Protein AF-0000000069179392 (afdb_homodimer)

Foldseek 3Di:
DALLVQLVLLVVLLVCLCPPLVDDPVNLVVQQCVVPPPCSPPSSVDGSVRSNVSSVVSSVVVVVVCVVPDPQDPVNVVCPPPLNPPCPVFKDKDKDFAAAADFDPLNVLCVVVVHDQWFKAFPDKDWDDDDPPDHIFMWTWIDGPSSRFTAIDTPVLLVLLQVLLCQQCVLFQQADADDDDPDDDDDPVVVVLNRLRSRVNLSVQSLDQFNVRDVSNVCSGHPRDPVVNVVSSVVSVPRHHDDAPRHHYYNVRMFMFIGHVVLVVVLVVVLVVLVVCLVVLVVQLVVLVVVLVVLVVVLVVLVVVLVVLVVVLVVLVVVVVVDLPPRDLVSNVVSVLVSVLSVVVSVLSVLLSVLSCSLGNSVSVSVSSSSVSLSVSSVVLVVLVVVLVVLVVVLVVVLVVCLVPPDLVPQQDDPPDDSVVQNVDSSSVSSRHPVVSVVVSVRSSRVSSRSSVNSSSNVSSVVVVVVVCNVVSVVVSVVSVVVSVVVSVVSVVVSVVVVVQVVCVVVVRNRPDDPVCCVRRVCSVPPPSPPD/DALLVQLVLLVVLLVCLCPPLVDDPVVLVVQQCVVPPPCSPPSSVDGSVRSNVSSVVSSVVVVVVCVVPDPQDPVNVVCPPDQNPPCPVFKDKDKDFAAAADFDPLNVLCVVVVHDQWFKAFPDKDWDDDDPVDHIFMWTWIDGPSSRFTAIDTPVLLVLLQVLLCQQCVLFQQADADDDDPDDDDDPVVVVLNRLRSRVNLSVQSLDQFNVRDVSNVCSGHPRDPVVNVVSSVVSVPRHHDDAPRHHYYNVRMFMFIGHVVLVVVLVVVLVVLVVCLVVLVVQLVVLVVVLVVLVVVLVVLVVVLVVLVVVLVVLVVVVVVDVPPRDLVSNVVSVLSSVLSVVVSVLSVLLSVLSCSLGNSVSVSVSSSSVSLSVSSVVLVVLVVVLVVLVVVLVVVLVVCLVPPDLVPQQDDPPDDSVVQNVDSSSVSSRHPVVSVVVSVRSSRVSSRSSVNSVSNVSSVVVVVVVCNVVSVVVSVVSVVVSVVVSVVSVVVSVVVVVQVVCVVVVRNRPDDPVSCVRRVCSVPPPSVVD

Structure (mmCIF, N/CA/C/O backbone):
data_AF-0000000069179392-model_v1
#
loop_
_entity.id
_entity.type
_entity.pdbx_description
1 polymer 'Chromosome undetermined scaffold_110, whole genome shotgun sequence'
#
loop_
_atom_site.group_PDB
_atom_site.id
_atom_site.type_symbol
_atom_site.label_atom_id
_atom_site.label_alt_id
_atom_site.label_comp_id
_atom_site.label_asym_id
_atom_site.label_entity_id
_atom_site.label_seq_id
_atom_site.pdbx_PDB_ins_code
_atom_site.Cartn_x
_atom_site.Cartn_y
_atom_site.Cartn_z
_atom_site.occupancy
_atom_site.B_iso_or_equiv
_atom_site.auth_seq_id
_atom_site.auth_comp_id
_atom_site.auth_asym_id
_atom_site.auth_atom_id
_atom_site.pdbx_PDB_model_num
ATOM 1 N N . MET A 1 1 ? -7.715 28.734 30.625 1 37.66 1 MET A N 1
ATOM 2 C CA . MET A 1 1 ? -7.039 29.547 29.625 1 37.66 1 MET A CA 1
ATOM 3 C C . MET A 1 1 ? -6.043 28.719 28.828 1 37.66 1 MET A C 1
ATOM 5 O O . MET A 1 1 ? -5.383 27.828 29.375 1 37.66 1 MET A O 1
ATOM 9 N N . SER A 1 2 ? -6.121 28.75 27.688 1 47.91 2 SER A N 1
ATOM 10 C CA . SER A 1 2 ? -5.258 27.922 26.844 1 47.91 2 SER A CA 1
ATOM 11 C C . SER A 1 2 ? -3.787 28.125 27.219 1 47.91 2 SER A C 1
ATOM 13 O O . SER A 1 2 ? -3.385 29.203 27.641 1 47.91 2 SER A O 1
ATOM 15 N N . LEU A 1 3 ? -3.129 27.078 27.469 1 50.47 3 LEU A N 1
ATOM 16 C CA . LEU A 1 3 ? -1.715 27.062 27.828 1 50.47 3 LEU A CA 1
ATOM 17 C C . LEU A 1 3 ? -0.937 28.062 26.984 1 50.47 3 LEU A C 1
ATOM 19 O O . LEU A 1 3 ? -0.06 28.766 27.484 1 50.47 3 LEU A O 1
ATOM 23 N N . THR A 1 4 ? -1.513 28.172 25.797 1 55.69 4 THR A N 1
ATOM 24 C CA . THR A 1 4 ? -0.818 29.078 24.891 1 55.69 4 THR A CA 1
ATOM 25 C C . THR A 1 4 ? -1.061 30.531 25.281 1 55.69 4 THR A C 1
ATOM 27 O O . THR A 1 4 ? -0.134 31.344 25.266 1 55.69 4 THR A O 1
ATOM 30 N N . PHE A 1 5 ? -2.328 30.672 25.672 1 56.56 5 PHE A N 1
ATOM 31 C CA . PHE A 1 5 ? -2.637 32.062 26.016 1 56.56 5 PHE A CA 1
ATOM 32 C C . PHE A 1 5 ? -1.935 32.438 27.312 1 56.56 5 PHE A C 1
ATOM 34 O O . PHE A 1 5 ? -1.391 33.562 27.406 1 56.56 5 PHE A O 1
ATOM 41 N N . GLU A 1 6 ? -1.965 31.5 28.172 1 65.06 6 GLU A N 1
ATOM 42 C CA . GLU A 1 6 ? -1.301 31.797 29.438 1 65.06 6 GLU A CA 1
ATOM 43 C C . GLU A 1 6 ? 0.198 32 29.234 1 65.06 6 GLU A C 1
ATOM 45 O O . GLU A 1 6 ? 0.795 32.875 29.875 1 65.06 6 GLU A O 1
ATOM 50 N N . ARG A 1 7 ? 0.691 31.234 28.359 1 67.06 7 ARG A N 1
ATOM 51 C CA . ARG A 1 7 ? 2.109 31.375 28.047 1 67.06 7 ARG A CA 1
ATOM 52 C C . ARG A 1 7 ? 2.402 32.75 27.438 1 67.06 7 ARG A C 1
ATOM 54 O O . ARG A 1 7 ? 3.371 33.406 27.812 1 67.06 7 ARG A O 1
ATOM 61 N N . LEU A 1 8 ? 1.517 33.094 26.594 1 64.19 8 LEU A N 1
ATOM 62 C CA . LEU A 1 8 ? 1.685 34.375 25.938 1 64.19 8 LEU A CA 1
ATOM 63 C C . LEU A 1 8 ? 1.595 35.531 26.953 1 64.19 8 LEU A C 1
ATOM 65 O O . LEU A 1 8 ? 2.346 36.5 26.875 1 64.19 8 LEU A O 1
ATOM 69 N N . LYS A 1 9 ? 0.677 35.312 27.891 1 71.44 9 LYS A N 1
ATOM 70 C CA . LYS A 1 9 ? 0.527 36.312 28.922 1 71.44 9 LYS A CA 1
ATOM 71 C C . LYS A 1 9 ? 1.794 36.438 29.766 1 71.44 9 LYS A C 1
ATOM 73 O O . LYS A 1 9 ? 2.217 37.531 30.125 1 71.44 9 LYS A O 1
ATOM 78 N N . LYS A 1 10 ? 2.316 35.281 30.047 1 74.19 10 LYS A N 1
ATOM 79 C CA . LYS A 1 10 ? 3.527 35.25 30.875 1 74.19 10 LYS A CA 1
ATOM 80 C C . LYS A 1 10 ? 4.711 35.844 30.109 1 74.19 10 LYS A C 1
ATOM 82 O O . LYS A 1 10 ? 5.488 36.625 30.672 1 74.19 10 LYS A O 1
ATOM 87 N N . GLN A 1 11 ? 4.797 35.531 28.859 1 70.62 11 GLN A N 1
ATOM 88 C CA . GLN A 1 11 ? 5.855 36.094 28.031 1 70.62 11 GLN A CA 1
ATOM 89 C C . GLN A 1 11 ? 5.719 37.594 27.891 1 70.62 11 GLN A C 1
ATOM 91 O O . GLN A 1 11 ? 6.719 38.312 27.922 1 70.62 11 GLN A O 1
ATOM 96 N N . ASP A 1 12 ? 4.473 37.906 27.75 1 71.31 12 ASP A N 1
ATOM 97 C CA . ASP A 1 12 ? 4.191 39.312 27.656 1 71.31 12 ASP A CA 1
ATOM 98 C C . ASP A 1 12 ? 4.625 40.062 28.922 1 71.31 12 ASP A C 1
ATOM 100 O O . ASP A 1 12 ? 5.16 41.156 28.844 1 71.31 12 ASP A O 1
ATOM 104 N N . LEU A 1 13 ? 4.352 39.469 30 1 77.12 13 LEU A N 1
ATOM 105 C CA . LEU A 1 13 ? 4.727 40.031 31.297 1 77.12 13 LEU A CA 1
ATOM 106 C C . LEU A 1 13 ? 6.238 40.25 31.375 1 77.12 13 LEU A C 1
ATOM 108 O O . LEU A 1 13 ? 6.703 41.312 31.781 1 77.12 13 LEU A O 1
ATOM 112 N N . LEU A 1 14 ? 6.98 39.281 30.984 1 77.19 14 LEU A N 1
ATOM 113 C CA . LEU A 1 14 ? 8.438 39.344 31.062 1 77.19 14 LEU A CA 1
ATOM 114 C C . LEU A 1 14 ? 9 40.344 30.078 1 77.19 14 LEU A C 1
ATOM 116 O O . LEU A 1 14 ? 9.914 41.094 30.406 1 77.19 14 LEU A O 1
ATOM 120 N N . SER A 1 15 ? 8.445 40.406 28.891 1 73.56 15 SER A N 1
ATOM 121 C CA . SER A 1 15 ? 8.883 41.375 27.875 1 73.56 15 SER A CA 1
ATOM 122 C C . SER A 1 15 ? 8.594 42.812 28.312 1 73.56 15 SER A C 1
ATOM 124 O O . SER A 1 15 ? 9.414 43.688 28.094 1 73.56 15 SER A O 1
ATOM 126 N N . ALA A 1 16 ? 7.43 42.906 28.859 1 75.31 16 ALA A N 1
ATOM 127 C CA . ALA A 1 16 ? 7.055 44.25 29.328 1 75.31 16 ALA A CA 1
ATOM 128 C C . ALA A 1 16 ? 8.016 44.75 30.406 1 75.31 16 ALA A C 1
ATOM 130 O O . ALA A 1 16 ? 8.359 45.938 30.453 1 75.31 16 ALA A O 1
ATOM 131 N N . ALA A 1 17 ? 8.477 43.812 31.25 1 76.38 17 ALA A N 1
ATOM 132 C CA . ALA A 1 17 ? 9.406 44.156 32.312 1 76.38 17 ALA A CA 1
ATOM 133 C C . ALA A 1 17 ? 10.727 44.688 31.766 1 76.38 17 ALA A C 1
ATOM 135 O O . ALA A 1 17 ? 11.297 45.656 32.281 1 76.38 17 ALA A O 1
ATOM 136 N N . VAL A 1 18 ? 11.133 44.125 30.703 1 73.12 18 VAL A N 1
ATOM 137 C CA . VAL A 1 18 ? 12.43 44.469 30.125 1 73.12 18 VAL A CA 1
ATOM 138 C C . VAL A 1 18 ? 12.281 45.719 29.25 1 73.12 18 VAL A C 1
ATOM 140 O O . VAL A 1 18 ? 13.078 46.656 29.359 1 73.12 18 VAL A O 1
ATOM 143 N N . LEU A 1 19 ? 11.219 45.75 28.484 1 70.75 19 LEU A N 1
ATOM 144 C CA . LEU A 1 19 ? 11.109 46.781 27.453 1 70.75 19 LEU A CA 1
ATOM 145 C C . LEU A 1 19 ? 10.57 48.062 28.031 1 70.75 19 LEU A C 1
ATOM 147 O O . LEU A 1 19 ? 10.992 49.156 27.625 1 70.75 19 LEU A O 1
ATOM 151 N N . TYR A 1 20 ? 9.68 47.906 28.922 1 72 20 TYR A N 1
ATOM 152 C CA . TYR A 1 20 ? 8.977 49.094 29.344 1 72 20 TYR A CA 1
ATOM 153 C C . TYR A 1 20 ? 9.414 49.531 30.75 1 72 20 TYR A C 1
ATOM 155 O O . TYR A 1 20 ? 9.523 50.719 31.031 1 72 20 TYR A O 1
ATOM 163 N N . GLU A 1 21 ? 9.703 48.531 31.562 1 73.38 21 GLU A N 1
ATOM 164 C CA . GLU A 1 21 ? 10.156 48.875 32.906 1 73.38 21 GLU A CA 1
ATOM 165 C C . GLU A 1 21 ? 11.68 48.969 32.969 1 73.38 21 GLU A C 1
ATOM 167 O O . GLU A 1 21 ? 12.234 49.344 34 1 73.38 21 GLU A O 1
ATOM 172 N N . LYS A 1 22 ? 12.336 48.625 31.812 1 75.38 22 LYS A N 1
ATOM 173 C CA . LYS A 1 22 ? 13.773 48.75 31.609 1 75.38 22 LYS A CA 1
ATOM 174 C C . LYS A 1 22 ? 14.555 47.969 32.656 1 75.38 22 LYS A C 1
ATOM 176 O O . LYS A 1 22 ? 15.531 48.469 33.219 1 75.38 22 LYS A O 1
ATOM 181 N N . ILE A 1 23 ? 14.047 46.875 33.062 1 79.69 23 ILE A N 1
ATOM 182 C CA . ILE A 1 23 ? 14.797 45.938 33.906 1 79.69 23 ILE A CA 1
ATOM 183 C C . ILE A 1 23 ? 15.812 45.188 33.062 1 79.69 23 ILE A C 1
ATOM 185 O O . ILE A 1 23 ? 15.445 44.562 32.062 1 79.69 23 ILE A O 1
ATOM 189 N N . PRO A 1 24 ? 17.094 45.375 33.406 1 79 24 PRO A N 1
ATOM 190 C CA . PRO A 1 24 ? 18.078 44.625 32.625 1 79 24 PRO A CA 1
ATOM 191 C C . PRO A 1 24 ? 17.797 43.125 32.594 1 79 24 PRO A C 1
ATOM 193 O O . PRO A 1 24 ? 17.484 42.531 33.625 1 79 24 PRO A O 1
ATOM 196 N N . LYS A 1 25 ? 17.906 42.562 31.547 1 81.19 25 LYS A N 1
ATOM 197 C CA . LYS A 1 25 ? 17.609 41.156 31.312 1 81.19 25 LYS A CA 1
ATOM 198 C C . LYS A 1 25 ? 18.406 40.281 32.281 1 81.19 25 LYS A C 1
ATOM 200 O O . LYS A 1 25 ? 17.859 39.312 32.812 1 81.19 25 LYS A O 1
ATOM 205 N N . GLU A 1 26 ? 19.625 40.625 32.406 1 79.5 26 GLU A N 1
ATOM 206 C CA . GLU A 1 26 ? 20.5 39.844 33.25 1 79.5 26 GLU A CA 1
ATOM 207 C C . GLU A 1 26 ? 20 39.812 34.688 1 79.5 26 GLU A C 1
ATOM 209 O O . GLU A 1 26 ? 20.031 38.781 35.375 1 79.5 26 GLU A O 1
ATOM 214 N N . GLU A 1 27 ? 19.453 40.875 35.062 1 84.44 27 GLU A N 1
ATOM 215 C CA . GLU A 1 27 ? 18.938 41 36.406 1 84.44 27 GLU A CA 1
ATOM 216 C C . GLU A 1 27 ? 17.656 40.156 36.594 1 84.44 27 GLU A C 1
ATOM 218 O O . GLU A 1 27 ? 17.469 39.531 37.625 1 84.44 27 GLU A O 1
ATOM 223 N N . LEU A 1 28 ? 16.875 40.25 35.625 1 85.5 28 LEU A N 1
ATOM 224 C CA . LEU A 1 28 ? 15.641 39.469 35.656 1 85.5 28 LEU A CA 1
ATOM 225 C C . LEU A 1 28 ? 15.93 37.969 35.719 1 85.5 28 LEU A C 1
ATOM 227 O O . LEU A 1 28 ? 15.344 37.281 36.531 1 85.5 28 LEU A O 1
ATOM 231 N N . ILE A 1 29 ? 16.828 37.5 34.938 1 82.06 29 ILE A N 1
ATOM 232 C CA . ILE A 1 29 ? 17.203 36.094 34.875 1 82.06 29 ILE A CA 1
ATOM 233 C C . ILE A 1 29 ? 17.797 35.656 36.219 1 82.06 29 ILE A C 1
ATOM 235 O O . ILE A 1 29 ? 17.453 34.594 36.75 1 82.06 29 ILE A O 1
ATOM 239 N N . GLN A 1 30 ? 18.672 36.469 36.656 1 83.38 30 GLN A N 1
ATOM 240 C CA . GLN A 1 30 ? 19.312 36.156 37.938 1 83.38 30 GLN A CA 1
ATOM 241 C C . GLN A 1 30 ? 18.266 36.031 39.062 1 83.38 30 GLN A C 1
ATOM 243 O O . GLN A 1 30 ? 18.328 35.094 39.875 1 83.38 30 GLN A O 1
ATOM 248 N N . HIS A 1 31 ? 17.328 36.906 39.031 1 88.38 31 HIS A N 1
ATOM 249 C CA . HIS A 1 31 ? 16.297 36.906 40.062 1 88.38 31 HIS A CA 1
ATOM 250 C C . HIS A 1 31 ? 15.43 35.656 39.938 1 88.38 31 HIS A C 1
ATOM 252 O O . HIS A 1 31 ? 15.18 34.969 40.938 1 88.38 31 HIS A O 1
ATOM 258 N N . LEU A 1 32 ? 14.961 35.375 38.812 1 87.19 32 LEU A N 1
ATOM 259 C CA . LEU A 1 32 ? 14.07 34.25 38.594 1 87.19 32 LEU A CA 1
ATOM 260 C C . LEU A 1 32 ? 14.789 32.938 38.875 1 87.19 32 LEU A C 1
ATOM 262 O O . LEU A 1 32 ? 14.188 32 39.406 1 87.19 32 LEU A O 1
ATOM 266 N N . SER A 1 33 ? 16 32.906 38.531 1 85.19 33 SER A N 1
ATOM 267 C CA . SER A 1 33 ? 16.812 31.734 38.812 1 85.19 33 SER A CA 1
ATOM 268 C C . SER A 1 33 ? 16.953 31.516 40.312 1 85.19 33 SER A C 1
ATOM 270 O O . SER A 1 33 ? 17 30.375 40.781 1 85.19 33 SER A O 1
ATOM 272 N N . GLN A 1 34 ? 17 32.469 41 1 87.06 34 GLN A N 1
ATOM 273 C CA . GLN A 1 34 ? 17.125 32.375 42.438 1 87.06 34 GLN A CA 1
ATOM 274 C C . GLN A 1 34 ? 15.828 31.891 43.094 1 87.06 34 GLN A C 1
ATOM 276 O O . GLN A 1 34 ? 15.867 31.172 44.094 1 87.06 34 GLN A O 1
ATOM 281 N N . VAL A 1 35 ? 14.758 32.188 42.438 1 86.81 35 VAL A N 1
ATOM 282 C CA . VAL A 1 35 ? 13.461 31.875 43 1 86.81 35 VAL A CA 1
ATOM 283 C C . VAL A 1 35 ? 13.102 30.422 42.688 1 86.81 35 VAL A C 1
ATOM 285 O O . VAL A 1 35 ? 12.609 29.688 43.531 1 86.81 35 VAL A O 1
ATOM 288 N N . LYS A 1 36 ? 13.242 30.062 41.375 1 81.69 36 LYS A N 1
ATOM 289 C CA . LYS A 1 36 ? 12.719 28.766 40.969 1 81.69 36 LYS A CA 1
ATOM 290 C C . LYS A 1 36 ? 13.844 27.797 40.625 1 81.69 36 LYS A C 1
ATOM 292 O O . LYS A 1 36 ? 13.594 26.656 40.219 1 81.69 36 LYS A O 1
ATOM 297 N N . GLY A 1 37 ? 15.055 28.188 40.812 1 76.69 37 GLY A N 1
ATOM 298 C CA . GLY A 1 37 ? 16.188 27.312 40.562 1 76.69 37 GLY A CA 1
ATOM 299 C C . GLY A 1 37 ? 16.359 26.953 39.094 1 76.69 37 GLY A C 1
ATOM 300 O O . GLY A 1 37 ? 16.281 27.828 38.25 1 76.69 37 GLY A O 1
ATOM 301 N N . GLU A 1 38 ? 16.562 25.641 38.844 1 68.25 38 GLU A N 1
ATOM 302 C CA . GLU A 1 38 ? 16.938 25.156 37.5 1 68.25 38 GLU A CA 1
ATOM 303 C C . GLU A 1 38 ? 15.742 25.203 36.562 1 68.25 38 GLU A C 1
ATOM 305 O O . GLU A 1 38 ? 15.922 25.266 35.344 1 68.25 38 GLU A O 1
ATOM 310 N N . GLN A 1 39 ? 14.617 25.328 37.094 1 65.81 39 GLN A N 1
ATOM 311 C CA . GLN A 1 39 ? 13.438 25.297 36.25 1 65.81 39 GLN A CA 1
ATOM 312 C C . GLN A 1 39 ? 12.922 26.703 35.969 1 65.81 39 GLN A C 1
ATOM 314 O O . GLN A 1 39 ? 11.789 26.875 35.5 1 65.81 39 GLN A O 1
ATOM 319 N N . PHE A 1 40 ? 13.766 27.703 36.156 1 73.88 40 PHE A N 1
ATOM 320 C CA . PHE A 1 40 ? 13.281 29.078 36.094 1 73.88 40 PHE A CA 1
ATOM 321 C C . PHE A 1 40 ? 12.93 29.469 34.656 1 73.88 40 PHE A C 1
ATOM 323 O O . PHE A 1 40 ? 12.078 30.328 34.438 1 73.88 40 PHE A O 1
ATOM 330 N N . ASP A 1 41 ? 13.602 28.703 33.75 1 67.5 41 ASP A N 1
ATOM 331 C CA . ASP A 1 41 ? 13.469 29.125 32.344 1 67.5 41 ASP A CA 1
ATOM 332 C C . ASP A 1 41 ? 12.336 28.375 31.656 1 67.5 41 ASP A C 1
ATOM 334 O O . ASP A 1 41 ? 12.078 28.578 30.469 1 67.5 41 ASP A O 1
ATOM 338 N N . LEU A 1 42 ? 11.711 27.625 32.469 1 67.06 42 LEU A N 1
ATOM 339 C CA . LEU A 1 42 ? 10.539 26.938 31.969 1 67.06 42 LEU A CA 1
ATOM 340 C C . LEU A 1 42 ? 9.273 27.75 32.219 1 67.06 42 LEU A C 1
ATOM 342 O O . LEU A 1 42 ? 8.703 27.688 33.312 1 67.06 42 LEU A O 1
ATOM 346 N N . ILE A 1 43 ? 8.766 28.406 31.234 1 68.81 43 ILE A N 1
ATOM 347 C CA . ILE A 1 43 ? 7.676 29.359 31.375 1 68.81 43 ILE A CA 1
ATOM 348 C C . ILE A 1 43 ? 6.418 28.641 31.859 1 68.81 43 ILE A C 1
ATOM 350 O O . ILE A 1 43 ? 5.629 29.203 32.625 1 68.81 43 ILE A O 1
ATOM 354 N N . ASP A 1 44 ? 6.305 27.438 31.516 1 64.69 44 ASP A N 1
ATOM 355 C CA . ASP A 1 44 ? 5.078 26.719 31.844 1 64.69 44 ASP A CA 1
ATOM 356 C C . ASP A 1 44 ? 5.105 26.203 33.281 1 64.69 44 ASP A C 1
ATOM 358 O O . ASP A 1 44 ? 4.074 25.828 33.812 1 64.69 44 ASP A O 1
ATOM 362 N N . SER A 1 45 ? 6.27 26.297 33.906 1 69.69 45 SER A N 1
ATOM 363 C CA . SER A 1 45 ? 6.383 25.906 35.312 1 69.69 45 SER A CA 1
ATOM 364 C C . SER A 1 45 ? 5.922 27.016 36.219 1 69.69 45 SER A C 1
ATOM 366 O O . SER A 1 45 ? 5.691 26.797 37.438 1 69.69 45 SER A O 1
ATOM 368 N N . TRP A 1 46 ? 5.691 28.141 35.688 1 76.06 46 TRP A N 1
ATOM 369 C CA . TRP A 1 46 ? 5.246 29.297 36.469 1 76.06 46 TRP A CA 1
ATOM 370 C C . TRP A 1 46 ? 3.734 29.469 36.375 1 76.06 46 TRP A C 1
ATOM 372 O O . TRP A 1 46 ? 3.15 29.266 35.312 1 76.06 46 TRP A O 1
ATOM 382 N N . SER A 1 47 ? 3.145 29.734 37.469 1 80.44 47 SER A N 1
ATOM 383 C CA . SER A 1 47 ? 1.823 30.344 37.375 1 80.44 47 SER A CA 1
ATOM 384 C C . SER A 1 47 ? 1.925 31.828 37.062 1 80.44 47 SER A C 1
ATOM 386 O O . SER A 1 47 ? 2.918 32.469 37.375 1 80.44 47 SER A O 1
ATOM 388 N N . TYR A 1 48 ? 0.954 32.344 36.406 1 81.62 48 TYR A N 1
ATOM 389 C CA . TYR A 1 48 ? 0.985 33.75 36.031 1 81.62 48 TYR A CA 1
ATOM 390 C C . TYR A 1 48 ? 1.124 34.656 37.25 1 81.62 48 TYR A C 1
ATOM 392 O O . TYR A 1 48 ? 1.91 35.594 37.281 1 81.62 48 TYR A O 1
ATOM 400 N N . GLU A 1 49 ? 0.415 34.344 38.344 1 84.81 49 GLU A N 1
ATOM 401 C CA . GLU A 1 49 ? 0.395 35.156 39.531 1 84.81 49 GLU A CA 1
ATOM 402 C C . GLU A 1 49 ? 1.765 35.188 40.219 1 84.81 49 GLU A C 1
ATOM 404 O O . GLU A 1 49 ? 2.229 36.219 40.656 1 84.81 49 GLU A O 1
ATOM 409 N N . ALA A 1 50 ? 2.352 34.031 40.156 1 87.88 50 ALA A N 1
ATOM 410 C CA . ALA A 1 50 ? 3.658 33.938 40.812 1 87.88 50 ALA A CA 1
ATOM 411 C C . ALA A 1 50 ? 4.711 34.719 40.031 1 87.88 50 ALA A C 1
ATOM 413 O O . ALA A 1 50 ? 5.535 35.406 40.625 1 87.88 50 ALA A O 1
ATOM 414 N N . LEU A 1 51 ? 4.637 34.594 38.812 1 86.69 51 LEU A N 1
ATOM 415 C CA . LEU A 1 51 ? 5.594 35.312 37.969 1 86.69 51 LEU A CA 1
ATOM 416 C C . LEU A 1 51 ? 5.391 36.812 38.062 1 86.69 51 LEU A C 1
ATOM 418 O O . LEU A 1 51 ? 6.363 37.562 38.125 1 86.69 51 LEU A O 1
ATOM 422 N N . GLU A 1 52 ? 4.18 37.188 38.031 1 88.44 52 GLU A N 1
ATOM 423 C CA . GLU A 1 52 ? 3.846 38.594 38.156 1 88.44 52 GLU A CA 1
ATOM 424 C C . GLU A 1 52 ? 4.352 39.188 39.469 1 88.44 52 GLU A C 1
ATOM 426 O O . GLU A 1 52 ? 4.859 40.312 39.5 1 88.44 52 GLU A O 1
ATOM 431 N N . ALA A 1 53 ? 4.238 38.5 40.469 1 88.75 53 ALA A N 1
ATOM 432 C CA . ALA A 1 53 ? 4.691 38.938 41.812 1 88.75 53 ALA A CA 1
ATOM 433 C C . ALA A 1 53 ? 6.203 39.156 41.812 1 88.75 53 ALA A C 1
ATOM 435 O O . ALA A 1 53 ? 6.684 40.156 42.375 1 88.75 53 ALA A O 1
ATOM 436 N N . GLU A 1 54 ? 6.891 38.25 41.156 1 88.5 54 GLU A N 1
ATOM 437 C CA . GLU A 1 54 ? 8.344 38.344 41.156 1 88.5 54 GLU A CA 1
ATOM 438 C C . GLU A 1 54 ? 8.797 39.531 40.281 1 88.5 54 GLU A C 1
ATOM 440 O O . GLU A 1 54 ? 9.781 40.188 40.625 1 88.5 54 GLU A O 1
ATOM 445 N N . VAL A 1 55 ? 8.133 39.75 39.281 1 87.69 55 VAL A N 1
ATOM 446 C CA . VAL A 1 55 ? 8.461 40.875 38.406 1 87.69 55 VAL A CA 1
ATOM 447 C C . VAL A 1 55 ? 8.164 42.188 39.125 1 87.69 55 VAL A C 1
ATOM 449 O O . VAL A 1 55 ? 8.93 43.156 39.031 1 87.69 55 VAL A O 1
ATOM 452 N N . LYS A 1 56 ? 7.09 42.219 39.781 1 87.69 56 LYS A N 1
ATOM 453 C CA . LYS A 1 56 ? 6.711 43.406 40.562 1 87.69 56 LYS A CA 1
ATOM 454 C C . LYS A 1 56 ? 7.777 43.75 41.594 1 87.69 56 LYS A C 1
ATOM 456 O O . LYS A 1 56 ? 8.039 44.938 41.844 1 87.69 56 LYS A O 1
ATOM 461 N N . VAL A 1 57 ? 8.32 42.781 42.156 1 87.44 57 VAL A N 1
ATOM 462 C CA . VAL A 1 57 ? 9.383 42.969 43.125 1 87.44 57 VAL A CA 1
ATOM 463 C C . VAL A 1 57 ? 10.555 43.719 42.469 1 87.44 57 VAL A C 1
ATOM 465 O O . VAL A 1 57 ? 11.102 44.656 43.062 1 87.44 57 VAL A O 1
ATOM 468 N N . LEU A 1 58 ? 10.922 43.375 41.344 1 86.56 58 LEU A N 1
ATOM 469 C CA . LEU A 1 58 ? 12.047 43.969 40.625 1 86.56 58 LEU A CA 1
ATOM 470 C C . LEU A 1 58 ? 11.703 45.375 40.188 1 86.56 58 LEU A C 1
ATOM 472 O O . LEU A 1 58 ? 12.562 46.281 40.219 1 86.56 58 LEU A O 1
ATOM 476 N N . VAL A 1 59 ? 10.477 45.531 39.812 1 83.75 59 VAL A N 1
ATOM 477 C CA . VAL A 1 59 ? 10.031 46.844 39.375 1 83.75 59 VAL A CA 1
ATOM 478 C C . VAL A 1 59 ? 10.023 47.812 40.562 1 83.75 59 VAL A C 1
ATOM 480 O O . VAL A 1 59 ? 10.469 48.969 40.438 1 83.75 59 VAL A O 1
ATOM 483 N N . GLU A 1 60 ? 9.547 47.406 41.594 1 80.56 60 GLU A N 1
ATOM 484 C CA . GLU A 1 60 ? 9.5 48.25 42.812 1 80.56 60 GLU A CA 1
ATOM 485 C C . GLU A 1 60 ? 10.898 48.562 43.281 1 80.56 60 GLU A C 1
ATOM 487 O O . GLU A 1 60 ? 11.156 49.688 43.719 1 80.56 60 GLU A O 1
ATOM 492 N N . LYS A 1 61 ? 11.734 47.656 43.219 1 78.81 61 LYS A N 1
ATOM 493 C CA . LYS A 1 61 ? 13.125 47.875 43.594 1 78.81 61 LYS A CA 1
ATOM 494 C C . LYS A 1 61 ? 13.766 48.969 42.719 1 78.81 61 LYS A C 1
ATOM 496 O O . LYS A 1 61 ? 14.492 49.812 43.219 1 78.81 61 LYS A O 1
ATOM 501 N N . LYS A 1 62 ? 13.5 48.969 41.562 1 78.12 62 LYS A N 1
ATOM 502 C CA . LYS A 1 62 ? 14.039 49.938 40.656 1 78.12 62 LYS A CA 1
ATOM 503 C C . LYS A 1 62 ? 13.453 51.344 40.906 1 78.12 62 LYS A C 1
ATOM 505 O O . LYS A 1 62 ? 14.172 52.344 40.875 1 78.12 62 LYS A O 1
ATOM 510 N N . HIS A 1 63 ? 12.188 51.375 41.125 1 72.62 63 HIS A N 1
ATOM 511 C CA . HIS A 1 63 ? 11.531 52.625 41.438 1 72.62 63 HIS A CA 1
ATOM 512 C C . HIS A 1 63 ? 12.062 53.219 42.75 1 72.62 63 HIS A C 1
ATOM 514 O O . HIS A 1 63 ? 12.242 54.438 42.844 1 72.62 63 HIS A O 1
ATOM 520 N N . ASP A 1 64 ? 12.305 52.438 43.594 1 70.69 64 ASP A N 1
ATOM 521 C CA . ASP A 1 64 ? 12.859 52.906 44.844 1 70.69 64 ASP A CA 1
ATOM 522 C C . ASP A 1 64 ? 14.266 53.469 44.656 1 70.69 64 ASP A C 1
ATOM 524 O O . ASP A 1 64 ? 14.609 54.5 45.25 1 70.69 64 ASP A O 1
ATOM 528 N N . GLU A 1 65 ? 15.031 52.938 43.812 1 67.75 65 GLU A N 1
ATOM 529 C CA . GLU A 1 65 ? 16.375 53.438 43.5 1 67.75 65 GLU A CA 1
ATOM 530 C C . GLU A 1 65 ? 16.344 54.75 42.781 1 67.75 65 GLU A C 1
ATOM 532 O O . GLU A 1 65 ? 17.156 55.656 43.031 1 67.75 65 GLU A O 1
ATOM 537 N N . PHE A 1 66 ? 15.453 54.844 41.906 1 61.66 66 PHE A N 1
ATOM 538 C CA . PHE A 1 66 ? 15.273 56.062 41.125 1 61.66 66 PHE A CA 1
ATOM 539 C C . PHE A 1 66 ? 14.812 57.219 42.062 1 61.66 66 PHE A C 1
ATOM 541 O O . PHE A 1 66 ? 15.266 58.344 41.938 1 61.66 66 PHE A O 1
ATOM 548 N N . ARG A 1 67 ? 13.852 57.062 42.812 1 60.19 67 ARG A N 1
ATOM 549 C CA . ARG A 1 67 ? 13.367 58.062 43.75 1 60.19 67 ARG A CA 1
ATOM 550 C C . ARG A 1 67 ? 14.484 58.531 44.656 1 60.19 67 ARG A C 1
ATOM 552 O O . ARG A 1 67 ? 14.539 59.719 45.031 1 60.19 67 ARG A O 1
ATOM 559 N N . ARG A 1 68 ? 15.328 57.812 44.906 1 62 68 ARG A N 1
ATOM 560 C CA . ARG A 1 68 ? 16.406 58.188 45.781 1 62 68 ARG A CA 1
ATOM 561 C C . ARG A 1 68 ? 17.438 59.062 45.094 1 62 68 ARG A C 1
ATOM 563 O O . ARG A 1 68 ? 18.062 59.938 45.688 1 62 68 ARG A O 1
ATOM 570 N N . THR A 1 69 ? 17.562 58.75 43.812 1 53.22 69 THR A N 1
ATOM 571 C CA . THR A 1 69 ? 18.625 59.469 43.125 1 53.22 69 THR A CA 1
ATOM 572 C C . THR A 1 69 ? 18.094 60.688 42.406 1 53.22 69 THR A C 1
ATOM 574 O O . THR A 1 69 ? 18.844 61.594 42.031 1 53.22 69 THR A O 1
ATOM 577 N N . ARG A 1 70 ? 17.047 60.75 41.719 1 53.56 70 ARG A N 1
ATOM 578 C CA . ARG A 1 70 ? 16.719 61.75 40.75 1 53.56 70 ARG A CA 1
ATOM 579 C C . ARG A 1 70 ? 16.047 62.969 41.406 1 53.56 70 ARG A C 1
ATOM 581 O O . ARG A 1 70 ? 15.023 62.812 42.062 1 53.56 70 ARG A O 1
ATOM 588 N N . THR A 1 71 ? 16.734 63.938 41.594 1 49.94 71 THR A N 1
ATOM 589 C CA . THR A 1 71 ? 16.219 65.312 41.656 1 49.94 71 THR A CA 1
ATOM 590 C C . THR A 1 71 ? 15.492 65.688 40.344 1 49.94 71 THR A C 1
ATOM 592 O O . THR A 1 71 ? 16.062 65.562 39.281 1 49.94 71 THR A O 1
ATOM 595 N N . MET A 1 72 ? 14.18 65.562 40.219 1 49.19 72 MET A N 1
ATOM 596 C CA . MET A 1 72 ? 13.383 65.75 39.031 1 49.19 72 MET A CA 1
ATOM 597 C C . MET A 1 72 ? 13.695 67.125 38.406 1 49.19 72 MET A C 1
ATOM 599 O O . MET A 1 72 ? 13.688 68.125 39.094 1 49.19 72 MET A O 1
ATOM 603 N N . SER A 1 73 ? 14.383 67.188 37.406 1 51.72 73 SER A N 1
ATOM 604 C CA . SER A 1 73 ? 14.531 68.438 36.75 1 51.72 73 SER A CA 1
ATOM 605 C C . SER A 1 73 ? 13.172 69.062 36.406 1 51.72 73 SER A C 1
ATOM 607 O O . SER A 1 73 ? 12.164 68.375 36.344 1 51.72 73 SER A O 1
ATOM 609 N N . ILE A 1 74 ? 13.023 70.312 36.375 1 50.22 74 ILE A N 1
ATOM 610 C CA . ILE A 1 74 ? 11.812 71.062 36.094 1 50.22 74 ILE A CA 1
ATOM 611 C C . ILE A 1 74 ? 11.18 70.562 34.781 1 50.22 74 ILE A C 1
ATOM 613 O O . ILE A 1 74 ? 9.961 70.438 34.688 1 50.22 74 ILE A O 1
ATOM 617 N N . GLU A 1 75 ? 11.938 70.25 33.75 1 48.91 75 GLU A N 1
ATOM 618 C CA . GLU A 1 75 ? 11.469 69.688 32.5 1 48.91 75 GLU A CA 1
ATOM 619 C C . GLU A 1 75 ? 10.758 68.375 32.75 1 48.91 75 GLU A C 1
ATOM 621 O O . GLU A 1 75 ? 9.695 68.125 32.156 1 48.91 75 GLU A O 1
ATOM 626 N N . GLU A 1 76 ? 11.234 67.625 33.562 1 53.22 76 GLU A N 1
ATOM 627 C CA . GLU A 1 76 ? 10.656 66.312 33.906 1 53.22 76 GLU A CA 1
ATOM 628 C C . GLU A 1 76 ? 9.328 66.5 34.656 1 53.22 76 GLU A C 1
ATOM 630 O O . GLU A 1 76 ? 8.398 65.75 34.438 1 53.22 76 GLU A O 1
ATOM 635 N N . GLU A 1 77 ? 9.266 67.5 35.406 1 51.28 77 GLU A N 1
ATOM 636 C CA . GLU A 1 77 ? 8.055 67.812 36.156 1 51.28 77 GLU A CA 1
ATOM 637 C C . GLU A 1 77 ? 6.922 68.25 35.188 1 51.28 77 GLU A C 1
ATOM 639 O O . GLU A 1 77 ? 5.766 67.875 35.438 1 51.28 77 GLU A O 1
ATOM 644 N N . ILE A 1 78 ? 7.184 69 34.219 1 50.66 78 ILE A N 1
ATOM 645 C CA . ILE A 1 78 ? 6.195 69.5 33.25 1 50.66 78 ILE A CA 1
ATOM 646 C C . ILE A 1 78 ? 5.73 68.312 32.406 1 50.66 78 ILE A C 1
ATOM 648 O O . ILE A 1 78 ? 4.539 68.188 32.125 1 50.66 78 ILE A O 1
ATOM 652 N N . LEU A 1 79 ? 6.703 67.5 32.031 1 49.94 79 LEU A N 1
ATOM 653 C CA . LEU A 1 79 ? 6.395 66.375 31.188 1 49.94 79 LEU A CA 1
ATOM 654 C C . LEU A 1 79 ? 5.543 65.375 31.938 1 49.94 79 LEU A C 1
ATOM 656 O O . LEU A 1 79 ? 4.902 64.5 31.328 1 49.94 79 LEU A O 1
ATOM 660 N N . LEU A 1 80 ? 5.621 65.312 33.219 1 45.78 80 LEU A N 1
ATOM 661 C CA . LEU A 1 80 ? 4.82 64.375 34.031 1 45.78 80 LEU A CA 1
ATOM 662 C C . LEU A 1 80 ? 3.371 64.875 34.125 1 45.78 80 LEU A C 1
ATOM 664 O O . LEU A 1 80 ? 2.52 64.125 34.656 1 45.78 80 LEU A O 1
ATOM 668 N N . LYS A 1 81 ? 3.152 65.938 33.688 1 46.94 81 LYS A N 1
ATOM 669 C CA . LYS A 1 81 ? 1.754 66.375 33.719 1 46.94 81 LYS A CA 1
ATOM 670 C C . LYS A 1 81 ? 0.916 65.562 32.719 1 46.94 81 LYS A C 1
ATOM 672 O O . LYS A 1 81 ? 1.41 65.125 31.688 1 46.94 81 LYS A O 1
ATOM 677 N N . PRO A 1 82 ? -0.099 65 33.219 1 42.19 82 PRO A N 1
ATOM 678 C CA . PRO A 1 82 ? -0.889 63.969 32.594 1 42.19 82 PRO A CA 1
ATOM 679 C C . PRO A 1 82 ? -0.913 64.062 31.062 1 42.19 82 PRO A C 1
ATOM 681 O O . PRO A 1 82 ? -1.027 63.062 30.375 1 42.19 82 PRO A O 1
ATOM 684 N N . ASN A 1 83 ? -0.812 65.312 30.656 1 37 83 ASN A N 1
ATOM 685 C CA . ASN A 1 83 ? -1.064 65.5 29.219 1 37 83 ASN A CA 1
ATOM 686 C C . ASN A 1 83 ? 0.219 65.375 28.406 1 37 83 ASN A C 1
ATOM 688 O O . ASN A 1 83 ? 0.237 65.688 27.219 1 37 83 ASN A O 1
ATOM 692 N N . VAL A 1 84 ? 1.309 65.25 29.047 1 37.81 84 VAL A N 1
ATOM 693 C CA . VAL A 1 84 ? 2.506 65.188 28.219 1 37.81 84 VAL A CA 1
ATOM 694 C C . VAL A 1 84 ? 2.812 63.781 27.812 1 37.81 84 VAL A C 1
ATOM 696 O O . VAL A 1 84 ? 3.107 62.938 28.656 1 37.81 84 VAL A O 1
ATOM 699 N N . ILE A 1 85 ? 2.348 63.281 26.797 1 40.41 85 ILE A N 1
ATOM 700 C CA . ILE A 1 85 ? 2.648 62 26.188 1 40.41 85 ILE A CA 1
ATOM 701 C C . ILE A 1 85 ? 4.133 61.906 25.828 1 40.41 85 ILE A C 1
ATOM 703 O O . ILE A 1 85 ? 4.621 62.719 25.016 1 40.41 85 ILE A O 1
ATOM 707 N N . ILE A 1 86 ? 5.004 61.781 26.734 1 40.22 86 ILE A N 1
ATOM 708 C CA . ILE A 1 86 ? 6.371 61.531 26.312 1 40.22 86 ILE A CA 1
ATOM 709 C C . ILE A 1 86 ? 6.41 60.281 25.422 1 40.22 86 ILE A C 1
ATOM 711 O O . ILE A 1 86 ? 6.008 59.188 25.844 1 40.22 86 ILE A O 1
ATOM 715 N N . ASN A 1 87 ? 6.484 60.469 24.141 1 43.47 87 ASN A N 1
ATOM 716 C CA . ASN A 1 87 ? 6.547 59.594 22.984 1 43.47 87 ASN A CA 1
ATOM 717 C C . ASN A 1 87 ? 7.762 58.688 23.031 1 43.47 87 ASN A C 1
ATOM 719 O O . ASN A 1 87 ? 8.859 59.062 22.625 1 43.47 87 ASN A O 1
ATOM 723 N N . ASP A 1 88 ? 8.133 58.188 24.047 1 50.06 88 ASP A N 1
ATOM 724 C CA . ASP A 1 88 ? 9.117 57.219 23.562 1 50.06 88 ASP A CA 1
ATOM 725 C C . ASP A 1 88 ? 8.578 56.469 22.359 1 50.06 88 ASP A C 1
ATOM 727 O O . ASP A 1 88 ? 7.68 55.625 22.516 1 50.06 88 ASP A O 1
ATOM 731 N N . GLU A 1 89 ? 8.695 57.094 21.094 1 60.5 89 GLU A N 1
ATOM 732 C CA . GLU A 1 89 ? 8.055 56.906 19.797 1 60.5 89 GLU A CA 1
ATOM 733 C C . GLU A 1 89 ? 8.188 55.469 19.312 1 60.5 89 GLU A C 1
ATOM 735 O O . GLU A 1 89 ? 7.359 55 18.531 1 60.5 89 GLU A O 1
ATOM 740 N N . LYS A 1 90 ? 9.117 54.906 19.969 1 78.19 90 LYS A N 1
ATOM 741 C CA . LYS A 1 90 ? 9.344 53.594 19.359 1 78.19 90 LYS A CA 1
ATOM 742 C C . LYS A 1 90 ? 8.641 52.5 20.172 1 78.19 90 LYS A C 1
ATOM 744 O O . LYS A 1 90 ? 8.258 51.469 19.609 1 78.19 90 LYS A O 1
ATOM 749 N N . ASN A 1 91 ? 8.492 52.719 21.406 1 82.81 91 ASN A N 1
ATOM 750 C CA . ASN A 1 91 ? 7.824 51.75 22.266 1 82.81 91 ASN A CA 1
ATOM 751 C C . ASN A 1 91 ? 6.551 52.312 22.875 1 82.81 91 ASN A C 1
ATOM 753 O O . ASN A 1 91 ? 6.543 53.469 23.344 1 82.81 91 ASN A O 1
ATOM 757 N N . TYR A 1 92 ? 5.566 51.656 22.75 1 86.69 92 TYR A N 1
ATOM 758 C CA . TYR A 1 92 ? 4.281 52.094 23.281 1 86.69 92 TYR A CA 1
ATOM 759 C C . TYR A 1 92 ? 3.52 50.938 23.891 1 86.69 92 TYR A C 1
ATOM 761 O O . TYR A 1 92 ? 3.439 49.844 23.281 1 86.69 92 TYR A O 1
ATOM 769 N N . ARG A 1 93 ? 3.025 51.094 25.156 1 88.25 93 ARG A N 1
ATOM 770 C CA . ARG A 1 93 ? 2.178 50.062 25.781 1 88.25 93 ARG A CA 1
ATOM 771 C C . ARG A 1 93 ? 1.185 50.719 26.75 1 88.25 93 ARG A C 1
ATOM 773 O O . ARG A 1 93 ? 1.565 51.531 27.594 1 88.25 93 ARG A O 1
ATOM 780 N N . GLU A 1 94 ? 0.021 50.375 26.531 1 86.56 94 GLU A N 1
ATOM 781 C CA . GLU A 1 94 ? -1.036 50.875 27.406 1 86.56 94 GLU A CA 1
ATOM 782 C C . GLU A 1 94 ? -2.17 49.875 27.531 1 86.56 94 GLU A C 1
ATOM 784 O O . GLU A 1 94 ? -2.469 49.156 26.578 1 86.56 94 GLU A O 1
ATOM 789 N N . THR A 1 95 ? -2.727 49.719 28.734 1 88.12 95 THR A N 1
ATOM 790 C CA . THR A 1 95 ? -3.898 48.906 28.953 1 88.12 95 THR A CA 1
ATOM 791 C C . THR A 1 95 ? -5.148 49.75 29.141 1 88.12 95 THR A C 1
ATOM 793 O O . THR A 1 95 ? -5.172 50.625 30 1 88.12 95 THR A O 1
ATOM 796 N N . ILE A 1 96 ? -6.047 49.562 28.375 1 88.31 96 ILE A N 1
ATOM 797 C CA . ILE A 1 96 ? -7.266 50.344 28.438 1 88.31 96 ILE A CA 1
ATOM 798 C C . ILE A 1 96 ? -8.453 49.469 28.766 1 88.31 96 ILE A C 1
ATOM 800 O O . ILE A 1 96 ? -8.477 48.281 28.406 1 88.31 96 ILE A O 1
ATOM 804 N N . SER A 1 97 ? -9.391 50.031 29.453 1 88.44 97 SER A N 1
ATOM 805 C CA . SER A 1 97 ? -10.594 49.281 29.812 1 88.44 97 SER A CA 1
ATOM 806 C C . SER A 1 97 ? -11.57 49.219 28.641 1 88.44 97 SER A C 1
ATOM 808 O O . SER A 1 97 ? -11.688 50.188 27.875 1 88.44 97 SER A O 1
ATOM 810 N N . CYS A 1 98 ? -12.195 48.125 28.438 1 87.62 98 CYS A N 1
ATOM 811 C CA . CYS A 1 98 ? -13.242 47.969 27.422 1 87.62 98 CYS A CA 1
ATOM 812 C C . CYS A 1 98 ? -14.43 47.219 28 1 87.62 98 CYS A C 1
ATOM 814 O O . CYS A 1 98 ? -14.445 46.875 29.172 1 87.62 98 CYS A O 1
ATOM 816 N N . LYS A 1 99 ? -15.375 47 27.172 1 86.56 99 LYS A N 1
ATOM 817 C CA . LYS A 1 99 ? -16.578 46.281 27.609 1 86.56 99 LYS A CA 1
ATOM 818 C C . LYS A 1 99 ? -16.266 44.812 27.938 1 86.56 99 LYS A C 1
ATOM 820 O O . LYS A 1 99 ? -15.695 44.094 27.125 1 86.56 99 LYS A O 1
ATOM 825 N N . GLN A 1 100 ? -16.656 44.469 29.094 1 89.75 100 GLN A N 1
ATOM 826 C CA . GLN A 1 100 ? -16.438 43.094 29.516 1 89.75 100 GLN A CA 1
ATOM 827 C C . GLN A 1 100 ? -17.625 42.188 29.141 1 89.75 100 GLN A C 1
ATOM 829 O O . GLN A 1 100 ? -18.766 42.5 29.438 1 89.75 100 GLN A O 1
ATOM 834 N N . LEU A 1 101 ? -17.328 41.094 28.5 1 90 101 LEU A N 1
ATOM 835 C CA . LEU A 1 101 ? -18.344 40.125 28.125 1 90 101 LEU A CA 1
ATOM 836 C C . LEU A 1 101 ? -18.469 39.031 29.172 1 90 101 LEU A C 1
ATOM 838 O O . LEU A 1 101 ? -17.453 38.531 29.688 1 90 101 LEU A O 1
ATOM 842 N N . PRO A 1 102 ? -19.672 38.688 29.547 1 92 102 PRO A N 1
ATOM 843 C CA . PRO A 1 102 ? -19.812 37.531 30.438 1 92 102 PRO A CA 1
ATOM 844 C C . PRO A 1 102 ? -19.391 36.219 29.781 1 92 102 PRO A C 1
ATOM 846 O O . PRO A 1 102 ? -19.578 36.062 28.562 1 92 102 PRO A O 1
ATOM 849 N N . PRO A 1 103 ? -18.875 35.312 30.578 1 91.81 103 PRO A N 1
ATOM 850 C CA . PRO A 1 103 ? -18.484 34.031 29.984 1 91.81 103 PRO A CA 1
ATOM 851 C C . PRO A 1 103 ? -19.672 33.219 29.469 1 91.81 103 PRO A C 1
ATOM 853 O O . PRO A 1 103 ? -20.688 33.125 30.156 1 91.81 103 PRO A O 1
ATOM 856 N N . ASN A 1 104 ? -19.5 32.781 28.266 1 93.44 104 ASN A N 1
ATOM 857 C CA . ASN A 1 104 ? -20.531 31.906 27.719 1 93.44 104 ASN A CA 1
ATOM 858 C C . ASN A 1 104 ? -20.25 30.438 28.031 1 93.44 104 ASN A C 1
ATOM 860 O O . ASN A 1 104 ? -19.297 30.125 28.734 1 93.44 104 ASN A O 1
ATOM 864 N N . ARG A 1 105 ? -21.078 29.453 27.484 1 92.94 105 ARG A N 1
ATOM 865 C CA . ARG A 1 105 ? -20.969 28.031 27.797 1 92.94 105 ARG A CA 1
ATOM 866 C C . ARG A 1 105 ? -19.656 27.453 27.281 1 92.94 105 ARG A C 1
ATOM 868 O O . ARG A 1 105 ? -19.078 26.562 27.891 1 92.94 105 ARG A O 1
ATOM 875 N N . ILE A 1 106 ? -19.156 27.938 26.156 1 93.56 106 ILE A N 1
ATOM 876 C CA . ILE A 1 106 ? -17.938 27.438 25.516 1 93.56 106 ILE A CA 1
ATOM 877 C C . ILE A 1 106 ? -16.734 27.812 26.359 1 93.56 106 ILE A C 1
ATOM 879 O O . ILE A 1 106 ? -15.891 26.969 26.672 1 93.56 106 ILE A O 1
ATOM 883 N N . VAL A 1 107 ? -16.656 29.078 26.75 1 90.25 107 VAL A N 1
ATOM 884 C CA . VAL A 1 107 ? -15.547 29.578 27.547 1 90.25 107 VAL A CA 1
ATOM 885 C C . VAL A 1 107 ? -15.508 28.875 28.891 1 90.25 107 VAL A C 1
ATOM 887 O O . VAL A 1 107 ? -14.438 28.5 29.375 1 90.25 107 VAL A O 1
ATOM 890 N N . LEU A 1 108 ? -16.656 28.672 29.531 1 90.94 108 LEU A N 1
ATOM 891 C CA . LEU A 1 108 ? -16.75 28 30.812 1 90.94 108 LEU A CA 1
ATOM 892 C C . LEU A 1 108 ? -16.188 26.578 30.719 1 90.94 108 LEU A C 1
ATOM 894 O O . LEU A 1 108 ? -15.508 26.109 31.641 1 90.94 108 LEU A O 1
ATOM 898 N N . TYR A 1 109 ? -16.516 25.953 29.641 1 89.5 109 TYR A N 1
ATOM 899 C CA . TYR A 1 109 ? -16.016 24.609 29.438 1 89.5 109 TYR A CA 1
ATOM 900 C C . TYR A 1 109 ? -14.492 24.609 29.359 1 89.5 109 TYR A C 1
ATOM 902 O O . TYR A 1 109 ? -13.828 23.734 29.922 1 89.5 109 TYR A O 1
ATOM 910 N N . TYR A 1 110 ? -13.906 25.531 28.594 1 83.75 110 TYR A N 1
ATOM 911 C CA . TYR A 1 110 ? -12.461 25.609 28.422 1 83.75 110 TYR A CA 1
ATOM 912 C C . TYR A 1 110 ? -11.773 25.938 29.75 1 83.75 110 TYR A C 1
ATOM 914 O O . TYR A 1 110 ? -10.641 25.5 29.984 1 83.75 110 TYR A O 1
ATOM 922 N N . VAL A 1 111 ? -12.477 26.703 30.578 1 82.25 111 VAL A N 1
ATOM 923 C CA . VAL A 1 111 ? -11.93 27.031 31.875 1 82.25 111 VAL A CA 1
ATOM 924 C C . VAL A 1 111 ? -11.82 25.781 32.75 1 82.25 111 VAL A C 1
ATOM 926 O O . VAL A 1 111 ? -10.844 25.609 33.469 1 82.25 111 VAL A O 1
ATOM 929 N N . GLU A 1 112 ? -12.781 24.922 32.625 1 81.75 112 GLU A N 1
ATOM 930 C CA . GLU A 1 112 ? -12.805 23.688 33.375 1 81.75 112 GLU A CA 1
ATOM 931 C C . GLU A 1 112 ? -11.852 22.656 32.812 1 81.75 112 GLU A C 1
ATOM 933 O O . GLU A 1 112 ? -11.383 21.75 33.5 1 81.75 112 GLU A O 1
ATOM 938 N N . ASN A 1 113 ? -11.648 22.891 31.516 1 77.88 113 ASN A N 1
ATOM 939 C CA . ASN A 1 113 ? -10.789 21.969 30.797 1 77.88 113 ASN A CA 1
ATOM 940 C C . ASN A 1 113 ? -9.719 22.703 29.984 1 77.88 113 ASN A C 1
ATOM 942 O O . ASN A 1 113 ? -9.758 22.703 28.766 1 77.88 113 ASN A O 1
ATOM 946 N N . PRO A 1 114 ? -8.758 23.172 30.562 1 68.44 114 PRO A N 1
ATOM 947 C CA . PRO A 1 114 ? -7.828 24.109 29.922 1 68.44 114 PRO A CA 1
ATOM 948 C C . PRO A 1 114 ? -6.965 23.438 28.859 1 68.44 114 PRO A C 1
ATOM 950 O O . PRO A 1 114 ? -6.48 24.125 27.938 1 68.44 114 PRO A O 1
ATOM 953 N N . GLN A 1 115 ? -6.754 22.219 28.828 1 64.62 115 GLN A N 1
ATOM 954 C CA . GLN A 1 115 ? -5.84 21.578 27.875 1 64.62 115 GLN A CA 1
ATOM 955 C C . GLN A 1 115 ? -6.602 20.797 26.828 1 64.62 115 GLN A C 1
ATOM 957 O O . GLN A 1 115 ? -6 20.062 26.031 1 64.62 115 GLN A O 1
ATOM 962 N N . ILE A 1 116 ? -7.762 21.125 26.656 1 68.75 116 ILE A N 1
ATOM 963 C CA . ILE A 1 116 ? -8.578 20.297 25.781 1 68.75 116 ILE A CA 1
ATOM 964 C C . ILE A 1 116 ? -8.57 20.891 24.375 1 68.75 116 ILE A C 1
ATOM 966 O O . ILE A 1 116 ? -8.453 22.109 24.203 1 68.75 116 ILE A O 1
ATOM 970 N N . ILE A 1 117 ? -8.398 20.016 23.391 1 73 117 ILE A N 1
ATOM 971 C CA . ILE A 1 117 ? -8.648 20.406 22 1 73 117 ILE A CA 1
ATOM 972 C C . ILE A 1 117 ? -9.992 19.859 21.547 1 73 117 ILE A C 1
ATOM 974 O O . ILE A 1 117 ? -10.211 18.641 21.547 1 73 117 ILE A O 1
ATOM 978 N N . ILE A 1 118 ? -10.867 20.719 21.281 1 82.38 118 ILE A N 1
ATOM 979 C CA . ILE A 1 118 ? -12.211 20.312 20.891 1 82.38 118 ILE A CA 1
ATOM 980 C C . ILE A 1 118 ? -12.266 20.125 19.375 1 82.38 118 ILE A C 1
ATOM 982 O O . ILE A 1 118 ? -11.812 20.984 18.625 1 82.38 118 ILE A O 1
ATOM 986 N N . GLN A 1 119 ? -12.711 19 18.969 1 82.69 119 GLN A N 1
ATOM 987 C CA . GLN A 1 119 ? -12.844 18.688 17.547 1 82.69 119 GLN A CA 1
ATOM 988 C C . GLN A 1 119 ? -14.297 18.406 17.188 1 82.69 119 GLN A C 1
ATOM 990 O O . GLN A 1 119 ? -14.773 17.266 17.328 1 82.69 119 GLN A O 1
ATOM 995 N N . PRO A 1 120 ? -14.945 19.406 16.609 1 93.06 120 PRO A N 1
ATOM 996 C CA . PRO A 1 120 ? -16.312 19.156 16.125 1 93.06 120 PRO A CA 1
ATOM 997 C C . PRO A 1 120 ? -16.359 18.141 15 1 93.06 120 PRO A C 1
ATOM 999 O O . PRO A 1 120 ? -15.406 18.016 14.227 1 93.06 120 PRO A O 1
ATOM 1002 N N . ARG A 1 121 ? -17.484 17.406 14.961 1 92.75 121 ARG A N 1
ATOM 1003 C CA . ARG A 1 121 ? -17.641 16.391 13.922 1 92.75 121 ARG A CA 1
ATOM 1004 C C . ARG A 1 121 ? -18.969 16.562 13.195 1 92.75 121 ARG A C 1
ATOM 1006 O O . ARG A 1 121 ? -19.953 17.016 13.789 1 92.75 121 ARG A O 1
ATOM 1013 N N . ILE A 1 122 ? -18.938 16.188 11.883 1 95.31 122 ILE A N 1
ATOM 1014 C CA . ILE A 1 122 ? -20.141 16.109 11.062 1 95.31 122 ILE A CA 1
ATOM 1015 C C . ILE A 1 122 ? -20.281 14.695 10.5 1 95.31 122 ILE A C 1
ATOM 1017 O O . ILE A 1 122 ? -19.969 14.453 9.336 1 95.31 122 ILE A O 1
ATOM 1021 N N . PRO A 1 123 ? -20.844 13.797 11.273 1 91.81 123 PRO A N 1
ATOM 1022 C CA . PRO A 1 123 ? -20.891 12.383 10.898 1 91.81 123 PRO A CA 1
ATOM 1023 C C . PRO A 1 123 ? -22.016 12.07 9.914 1 91.81 123 PRO A C 1
ATOM 1025 O O . PRO A 1 123 ? -22 11.031 9.25 1 91.81 123 PRO A O 1
ATOM 1028 N N . GLU A 1 124 ? -23.078 12.984 9.906 1 93.94 124 GLU A N 1
ATOM 1029 C CA . GLU A 1 124 ? -24.25 12.711 9.086 1 93.94 124 GLU A CA 1
ATOM 1030 C C . GLU A 1 124 ? -24.688 13.961 8.328 1 93.94 124 GLU A C 1
ATOM 1032 O O . GLU A 1 124 ? -24.391 15.078 8.75 1 93.94 124 GLU A O 1
ATOM 1037 N N . TYR A 1 125 ? -25.25 13.719 7.168 1 94.12 125 TYR A N 1
ATOM 1038 C CA . TYR A 1 125 ? -25.859 14.789 6.387 1 94.12 125 TYR A CA 1
ATOM 1039 C C . TYR A 1 125 ? -27.188 14.336 5.773 1 94.12 125 TYR A C 1
ATOM 1041 O O . TYR A 1 125 ? -27.469 13.141 5.699 1 94.12 125 TYR A O 1
ATOM 1049 N N . LYS A 1 126 ? -28.094 15.227 5.516 1 93.5 126 LYS A N 1
ATOM 1050 C CA . LYS A 1 126 ? -29.375 14.969 4.848 1 93.5 126 LYS A CA 1
ATOM 1051 C C . LYS A 1 126 ? -29.562 15.891 3.646 1 93.5 126 LYS A C 1
ATOM 1053 O O . LYS A 1 126 ? -29.328 17.094 3.742 1 93.5 126 LYS A O 1
ATOM 1058 N N . ILE A 1 127 ? -29.844 15.281 2.566 1 91.06 127 ILE A N 1
ATOM 1059 C CA . ILE A 1 127 ? -30.203 16.078 1.397 1 91.06 127 ILE A CA 1
ATOM 1060 C C . ILE A 1 127 ? -31.688 16.453 1.455 1 91.06 127 ILE A C 1
ATOM 1062 O O . ILE A 1 127 ? -32.531 15.57 1.516 1 91.06 127 ILE A O 1
ATOM 1066 N N . ILE A 1 128 ? -31.938 17.641 1.546 1 87.81 128 ILE A N 1
ATOM 1067 C CA . ILE A 1 128 ? -33.312 18.125 1.63 1 87.81 128 ILE A CA 1
ATOM 1068 C C . ILE A 1 128 ? -33.75 18.641 0.263 1 87.81 128 ILE A C 1
ATOM 1070 O O . ILE A 1 128 ? -33.062 19.438 -0.373 1 87.81 128 ILE A O 1
ATOM 1074 N N . GLU A 1 129 ? -34.812 18.109 -0.132 1 84 129 GLU A N 1
ATOM 1075 C CA . GLU A 1 129 ? -35.375 18.547 -1.401 1 84 129 GLU A CA 1
ATOM 1076 C C . GLU A 1 129 ? -36.094 19.891 -1.251 1 84 129 GLU A C 1
ATOM 1078 O O . GLU A 1 129 ? -36.875 20.094 -0.316 1 84 129 GLU A O 1
ATOM 1083 N N . GLY A 1 130 ? -35.531 20.734 -2.008 1 76.75 130 GLY A N 1
ATOM 1084 C CA . GLY A 1 130 ? -36.156 22.047 -1.982 1 76.75 130 GLY A CA 1
ATOM 1085 C C . GLY A 1 130 ? -37.562 22.047 -2.557 1 76.75 130 GLY A C 1
ATOM 1086 O O . GLY A 1 130 ? -38.062 21 -2.988 1 76.75 130 GLY A O 1
ATOM 1087 N N . ASN A 1 131 ? -38.281 23.156 -2.188 1 73 131 ASN A N 1
ATOM 1088 C CA . ASN A 1 131 ? -39.625 23.328 -2.744 1 73 131 ASN A CA 1
ATOM 1089 C C . ASN A 1 131 ? -39.625 24.234 -3.973 1 73 131 ASN A C 1
ATOM 1091 O O . ASN A 1 131 ? -38.562 24.5 -4.535 1 73 131 ASN A O 1
ATOM 1095 N N . THR A 1 132 ? -40.812 24.641 -4.422 1 68.69 132 THR A N 1
ATOM 1096 C CA . THR A 1 132 ? -41 25.469 -5.613 1 68.69 132 THR A CA 1
ATOM 1097 C C . THR A 1 132 ? -40.062 26.688 -5.586 1 68.69 132 THR A C 1
ATOM 1099 O O . THR A 1 132 ? -39.594 27.141 -6.629 1 68.69 132 THR A O 1
ATOM 1102 N N . PHE A 1 133 ? -39.688 27.203 -4.484 1 72.75 133 PHE A N 1
ATOM 1103 C CA . PHE A 1 133 ? -38.938 28.453 -4.41 1 72.75 133 PHE A CA 1
ATOM 1104 C C . PHE A 1 133 ? -37.594 28.234 -3.777 1 72.75 133 PHE A C 1
ATOM 1106 O O . PHE A 1 133 ? -36.781 29.172 -3.689 1 72.75 133 PHE A O 1
ATOM 1113 N N . THR A 1 134 ? -37.312 27.031 -3.314 1 70.5 134 THR A N 1
ATOM 1114 C CA . THR A 1 134 ? -36.031 26.781 -2.639 1 70.5 134 THR A CA 1
ATOM 1115 C C . THR A 1 134 ? -35.312 25.594 -3.27 1 70.5 134 THR A C 1
ATOM 1117 O O . THR A 1 134 ? -35.906 24.531 -3.469 1 70.5 134 THR A O 1
ATOM 1120 N N . PRO A 1 135 ? -34.188 25.844 -3.732 1 78.69 135 PRO A N 1
ATOM 1121 C CA . PRO A 1 135 ? -33.438 24.719 -4.297 1 78.69 135 PRO A CA 1
ATOM 1122 C C . PRO A 1 135 ? -33.094 23.672 -3.254 1 78.69 135 PRO A C 1
ATOM 1124 O O . PRO A 1 135 ? -33.219 23.906 -2.053 1 78.69 135 PRO A O 1
ATOM 1127 N N . ASN A 1 136 ? -32.719 22.562 -3.746 1 84.88 136 ASN A N 1
ATOM 1128 C CA . ASN A 1 136 ? -32.219 21.516 -2.855 1 84.88 136 ASN A CA 1
ATOM 1129 C C . ASN A 1 136 ? -31.031 21.984 -2.043 1 84.88 136 ASN A C 1
ATOM 1131 O O . ASN A 1 136 ? -30.234 22.797 -2.512 1 84.88 136 ASN A O 1
ATOM 1135 N N . TYR A 1 137 ? -30.969 21.594 -0.875 1 86.06 137 TYR A N 1
ATOM 1136 C CA . TYR A 1 137 ? -29.812 21.922 -0.06 1 86.06 137 TYR A CA 1
ATOM 1137 C C . TYR A 1 137 ? -29.453 20.781 0.878 1 86.06 137 TYR A C 1
ATOM 1139 O O . TYR A 1 137 ? -30.219 19.812 0.992 1 86.06 137 TYR A O 1
ATOM 1147 N N . VAL A 1 138 ? -28.266 20.859 1.422 1 91.44 138 VAL A N 1
ATOM 1148 C CA . VAL A 1 138 ? -27.797 19.812 2.322 1 91.44 138 VAL A CA 1
ATOM 1149 C C . VAL A 1 138 ? -27.797 20.328 3.76 1 91.44 138 VAL A C 1
ATOM 1151 O O . VAL A 1 138 ? -27.328 21.438 4.023 1 91.44 138 VAL A O 1
ATOM 1154 N N . ASN A 1 139 ? -28.391 19.547 4.629 1 94.25 139 ASN A N 1
ATOM 1155 C CA . ASN A 1 139 ? -28.281 19.797 6.062 1 94.25 139 ASN A CA 1
ATOM 1156 C C . ASN A 1 139 ? -27.203 18.922 6.699 1 94.25 139 ASN A C 1
ATOM 1158 O O . ASN A 1 139 ? -27.172 17.719 6.5 1 94.25 139 ASN A O 1
ATOM 1162 N N . TYR A 1 140 ? -26.312 19.656 7.422 1 95.81 140 TYR A N 1
ATOM 1163 C CA . TYR A 1 140 ? -25.219 18.953 8.078 1 95.81 140 TYR A CA 1
ATOM 1164 C C . TYR A 1 140 ? -25.484 18.812 9.578 1 95.81 140 TYR A C 1
ATOM 1166 O O . TYR A 1 140 ? -25.875 19.781 10.234 1 95.81 140 TYR A O 1
ATOM 1174 N N . CYS A 1 141 ? -25.266 17.672 10.086 1 96.81 141 CYS A N 1
ATOM 1175 C CA . CYS A 1 141 ? -25.406 17.438 11.516 1 96.81 141 CYS A CA 1
ATOM 1176 C C . CYS A 1 141 ? -24.109 17.719 12.25 1 96.81 141 CYS A C 1
ATOM 1178 O O . CYS A 1 141 ? -23.188 16.906 12.234 1 96.81 141 CYS A O 1
ATOM 1180 N N . VAL A 1 142 ? -24.047 18.875 12.977 1 97.44 142 VAL A N 1
ATOM 1181 C CA . VAL A 1 142 ? -22.844 19.281 13.703 1 97.44 142 VAL A CA 1
ATOM 1182 C C . VAL A 1 142 ? -22.906 18.75 15.133 1 97.44 142 VAL A C 1
ATOM 1184 O O . VAL A 1 142 ? -23.828 19.062 15.883 1 97.44 142 VAL A O 1
ATOM 1187 N N . ILE A 1 143 ? -21.875 17.969 15.453 1 96.25 143 ILE A N 1
ATOM 1188 C CA . ILE A 1 143 ? -21.844 17.359 16.781 1 96.25 143 ILE A CA 1
ATOM 1189 C C . ILE A 1 143 ? -20.562 17.766 17.5 1 96.25 143 ILE A C 1
ATOM 1191 O O . ILE A 1 143 ? -19.469 17.656 16.938 1 96.25 143 ILE A O 1
ATOM 1195 N N . VAL A 1 144 ? -20.672 18.328 18.641 1 94.31 144 VAL A N 1
ATOM 1196 C CA . VAL A 1 144 ? -19.562 18.516 19.562 1 94.31 144 VAL A CA 1
ATOM 1197 C C . VAL A 1 144 ? -19.781 17.672 20.828 1 94.31 144 VAL A C 1
ATOM 1199 O O . VAL A 1 144 ? -20.375 18.141 21.797 1 94.31 144 VAL A O 1
ATOM 1202 N N . GLY A 1 145 ? -19.219 16.562 20.859 1 87.81 145 GLY A N 1
ATOM 1203 C CA . GLY A 1 145 ? -19.438 15.594 21.906 1 87.81 145 GLY A CA 1
ATOM 1204 C C . GLY A 1 145 ? -19.125 16.141 23.297 1 87.81 145 GLY A C 1
ATOM 1205 O O . GLY A 1 145 ? -19.844 15.867 24.25 1 87.81 145 GLY A O 1
ATOM 1206 N N . GLN A 1 146 ? -18.094 16.875 23.438 1 85.25 146 GLN A N 1
ATOM 1207 C CA . GLN A 1 146 ? -17.656 17.422 24.719 1 85.25 146 GLN A CA 1
ATOM 1208 C C . GLN A 1 146 ? -18.719 18.344 25.312 1 85.25 146 GLN A C 1
ATOM 1210 O O . GLN A 1 146 ? -18.875 18.438 26.531 1 85.25 146 GLN A O 1
ATOM 1215 N N . PHE A 1 147 ? -19.469 19.016 24.375 1 90.88 147 PHE A N 1
ATOM 1216 C CA . PHE A 1 147 ? -20.5 19.953 24.797 1 90.88 147 PHE A CA 1
ATOM 1217 C C . PHE A 1 147 ? -21.859 19.234 24.906 1 90.88 147 PHE A C 1
ATOM 1219 O O . PHE A 1 147 ? -22.812 19.781 25.453 1 90.88 147 PHE A O 1
ATOM 1226 N N . GLY A 1 148 ? -21.891 18.031 24.406 1 88.88 148 GLY A N 1
ATOM 1227 C CA . GLY A 1 148 ? -23.188 17.391 24.266 1 88.88 148 GLY A CA 1
ATOM 1228 C C . GLY A 1 148 ? -24.109 18.109 23.297 1 88.88 148 GLY A C 1
ATOM 1229 O O . GLY A 1 148 ? -25.328 18.078 23.453 1 88.88 148 GLY A O 1
ATOM 1230 N N . SER A 1 149 ? -23.531 18.812 22.391 1 91.06 149 SER A N 1
ATOM 1231 C CA . SER A 1 149 ? -24.281 19.609 21.422 1 91.06 149 SER A CA 1
ATOM 1232 C C . SER A 1 149 ? -24.469 18.844 20.109 1 91.06 149 SER A C 1
ATOM 1234 O O . SER A 1 149 ? -23.547 18.172 19.641 1 91.06 149 SER A O 1
ATOM 1236 N N . ASN A 1 150 ? -25.688 18.922 19.625 1 94.31 150 ASN A N 1
ATOM 1237 C CA . ASN A 1 150 ? -26.094 18.312 18.359 1 94.31 150 ASN A CA 1
ATOM 1238 C C . ASN A 1 150 ? -27.094 19.188 17.625 1 94.31 150 ASN A C 1
ATOM 1240 O O . ASN A 1 150 ? -28.266 19.281 18.031 1 94.31 150 ASN A O 1
ATOM 1244 N N . VAL A 1 151 ? -26.656 19.812 16.562 1 96.88 151 VAL A N 1
ATOM 1245 C CA . VAL A 1 151 ? -27.531 20.734 15.844 1 96.88 151 VAL A CA 1
ATOM 1246 C C . VAL A 1 151 ? -27.406 20.516 14.344 1 96.88 151 VAL A C 1
ATOM 1248 O O . VAL A 1 151 ? -26.375 20.031 13.859 1 96.88 151 VAL A O 1
ATOM 1251 N N . TRP A 1 152 ? -28.469 20.875 13.617 1 96.06 152 TRP A N 1
ATOM 1252 C CA . TRP A 1 152 ? -28.453 20.812 12.156 1 96.06 152 TRP A CA 1
ATOM 1253 C C . TRP A 1 152 ? -28.25 22.188 11.555 1 96.06 152 TRP A C 1
ATOM 1255 O O . TRP A 1 152 ? -28.922 23.156 11.93 1 96.06 152 TRP A O 1
ATOM 1265 N N . ARG A 1 153 ? -27.281 22.297 10.688 1 96.88 153 ARG A N 1
ATOM 1266 C CA . ARG A 1 153 ? -26.953 23.562 10.047 1 96.88 153 ARG A CA 1
ATOM 1267 C C . ARG A 1 153 ? -26.781 23.375 8.539 1 96.88 153 ARG A C 1
ATOM 1269 O O . ARG A 1 153 ? -26.328 22.328 8.078 1 96.88 153 ARG A O 1
ATOM 1276 N N . ARG A 1 154 ? -27.188 24.359 7.766 1 92.75 154 ARG A N 1
ATOM 1277 C CA . ARG A 1 154 ? -26.891 24.438 6.34 1 92.75 154 ARG A CA 1
ATOM 1278 C C . ARG A 1 154 ? -25.594 25.188 6.098 1 92.75 154 ARG A C 1
ATOM 1280 O O . ARG A 1 154 ? -25.047 25.812 7.016 1 92.75 154 ARG A O 1
ATOM 1287 N N . VAL A 1 155 ? -25.078 25.109 4.852 1 92.62 155 VAL A N 1
ATOM 1288 C CA . VAL A 1 155 ? -23.781 25.734 4.543 1 92.62 155 VAL A CA 1
ATOM 1289 C C . VAL A 1 155 ? -23.891 27.25 4.695 1 92.62 155 VAL A C 1
ATOM 1291 O O . VAL A 1 155 ? -22.938 27.906 5.125 1 92.62 155 VAL A O 1
ATOM 1294 N N . GLU A 1 156 ? -24.984 27.812 4.48 1 91.88 156 GLU A N 1
ATOM 1295 C CA . GLU A 1 156 ? -25.203 29.25 4.586 1 91.88 156 GLU A CA 1
ATOM 1296 C C . GLU A 1 156 ? -25.047 29.719 6.027 1 91.88 156 GLU A C 1
ATOM 1298 O O . GLU A 1 156 ? -24.625 30.859 6.273 1 91.88 156 GLU A O 1
ATOM 1303 N N . HIS A 1 157 ? -25.406 28.891 6.922 1 96.25 157 HIS A N 1
ATOM 1304 C CA . HIS A 1 157 ? -25.25 29.234 8.336 1 96.25 157 HIS A CA 1
ATOM 1305 C C . HIS A 1 157 ? -23.781 29.344 8.719 1 96.25 157 HIS A C 1
ATOM 1307 O O . HIS A 1 157 ? -23.422 30.156 9.57 1 96.25 157 HIS A O 1
ATOM 1313 N N . PHE A 1 158 ? -22.938 28.578 8.117 1 97.19 158 PHE A N 1
ATOM 1314 C CA . PHE A 1 158 ? -21.516 28.672 8.359 1 97.19 158 PHE A CA 1
ATOM 1315 C C . PHE A 1 158 ? -20.953 29.984 7.812 1 97.19 158 PHE A C 1
ATOM 1317 O O . PHE A 1 158 ? -20.141 30.641 8.461 1 97.19 158 PHE A O 1
ATOM 1324 N N . TYR A 1 159 ? -21.422 30.328 6.641 1 95.62 159 TYR A N 1
ATOM 1325 C CA . TYR A 1 159 ? -21 31.609 6.066 1 95.62 159 TYR A CA 1
ATOM 1326 C C . TYR A 1 159 ? -21.453 32.781 6.926 1 95.62 159 TYR A C 1
ATOM 1328 O O . TYR A 1 159 ? -20.719 33.75 7.121 1 95.62 159 TYR A O 1
ATOM 1336 N N . TRP A 1 160 ? -22.641 32.656 7.371 1 96.5 160 TRP A N 1
ATOM 1337 C CA . TRP A 1 160 ? -23.156 33.656 8.289 1 96.5 160 TRP A CA 1
ATOM 1338 C C . TRP A 1 160 ? -22.266 33.781 9.523 1 96.5 160 TRP A C 1
ATOM 1340 O O . TRP A 1 160 ? -21.969 34.875 9.961 1 96.5 160 TRP A O 1
ATOM 1350 N N . LEU A 1 161 ? -21.922 32.688 10.109 1 97.69 161 LEU A N 1
ATOM 1351 C CA . LEU A 1 161 ? -21.094 32.688 11.305 1 97.69 161 LEU A CA 1
ATOM 1352 C C . LEU A 1 161 ? -19.75 33.344 11.023 1 97.69 161 LEU A C 1
ATOM 1354 O O . LEU A 1 161 ? -19.281 34.156 11.828 1 97.69 161 LEU A O 1
ATOM 1358 N N . GLN A 1 162 ? -19.172 33.031 9.906 1 96.5 162 GLN A N 1
ATOM 1359 C CA . GLN A 1 162 ? -17.891 33.656 9.516 1 96.5 162 GLN A CA 1
ATOM 1360 C C . GLN A 1 162 ? -18.031 35.156 9.414 1 96.5 162 GLN A C 1
ATOM 1362 O O . GLN A 1 162 ? -17.188 35.906 9.938 1 96.5 162 GLN A O 1
ATOM 1367 N N . GLU A 1 163 ? -19.047 35.625 8.789 1 95 163 GLU A N 1
ATOM 1368 C CA . GLU A 1 163 ? -19.281 37.062 8.586 1 95 163 GLU A CA 1
ATOM 1369 C C . GLU A 1 163 ? -19.547 37.75 9.914 1 95 163 GLU A C 1
ATOM 1371 O O . GLU A 1 163 ? -19.094 38.875 10.133 1 95 163 GLU A O 1
ATOM 1376 N N . SER A 1 164 ? -20.312 37.094 10.742 1 95.75 164 SER A N 1
ATOM 1377 C CA . SER A 1 164 ? -20.641 37.688 12.039 1 95.75 164 SER A CA 1
ATOM 1378 C C . SER A 1 164 ? -19.391 37.844 12.906 1 95.75 164 SER A C 1
ATOM 1380 O O . SER A 1 164 ? -19.219 38.875 13.57 1 95.75 164 SER A O 1
ATOM 1382 N N . LEU A 1 165 ? -18.531 36.844 12.867 1 95.62 165 LEU A N 1
ATOM 1383 C CA . LEU A 1 165 ? -17.297 36.906 13.633 1 95.62 165 LEU A CA 1
ATOM 1384 C C . LEU A 1 165 ? -16.359 37.969 13.055 1 95.62 165 LEU A C 1
ATOM 1386 O O . LEU A 1 165 ? -15.672 38.688 13.805 1 95.62 165 LEU A O 1
ATOM 1390 N N . GLN A 1 166 ? -16.391 38.094 11.711 1 93.56 166 GLN A N 1
ATOM 1391 C CA . GLN A 1 166 ? -15.586 39.125 11.062 1 93.56 166 GLN A CA 1
ATOM 1392 C C . GLN A 1 166 ? -16.047 40.531 11.453 1 93.56 166 GLN A C 1
ATOM 1394 O O . GLN A 1 166 ? -15.234 41.438 11.609 1 93.56 166 GLN A O 1
ATOM 1399 N N . GLN A 1 167 ? -17.281 40.688 11.633 1 92.56 167 GLN A N 1
ATOM 1400 C CA . GLN A 1 167 ? -17.859 41.969 12.031 1 92.56 167 GLN A CA 1
ATOM 1401 C C . GLN A 1 167 ? -17.547 42.281 13.492 1 92.56 167 GLN A C 1
ATOM 1403 O O . GLN A 1 167 ? -17.25 43.406 13.852 1 92.56 167 GLN A O 1
ATOM 1408 N N . GLN A 1 168 ? -17.625 41.281 14.281 1 91.56 168 GLN A N 1
ATOM 1409 C CA . GLN A 1 168 ? -17.422 41.438 15.719 1 91.56 168 GLN A CA 1
ATOM 1410 C C . GLN A 1 168 ? -15.938 41.625 16.047 1 91.56 168 GLN A C 1
ATOM 1412 O O . GLN A 1 168 ? -15.586 42.375 16.953 1 91.56 168 GLN A O 1
ATOM 1417 N N . TYR A 1 169 ? -15.062 40.875 15.359 1 91.94 169 TYR A N 1
ATOM 1418 C CA . TYR A 1 169 ? -13.625 40.938 15.578 1 91.94 169 TYR A CA 1
ATOM 1419 C C . TYR A 1 169 ? -12.875 41.156 14.273 1 91.94 169 TYR A C 1
ATOM 1421 O O . TYR A 1 169 ? -12.141 40.281 13.812 1 91.94 169 TYR A O 1
ATOM 1429 N N . PRO A 1 170 ? -12.914 42.344 13.75 1 89.75 170 PRO A N 1
ATOM 1430 C CA . PRO A 1 170 ? -12.359 42.594 12.414 1 89.75 170 PRO A CA 1
ATOM 1431 C C . PRO A 1 170 ? -10.844 42.438 12.367 1 89.75 170 PRO A C 1
ATOM 1433 O O . PRO A 1 170 ? -10.281 42.188 11.297 1 89.75 170 PRO A O 1
ATOM 1436 N N . ASP A 1 171 ? -10.125 42.594 13.492 1 90.19 171 ASP A N 1
ATOM 1437 C CA . ASP A 1 171 ? -8.664 42.562 13.516 1 90.19 171 ASP A CA 1
ATOM 1438 C C . ASP A 1 171 ? -8.156 41.188 14.016 1 90.19 171 ASP A C 1
ATOM 1440 O O . ASP A 1 171 ? -7.016 41.094 14.477 1 90.19 171 ASP A O 1
ATOM 1444 N N . SER A 1 172 ? -9.016 40.188 13.93 1 92.88 172 SER A N 1
ATOM 1445 C CA . SER A 1 172 ? -8.648 38.844 14.383 1 92.88 172 SER A CA 1
ATOM 1446 C C . SER A 1 172 ? -8.5 37.906 13.211 1 92.88 172 SER A C 1
ATOM 1448 O O . SER A 1 172 ? -8.859 38.219 12.078 1 92.88 172 SER A O 1
ATOM 1450 N N . LEU A 1 173 ? -7.875 36.812 13.531 1 95.75 173 LEU A N 1
ATOM 1451 C CA . LEU A 1 173 ? -7.695 35.75 12.531 1 95.75 173 LEU A CA 1
ATOM 1452 C C . LEU A 1 173 ? -8.969 34.938 12.359 1 95.75 173 LEU A C 1
ATOM 1454 O O . LEU A 1 173 ? -9.281 34.094 13.195 1 95.75 173 LEU A O 1
ATOM 1458 N N . ILE A 1 174 ? -9.68 35.188 11.273 1 95.81 174 ILE A N 1
ATOM 1459 C CA . ILE A 1 174 ? -10.922 34.469 10.984 1 95.81 174 ILE A CA 1
ATOM 1460 C C . ILE A 1 174 ? -10.633 33.281 10.078 1 95.81 174 ILE A C 1
ATOM 1462 O O . ILE A 1 174 ? -10.078 33.438 8.984 1 95.81 174 ILE A O 1
ATOM 1466 N N . PRO A 1 175 ? -11.016 32.094 10.492 1 95.81 175 PRO A N 1
ATOM 1467 C CA . PRO A 1 175 ? -10.75 30.922 9.664 1 95.81 175 PRO A CA 1
ATOM 1468 C C . PRO A 1 175 ? -11.477 30.969 8.32 1 95.81 175 PRO A C 1
ATOM 1470 O O . PRO A 1 175 ? -12.586 31.5 8.234 1 95.81 175 PRO A O 1
ATOM 1473 N N . PRO A 1 176 ? -10.836 30.359 7.32 1 94.56 176 PRO A N 1
ATOM 1474 C CA . PRO A 1 176 ? -11.414 30.422 5.973 1 94.56 176 PRO A CA 1
ATOM 1475 C C . PRO A 1 176 ? -12.5 29.359 5.75 1 94.56 176 PRO A C 1
ATOM 1477 O O . PRO A 1 176 ? -12.5 28.328 6.414 1 94.56 176 PRO A O 1
ATOM 1480 N N . LEU A 1 177 ? -13.398 29.703 4.895 1 93.12 177 LEU A N 1
ATOM 1481 C CA . LEU A 1 177 ? -14.391 28.781 4.359 1 93.12 177 LEU A CA 1
ATOM 1482 C C . LEU A 1 177 ? -14.234 28.625 2.852 1 93.12 177 LEU A C 1
ATOM 1484 O O . LEU A 1 177 ? -13.703 29.516 2.182 1 93.12 177 LEU A O 1
ATOM 1488 N N . PRO A 1 178 ? -14.633 27.391 2.428 1 81.38 178 PRO A N 1
ATOM 1489 C CA . PRO A 1 178 ? -14.594 27.25 0.971 1 81.38 178 PRO A CA 1
ATOM 1490 C C . PRO A 1 178 ? -15.484 28.266 0.258 1 81.38 178 PRO A C 1
ATOM 1492 O O . PRO A 1 178 ? -16.484 28.734 0.827 1 81.38 178 PRO A O 1
ATOM 1495 N N . ALA A 1 179 ? -15.047 28.5 -0.902 1 78.5 179 ALA A N 1
ATOM 1496 C CA . ALA A 1 179 ? -15.828 29.453 -1.69 1 78.5 179 ALA A CA 1
ATOM 1497 C C . ALA A 1 179 ? -17.219 28.922 -1.979 1 78.5 179 ALA A C 1
ATOM 1499 O O . ALA A 1 179 ? -17.406 27.703 -2.133 1 78.5 179 ALA A O 1
ATOM 1500 N N . LYS A 1 180 ? -18.172 29.828 -1.956 1 79.62 180 LYS A N 1
ATOM 1501 C CA . LYS A 1 180 ? -19.547 29.469 -2.309 1 79.62 180 LYS A CA 1
ATOM 1502 C C . LYS A 1 180 ? -19.625 28.953 -3.744 1 79.62 180 LYS A C 1
ATOM 1504 O O . LYS A 1 180 ? -19 29.516 -4.645 1 79.62 180 LYS A O 1
ATOM 1509 N N . THR A 1 181 ? -20 27.734 -3.852 1 72.12 181 THR A N 1
ATOM 1510 C CA . THR A 1 181 ? -20.125 27.172 -5.191 1 72.12 181 THR A CA 1
ATOM 1511 C C . THR A 1 181 ? -21.469 27.562 -5.816 1 72.12 181 THR A C 1
ATOM 1513 O O . THR A 1 181 ? -22.5 27.578 -5.133 1 72.12 181 THR A O 1
ATOM 1516 N N . LEU A 1 182 ? -21.406 27.906 -7.07 1 65.12 182 LEU A N 1
ATOM 1517 C CA . LEU A 1 182 ? -22.609 28.297 -7.793 1 65.12 182 LEU A CA 1
ATOM 1518 C C . LEU A 1 182 ? -23.5 27.078 -8.062 1 65.12 182 LEU A C 1
ATOM 1520 O O . LEU A 1 182 ? -24.734 27.188 -8.047 1 65.12 182 LEU A O 1
ATOM 1524 N N . PHE A 1 183 ? -22.797 25.953 -8.375 1 67.06 183 PHE A N 1
ATOM 1525 C CA . PHE A 1 183 ? -23.531 24.734 -8.672 1 67.06 183 PHE A CA 1
ATOM 1526 C C . PHE A 1 183 ? -23.391 23.719 -7.539 1 67.06 183 PHE A C 1
ATOM 1528 O O . PHE A 1 183 ? -22.266 23.359 -7.168 1 67.06 183 PHE A O 1
ATOM 1535 N N . ARG A 1 184 ? -24.562 23.453 -6.992 1 67.38 184 ARG A N 1
ATOM 1536 C CA . ARG A 1 184 ? -24.578 22.5 -5.887 1 67.38 184 ARG A CA 1
ATOM 1537 C C . ARG A 1 184 ? -24.359 21.078 -6.387 1 67.38 184 ARG A C 1
ATOM 1539 O O . ARG A 1 184 ? -25.094 20.609 -7.266 1 67.38 184 ARG A O 1
ATOM 1546 N N . LYS A 1 185 ? -23.328 20.531 -5.902 1 71.94 185 LYS A N 1
ATOM 1547 C CA . LYS A 1 185 ? -23.062 19.125 -6.176 1 71.94 185 LYS A CA 1
ATOM 1548 C C . LYS A 1 185 ? -23.469 18.25 -5 1 71.94 185 LYS A C 1
ATOM 1550 O O . LYS A 1 185 ? -23.078 18.5 -3.859 1 71.94 185 LYS A O 1
ATOM 1555 N N . PHE A 1 186 ? -24.281 17.188 -5.391 1 80.81 186 PHE A N 1
ATOM 1556 C CA . PHE A 1 186 ? -24.828 16.391 -4.301 1 80.81 186 PHE A CA 1
ATOM 1557 C C . PHE A 1 186 ? -24.188 15 -4.281 1 80.81 186 PHE A C 1
ATOM 1559 O O . PHE A 1 186 ? -24.781 14.047 -3.758 1 80.81 186 PHE A O 1
ATOM 1566 N N . THR A 1 187 ? -23 15 -4.797 1 82.31 187 THR A N 1
ATOM 1567 C CA . THR A 1 187 ? -22.328 13.703 -4.746 1 82.31 187 THR A CA 1
ATOM 1568 C C . THR A 1 187 ? -21.75 13.453 -3.355 1 82.31 187 THR A C 1
ATOM 1570 O O . THR A 1 187 ? -21.297 14.383 -2.686 1 82.31 187 THR A O 1
ATOM 1573 N N . PRO A 1 188 ? -21.75 12.156 -3 1 85 188 PRO A N 1
ATOM 1574 C CA . PRO A 1 188 ? -21.219 11.812 -1.68 1 85 188 PRO A CA 1
ATOM 1575 C C . PRO A 1 188 ? -19.781 12.281 -1.491 1 85 188 PRO A C 1
ATOM 1577 O O . PRO A 1 188 ? -19.391 12.688 -0.39 1 85 188 PRO A O 1
ATOM 1580 N N . GLU A 1 189 ? -19.031 12.266 -2.5 1 81.5 189 GLU A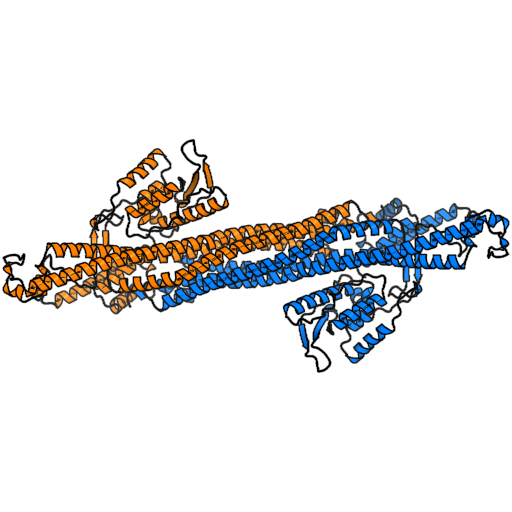 N 1
ATOM 1581 C CA . GLU A 1 189 ? -17.641 12.672 -2.422 1 81.5 189 GLU A CA 1
ATOM 1582 C C . GLU A 1 189 ? -17.516 14.164 -2.123 1 81.5 189 GLU A C 1
ATOM 1584 O O . GLU A 1 189 ? -16.719 14.562 -1.273 1 81.5 189 GLU A O 1
ATOM 1589 N N . HIS A 1 190 ? -18.312 14.883 -2.801 1 84.62 190 HIS A N 1
ATOM 1590 C CA . HIS A 1 190 ? -18.281 16.328 -2.605 1 84.62 190 HIS A CA 1
ATOM 1591 C C . HIS A 1 190 ? -18.797 16.703 -1.223 1 84.62 190 HIS A C 1
ATOM 1593 O O . HIS A 1 190 ? -18.266 17.609 -0.578 1 84.62 190 HIS A O 1
ATOM 1599 N N . ILE A 1 191 ? -19.812 16.078 -0.813 1 88.81 191 ILE A N 1
ATOM 1600 C CA . ILE A 1 191 ? -20.438 16.375 0.478 1 88.81 191 ILE A CA 1
ATOM 1601 C C . ILE A 1 191 ? -19.469 16 1.603 1 88.81 191 ILE A C 1
ATOM 1603 O O . ILE A 1 191 ? -19.312 16.75 2.57 1 88.81 191 ILE A O 1
ATOM 1607 N N . SER A 1 192 ? -18.797 14.906 1.444 1 87.44 192 SER A N 1
ATOM 1608 C CA . SER A 1 192 ? -17.844 14.469 2.449 1 87.44 192 SER A CA 1
ATOM 1609 C C . SER A 1 192 ? -16.672 15.453 2.572 1 87.44 192 SER A C 1
ATOM 1611 O O . SER A 1 192 ? -16.219 15.75 3.678 1 87.44 192 SER A O 1
ATOM 1613 N N . LYS A 1 193 ? -16.234 15.891 1.458 1 85.25 193 LYS A N 1
ATOM 1614 C CA . LYS A 1 193 ? -15.156 16.875 1.45 1 85.25 193 LYS A CA 1
ATOM 1615 C C . LYS A 1 193 ? -15.586 18.156 2.164 1 85.25 193 LYS A C 1
ATOM 1617 O O . LYS A 1 193 ? -14.82 18.734 2.939 1 85.25 193 LYS A O 1
ATOM 1622 N N . ARG A 1 194 ? -16.766 18.609 1.882 1 88.75 194 ARG A N 1
ATOM 1623 C CA . ARG A 1 194 ? -17.297 19.812 2.518 1 88.75 194 ARG A CA 1
ATOM 1624 C C . ARG A 1 194 ? -17.438 19.609 4.023 1 88.75 194 ARG A C 1
ATOM 1626 O O . ARG A 1 194 ? -17.109 20.516 4.805 1 88.75 194 ARG A O 1
ATOM 1633 N N . CYS A 1 195 ? -17.922 18.453 4.426 1 91.94 195 CYS A N 1
ATOM 1634 C CA .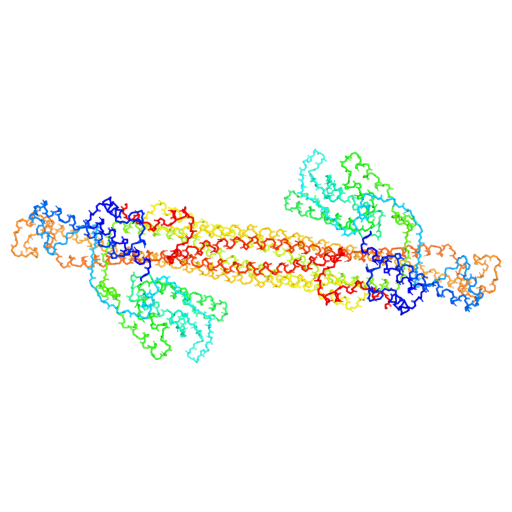 CYS A 1 195 ? -18.047 18.141 5.848 1 91.94 195 CYS A CA 1
ATOM 1635 C C . CYS A 1 195 ? -16.719 18.344 6.566 1 91.94 195 CYS A C 1
ATOM 1637 O O . CYS A 1 195 ? -16.672 18.969 7.621 1 91.94 195 CYS A O 1
ATOM 1639 N N . LYS A 1 196 ? -15.664 17.938 5.957 1 89.31 196 LYS A N 1
ATOM 1640 C CA . LYS A 1 196 ? -14.352 18.031 6.578 1 89.31 196 LYS A CA 1
ATOM 1641 C C . LYS A 1 196 ? -13.875 19.469 6.668 1 89.31 196 LYS A C 1
ATOM 1643 O O . LYS A 1 196 ? -13.273 19.875 7.668 1 89.31 196 LYS A O 1
ATOM 1648 N N . MET A 1 197 ? -14.195 20.203 5.688 1 90.25 197 MET A N 1
ATOM 1649 C CA . MET A 1 197 ? -13.82 21.625 5.688 1 90.25 197 MET A CA 1
ATOM 1650 C C . MET A 1 197 ? -14.57 22.375 6.773 1 90.25 197 MET A C 1
ATOM 1652 O O . MET A 1 197 ? -13.992 23.219 7.465 1 90.25 197 MET A O 1
ATOM 1656 N N . LEU A 1 198 ? -15.812 22.062 6.844 1 94.75 198 LEU A N 1
ATOM 1657 C CA . LEU A 1 198 ? -16.641 22.719 7.844 1 94.75 198 LEU A CA 1
ATOM 1658 C C . LEU A 1 198 ? -16.203 22.359 9.258 1 94.75 198 LEU A C 1
ATOM 1660 O O . LEU A 1 198 ? -16.203 23.203 10.156 1 94.75 198 LEU A O 1
ATOM 1664 N N . GLU A 1 199 ? -15.82 21.109 9.438 1 94.12 199 GLU A N 1
ATOM 1665 C CA . GLU A 1 199 ? -15.289 20.656 10.727 1 94.12 199 GLU A CA 1
ATOM 1666 C C . GLU A 1 199 ? -14.039 21.422 11.109 1 94.12 199 GLU A C 1
ATOM 1668 O O . GLU A 1 199 ? -13.898 21.859 12.258 1 94.12 199 GLU A O 1
ATOM 1673 N N . GLN A 1 200 ? -13.125 21.625 10.188 1 91.56 200 GLN A N 1
ATOM 1674 C CA . GLN A 1 200 ? -11.875 22.344 10.453 1 91.56 200 GLN A CA 1
ATOM 1675 C C . GLN A 1 200 ? -12.133 23.812 10.75 1 91.56 200 GLN A C 1
ATOM 1677 O O . GLN A 1 200 ? -11.461 24.406 11.602 1 91.56 200 GLN A O 1
ATOM 1682 N N . PHE A 1 201 ? -13.102 24.328 10.055 1 95.44 201 PHE A N 1
ATOM 1683 C CA . PHE A 1 201 ? -13.523 25.703 10.281 1 95.44 201 PHE A CA 1
ATOM 1684 C C . PHE A 1 201 ? -13.984 25.906 11.719 1 95.44 201 PHE A C 1
ATOM 1686 O O . PHE A 1 201 ? -13.5 26.797 12.414 1 95.44 201 PHE A O 1
ATOM 1693 N N . LEU A 1 202 ? -14.828 25.062 12.141 1 95.94 202 LEU A N 1
ATOM 1694 C CA . LEU A 1 202 ? -15.375 25.141 13.492 1 95.94 202 LEU A CA 1
ATOM 1695 C C . LEU A 1 202 ? -14.289 24.891 14.531 1 95.94 202 LEU A C 1
ATOM 1697 O O . LEU A 1 202 ? -14.258 25.531 15.578 1 95.94 202 LEU A O 1
ATOM 1701 N N . SER A 1 203 ? -13.43 23.969 14.242 1 92.44 203 SER A N 1
ATOM 1702 C CA . SER A 1 203 ? -12.336 23.656 15.156 1 92.44 203 SER A CA 1
ATOM 1703 C C . SER A 1 203 ? -11.414 24.859 15.352 1 92.44 203 SER A C 1
ATOM 1705 O O . SER A 1 203 ? -10.984 25.141 16.469 1 92.44 203 SER A O 1
ATOM 1707 N N . ALA A 1 204 ? -11.148 25.531 14.266 1 92.88 204 ALA A N 1
ATOM 1708 C CA . ALA A 1 204 ? -10.281 26.703 14.328 1 92.88 204 ALA A CA 1
ATOM 1709 C C . ALA A 1 204 ? -10.922 27.812 15.164 1 92.88 204 ALA A C 1
ATOM 1711 O O . ALA A 1 204 ? -10.242 28.5 15.922 1 92.88 204 ALA A O 1
ATOM 1712 N N . ILE A 1 205 ? -12.219 27.984 15.016 1 95.62 205 ILE A N 1
ATOM 1713 C CA . ILE A 1 205 ? -12.945 29 15.773 1 95.62 205 ILE A CA 1
ATOM 1714 C C . ILE A 1 205 ? -12.914 28.656 17.266 1 95.62 205 ILE A C 1
ATOM 1716 O O . ILE A 1 205 ? -12.586 29.5 18.094 1 95.62 205 ILE A O 1
ATOM 1720 N N . LEU A 1 206 ? -13.203 27.438 17.562 1 92.69 206 LEU A N 1
ATOM 1721 C CA . LEU A 1 206 ? -13.328 27 18.953 1 92.69 206 LEU A CA 1
ATOM 1722 C C . LEU A 1 206 ? -11.977 27.047 19.656 1 92.69 206 LEU A C 1
ATOM 1724 O O . LEU A 1 206 ? -11.922 27.297 20.875 1 92.69 206 LEU A O 1
ATOM 1728 N N . ASN A 1 207 ? -10.93 26.938 18.922 1 86.44 207 ASN A N 1
ATOM 1729 C CA . ASN A 1 207 ? -9.609 26.906 19.531 1 86.44 207 ASN A CA 1
ATOM 1730 C C . ASN A 1 207 ? -8.953 28.281 19.531 1 86.44 207 ASN A C 1
ATOM 1732 O O . ASN A 1 207 ? -7.82 28.438 19.984 1 86.44 207 ASN A O 1
ATOM 1736 N N . ASN A 1 208 ? -9.656 29.203 19.031 1 89.56 208 ASN A N 1
ATOM 1737 C CA . ASN A 1 208 ? -9.227 30.594 19.125 1 89.56 208 ASN A CA 1
ATOM 1738 C C . ASN A 1 208 ? -9.789 31.281 20.375 1 89.56 208 ASN A C 1
ATOM 1740 O O . ASN A 1 208 ? -11 31.359 20.547 1 89.56 208 ASN A O 1
ATOM 1744 N N . HIS A 1 209 ? -8.953 31.781 21.156 1 86.06 209 HIS A N 1
ATOM 1745 C CA . HIS A 1 209 ? -9.297 32.312 22.469 1 86.06 209 HIS A CA 1
ATOM 1746 C C . HIS A 1 209 ? -10.312 33.438 22.359 1 86.06 209 HIS A C 1
ATOM 1748 O O . HIS A 1 209 ? -11.211 33.562 23.203 1 86.06 209 HIS A O 1
ATOM 1754 N N . LEU A 1 210 ? -10.164 34.281 21.406 1 90.69 210 LEU A N 1
ATOM 1755 C CA . LEU A 1 210 ? -11.031 35.469 21.25 1 90.69 210 LEU A CA 1
ATOM 1756 C C . LEU A 1 210 ? -12.352 35.062 20.594 1 90.69 210 LEU A C 1
ATOM 1758 O O . LEU A 1 210 ? -13.422 35.438 21.078 1 90.69 210 LEU A O 1
ATOM 1762 N N . LEU A 1 211 ? -12.328 34.25 19.562 1 94.25 211 LEU A N 1
ATOM 1763 C CA . LEU A 1 211 ? -13.508 33.938 18.75 1 94.25 211 LEU A CA 1
ATOM 1764 C C . LEU A 1 211 ? -14.484 33.062 19.547 1 94.25 211 LEU A C 1
ATOM 1766 O O . LEU A 1 211 ? -15.695 33.188 19.375 1 94.25 211 LEU A O 1
ATOM 1770 N N . ARG A 1 212 ? -14.031 32.281 20.391 1 93.38 212 ARG A N 1
ATOM 1771 C CA . ARG A 1 212 ? -14.898 31.344 21.125 1 93.38 212 ARG A CA 1
ATOM 1772 C C . ARG A 1 212 ? -15.758 32.094 22.141 1 93.38 212 ARG A C 1
ATOM 1774 O O . ARG A 1 212 ? -16.719 31.547 22.672 1 93.38 212 ARG A O 1
ATOM 1781 N N . GLN A 1 213 ? -15.398 33.344 22.375 1 93.75 213 GLN A N 1
ATOM 1782 C CA . GLN A 1 213 ? -16.125 34.156 23.344 1 93.75 213 GLN A CA 1
ATOM 1783 C C . GLN A 1 213 ? -17.406 34.719 22.734 1 93.75 213 GLN A C 1
ATOM 1785 O O . GLN A 1 213 ? -18.281 35.219 23.453 1 93.75 213 GLN A O 1
ATOM 1790 N N . SER A 1 214 ? -17.547 34.656 21.453 1 94.25 214 SER A N 1
ATOM 1791 C CA . SER A 1 214 ? -18.672 35.281 20.766 1 94.25 214 SER A CA 1
ATOM 1792 C C . SER A 1 214 ? -19.984 34.562 21.062 1 94.25 214 SER A C 1
ATOM 1794 O O . SER A 1 214 ? -20.016 33.344 21.141 1 94.25 214 SER A O 1
ATOM 1796 N N . ASP A 1 215 ? -21.062 35.312 21.203 1 93.44 215 ASP A N 1
ATOM 1797 C CA . ASP A 1 215 ? -22.391 34.75 21.391 1 93.44 215 ASP A CA 1
ATOM 1798 C C . ASP A 1 215 ? -22.875 34.062 20.109 1 93.44 215 ASP A C 1
ATOM 1800 O O . ASP A 1 215 ? -23.719 33.156 20.156 1 93.44 215 ASP A O 1
ATOM 1804 N N . PHE A 1 216 ? -22.25 34.406 19.062 1 95.88 216 PHE A N 1
ATOM 1805 C CA . PHE A 1 216 ? -22.688 33.875 17.781 1 95.88 216 PHE A CA 1
ATOM 1806 C C . PHE A 1 216 ? -22.25 32.406 17.656 1 95.88 216 PHE A C 1
ATOM 1808 O O . PHE A 1 216 ? -23.016 31.562 17.172 1 95.88 216 PHE A O 1
ATOM 1815 N N . ILE A 1 217 ? -21.016 32.062 18.031 1 97.19 217 ILE A N 1
ATOM 1816 C CA . ILE A 1 217 ? -20.562 30.688 17.969 1 97.19 217 ILE A CA 1
ATOM 1817 C C . ILE A 1 217 ? -21.312 29.859 19.016 1 97.19 217 ILE A C 1
ATOM 1819 O O . ILE A 1 217 ? -21.641 28.703 18.766 1 97.19 217 ILE A O 1
ATOM 1823 N N . GLU A 1 218 ? -21.578 30.438 20.156 1 96.5 218 GLU A N 1
ATOM 1824 C CA . GLU A 1 218 ? -22.391 29.734 21.156 1 96.5 218 GLU A CA 1
ATOM 1825 C C . GLU A 1 218 ? -23.766 29.406 20.609 1 96.5 218 GLU A C 1
ATOM 1827 O O . GLU A 1 218 ? -24.234 28.266 20.719 1 96.5 218 GLU A O 1
ATOM 1832 N N . GLY A 1 219 ? -24.453 30.438 20.156 1 96.56 219 GLY A N 1
ATOM 1833 C CA . GLY A 1 219 ? -25.766 30.219 19.578 1 96.56 219 GLY A CA 1
ATOM 1834 C C . GLY A 1 219 ? -25.766 29.219 18.438 1 96.56 219 GLY A C 1
ATOM 1835 O O . GLY A 1 219 ? -26.656 28.375 18.344 1 96.56 219 GLY A O 1
ATOM 1836 N N . PHE A 1 220 ? -24.781 29.297 17.562 1 97.88 220 PHE A N 1
ATOM 1837 C CA . PHE A 1 220 ? -24.641 28.406 16.422 1 97.88 220 PHE A CA 1
ATOM 1838 C C . PHE A 1 220 ? -24.594 26.953 16.875 1 97.88 220 PHE A C 1
ATOM 1840 O O . PHE A 1 220 ? -25.188 26.078 16.25 1 97.88 220 PHE A O 1
ATOM 1847 N N . LEU A 1 221 ? -23.922 26.625 17.984 1 97.31 221 LEU A N 1
ATOM 1848 C CA . LEU A 1 221 ? -23.656 25.25 18.391 1 97.31 221 LEU A CA 1
ATOM 1849 C C . LEU A 1 221 ? -24.766 24.734 19.297 1 97.31 221 LEU A C 1
ATOM 1851 O O . LEU A 1 221 ? -24.938 23.531 19.438 1 97.31 221 LEU A O 1
ATOM 1855 N N . PHE A 1 222 ? -25.547 25.656 19.891 1 96.38 222 PHE A N 1
ATOM 1856 C CA . PHE A 1 222 ? -26.406 25.156 20.969 1 96.38 222 PHE A CA 1
ATOM 1857 C C . PHE A 1 222 ? -27.875 25.438 20.656 1 96.38 222 PHE A C 1
ATOM 1859 O O . PHE A 1 222 ? -28.766 24.828 21.266 1 96.38 222 PHE A O 1
ATOM 1866 N N . ILE A 1 223 ? -28.203 26.328 19.797 1 96.38 223 ILE A N 1
ATOM 1867 C CA . ILE A 1 223 ? -29.609 26.656 19.531 1 96.38 223 ILE A CA 1
ATOM 1868 C C . ILE A 1 223 ? -30.172 25.719 18.469 1 96.38 223 ILE A C 1
ATOM 1870 O O . ILE A 1 223 ? -29.828 25.828 17.297 1 96.38 223 ILE A O 1
ATOM 1874 N N . ASP A 1 224 ? -30.969 24.891 18.859 1 93 224 ASP A N 1
ATOM 1875 C CA . ASP A 1 224 ? -31.562 23.922 17.938 1 93 224 ASP A CA 1
ATOM 1876 C C . ASP A 1 224 ? -32.938 24.391 17.484 1 93 224 ASP A C 1
ATOM 1878 O O . ASP A 1 224 ? -33.438 23.969 16.438 1 93 224 ASP A O 1
ATOM 1882 N N . ASP A 1 225 ? -33.531 25.297 18.266 1 92.62 225 ASP A N 1
ATOM 1883 C CA . ASP A 1 225 ? -34.844 25.844 17.953 1 92.62 225 ASP A CA 1
ATOM 1884 C C . ASP A 1 225 ? -34.781 26.812 16.781 1 92.62 225 ASP A C 1
ATOM 1886 O O . ASP A 1 225 ? -34.062 27.812 16.844 1 92.62 225 ASP A O 1
ATOM 1890 N N . ASP A 1 226 ? -35.625 26.594 15.789 1 91.75 226 ASP A N 1
ATOM 1891 C CA . ASP A 1 226 ? -35.594 27.359 14.547 1 91.75 226 ASP A CA 1
ATOM 1892 C C . ASP A 1 226 ? -35.906 28.828 14.805 1 91.75 226 ASP A C 1
ATOM 1894 O O . ASP A 1 226 ? -35.312 29.719 14.211 1 91.75 226 ASP A O 1
ATOM 1898 N N . ILE A 1 227 ? -36.844 29.047 15.625 1 93.12 227 ILE A N 1
ATOM 1899 C CA . ILE A 1 227 ? -37.25 30.406 15.898 1 93.12 227 ILE A CA 1
ATOM 1900 C C . ILE A 1 227 ? -36.156 31.172 16.609 1 93.12 227 ILE A C 1
ATOM 1902 O O . ILE A 1 227 ? -35.812 32.281 16.234 1 93.12 227 ILE A O 1
ATOM 1906 N N . LYS A 1 228 ? -35.625 30.562 17.594 1 94.94 228 LYS A N 1
ATOM 1907 C CA . LYS A 1 228 ? -34.531 31.188 18.359 1 94.94 228 LYS A CA 1
ATOM 1908 C C . LYS A 1 228 ? -33.281 31.391 17.484 1 94.94 228 LYS A C 1
ATOM 1910 O O . LYS A 1 228 ? -32.594 32.375 17.641 1 94.94 228 LYS A O 1
ATOM 1915 N N . PHE A 1 229 ? -33.062 30.5 16.641 1 95.5 229 PHE A N 1
ATOM 1916 C CA . PHE A 1 229 ? -31.906 30.609 15.766 1 95.5 229 PHE A CA 1
ATOM 1917 C C . PHE A 1 229 ? -32.094 31.75 14.758 1 95.5 229 PHE A C 1
ATOM 1919 O O . PHE A 1 229 ? -31.156 32.469 14.445 1 95.5 229 PHE A O 1
ATOM 1926 N N . LYS A 1 230 ? -33.312 31.906 14.289 1 93.81 230 LYS A N 1
ATOM 1927 C CA . LYS A 1 230 ? -33.625 33 13.383 1 93.81 230 LYS A CA 1
ATOM 1928 C C . LYS A 1 230 ? -33.406 34.344 14.078 1 93.81 230 LYS A C 1
ATOM 1930 O O . LYS A 1 230 ? -33 35.312 13.453 1 93.81 230 LYS A O 1
ATOM 1935 N N . GLN A 1 231 ? -33.719 34.375 15.312 1 94.31 231 GLN A N 1
ATOM 1936 C CA . GLN A 1 231 ? -33.5 35.562 16.094 1 94.31 231 GLN A CA 1
ATOM 1937 C C . GLN A 1 231 ? -32.031 35.875 16.219 1 94.31 231 GLN A C 1
ATOM 1939 O O . GLN A 1 231 ? -31.609 37.031 16.172 1 94.31 231 GLN A O 1
ATOM 1944 N N . LEU A 1 232 ? -31.266 34.875 16.406 1 94.12 232 LEU A N 1
ATOM 1945 C CA . LEU A 1 232 ? -29.812 35.031 16.469 1 94.12 232 LEU A CA 1
ATOM 1946 C C . LEU A 1 232 ? -29.281 35.594 15.164 1 94.12 232 LEU A C 1
ATOM 1948 O O . LEU A 1 232 ? -28.422 36.469 15.156 1 94.12 232 LEU A O 1
ATOM 1952 N N . LEU A 1 233 ? -29.781 35.094 14.07 1 93.75 233 LEU A N 1
ATOM 1953 C CA . LEU A 1 233 ? -29.359 35.562 12.75 1 93.75 233 LEU A CA 1
ATOM 1954 C C . LEU A 1 233 ? -29.672 37.031 12.555 1 93.75 233 LEU A C 1
ATOM 1956 O O . LEU A 1 233 ? -28.859 37.781 12.016 1 93.75 233 LEU A O 1
ATOM 1960 N N . ALA A 1 234 ? -30.734 37.406 13.062 1 91.5 234 ALA A N 1
ATOM 1961 C CA . ALA A 1 234 ? -31.172 38.781 12.945 1 91.5 234 ALA A CA 1
ATOM 1962 C C . ALA A 1 234 ? -30.312 39.719 13.82 1 91.5 234 ALA A C 1
ATOM 1964 O O . ALA A 1 234 ? -30.062 40.875 13.453 1 91.5 234 ALA A O 1
ATOM 1965 N N . ALA A 1 235 ? -29.906 39.25 14.898 1 90.12 235 ALA A N 1
ATOM 1966 C CA . ALA A 1 235 ? -29.125 40.031 15.844 1 90.12 235 ALA A CA 1
ATOM 1967 C C . ALA A 1 235 ? -27.781 40.438 15.234 1 90.12 235 ALA A C 1
ATOM 1969 O O . ALA A 1 235 ? -27.234 41.5 15.578 1 90.12 235 ALA A O 1
ATOM 1970 N N . SER A 1 236 ? -27.266 39.688 14.352 1 88.38 236 SER A N 1
ATOM 1971 C CA . SER A 1 236 ? -25.969 39.969 13.734 1 88.38 236 SER A CA 1
ATOM 1972 C C . SER A 1 236 ? -26.062 41.156 12.773 1 88.38 236 SER A C 1
ATOM 1974 O O . SER A 1 236 ? -25.062 41.781 12.484 1 88.38 236 SER A O 1
ATOM 1976 N N . THR A 1 237 ? -27.234 41.438 12.281 1 88.56 237 THR A N 1
ATOM 1977 C CA . THR A 1 237 ? -27.422 42.5 11.297 1 88.56 237 THR A CA 1
ATOM 1978 C C . THR A 1 237 ? -27.297 43.875 11.961 1 88.56 237 THR A C 1
ATOM 1980 O O . THR A 1 237 ? -26.984 44.875 11.289 1 88.56 237 THR A O 1
ATOM 1983 N N . VAL A 1 238 ? -27.453 43.938 13.281 1 86.38 238 VAL A N 1
ATOM 1984 C CA . VAL A 1 238 ? -27.422 45.219 13.992 1 86.38 238 VAL A CA 1
ATOM 1985 C C . VAL A 1 238 ? -26.047 45.438 14.617 1 86.38 238 VAL A C 1
ATOM 1987 O O . VAL A 1 238 ? -25.734 46.531 15.094 1 86.38 238 VAL A O 1
ATOM 1990 N N . LEU A 1 239 ? -25.266 44.469 14.477 1 84.19 239 LEU A N 1
ATOM 1991 C CA . LEU A 1 239 ? -23.922 44.562 15.062 1 84.19 239 LEU A CA 1
ATOM 1992 C C . LEU A 1 239 ? -23.078 45.594 14.352 1 84.19 239 LEU A C 1
ATOM 1994 O O . LEU A 1 239 ? -22.969 45.594 13.125 1 84.19 239 LEU A O 1
ATOM 1998 N N . LYS A 1 240 ? -22.594 46.562 15.125 1 82 240 LYS A N 1
ATOM 1999 C CA . LYS A 1 240 ? -21.688 47.562 14.578 1 82 240 LYS A CA 1
ATOM 2000 C C . LYS A 1 240 ? -20.234 47.156 14.758 1 82 240 LYS A C 1
ATOM 2002 O O . LYS A 1 240 ? -19.844 46.625 15.812 1 82 240 LYS A O 1
ATOM 2007 N N . GLN A 1 241 ? -19.453 47.344 13.75 1 85.81 241 GLN A N 1
ATOM 2008 C CA . GLN A 1 241 ? -18.031 47.031 13.82 1 85.81 241 GLN A CA 1
ATOM 2009 C C . GLN A 1 241 ? -17.312 48 14.742 1 85.81 241 GLN A C 1
ATOM 2011 O O . GLN A 1 241 ? -17.547 49.219 14.688 1 85.81 241 GLN A O 1
ATOM 2016 N N . PRO A 1 242 ? -16.547 47.375 15.578 1 82.75 242 PRO A N 1
ATOM 2017 C CA . PRO A 1 242 ? -15.781 48.281 16.453 1 82.75 242 PRO A CA 1
ATOM 2018 C C . PRO A 1 242 ? -14.766 49.125 15.695 1 82.75 242 PRO A C 1
ATOM 2020 O O . PRO A 1 242 ? -14.023 48.594 14.852 1 82.75 242 PRO A O 1
ATOM 2023 N N . THR A 1 243 ? -14.82 50.438 15.922 1 76.12 243 THR A N 1
ATOM 2024 C CA . THR A 1 243 ? -13.906 51.344 15.242 1 76.12 243 THR A CA 1
ATOM 2025 C C . THR A 1 243 ? -12.891 51.938 16.219 1 76.12 243 THR A C 1
ATOM 2027 O O . THR A 1 243 ? -11.781 52.312 15.828 1 76.12 243 THR A O 1
ATOM 2030 N N . LYS A 1 244 ? -13.383 52.031 17.469 1 75.75 244 LYS A N 1
ATOM 2031 C CA . LYS A 1 244 ? -12.492 52.562 18.5 1 75.75 244 LYS A CA 1
ATOM 2032 C C . LYS A 1 244 ? -12.094 51.5 19.5 1 75.75 244 LYS A C 1
ATOM 2034 O O . LYS A 1 244 ? -12.789 50.469 19.625 1 75.75 244 LYS A O 1
ATOM 2039 N N . TYR A 1 245 ? -11.062 51.625 20.016 1 71.62 245 TYR A N 1
ATOM 2040 C CA . TYR A 1 245 ? -10.562 50.625 20.969 1 71.62 245 TYR A CA 1
ATOM 2041 C C . TYR A 1 245 ? -11.562 50.406 22.094 1 71.62 245 TYR A C 1
ATOM 2043 O O . TYR A 1 245 ? -11.664 49.312 22.625 1 71.62 245 TYR A O 1
ATOM 2051 N N . SER A 1 246 ? -12.266 51.438 22.359 1 72.12 246 SER A N 1
ATOM 2052 C CA . SER A 1 246 ? -13.219 51.344 23.469 1 72.12 246 SER A CA 1
ATOM 2053 C C . SER A 1 246 ? -14.438 50.531 23.078 1 72.12 246 SER A C 1
ATOM 2055 O O . SER A 1 246 ? -15.188 50.062 23.938 1 72.12 246 SER A O 1
ATOM 2057 N N . ASP A 1 247 ? -14.547 50.25 21.859 1 80.69 247 ASP A N 1
ATOM 2058 C CA . ASP A 1 247 ? -15.711 49.531 21.359 1 80.69 247 ASP A CA 1
ATOM 2059 C C . ASP A 1 247 ? -15.484 48.031 21.406 1 80.69 247 ASP A C 1
ATOM 2061 O O . ASP A 1 247 ? -16.422 47.25 21.203 1 80.69 247 ASP A O 1
ATOM 2065 N N . TYR A 1 248 ? -14.312 47.75 21.719 1 80.25 248 TYR A N 1
ATOM 2066 C CA . TYR A 1 248 ? -14.016 46.312 21.75 1 80.25 248 TYR A CA 1
ATOM 2067 C C . TYR A 1 248 ? -14.586 45.656 23 1 80.25 248 TYR A C 1
ATOM 2069 O O . TYR A 1 248 ? -14.773 46.312 24.016 1 80.25 248 TYR A O 1
ATOM 2077 N N . ALA A 1 249 ? -14.961 44.438 22.844 1 85.5 249 ALA A N 1
ATOM 2078 C CA . ALA A 1 249 ? -15.523 43.688 23.969 1 85.5 249 ALA A CA 1
ATOM 2079 C C . ALA A 1 249 ? -14.875 42.312 24.078 1 85.5 249 ALA A C 1
ATOM 2081 O O . ALA A 1 249 ? -14.625 41.656 23.062 1 85.5 249 ALA A O 1
ATOM 2082 N N . ASN A 1 250 ? -14.453 41.969 25.266 1 87.56 250 ASN A N 1
ATOM 2083 C CA . ASN A 1 250 ? -13.914 40.656 25.531 1 87.56 250 ASN A CA 1
ATOM 2084 C C . ASN A 1 250 ? -14.156 40.219 26.984 1 87.56 250 ASN A C 1
ATOM 2086 O O . ASN A 1 250 ? -14.797 40.938 27.75 1 87.56 250 ASN A O 1
ATOM 2090 N N . GLN A 1 251 ? -13.766 39.125 27.281 1 86.94 251 GLN A N 1
ATOM 2091 C CA . GLN A 1 251 ? -14.031 38.594 28.609 1 86.94 251 GLN A CA 1
ATOM 2092 C C . GLN A 1 251 ? -13.141 39.25 29.656 1 86.94 251 GLN A C 1
ATOM 2094 O O . GLN A 1 251 ? -13.516 39.344 30.828 1 86.94 251 GLN A O 1
ATOM 2099 N N . GLU A 1 252 ? -11.977 39.656 29.281 1 83.94 252 GLU A N 1
ATOM 2100 C CA . GLU A 1 252 ? -11.016 40.25 30.203 1 83.94 252 GLU A CA 1
ATOM 2101 C C . GLU A 1 252 ? -11.43 41.688 30.594 1 83.94 252 GLU A C 1
ATOM 2103 O O . GLU A 1 252 ? -11.047 42.156 31.656 1 83.94 252 GLU A O 1
ATOM 2108 N N . GLY A 1 253 ? -12.18 42.375 29.766 1 87.31 253 GLY A N 1
ATOM 2109 C CA . GLY A 1 253 ? -12.617 43.75 30.016 1 87.31 253 GLY A CA 1
ATOM 2110 C C . GLY A 1 253 ? -11.516 44.781 29.828 1 87.31 253 GLY A C 1
ATOM 2111 O O . GLY A 1 253 ? -11.617 45.906 30.312 1 87.31 253 GLY A O 1
ATOM 2112 N N . GLN A 1 254 ? -10.453 44.281 29.281 1 88.38 254 GLN A N 1
ATOM 2113 C CA . GLN A 1 254 ? -9.336 45.156 28.984 1 88.38 254 GLN A CA 1
ATOM 2114 C C . GLN A 1 254 ? -8.641 44.781 27.688 1 88.38 254 GLN A C 1
ATOM 2116 O O . GLN A 1 254 ? -8.711 43.625 27.25 1 88.38 254 GLN A O 1
ATOM 2121 N N . VAL A 1 255 ? -8.117 45.781 27.031 1 87.25 255 VAL A N 1
ATOM 2122 C CA . VAL A 1 255 ? -7.328 45.562 25.828 1 87.25 255 VAL A CA 1
ATOM 2123 C C . VAL A 1 255 ? -5.934 46.156 26 1 87.25 255 VAL A C 1
ATOM 2125 O O . VAL A 1 255 ? -5.766 47.156 26.688 1 87.25 255 VAL A O 1
ATOM 2128 N N . ILE A 1 256 ? -4.973 45.469 25.5 1 87.12 256 ILE A N 1
ATOM 2129 C CA . ILE A 1 256 ? -3.592 45.938 25.562 1 87.12 256 ILE A CA 1
ATOM 2130 C C . ILE A 1 256 ? -3.209 46.562 24.234 1 87.12 256 ILE A C 1
ATOM 2132 O O . ILE A 1 256 ? -3.42 46 23.172 1 87.12 256 ILE A O 1
ATOM 2136 N N . LEU A 1 257 ? -2.854 47.812 24.234 1 90.31 257 LEU A N 1
ATOM 2137 C CA . LEU A 1 257 ? -2.275 48.531 23.109 1 90.31 257 LEU A CA 1
ATOM 2138 C C . LEU A 1 257 ? -0.752 48.5 23.156 1 90.31 257 LEU A C 1
ATOM 2140 O O . LEU A 1 257 ? -0.149 48.844 24.172 1 90.31 257 LEU A O 1
ATOM 2144 N N . GLU A 1 258 ? -0.179 48 22.062 1 90.38 258 GLU A N 1
ATOM 2145 C CA . GLU A 1 258 ? 1.27 47.844 22.156 1 90.38 258 GLU A CA 1
ATOM 2146 C C . GLU A 1 258 ? 1.907 47.812 20.766 1 90.38 258 GLU A C 1
ATOM 2148 O O . GLU A 1 258 ? 1.359 47.25 19.828 1 90.38 258 GLU A O 1
ATOM 2153 N N . PHE A 1 259 ? 2.971 48.5 20.578 1 91.06 259 PHE A N 1
ATOM 2154 C CA . PHE A 1 259 ? 3.877 48.281 19.453 1 91.06 259 PHE A CA 1
ATOM 2155 C C . PHE A 1 259 ? 5.32 48.562 19.875 1 91.06 259 PHE A C 1
ATOM 2157 O O . PHE A 1 259 ? 5.57 49.344 20.781 1 91.06 259 PHE A O 1
ATOM 2164 N N . ASN A 1 260 ? 6.238 47.844 19.453 1 86.44 260 ASN A N 1
ATOM 2165 C CA . ASN A 1 260 ? 7.676 48 19.641 1 86.44 260 ASN A CA 1
ATOM 2166 C C . ASN A 1 260 ? 8.461 47.438 18.469 1 86.44 260 ASN A C 1
ATOM 2168 O O . ASN A 1 260 ? 7.91 46.719 17.641 1 86.44 260 ASN A O 1
ATOM 2172 N N . PRO A 1 261 ? 9.695 47.781 18.281 1 81.81 261 PRO A N 1
ATOM 2173 C CA . PRO A 1 261 ? 10.508 47.344 17.141 1 81.81 261 PRO A CA 1
ATOM 2174 C C . PRO A 1 261 ? 10.641 45.844 17.062 1 81.81 261 PRO A C 1
ATOM 2176 O O . PRO A 1 261 ? 10.766 45.281 15.961 1 81.81 261 PRO A O 1
ATOM 2179 N N . MET A 1 262 ? 10.648 45.156 18.141 1 81.94 262 MET A N 1
ATOM 2180 C CA . MET A 1 262 ? 10.742 43.688 18.156 1 81.94 262 MET A CA 1
ATOM 2181 C C . MET A 1 262 ? 9.531 43.062 17.469 1 81.94 262 MET A C 1
ATOM 2183 O O . MET A 1 262 ? 9.664 42.094 16.75 1 81.94 262 MET A O 1
ATOM 2187 N N . MET A 1 263 ? 8.344 43.625 17.734 1 87.44 263 MET A N 1
ATOM 2188 C CA . MET A 1 263 ? 7.129 43.125 17.094 1 87.44 263 MET A CA 1
ATOM 2189 C C . MET A 1 263 ? 7.176 43.344 15.594 1 87.44 263 MET A C 1
ATOM 2191 O O . MET A 1 263 ? 6.73 42.5 14.82 1 87.44 263 MET A O 1
ATOM 2195 N N . ASP A 1 264 ? 7.75 44.5 15.195 1 89.19 264 ASP A N 1
ATOM 2196 C CA . ASP A 1 264 ? 7.895 44.781 13.766 1 89.19 264 ASP A CA 1
ATOM 2197 C C . ASP A 1 264 ? 8.797 43.75 13.094 1 89.19 264 ASP A C 1
ATOM 2199 O O . ASP A 1 264 ? 8.492 43.281 11.992 1 89.19 264 ASP A O 1
ATOM 2203 N N . LYS A 1 265 ? 9.914 43.5 13.75 1 86.81 265 LYS A N 1
ATOM 2204 C CA . LYS A 1 265 ? 10.812 42.5 13.211 1 86.81 265 LYS A CA 1
ATOM 2205 C C . LYS A 1 265 ? 10.133 41.125 13.148 1 86.81 265 LYS A C 1
ATOM 2207 O O . LYS A 1 265 ? 10.297 40.406 12.18 1 86.81 265 LYS A O 1
ATOM 2212 N N . TYR A 1 266 ? 9.422 40.812 14.195 1 87.69 266 TYR A N 1
ATOM 2213 C CA . TYR A 1 266 ? 8.688 39.562 14.242 1 87.69 266 TYR A CA 1
ATOM 2214 C C . TYR A 1 266 ? 7.758 39.406 13.039 1 87.69 266 TYR A C 1
ATOM 2216 O O . TYR A 1 266 ? 7.746 38.375 12.367 1 87.69 266 TYR A O 1
ATOM 2224 N N . PHE A 1 267 ? 6.949 40.438 12.797 1 93.81 267 PHE A N 1
ATOM 2225 C CA . PHE A 1 267 ? 5.973 40.375 11.711 1 93.81 267 PHE A CA 1
ATOM 2226 C C . PHE A 1 267 ? 6.668 40.281 10.359 1 93.81 267 PHE A C 1
ATOM 2228 O O . PHE A 1 267 ? 6.184 39.562 9.469 1 93.81 267 PHE A O 1
ATOM 2235 N N . MET A 1 268 ? 7.82 40.969 10.227 1 93.06 268 MET A N 1
ATOM 2236 C CA . MET A 1 268 ? 8.578 40.844 8.984 1 93.06 268 MET A CA 1
ATOM 2237 C C . MET A 1 268 ? 9.086 39.438 8.773 1 93.06 268 MET A C 1
ATOM 2239 O O . MET A 1 268 ? 8.93 38.875 7.688 1 93.06 268 MET A O 1
ATOM 2243 N N . ASP A 1 269 ? 9.664 38.875 9.797 1 90.81 269 ASP A N 1
ATOM 2244 C CA . ASP A 1 269 ? 10.273 37.562 9.695 1 90.81 269 ASP A CA 1
ATOM 2245 C C . ASP A 1 269 ? 9.211 36.469 9.492 1 90.81 269 ASP A C 1
ATOM 2247 O O . ASP A 1 269 ? 9.391 35.562 8.656 1 90.81 269 ASP A O 1
ATOM 2251 N N . ILE A 1 270 ? 8.188 36.5 10.281 1 93.5 270 ILE A N 1
ATOM 2252 C CA . ILE A 1 270 ? 7.164 35.469 10.219 1 93.5 270 ILE A CA 1
ATOM 2253 C C . ILE A 1 270 ? 6.426 35.531 8.883 1 93.5 270 ILE A C 1
ATOM 2255 O O . ILE A 1 270 ? 6.008 34.531 8.328 1 93.5 270 ILE A O 1
ATOM 2259 N N . ASN A 1 271 ? 6.211 36.812 8.453 1 94.56 271 ASN A N 1
ATOM 2260 C CA . ASN A 1 271 ? 5.621 36.969 7.129 1 94.56 271 ASN A CA 1
ATOM 2261 C C . ASN A 1 271 ? 6.48 36.344 6.043 1 94.56 271 ASN A C 1
ATOM 2263 O O . ASN A 1 271 ? 5.965 35.656 5.152 1 94.56 271 ASN A O 1
ATOM 2267 N N . ASN A 1 272 ? 7.785 36.594 6.09 1 92.62 272 ASN A N 1
ATOM 2268 C CA . ASN A 1 272 ? 8.711 36 5.133 1 92.62 272 ASN A CA 1
ATOM 2269 C C . ASN A 1 272 ? 8.688 34.469 5.219 1 92.62 272 ASN A C 1
ATOM 2271 O O . ASN A 1 272 ? 8.742 33.781 4.195 1 92.62 272 ASN A O 1
ATOM 2275 N N . TYR A 1 273 ? 8.648 33.938 6.406 1 94.19 273 TYR A N 1
ATOM 2276 C CA . TYR A 1 273 ? 8.562 32.5 6.613 1 94.19 273 TYR A CA 1
ATOM 2277 C C . TYR A 1 273 ? 7.316 31.938 5.945 1 94.19 273 TYR A C 1
ATOM 2279 O O . TYR A 1 273 ? 7.391 30.922 5.242 1 94.19 273 TYR A O 1
ATOM 2287 N N . MET A 1 274 ? 6.145 32.562 6.195 1 94.62 274 MET A N 1
ATOM 2288 C CA . MET A 1 274 ? 4.883 32.062 5.641 1 94.62 274 MET A CA 1
ATOM 2289 C C . MET A 1 274 ? 4.883 32.156 4.121 1 94.62 274 MET A C 1
ATOM 2291 O O . MET A 1 274 ? 4.371 31.266 3.438 1 94.62 274 MET A O 1
ATOM 2295 N N . LEU A 1 275 ? 5.461 33.281 3.568 1 91.62 275 LEU A N 1
ATOM 2296 C CA . LEU A 1 275 ? 5.527 33.438 2.119 1 91.62 275 LEU A CA 1
ATOM 2297 C C . LEU A 1 275 ? 6.434 32.375 1.502 1 91.62 275 LEU A C 1
ATOM 2299 O O . LEU A 1 275 ? 6.102 31.797 0.463 1 91.62 275 LEU A O 1
ATOM 2303 N N . ASN A 1 276 ? 7.555 32.062 2.176 1 89.81 276 ASN A N 1
ATOM 2304 C CA . ASN A 1 276 ? 8.5 31.062 1.693 1 89.81 276 ASN A CA 1
ATOM 2305 C C . ASN A 1 276 ? 7.902 29.656 1.748 1 89.81 276 ASN A C 1
ATOM 2307 O O . ASN A 1 276 ? 8.164 28.828 0.871 1 89.81 276 ASN A O 1
ATOM 2311 N N . THR A 1 277 ? 7.156 29.375 2.783 1 94 277 THR A N 1
ATOM 2312 C CA . THR A 1 277 ? 6.641 28.031 2.971 1 94 277 THR A CA 1
ATOM 2313 C C . THR A 1 277 ? 5.328 27.844 2.213 1 94 277 THR A C 1
ATOM 2315 O O . THR A 1 277 ? 4.852 26.703 2.059 1 94 277 THR A O 1
ATOM 2318 N N . ASN A 1 278 ? 4.77 28.984 1.749 1 91.69 278 ASN A N 1
ATOM 2319 C CA . ASN A 1 278 ? 3.508 28.891 1.027 1 91.69 278 ASN A CA 1
ATOM 2320 C C . ASN A 1 278 ? 3.631 28 -0.207 1 91.69 278 ASN A C 1
ATOM 2322 O O . ASN A 1 278 ? 2.734 27.203 -0.497 1 91.69 278 ASN A O 1
ATOM 2326 N N . ASP A 1 279 ? 4.707 28.188 -0.965 1 91.06 279 ASP A N 1
ATOM 2327 C CA . ASP A 1 279 ? 4.926 27.359 -2.146 1 91.06 279 ASP A CA 1
ATOM 2328 C C . ASP A 1 279 ? 5.141 25.906 -1.762 1 91.06 279 ASP A C 1
ATOM 2330 O O . ASP A 1 279 ? 4.695 25 -2.467 1 91.06 279 ASP A O 1
ATOM 2334 N N . ILE A 1 280 ? 5.863 25.672 -0.726 1 94 280 ILE A N 1
ATOM 2335 C CA . ILE A 1 280 ? 6.113 24.312 -0.259 1 94 280 ILE A CA 1
ATOM 2336 C C . ILE A 1 280 ? 4.797 23.672 0.155 1 94 280 ILE A C 1
ATOM 2338 O O . ILE A 1 280 ? 4.559 22.484 -0.138 1 94 280 ILE A O 1
ATOM 2342 N N . TYR A 1 281 ? 3.928 24.422 0.834 1 92.19 281 TYR A N 1
ATOM 2343 C CA . TYR A 1 281 ? 2.625 23.906 1.246 1 92.19 281 TYR A CA 1
ATOM 2344 C C . TYR A 1 281 ? 1.768 23.562 0.035 1 92.19 281 TYR A C 1
ATOM 2346 O O . TYR A 1 281 ? 0.981 22.609 0.074 1 92.19 281 TYR A O 1
ATOM 2354 N N . LYS A 1 282 ? 1.869 24.406 -0.974 1 94 282 LYS A N 1
ATOM 2355 C CA . LYS A 1 282 ? 1.151 24.078 -2.201 1 94 282 LYS A CA 1
ATOM 2356 C C . LYS A 1 282 ? 1.614 22.734 -2.764 1 94 282 LYS A C 1
ATOM 2358 O O . LYS A 1 282 ? 0.792 21.906 -3.135 1 94 282 LYS A O 1
ATOM 2363 N N . GLU A 1 283 ? 2.914 22.578 -2.852 1 95.25 283 GLU A N 1
ATOM 2364 C CA . GLU A 1 283 ? 3.482 21.312 -3.316 1 95.25 283 GLU A CA 1
ATOM 2365 C C . GLU A 1 283 ? 3.064 20.156 -2.414 1 95.25 283 GLU A C 1
ATOM 2367 O O . GLU A 1 283 ? 2.752 19.062 -2.896 1 95.25 283 GLU A O 1
ATOM 2372 N N . LEU A 1 284 ? 3.113 20.359 -1.141 1 95.44 284 LEU A N 1
ATOM 2373 C CA . LEU A 1 284 ? 2.725 19.359 -0.154 1 95.44 284 LEU A CA 1
ATOM 2374 C C . LEU A 1 284 ? 1.274 18.922 -0.354 1 95.44 284 LEU A C 1
ATOM 2376 O O . LEU A 1 284 ? 0.962 17.734 -0.315 1 95.44 284 LEU A O 1
ATOM 2380 N N . THR A 1 285 ? 0.425 19.906 -0.506 1 95.19 285 THR A N 1
ATOM 2381 C CA . THR A 1 285 ? -0.988 19.625 -0.735 1 95.19 285 THR A CA 1
ATOM 2382 C C . THR A 1 285 ? -1.178 18.812 -2.018 1 95.19 285 THR A C 1
ATOM 2384 O O . THR A 1 285 ? -1.91 17.828 -2.029 1 95.19 285 THR A O 1
ATOM 2387 N N . ASP A 1 286 ? -0.511 19.25 -3.074 1 96.56 286 ASP A N 1
ATOM 2388 C CA . ASP A 1 286 ? -0.606 18.531 -4.344 1 96.56 286 ASP A CA 1
ATOM 2389 C C . ASP A 1 286 ? -0.083 17.094 -4.203 1 96.56 286 ASP A C 1
ATOM 2391 O O . ASP A 1 286 ? -0.731 16.141 -4.648 1 96.56 286 ASP A O 1
ATOM 2395 N N . ASN A 1 287 ? 1.073 16.969 -3.645 1 96.88 287 ASN A N 1
ATOM 2396 C CA . ASN A 1 287 ? 1.67 15.641 -3.479 1 96.88 287 ASN A CA 1
ATOM 2397 C C . ASN A 1 287 ? 0.798 14.734 -2.613 1 96.88 287 ASN A C 1
ATOM 2399 O O . ASN A 1 287 ? 0.749 13.523 -2.828 1 96.88 287 ASN A O 1
ATOM 2403 N N . SER A 1 288 ? 0.163 15.281 -1.589 1 96.38 288 SER A N 1
ATOM 2404 C CA . SER A 1 288 ? -0.769 14.5 -0.779 1 96.38 288 SER A CA 1
ATOM 2405 C C . SER A 1 288 ? -1.963 14.031 -1.604 1 96.38 288 SER A C 1
ATOM 2407 O O . SER A 1 288 ? -2.426 12.898 -1.45 1 96.38 288 SER A O 1
ATOM 2409 N N . ARG A 1 289 ? -2.422 14.953 -2.443 1 95.56 289 ARG A N 1
ATOM 2410 C CA . ARG A 1 289 ? -3.521 14.594 -3.332 1 95.56 289 ARG A CA 1
ATOM 2411 C C . ARG A 1 289 ? -3.115 13.461 -4.277 1 95.56 289 ARG A C 1
ATOM 2413 O O . ARG A 1 289 ? -3.869 12.508 -4.473 1 95.56 289 ARG A O 1
ATOM 2420 N N . PHE A 1 290 ? -1.926 13.633 -4.895 1 97.12 290 PHE A N 1
ATOM 2421 C CA . PHE A 1 290 ? -1.42 12.617 -5.812 1 97.12 290 PHE A CA 1
ATOM 2422 C C . PHE A 1 290 ? -1.223 11.289 -5.09 1 97.12 290 PHE A C 1
ATOM 2424 O O . PHE A 1 290 ? -1.457 10.219 -5.664 1 97.12 290 PHE A O 1
ATOM 2431 N N . LEU A 1 291 ? -0.764 11.312 -3.854 1 97.25 291 LEU A N 1
ATOM 2432 C CA . LEU A 1 291 ? -0.57 10.109 -3.055 1 97.25 291 LEU A CA 1
ATOM 2433 C C . LEU A 1 291 ? -1.888 9.367 -2.861 1 97.25 291 LEU A C 1
ATOM 2435 O O . LEU A 1 291 ? -1.961 8.156 -3.076 1 97.25 291 LEU A O 1
ATOM 2439 N N . VAL A 1 292 ? -2.904 10.086 -2.471 1 96.31 292 VAL A N 1
ATOM 2440 C CA . VAL A 1 292 ? -4.207 9.477 -2.223 1 96.31 292 VAL A CA 1
ATOM 2441 C C . VAL A 1 292 ? -4.766 8.906 -3.523 1 96.31 292 VAL A C 1
ATOM 2443 O O . VAL A 1 292 ? -5.316 7.805 -3.539 1 96.31 292 VAL A O 1
ATOM 2446 N N . ALA A 1 293 ? -4.629 9.703 -4.613 1 96.75 293 ALA A N 1
ATOM 2447 C CA . ALA A 1 293 ? -5.098 9.234 -5.914 1 96.75 293 ALA A CA 1
ATOM 2448 C C . ALA A 1 293 ? -4.371 7.957 -6.332 1 96.75 293 ALA A C 1
ATOM 2450 O O . ALA A 1 293 ? -4.984 7.031 -6.863 1 96.75 293 ALA A O 1
ATOM 2451 N N . SER A 1 294 ? -3.08 7.934 -6.188 1 97.31 294 SER A N 1
ATOM 2452 C CA . SER A 1 294 ? -2.277 6.766 -6.535 1 97.31 294 SER A CA 1
ATOM 2453 C C . SER A 1 294 ? -2.662 5.559 -5.691 1 97.31 294 SER A C 1
ATOM 2455 O O . SER A 1 294 ? -2.668 4.426 -6.184 1 97.31 294 SER A O 1
ATOM 2457 N N . MET A 1 295 ? -2.922 5.766 -4.418 1 96.5 295 MET A N 1
ATOM 2458 C CA . MET A 1 295 ? -3.375 4.684 -3.547 1 96.5 295 MET A CA 1
ATOM 2459 C C . MET A 1 295 ? -4.688 4.09 -4.051 1 96.5 295 MET A C 1
ATOM 2461 O O . MET A 1 295 ? -4.852 2.869 -4.074 1 96.5 295 MET A O 1
ATOM 2465 N N . LYS A 1 296 ? -5.602 4.965 -4.418 1 95.69 296 LYS A N 1
ATOM 2466 C CA . LYS A 1 296 ? -6.879 4.488 -4.938 1 95.69 296 LYS A CA 1
ATOM 2467 C C . LYS A 1 296 ? -6.68 3.668 -6.211 1 95.69 296 LYS A C 1
ATOM 2469 O O . LYS A 1 296 ? -7.352 2.654 -6.414 1 95.69 296 LYS A O 1
ATOM 2474 N N . ASP A 1 297 ? -5.785 4.102 -7.059 1 97.38 297 ASP A N 1
ATOM 2475 C CA . ASP A 1 297 ? -5.449 3.35 -8.266 1 97.38 297 ASP A CA 1
ATOM 2476 C C . ASP A 1 297 ? -4.863 1.984 -7.91 1 97.38 297 ASP A C 1
ATOM 2478 O O . ASP A 1 297 ? -5.188 0.98 -8.547 1 97.38 297 ASP A O 1
ATOM 2482 N N . PHE A 1 298 ? -3.977 1.962 -6.926 1 97.31 298 PHE A N 1
ATOM 2483 C CA . PHE A 1 298 ? -3.371 0.721 -6.457 1 97.31 298 PHE A CA 1
ATOM 2484 C C . PHE A 1 298 ? -4.438 -0.245 -5.957 1 97.31 298 PHE A C 1
ATOM 2486 O O . PHE A 1 298 ? -4.391 -1.44 -6.254 1 97.31 298 PHE A O 1
ATOM 2493 N N . ILE A 1 299 ? -5.387 0.283 -5.211 1 97.19 299 ILE A N 1
ATOM 2494 C CA . ILE A 1 299 ? -6.473 -0.528 -4.672 1 97.19 299 ILE A CA 1
ATOM 2495 C C . ILE A 1 299 ? -7.254 -1.17 -5.816 1 97.19 299 ILE A C 1
ATOM 2497 O O . ILE A 1 299 ? -7.613 -2.348 -5.75 1 97.19 299 ILE A O 1
ATOM 2501 N N . VAL A 1 300 ? -7.516 -0.388 -6.883 1 97.75 300 VAL A N 1
ATOM 2502 C CA . VAL A 1 300 ? -8.227 -0.91 -8.039 1 97.75 300 VAL A CA 1
ATOM 2503 C C . VAL A 1 300 ? -7.441 -2.068 -8.656 1 97.75 300 VAL A C 1
ATOM 2505 O O . VAL A 1 300 ? -8.023 -3.078 -9.055 1 97.75 300 VAL A O 1
ATOM 2508 N N . LYS A 1 301 ? -6.082 -1.949 -8.758 1 98 301 LYS A N 1
ATOM 2509 C CA . LYS A 1 301 ? -5.254 -3.014 -9.32 1 98 301 LYS A CA 1
ATOM 2510 C C . LYS A 1 301 ? -5.312 -4.266 -8.453 1 98 301 LYS A C 1
ATOM 2512 O O . LYS A 1 301 ? -5.309 -5.387 -8.969 1 98 301 LYS A O 1
ATOM 2517 N N . VAL A 1 302 ? -5.324 -4.113 -7.113 1 96.75 302 VAL A N 1
ATOM 2518 C CA . VAL A 1 302 ? -5.449 -5.242 -6.199 1 96.75 302 VAL A CA 1
ATOM 2519 C C . VAL A 1 302 ? -6.777 -5.953 -6.438 1 96.75 302 VAL A C 1
ATOM 2521 O O . VAL A 1 302 ? -6.828 -7.184 -6.512 1 96.75 302 VAL A O 1
ATOM 2524 N N . LYS A 1 303 ? -7.836 -5.172 -6.609 1 97.06 303 LYS A N 1
ATOM 2525 C CA . LYS A 1 303 ? -9.164 -5.738 -6.844 1 97.06 303 LYS A CA 1
ATOM 2526 C C . LYS A 1 303 ? -9.211 -6.492 -8.172 1 97.06 303 LYS A C 1
ATOM 2528 O O . LYS A 1 303 ? -9.812 -7.566 -8.258 1 97.06 303 LYS A O 1
ATOM 2533 N N . ASN A 1 304 ? -8.602 -5.895 -9.227 1 97.44 304 ASN A N 1
ATOM 2534 C CA . ASN A 1 304 ? -8.547 -6.559 -10.523 1 97.44 304 ASN A CA 1
ATOM 2535 C C . ASN A 1 304 ? -7.816 -7.898 -10.438 1 97.44 304 ASN A C 1
ATOM 2537 O O . ASN A 1 304 ? -8.242 -8.883 -11.047 1 97.44 304 ASN A O 1
ATOM 2541 N N . LEU A 1 305 ? -6.707 -7.895 -9.719 1 96.88 305 LEU A N 1
ATOM 2542 C CA . LEU A 1 305 ? -5.969 -9.141 -9.531 1 96.88 305 LEU A CA 1
ATOM 2543 C C . LEU A 1 305 ? -6.824 -10.172 -8.805 1 96.88 305 LEU A C 1
ATOM 2545 O O . LEU A 1 305 ? -6.848 -11.344 -9.18 1 96.88 305 LEU A O 1
ATOM 2549 N N . GLY A 1 306 ? -7.504 -9.688 -7.734 1 96.06 306 GLY A N 1
ATOM 2550 C CA . GLY A 1 306 ? -8.43 -10.57 -7.043 1 96.06 306 GLY A CA 1
ATOM 2551 C C . GLY A 1 306 ? -9.5 -11.148 -7.949 1 96.06 306 GLY A C 1
ATOM 2552 O O . GLY A 1 306 ? -9.859 -12.32 -7.828 1 96.06 306 GLY A O 1
ATOM 2553 N N . GLY A 1 307 ? -9.992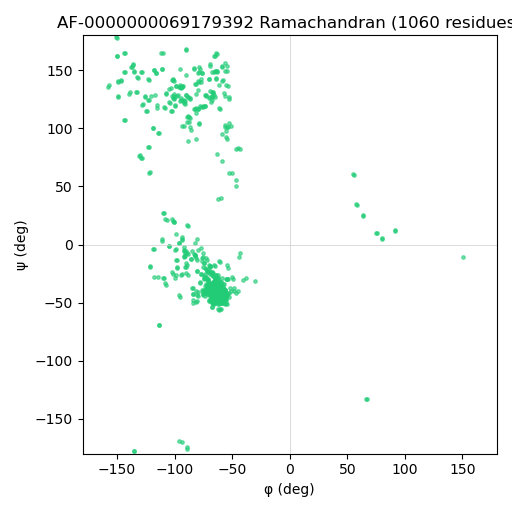 -10.312 -8.852 1 96.38 307 GLY A N 1
ATOM 2554 C CA . GLY A 1 307 ? -10.992 -10.773 -9.812 1 96.38 307 GLY A CA 1
ATOM 2555 C C . GLY A 1 307 ? -10.477 -11.859 -10.734 1 96.38 307 GLY A C 1
ATOM 2556 O O . GLY A 1 307 ? -11.18 -12.836 -11 1 96.38 307 GLY A O 1
ATOM 2557 N N . SER A 1 308 ? -9.25 -11.711 -11.258 1 96.25 308 SER A N 1
ATOM 2558 C CA . SER A 1 308 ? -8.656 -12.719 -12.125 1 96.25 308 SER A CA 1
ATOM 2559 C C . SER A 1 308 ? -8.445 -14.031 -11.383 1 96.25 308 SER A C 1
ATOM 2561 O O . SER A 1 308 ? -8.68 -15.109 -11.938 1 96.25 308 SER A O 1
ATOM 2563 N N . ILE A 1 309 ? -7.988 -13.977 -10.141 1 96.19 309 ILE A N 1
ATOM 2564 C CA . ILE A 1 309 ? -7.809 -15.172 -9.32 1 96.19 309 ILE A CA 1
ATOM 2565 C C . ILE A 1 309 ? -9.156 -15.828 -9.062 1 96.19 309 ILE A C 1
ATOM 2567 O O . ILE A 1 309 ? -9.273 -17.062 -9.086 1 96.19 309 ILE A O 1
ATOM 2571 N N . GLY A 1 310 ? -10.133 -14.977 -8.805 1 95.69 310 GLY A N 1
ATOM 2572 C CA . GLY A 1 310 ? -11.477 -15.5 -8.633 1 95.69 310 GLY A CA 1
ATOM 2573 C C . GLY A 1 310 ? -11.977 -16.25 -9.852 1 95.69 310 GLY A C 1
ATOM 2574 O O . GLY A 1 310 ? -12.633 -17.297 -9.719 1 95.69 310 GLY A O 1
ATOM 2575 N N . SER A 1 311 ? -11.68 -15.789 -11.047 1 96.69 311 SER A N 1
ATOM 2576 C CA . SER A 1 311 ? -12.062 -16.469 -12.281 1 96.69 311 SER A CA 1
ATOM 2577 C C . SER A 1 311 ? -11.375 -17.812 -12.406 1 96.69 311 SER A C 1
ATOM 2579 O O . SER A 1 311 ? -11.984 -18.797 -12.859 1 96.69 311 SER A O 1
ATOM 2581 N N . LEU A 1 312 ? -10.094 -17.906 -12.016 1 95.5 312 LEU A N 1
ATOM 2582 C CA . LEU A 1 312 ? -9.375 -19.172 -12.031 1 95.5 312 LEU A CA 1
ATOM 2583 C C . LEU A 1 312 ? -9.984 -20.156 -11.047 1 95.5 312 LEU A C 1
ATOM 2585 O O . LEU A 1 312 ? -10.109 -21.344 -11.344 1 95.5 312 LEU A O 1
ATOM 2589 N N . LYS A 1 313 ? -10.305 -19.641 -9.875 1 94.62 313 LYS A N 1
ATOM 2590 C CA . LYS A 1 313 ? -10.953 -20.453 -8.852 1 94.62 313 LYS A CA 1
ATOM 2591 C C . LYS A 1 313 ? -12.242 -21.078 -9.383 1 94.62 313 LYS A C 1
ATOM 2593 O O . LYS A 1 313 ? -12.461 -22.281 -9.25 1 94.62 313 LYS A O 1
ATOM 2598 N N . GLU A 1 314 ? -13.039 -20.281 -10.047 1 95.44 314 GLU A N 1
ATOM 2599 C CA . GLU A 1 314 ? -14.32 -20.75 -10.555 1 95.44 314 GLU A CA 1
ATOM 2600 C C . GLU A 1 314 ? -14.133 -21.75 -11.68 1 95.44 314 GLU A C 1
ATOM 2602 O O . GLU A 1 314 ? -14.867 -22.75 -11.766 1 95.44 314 GLU A O 1
ATOM 2607 N N . ALA A 1 315 ? -13.188 -21.469 -12.578 1 94.81 315 ALA A N 1
ATOM 2608 C CA . ALA A 1 315 ? -12.906 -22.391 -13.664 1 94.81 315 ALA A CA 1
ATOM 2609 C C . ALA A 1 315 ? -12.422 -23.734 -13.125 1 94.81 315 ALA A C 1
ATOM 2611 O O . ALA A 1 315 ? -12.812 -24.797 -13.625 1 94.81 315 ALA A O 1
ATOM 2612 N N . THR A 1 316 ? -11.539 -23.719 -12.125 1 93.56 316 THR A N 1
ATOM 2613 C CA . THR A 1 316 ? -10.992 -24.938 -11.547 1 93.56 316 THR A CA 1
ATOM 2614 C C . THR A 1 316 ? -12.07 -25.703 -10.781 1 93.56 316 THR A C 1
ATOM 2616 O O . THR A 1 316 ? -12.133 -26.938 -10.852 1 93.56 316 THR A O 1
ATOM 2619 N N . LYS A 1 317 ? -12.906 -24.969 -10.109 1 89.38 317 LYS A N 1
ATOM 2620 C CA . LYS A 1 317 ? -14.023 -25.594 -9.406 1 89.38 317 LYS A CA 1
ATOM 2621 C C . LYS A 1 317 ? -14.953 -26.297 -10.383 1 89.38 317 LYS A C 1
ATOM 2623 O O . LYS A 1 317 ? -15.383 -27.438 -10.125 1 89.38 317 LYS A O 1
ATOM 2628 N N . ALA A 1 318 ? -15.289 -25.656 -11.492 1 90 318 ALA A N 1
ATOM 2629 C CA . ALA A 1 318 ? -16.141 -26.25 -12.508 1 90 318 ALA A CA 1
ATOM 2630 C C . ALA A 1 318 ? -15.516 -27.5 -13.102 1 90 318 ALA A C 1
ATOM 2632 O O . ALA A 1 318 ? -16.203 -28.5 -13.352 1 90 318 ALA A O 1
ATOM 2633 N N . PHE A 1 319 ? -14.211 -27.438 -13.305 1 90.94 319 PHE A N 1
ATOM 2634 C CA . PHE A 1 319 ? -13.477 -28.594 -13.82 1 90.94 319 PHE A CA 1
ATOM 2635 C C . PHE A 1 319 ? -13.531 -29.75 -12.836 1 90.94 319 PHE A C 1
ATOM 2637 O O . PHE A 1 319 ? -13.789 -30.891 -13.227 1 90.94 319 PHE A O 1
ATOM 2644 N N . ASN A 1 320 ? -13.289 -29.484 -11.594 1 82.69 320 ASN A N 1
ATOM 2645 C CA . ASN A 1 320 ? -13.266 -30.5 -10.547 1 82.69 320 ASN A CA 1
ATOM 2646 C C . ASN A 1 320 ? -14.625 -31.172 -10.383 1 82.69 320 ASN A C 1
ATOM 2648 O O . ASN A 1 320 ? -14.711 -32.344 -10.055 1 82.69 320 ASN A O 1
ATOM 2652 N N . LEU A 1 321 ? -15.68 -30.453 -10.602 1 80.19 321 LEU A N 1
ATOM 2653 C CA . LEU A 1 321 ? -17.031 -30.969 -10.453 1 80.19 321 LEU A CA 1
ATOM 2654 C C . LEU A 1 321 ? -17.375 -31.938 -11.586 1 80.19 321 LEU A C 1
ATOM 2656 O O . LEU A 1 321 ? -18.094 -32.906 -11.391 1 80.19 321 LEU A O 1
ATOM 2660 N N . LYS A 1 322 ? -16.781 -31.734 -12.719 1 77.19 322 LYS A N 1
ATOM 2661 C CA . LYS A 1 322 ? -17.141 -32.5 -13.906 1 77.19 322 LYS A CA 1
ATOM 2662 C C . LYS A 1 322 ? -16.219 -33.719 -14.078 1 77.19 322 LYS A C 1
ATOM 2664 O O . LYS A 1 322 ? -16.578 -34.688 -14.742 1 77.19 322 LYS A O 1
ATOM 2669 N N . ASN A 1 323 ? -15.039 -33.5 -13.516 1 72.81 323 ASN A N 1
ATOM 2670 C CA . ASN A 1 323 ? -14.031 -34.531 -13.797 1 72.81 323 ASN A CA 1
ATOM 2671 C C . ASN A 1 323 ? -13.461 -35.125 -12.516 1 72.81 323 ASN A C 1
ATOM 2673 O O . ASN A 1 323 ? -12.812 -34.406 -11.734 1 72.81 323 ASN A O 1
ATOM 2677 N N . ILE A 1 324 ? -13.758 -36.312 -12.422 1 60.38 324 ILE A N 1
ATOM 2678 C CA . ILE A 1 324 ? -13.242 -37 -11.234 1 60.38 324 ILE A CA 1
ATOM 2679 C C . ILE A 1 324 ? -11.781 -37.375 -11.453 1 60.38 324 ILE A C 1
ATOM 2681 O O . ILE A 1 324 ? -10.938 -37.188 -10.578 1 60.38 324 ILE A O 1
ATOM 2685 N N . VAL A 1 325 ? -11.492 -37.844 -12.688 1 63.72 325 VAL A N 1
ATOM 2686 C CA . VAL A 1 325 ? -10.133 -38.25 -13.016 1 63.72 325 VAL A CA 1
ATOM 2687 C C . VAL A 1 325 ? -9.305 -37 -13.359 1 63.72 325 VAL A C 1
ATOM 2689 O O . VAL A 1 325 ? -9.703 -36.219 -14.203 1 63.72 325 VAL A O 1
ATOM 2692 N N . GLY A 1 326 ? -8.258 -36.719 -12.555 1 69.75 326 GLY A N 1
ATOM 2693 C CA . GLY A 1 326 ? -7.348 -35.625 -12.828 1 69.75 326 GLY A CA 1
ATOM 2694 C C . GLY A 1 326 ? -7.762 -34.344 -12.156 1 69.75 326 GLY A C 1
ATOM 2695 O O . GLY A 1 326 ? -7.344 -33.25 -12.578 1 69.75 326 GLY A O 1
ATOM 2696 N N . SER A 1 327 ? -8.695 -34.438 -11.234 1 78.25 327 SER A N 1
ATOM 2697 C CA . SER A 1 327 ? -9.141 -33.219 -10.531 1 78.25 327 SER A CA 1
ATOM 2698 C C . SER A 1 327 ? -7.973 -32.5 -9.875 1 78.25 327 SER A C 1
ATOM 2700 O O . SER A 1 327 ? -6.91 -33.094 -9.672 1 78.25 327 SER A O 1
ATOM 2702 N N . LEU A 1 328 ? -8.156 -31.219 -9.656 1 83.38 328 LEU A N 1
ATOM 2703 C CA . LEU A 1 328 ? -7.102 -30.344 -9.156 1 83.38 328 LEU A CA 1
ATOM 2704 C C . LEU A 1 328 ? -7.527 -29.672 -7.855 1 83.38 328 LEU A C 1
ATOM 2706 O O . LEU A 1 328 ? -7.562 -28.438 -7.777 1 83.38 328 LEU A O 1
ATOM 2710 N N . PRO A 1 329 ? -7.801 -30.359 -6.805 1 76.81 329 PRO A N 1
ATOM 2711 C CA . PRO A 1 329 ? -8.344 -29.781 -5.57 1 76.81 329 PRO A CA 1
ATOM 2712 C C . PRO A 1 329 ? -7.375 -28.812 -4.898 1 76.81 329 PRO A C 1
ATOM 2714 O O . PRO A 1 329 ? -7.801 -27.781 -4.355 1 76.81 329 PRO A O 1
ATOM 2717 N N . LEU A 1 330 ? -6.113 -29.125 -4.855 1 78.75 330 LEU A N 1
ATOM 2718 C CA . LEU A 1 330 ? -5.129 -28.25 -4.223 1 78.75 330 LEU A CA 1
ATOM 2719 C C . LEU A 1 330 ? -5.09 -26.891 -4.898 1 78.75 330 LEU A C 1
ATOM 2721 O O . LEU A 1 330 ? -4.98 -25.859 -4.23 1 78.75 330 LEU A O 1
ATOM 2725 N N . LEU A 1 331 ? -5.152 -26.922 -6.199 1 85.81 331 LEU A N 1
ATOM 2726 C CA . LEU A 1 331 ? -5.137 -25.672 -6.941 1 85.81 331 LEU A CA 1
ATOM 2727 C C . LEU A 1 331 ? -6.371 -24.828 -6.621 1 85.81 331 LEU A C 1
ATOM 2729 O O . LEU A 1 331 ? -6.277 -23.609 -6.488 1 85.81 331 LEU A O 1
ATOM 2733 N N . GLU A 1 332 ? -7.516 -25.469 -6.574 1 85.94 332 GLU A N 1
ATOM 2734 C CA . GLU A 1 332 ? -8.75 -24.766 -6.211 1 85.94 332 GLU A CA 1
ATOM 2735 C C . GLU A 1 332 ? -8.617 -24.094 -4.848 1 85.94 332 GLU A C 1
ATOM 2737 O O . GLU A 1 332 ? -9.055 -22.969 -4.664 1 85.94 332 GLU A O 1
ATOM 2742 N N . PHE A 1 333 ? -8.031 -24.766 -3.961 1 82.62 333 PHE A N 1
ATOM 2743 C CA . PHE A 1 333 ? -7.848 -24.25 -2.609 1 82.62 333 PHE A CA 1
ATOM 2744 C C . PHE A 1 333 ? -6.902 -23.062 -2.611 1 82.62 333 PHE A C 1
ATOM 2746 O O . PHE A 1 333 ? -7.164 -22.047 -1.95 1 82.62 333 PHE A O 1
ATOM 2753 N N . VAL A 1 334 ? -5.816 -23.203 -3.211 1 86.5 334 VAL A N 1
ATOM 2754 C CA . VAL A 1 334 ? -4.824 -22.141 -3.283 1 86.5 334 VAL A CA 1
ATOM 2755 C C . VAL A 1 334 ? -5.465 -20.875 -3.834 1 86.5 334 VAL A C 1
ATOM 2757 O O . VAL A 1 334 ? -5.277 -19.781 -3.285 1 86.5 334 VAL A O 1
ATOM 2760 N N . TYR A 1 335 ? -6.277 -21.016 -4.914 1 91.5 335 TYR A N 1
ATOM 2761 C CA . TYR A 1 335 ? -6.938 -19.859 -5.508 1 91.5 335 TYR A CA 1
ATOM 2762 C C . TYR A 1 335 ? -7.941 -19.25 -4.539 1 91.5 335 TYR A C 1
ATOM 2764 O O . TYR A 1 335 ? -8.102 -18.031 -4.488 1 91.5 335 TYR A O 1
ATOM 2772 N N . THR A 1 336 ? -8.594 -20.094 -3.762 1 90.19 336 THR A N 1
ATOM 2773 C CA . THR A 1 336 ? -9.562 -19.625 -2.775 1 90.19 336 THR A CA 1
ATOM 2774 C C . THR A 1 336 ? -8.875 -18.766 -1.716 1 90.19 336 THR A C 1
ATOM 2776 O O . THR A 1 336 ? -9.344 -17.672 -1.396 1 90.19 336 THR A O 1
ATOM 2779 N N . LEU A 1 337 ? -7.754 -19.25 -1.201 1 87.62 337 LEU A N 1
ATOM 2780 C CA . LEU A 1 337 ? -7.027 -18.531 -0.164 1 87.62 337 LEU A CA 1
ATOM 2781 C C . LEU A 1 337 ? -6.445 -17.234 -0.711 1 87.62 337 LEU A C 1
ATOM 2783 O O . LEU A 1 337 ? -6.453 -16.203 -0.023 1 87.62 337 LEU A O 1
ATOM 2787 N N . LEU A 1 338 ? -5.977 -17.297 -1.922 1 89.94 338 LEU A N 1
ATOM 2788 C CA . LEU A 1 338 ? -5.375 -16.109 -2.521 1 89.94 338 LEU A CA 1
ATOM 2789 C C . LEU A 1 338 ? -6.426 -15.039 -2.791 1 89.94 338 LEU A C 1
ATOM 2791 O O . LEU A 1 338 ? -6.156 -13.844 -2.635 1 89.94 338 LEU A O 1
ATOM 2795 N N . GLU A 1 339 ? -7.559 -15.461 -3.299 1 92.88 339 GLU A N 1
ATOM 2796 C CA . GLU A 1 339 ? -8.648 -14.516 -3.51 1 92.88 339 GLU A CA 1
ATOM 2797 C C . GLU A 1 339 ? -9.047 -13.82 -2.209 1 92.88 339 GLU A C 1
ATOM 2799 O O . GLU A 1 339 ? -9.211 -12.602 -2.174 1 92.88 339 GLU A O 1
ATOM 2804 N N . GLU A 1 340 ? -9.188 -14.602 -1.153 1 89.56 340 GLU A N 1
ATOM 2805 C CA . GLU A 1 340 ? -9.523 -14.055 0.159 1 89.56 340 GLU A CA 1
ATOM 2806 C C . GLU A 1 340 ? -8.469 -13.062 0.628 1 89.56 340 GLU A C 1
ATOM 2808 O O . GLU A 1 340 ? -8.805 -12.016 1.188 1 89.56 340 GLU A O 1
ATOM 2813 N N . TYR A 1 341 ? -7.27 -13.445 0.47 1 88.75 341 TYR A N 1
ATOM 2814 C CA . TYR A 1 341 ? -6.137 -12.602 0.838 1 88.75 341 TYR A CA 1
ATOM 2815 C C . TYR A 1 341 ? -6.219 -11.242 0.148 1 88.75 341 TYR A C 1
ATOM 2817 O O . TYR A 1 341 ? -6.07 -10.203 0.791 1 88.75 341 TYR A O 1
ATOM 2825 N N . LEU A 1 342 ? -6.48 -11.219 -1.12 1 92.75 342 LEU A N 1
ATOM 2826 C CA . LEU A 1 342 ? -6.484 -9.984 -1.898 1 92.75 342 LEU A CA 1
ATOM 2827 C C . LEU A 1 342 ? -7.699 -9.125 -1.559 1 92.75 342 LEU A C 1
ATOM 2829 O O . LEU A 1 342 ? -7.609 -7.895 -1.532 1 92.75 342 LEU A O 1
ATOM 2833 N N . VAL A 1 343 ? -8.828 -9.742 -1.296 1 92.31 343 VAL A N 1
ATOM 2834 C CA . VAL A 1 343 ? -10.039 -9.023 -0.908 1 92.31 343 VAL A CA 1
ATOM 2835 C C . VAL A 1 343 ? -9.812 -8.312 0.426 1 92.31 343 VAL A C 1
ATOM 2837 O O . VAL A 1 343 ? -10.133 -7.133 0.57 1 92.31 343 VAL A O 1
ATOM 2840 N N . ASP A 1 344 ? -9.258 -9.016 1.35 1 90.25 344 ASP A N 1
ATOM 2841 C CA . ASP A 1 344 ? -8.977 -8.438 2.66 1 90.25 344 ASP A CA 1
ATOM 2842 C C . ASP A 1 344 ? -7.953 -7.312 2.559 1 90.25 344 ASP A C 1
ATOM 2844 O O . ASP A 1 344 ? -8.07 -6.293 3.236 1 90.25 344 ASP A O 1
ATOM 2848 N N . TRP A 1 345 ? -6.918 -7.57 1.831 1 90.81 345 TRP A N 1
ATOM 2849 C CA . TRP A 1 345 ? -5.895 -6.547 1.639 1 90.81 345 TRP A CA 1
ATOM 2850 C C . TRP A 1 345 ? -6.496 -5.273 1.052 1 90.81 345 TRP A C 1
ATOM 2852 O O . TRP A 1 345 ? -6.18 -4.168 1.492 1 90.81 345 TRP A O 1
ATOM 2862 N N . SER A 1 346 ? -7.391 -5.414 0.044 1 94.44 346 SER A N 1
ATOM 2863 C CA . SER A 1 346 ? -8.047 -4.27 -0.579 1 94.44 346 SER A CA 1
ATOM 2864 C C . SER A 1 346 ? -8.867 -3.48 0.439 1 94.44 346 SER A C 1
ATOM 2866 O O . SER A 1 346 ? -8.859 -2.248 0.426 1 94.44 346 SER A O 1
ATOM 2868 N N . THR A 1 347 ? -9.516 -4.117 1.324 1 93.12 347 THR A N 1
ATOM 2869 C CA . THR A 1 347 ? -10.32 -3.479 2.359 1 93.12 347 THR A CA 1
ATOM 2870 C C . THR A 1 347 ? -9.438 -2.674 3.311 1 93.12 347 THR A C 1
ATOM 2872 O O . THR A 1 347 ? -9.773 -1.542 3.668 1 93.12 347 THR A O 1
ATOM 2875 N N . ASN A 1 348 ? -8.375 -3.287 3.715 1 90.44 348 ASN A N 1
ATOM 2876 C CA . ASN A 1 348 ? -7.441 -2.607 4.605 1 90.44 348 ASN A CA 1
ATOM 2877 C C . ASN A 1 348 ? -6.828 -1.377 3.945 1 90.44 348 ASN A C 1
ATOM 2879 O O . ASN A 1 348 ? -6.637 -0.348 4.594 1 90.44 348 ASN A O 1
ATOM 2883 N N . LEU A 1 349 ? -6.508 -1.506 2.711 1 93.56 349 LEU A N 1
ATOM 2884 C CA . LEU A 1 349 ? -5.934 -0.39 1.968 1 93.56 349 LEU A CA 1
ATOM 2885 C C . LEU A 1 349 ? -6.938 0.751 1.841 1 93.56 349 LEU A C 1
ATOM 2887 O O . LEU A 1 349 ? -6.555 1.924 1.846 1 93.56 349 LEU A O 1
ATOM 2891 N N . ASN A 1 350 ? -8.195 0.422 1.691 1 94.56 350 ASN A N 1
ATOM 2892 C CA . ASN A 1 350 ? -9.234 1.447 1.62 1 94.56 350 ASN A CA 1
ATOM 2893 C C . ASN A 1 350 ? -9.312 2.252 2.914 1 94.56 350 ASN A C 1
ATOM 2895 O O . ASN A 1 350 ? -9.492 3.471 2.883 1 94.56 350 ASN A O 1
ATOM 2899 N N . LYS A 1 351 ? -9.242 1.607 4.035 1 91.69 351 LYS A N 1
ATOM 2900 C CA . LYS A 1 351 ? -9.203 2.293 5.324 1 91.69 351 LYS A CA 1
ATOM 2901 C C . LYS A 1 351 ? -8 3.229 5.414 1 91.69 351 LYS A C 1
ATOM 2903 O O . LYS A 1 351 ? -8.117 4.359 5.891 1 91.69 351 LYS A O 1
ATOM 2908 N N . LEU A 1 352 ? -6.875 2.709 5 1 91.88 352 LEU A N 1
ATOM 2909 C CA . LEU A 1 352 ? -5.66 3.512 5.016 1 91.88 352 LEU A CA 1
ATOM 2910 C C . LEU A 1 352 ? -5.805 4.734 4.113 1 91.88 352 LEU A C 1
ATOM 2912 O O . LEU A 1 352 ? -5.398 5.836 4.488 1 91.88 352 LEU A O 1
ATOM 2916 N N . ALA A 1 353 ? -6.387 4.547 2.904 1 94.38 353 ALA A N 1
ATOM 2917 C CA . ALA A 1 353 ? -6.586 5.645 1.962 1 94.38 353 ALA A CA 1
ATOM 2918 C C . ALA A 1 353 ? -7.426 6.758 2.584 1 94.38 353 ALA A C 1
ATOM 2920 O O . ALA A 1 353 ? -7.117 7.941 2.426 1 94.38 353 ALA A O 1
ATOM 2921 N N . ASN A 1 354 ? -8.445 6.402 3.291 1 90.69 354 ASN A N 1
ATOM 2922 C CA . ASN A 1 354 ? -9.305 7.375 3.955 1 90.69 354 ASN A CA 1
ATOM 2923 C C . ASN A 1 354 ? -8.562 8.133 5.051 1 90.69 354 ASN A C 1
ATOM 2925 O O . ASN A 1 354 ? -8.727 9.344 5.199 1 90.69 354 ASN A O 1
ATOM 2929 N N . THR A 1 355 ? -7.809 7.371 5.797 1 90.94 355 THR A N 1
ATOM 2930 C CA . THR A 1 355 ? -7.012 7.973 6.863 1 90.94 355 THR A CA 1
ATOM 2931 C C . THR A 1 355 ? -6.023 8.984 6.297 1 90.94 355 THR A C 1
ATOM 2933 O O . THR A 1 355 ? -5.887 10.094 6.824 1 90.94 355 THR A O 1
ATOM 2936 N N . LEU A 1 356 ? -5.367 8.617 5.234 1 92.44 356 LEU A N 1
ATOM 2937 C CA . LEU A 1 356 ? -4.391 9.5 4.609 1 92.44 356 LEU A CA 1
ATOM 2938 C C . LEU A 1 356 ? -5.07 10.719 4.004 1 92.44 356 LEU A C 1
ATOM 2940 O O . LEU A 1 356 ? -4.57 11.844 4.129 1 92.44 356 LEU A O 1
ATOM 2944 N N . ASN A 1 357 ? -6.18 10.469 3.357 1 93.19 357 ASN A N 1
ATOM 2945 C CA . ASN A 1 357 ? -6.918 11.57 2.75 1 93.19 357 ASN A CA 1
ATOM 2946 C C . ASN A 1 357 ? -7.324 12.617 3.787 1 93.19 357 ASN A C 1
ATOM 2948 O O . ASN A 1 357 ? -7.137 13.812 3.572 1 93.19 357 ASN A O 1
ATOM 2952 N N . GLU A 1 358 ? -7.781 12.203 4.914 1 88.38 358 GLU A N 1
ATOM 2953 C CA . GLU A 1 358 ? -8.289 13.07 5.965 1 88.38 358 GLU A CA 1
ATOM 2954 C C . GLU A 1 358 ? -7.152 13.805 6.672 1 88.38 358 GLU A C 1
ATOM 2956 O O . GLU A 1 358 ? -7.266 15 6.969 1 88.38 358 GLU A O 1
ATOM 2961 N N . ASN A 1 359 ? -6.113 13.117 6.906 1 89.44 359 ASN A N 1
ATOM 2962 C CA . ASN A 1 359 ? -5.113 13.656 7.824 1 89.44 359 ASN A CA 1
ATOM 2963 C C . ASN A 1 359 ? -3.959 14.312 7.07 1 89.44 359 ASN A C 1
ATOM 2965 O O . ASN A 1 359 ? -3.156 15.031 7.664 1 89.44 359 ASN A O 1
ATOM 2969 N N . LEU A 1 360 ? -3.887 14.062 5.773 1 93.06 360 LEU A N 1
ATOM 2970 C CA . LEU A 1 360 ? -2.83 14.711 5 1 93.06 360 LEU A CA 1
ATOM 2971 C C . LEU A 1 360 ? -3.414 15.703 4.004 1 93.06 360 LEU A C 1
ATOM 2973 O O . LEU A 1 360 ? -3.418 16.906 4.254 1 93.06 360 LEU A O 1
ATOM 2977 N N . TYR A 1 361 ? -4.105 15.219 2.979 1 93.25 361 TYR A N 1
ATOM 2978 C CA . TYR A 1 361 ? -4.547 16.094 1.896 1 93.25 361 TYR A CA 1
ATOM 2979 C C . TYR A 1 361 ? -5.5 17.156 2.414 1 93.25 361 TYR A C 1
ATOM 2981 O O . TYR A 1 361 ? -5.215 18.359 2.307 1 93.25 361 TYR A O 1
ATOM 2989 N N . GLU A 1 362 ? -6.57 16.734 3.068 1 89.56 362 GLU A N 1
ATOM 2990 C CA . GLU A 1 362 ? -7.574 17.688 3.529 1 89.56 362 GLU A CA 1
ATOM 2991 C C . GLU A 1 362 ? -7.012 18.609 4.617 1 89.56 362 GLU A C 1
ATOM 2993 O O . GLU A 1 362 ? -7.336 19.797 4.668 1 89.56 362 GLU A O 1
ATOM 2998 N N . PHE A 1 363 ? -6.195 18.047 5.43 1 91.06 363 PHE A N 1
ATOM 2999 C CA . PHE A 1 363 ? -5.594 18.812 6.52 1 91.06 363 PHE A CA 1
ATOM 3000 C C . PHE A 1 363 ? -4.637 19.859 5.988 1 91.06 363 PHE A C 1
ATOM 3002 O O . PHE A 1 363 ? -4.727 21.031 6.355 1 91.06 363 PHE A O 1
ATOM 3009 N N . PHE A 1 364 ? -3.766 19.5 5.066 1 92.44 364 PHE A N 1
ATOM 3010 C CA . PHE A 1 364 ? -2.773 20.438 4.551 1 92.44 364 PHE A CA 1
ATOM 3011 C C . PHE A 1 364 ? -3.434 21.516 3.691 1 92.44 364 PHE A C 1
ATOM 3013 O O . PHE A 1 364 ? -2.984 22.656 3.668 1 92.44 364 PHE A O 1
ATOM 3020 N N . ARG A 1 365 ? -4.457 21.156 3.023 1 91 365 ARG A N 1
ATOM 3021 C CA . ARG A 1 365 ? -5.199 22.156 2.252 1 91 365 ARG A CA 1
ATOM 3022 C C . ARG A 1 365 ? -5.746 23.25 3.156 1 91 365 ARG A C 1
ATOM 3024 O O . ARG A 1 365 ? -5.621 24.438 2.846 1 91 365 ARG A O 1
ATOM 3031 N N . PHE A 1 366 ? -6.309 22.828 4.281 1 91.31 366 PHE A N 1
ATOM 3032 C CA . PHE A 1 366 ? -6.852 23.797 5.23 1 91.31 366 PHE A CA 1
ATOM 3033 C C . PHE A 1 366 ? -5.742 24.641 5.84 1 91.31 366 PHE A C 1
ATOM 3035 O O . PHE A 1 366 ? -5.902 25.844 6.02 1 91.31 366 PHE A O 1
ATOM 3042 N N . GLN A 1 367 ? -4.66 24 6.152 1 90.12 367 GLN A N 1
ATOM 3043 C CA . GLN A 1 367 ? -3.549 24.719 6.762 1 90.12 367 GLN A CA 1
ATOM 3044 C C . GLN A 1 367 ? -2.986 25.766 5.805 1 90.12 367 GLN A C 1
ATOM 3046 O O . GLN A 1 367 ? -2.555 26.844 6.234 1 90.12 367 GLN A O 1
ATOM 3051 N N . ARG A 1 368 ? -2.982 25.484 4.559 1 90.44 368 ARG A N 1
ATOM 3052 C CA . ARG A 1 368 ? -2.541 26.453 3.561 1 90.44 368 ARG A CA 1
ATOM 3053 C C . ARG A 1 368 ? -3.471 27.656 3.523 1 90.44 368 ARG A C 1
ATOM 3055 O O . ARG A 1 368 ? -3.01 28.797 3.5 1 90.44 368 ARG A O 1
ATOM 3062 N N . ASP A 1 369 ? -4.742 27.422 3.557 1 91.94 369 ASP A N 1
ATOM 3063 C CA . ASP A 1 369 ? -5.723 28.5 3.539 1 91.94 369 ASP A CA 1
ATOM 3064 C C . ASP A 1 369 ? -5.625 29.344 4.801 1 91.94 369 ASP A C 1
ATOM 3066 O O . ASP A 1 369 ? -5.773 30.578 4.746 1 91.94 369 ASP A O 1
ATOM 3070 N N . MET A 1 370 ? -5.414 28.688 5.914 1 93.44 370 MET A N 1
ATOM 3071 C CA . MET A 1 370 ? -5.262 29.391 7.184 1 93.44 370 MET A CA 1
ATOM 3072 C C . MET A 1 370 ? -4.043 30.312 7.152 1 93.44 370 MET A C 1
ATOM 3074 O O . MET A 1 370 ? -4.074 31.406 7.703 1 93.44 370 MET A O 1
ATOM 3078 N N . GLN A 1 371 ? -2.986 29.828 6.578 1 93.88 371 GLN A N 1
ATOM 3079 C CA . GLN A 1 371 ? -1.777 30.641 6.473 1 93.88 371 GLN A CA 1
ATOM 3080 C C . GLN A 1 371 ? -2.02 31.875 5.621 1 93.88 371 GLN A C 1
ATOM 3082 O O . GLN A 1 371 ? -1.483 32.938 5.906 1 93.88 371 GLN A O 1
ATOM 3087 N N . ASN A 1 372 ? -2.809 31.75 4.602 1 93 372 ASN A N 1
ATOM 3088 C CA . ASN A 1 372 ? -3.17 32.906 3.781 1 93 372 ASN A CA 1
ATOM 3089 C C . ASN A 1 372 ? -3.922 33.969 4.59 1 93 372 ASN A C 1
ATOM 3091 O O . ASN A 1 372 ? -3.742 35.156 4.379 1 93 372 ASN A O 1
ATOM 3095 N N . GLN A 1 373 ? -4.777 33.469 5.512 1 94.81 373 GLN A N 1
ATOM 3096 C CA . GLN A 1 373 ? -5.492 34.375 6.395 1 94.81 373 GLN A CA 1
ATOM 3097 C C . GLN A 1 373 ? -4.523 35.125 7.301 1 94.81 373 GLN A C 1
ATOM 3099 O O . GLN A 1 373 ? -4.746 36.312 7.613 1 94.81 373 GLN A O 1
ATOM 3104 N N . CYS A 1 374 ? -3.451 34.469 7.707 1 96.12 374 CYS A N 1
ATOM 3105 C CA . CYS A 1 374 ? -2.438 35.094 8.539 1 96.12 374 CYS A CA 1
ATOM 3106 C C . CYS A 1 374 ? -1.711 36.188 7.758 1 96.12 374 CYS A C 1
ATOM 3108 O O . CYS A 1 374 ? -1.477 37.281 8.281 1 96.12 374 CYS A O 1
ATOM 3110 N N . VAL A 1 375 ? -1.399 35.875 6.527 1 95.75 375 VAL A N 1
ATOM 3111 C CA . VAL A 1 375 ? -0.711 36.844 5.68 1 95.75 375 VAL A CA 1
ATOM 3112 C C . VAL A 1 375 ? -1.597 38.094 5.469 1 95.75 375 VAL A C 1
ATOM 3114 O O . VAL A 1 375 ? -1.111 39.219 5.488 1 95.75 375 VAL A O 1
ATOM 3117 N N . GLU A 1 376 ? -2.881 37.875 5.348 1 95.25 376 GLU A N 1
ATOM 3118 C CA . GLU A 1 376 ? -3.824 38.969 5.191 1 95.25 376 GLU A CA 1
ATOM 3119 C C . GLU A 1 376 ? -3.9 39.812 6.457 1 95.25 376 GLU A C 1
ATOM 3121 O O . GLU A 1 376 ? -3.98 41.031 6.387 1 95.25 376 GLU A O 1
ATOM 3126 N N . LEU A 1 377 ? -3.875 39.156 7.586 1 96.69 377 LEU A N 1
ATOM 3127 C CA . LEU A 1 377 ? -3.898 39.875 8.867 1 96.69 377 LEU A CA 1
ATOM 3128 C C . LEU A 1 377 ? -2.674 40.75 9.016 1 96.69 377 LEU A C 1
ATOM 3130 O O . LEU A 1 377 ? -2.785 41.906 9.484 1 96.69 377 LEU A O 1
ATOM 3134 N N . ILE A 1 378 ? -1.523 40.25 8.625 1 97 378 ILE A N 1
ATOM 3135 C CA . ILE A 1 378 ? -0.288 41.031 8.711 1 97 378 ILE A CA 1
ATOM 3136 C C . ILE A 1 378 ? -0.346 42.219 7.734 1 97 378 ILE A C 1
ATOM 3138 O O . ILE A 1 378 ? 0.115 43.312 8.047 1 97 378 ILE A O 1
ATOM 3142 N N . SER A 1 379 ? -0.926 42 6.574 1 96.75 379 SER A N 1
ATOM 3143 C CA . SER A 1 379 ? -1.084 43.062 5.59 1 96.75 379 SER A CA 1
ATOM 3144 C C . SER A 1 379 ? -1.953 44.188 6.133 1 96.75 379 SER A C 1
ATOM 3146 O O . SER A 1 379 ? -1.64 45.375 5.941 1 96.75 379 SER A O 1
ATOM 3148 N N . ASN A 1 380 ? -3.043 43.844 6.797 1 95.69 380 ASN A N 1
ATOM 3149 C CA . ASN A 1 380 ? -3.922 44.844 7.41 1 95.69 380 ASN A CA 1
ATOM 3150 C C . ASN A 1 380 ? -3.203 45.625 8.508 1 95.69 380 ASN A C 1
ATOM 3152 O O . ASN A 1 380 ? -3.383 46.812 8.625 1 95.69 380 ASN A O 1
ATOM 3156 N N . ARG A 1 381 ? -2.445 44.844 9.305 1 97 381 ARG A N 1
ATOM 3157 C CA . ARG A 1 381 ? -1.626 45.5 10.32 1 97 381 ARG A CA 1
ATOM 3158 C C . ARG A 1 381 ? -0.661 46.5 9.695 1 97 381 ARG A C 1
ATOM 3160 O O . ARG A 1 381 ? -0.519 47.625 10.18 1 97 381 ARG A O 1
ATOM 3167 N N . ASN A 1 382 ? 0.009 46.125 8.633 1 96.75 382 ASN A N 1
ATOM 3168 C CA . ASN A 1 382 ? 0.975 47 7.953 1 96.75 382 ASN A CA 1
ATOM 3169 C C . ASN A 1 382 ? 0.308 48.25 7.371 1 96.75 382 ASN A C 1
ATOM 3171 O O . ASN A 1 382 ? 0.893 49.312 7.371 1 96.75 382 ASN A O 1
ATOM 3175 N N . LYS A 1 383 ? -0.887 48.094 6.883 1 96.81 383 LYS A N 1
ATOM 3176 C CA . LYS A 1 383 ? -1.639 49.219 6.363 1 96.81 383 LYS A CA 1
ATOM 3177 C C . LYS A 1 383 ? -1.967 50.219 7.473 1 96.81 383 LYS A C 1
ATOM 3179 O O . LYS A 1 383 ? -1.866 51.438 7.277 1 96.81 383 LYS A O 1
ATOM 3184 N N . ALA A 1 384 ? -2.398 49.656 8.633 1 95.12 384 ALA A N 1
ATOM 3185 C CA . ALA A 1 384 ? -2.699 50.531 9.773 1 95.12 384 ALA A CA 1
ATOM 3186 C C . ALA A 1 384 ? -1.451 51.281 10.25 1 95.12 384 ALA A C 1
ATOM 3188 O O . ALA A 1 384 ? -1.518 52.438 10.594 1 95.12 384 ALA A O 1
ATOM 3189 N N . GLN A 1 385 ? -0.318 50.562 10.234 1 96 385 GLN A N 1
ATOM 3190 C CA . GLN A 1 385 ? 0.943 51.188 10.625 1 96 385 GLN A CA 1
ATOM 3191 C C . GLN A 1 385 ? 1.329 52.312 9.656 1 96 385 GLN A C 1
ATOM 3193 O O . GLN A 1 385 ? 1.727 53.406 10.078 1 96 385 GLN A O 1
ATOM 3198 N N . SER A 1 386 ? 1.214 52.031 8.375 1 96.31 386 SER A N 1
ATOM 3199 C CA . SER A 1 386 ? 1.571 53 7.34 1 96.31 386 SER A CA 1
ATOM 3200 C C . SER A 1 386 ? 0.697 54.25 7.426 1 96.31 386 SER A C 1
ATOM 3202 O O . SER A 1 386 ? 1.175 55.344 7.215 1 96.31 386 SER A O 1
ATOM 3204 N N . ARG A 1 387 ? -0.565 54.031 7.684 1 96 387 ARG A N 1
ATOM 3205 C CA . ARG A 1 387 ? -1.483 55.156 7.816 1 96 387 ARG A CA 1
ATOM 3206 C C . ARG A 1 387 ? -1.113 56.031 9.016 1 96 387 ARG A C 1
ATOM 3208 O O . ARG A 1 387 ? -1.066 57.25 8.914 1 96 387 ARG A O 1
ATOM 3215 N N . TYR A 1 388 ? -0.84 55.406 10.172 1 94.88 388 TYR A N 1
ATOM 3216 C CA . TYR A 1 388 ? -0.451 56.125 11.375 1 94.88 388 TYR A CA 1
ATOM 3217 C C . TYR A 1 388 ? 0.838 56.906 11.156 1 94.88 388 TYR A C 1
ATOM 3219 O O . TYR A 1 388 ? 0.905 58.094 11.445 1 94.88 388 TYR A O 1
ATOM 3227 N N . LEU A 1 389 ? 1.814 56.219 10.5 1 93.69 389 LEU A N 1
ATOM 3228 C CA . LEU A 1 389 ? 3.123 56.844 10.312 1 93.69 389 LEU A CA 1
ATOM 3229 C C . LEU A 1 389 ? 3.033 58 9.336 1 93.69 389 LEU A C 1
ATOM 3231 O O . LEU A 1 389 ? 3.697 59.031 9.531 1 93.69 389 LEU A O 1
ATOM 3235 N N . LYS A 1 390 ? 2.256 57.875 8.375 1 95.56 390 LYS A N 1
ATOM 3236 C CA . LYS A 1 390 ? 2.082 58.938 7.398 1 95.56 390 LYS A CA 1
ATOM 3237 C C . LYS A 1 390 ? 1.432 60.156 8.039 1 95.56 390 LYS A C 1
ATOM 3239 O O . LYS A 1 390 ? 1.92 61.281 7.883 1 95.56 390 LYS A O 1
ATOM 3244 N N . GLU A 1 391 ? 0.321 59.938 8.773 1 95.5 391 GLU A N 1
ATOM 3245 C CA . GLU A 1 391 ? -0.38 61.031 9.422 1 95.5 391 GLU A CA 1
ATOM 3246 C C . GLU A 1 391 ? 0.49 61.688 10.5 1 95.5 391 GLU A C 1
ATOM 3248 O O . GLU A 1 391 ? 0.419 62.875 10.719 1 95.5 391 GLU A O 1
ATOM 3253 N N . PHE A 1 392 ? 1.274 60.875 11.125 1 93.62 392 PHE A N 1
ATOM 3254 C CA . PHE A 1 392 ? 2.189 61.375 12.141 1 93.62 392 PHE A CA 1
ATOM 3255 C C . PHE A 1 392 ? 3.254 62.25 11.516 1 93.62 392 PHE A C 1
ATOM 3257 O O . PHE A 1 392 ? 3.527 63.344 12.016 1 93.62 392 PHE A O 1
ATOM 3264 N N . GLN A 1 393 ? 3.801 61.844 10.43 1 92.69 393 GLN A N 1
ATOM 3265 C CA . GLN A 1 393 ? 4.828 62.625 9.742 1 92.69 393 GLN A CA 1
ATOM 3266 C C . GLN A 1 393 ? 4.258 63.938 9.195 1 92.69 393 GLN A C 1
ATOM 3268 O O . GLN A 1 393 ? 4.91 65 9.266 1 92.69 393 GLN A O 1
ATOM 3273 N N . ASP A 1 394 ? 3.1 63.812 8.719 1 94.69 394 ASP A N 1
ATOM 3274 C CA . ASP A 1 394 ? 2.451 65 8.203 1 94.69 394 ASP A CA 1
ATOM 3275 C C . ASP A 1 394 ? 2.189 66 9.32 1 94.69 394 ASP A C 1
ATOM 3277 O O . ASP A 1 394 ? 2.359 67.25 9.125 1 94.69 394 ASP A O 1
ATOM 3281 N N . LEU A 1 395 ? 1.742 65.5 10.469 1 93.44 395 LEU A N 1
ATOM 3282 C CA . LEU A 1 395 ? 1.496 66.375 11.617 1 93.44 395 LEU A CA 1
ATOM 3283 C C . LEU A 1 395 ? 2.787 67.062 12.086 1 93.44 395 LEU A C 1
ATOM 3285 O O . LEU A 1 395 ? 2.803 68.25 12.398 1 93.44 395 LEU A O 1
ATOM 3289 N N . MET A 1 396 ? 3.852 66.25 12.039 1 90.12 396 MET A N 1
ATOM 3290 C CA . MET A 1 396 ? 5.137 66.812 12.484 1 90.12 396 MET A CA 1
ATOM 3291 C C . MET A 1 396 ? 5.648 67.875 11.516 1 90.12 396 MET A C 1
ATOM 3293 O O . MET A 1 396 ? 6.219 68.875 11.945 1 90.12 396 MET A O 1
ATOM 3297 N N . LYS A 1 397 ? 5.445 67.688 10.32 1 91.5 397 LYS A N 1
ATOM 3298 C CA . LYS A 1 397 ? 5.828 68.688 9.328 1 91.5 397 LYS A CA 1
ATOM 3299 C C . LYS A 1 397 ? 5.02 69.938 9.5 1 91.5 397 LYS A C 1
ATOM 3301 O O . LYS A 1 397 ? 5.566 71.062 9.398 1 91.5 397 LYS A O 1
ATOM 3306 N N . LYS A 1 398 ? 3.775 69.812 9.773 1 90.69 398 LYS A N 1
ATOM 3307 C CA . LYS A 1 398 ? 2.908 70.938 9.984 1 90.69 398 LYS A CA 1
ATOM 3308 C C . LYS A 1 398 ? 3.312 71.75 11.242 1 90.69 398 LYS A C 1
ATOM 3310 O O . LYS A 1 398 ? 3.32 72.938 11.242 1 90.69 398 LYS A O 1
ATOM 3315 N N . LYS A 1 399 ? 3.602 70.938 12.281 1 88 399 LYS A N 1
ATOM 3316 C CA . LYS A 1 399 ? 4.016 71.625 13.523 1 88 399 LYS A CA 1
ATOM 3317 C C . LYS A 1 399 ? 5.348 72.312 13.352 1 88 399 LYS A C 1
ATOM 3319 O O . LYS A 1 399 ? 5.547 73.438 13.914 1 88 399 LYS A O 1
ATOM 3324 N N . HIS A 1 400 ? 6.219 71.75 12.609 1 88.19 400 HIS A N 1
ATOM 3325 C CA . HIS A 1 400 ? 7.504 72.375 12.344 1 88.19 400 HIS A CA 1
ATOM 3326 C C . HIS A 1 400 ? 7.324 73.688 11.578 1 88.19 400 HIS A C 1
ATOM 3328 O O . HIS A 1 400 ? 7.973 74.688 11.883 1 88.19 400 HIS A O 1
ATOM 3334 N N . LYS A 1 401 ? 6.469 73.688 10.656 1 86.5 401 LYS A N 1
ATOM 3335 C CA . LYS A 1 401 ? 6.18 74.875 9.883 1 86.5 401 LYS A CA 1
ATOM 3336 C C . LYS A 1 401 ? 5.547 75.938 10.766 1 86.5 401 LYS A C 1
ATOM 3338 O O . LYS A 1 401 ? 5.891 77.125 10.664 1 86.5 401 LYS A O 1
ATOM 3343 N N . TYR A 1 402 ? 4.645 75.5 11.609 1 84.44 402 TYR A N 1
ATOM 3344 C CA . TYR A 1 402 ? 3.982 76.438 12.531 1 84.44 402 TYR A CA 1
ATOM 3345 C C . TYR A 1 402 ? 4.984 77.062 13.508 1 84.44 402 TYR A C 1
ATOM 3347 O O . TYR A 1 402 ? 4.91 78.25 13.812 1 84.44 402 TYR A O 1
ATOM 3355 N N . PHE A 1 403 ? 5.859 76.25 13.953 1 83.38 403 PHE A N 1
ATOM 3356 C CA . PHE A 1 403 ? 6.859 76.688 14.922 1 83.38 403 PHE A CA 1
ATOM 3357 C C . PHE A 1 403 ? 7.801 77.688 14.312 1 83.38 403 PHE A C 1
ATOM 3359 O O . PHE A 1 403 ? 8.188 78.688 14.969 1 83.38 403 PHE A O 1
ATOM 3366 N N . THR A 1 404 ? 8.109 77.625 13.117 1 84.25 404 THR A N 1
ATOM 3367 C CA . THR A 1 404 ? 9.102 78.438 12.469 1 84.25 404 THR A CA 1
ATOM 3368 C C . THR A 1 404 ? 8.453 79.688 11.922 1 84.25 404 THR A C 1
ATOM 3370 O O . THR A 1 404 ? 9.094 80.75 11.836 1 84.25 404 THR A O 1
ATOM 3373 N N . THR A 1 405 ? 7.156 79.75 11.617 1 81.75 405 THR A N 1
ATOM 3374 C CA . THR A 1 405 ? 6.598 80.812 10.859 1 81.75 405 THR A CA 1
ATOM 3375 C C . THR A 1 405 ? 5.566 81.562 11.688 1 81.75 405 THR A C 1
ATOM 3377 O O . THR A 1 405 ? 5.266 82.75 11.406 1 81.75 405 THR A O 1
ATOM 3380 N N . GLU A 1 406 ? 4.918 80.938 12.641 1 75.44 406 GLU A N 1
ATOM 3381 C CA . GLU A 1 406 ? 3.766 81.562 13.289 1 75.44 406 GLU A CA 1
ATOM 3382 C C . GLU A 1 406 ? 4.137 82.125 14.656 1 75.44 406 GLU A C 1
ATOM 3384 O O . GLU A 1 406 ? 4.941 81.5 15.375 1 75.44 406 GLU A O 1
ATOM 3389 N N . PRO A 1 407 ? 3.553 83.25 14.922 1 76.56 407 PRO A N 1
ATOM 3390 C CA . PRO A 1 407 ? 3.781 83.812 16.266 1 76.56 407 PRO A CA 1
ATOM 3391 C C . PRO A 1 407 ? 3.102 83 17.359 1 76.56 407 PRO A C 1
ATOM 3393 O O . PRO A 1 407 ? 2.111 82.312 17.109 1 76.56 407 PRO A O 1
ATOM 3396 N N . ILE A 1 408 ? 3.557 83 18.562 1 76 408 ILE A N 1
ATOM 3397 C CA . ILE A 1 408 ? 3.168 82.188 19.703 1 76 408 ILE A CA 1
ATOM 3398 C C . ILE A 1 408 ? 1.718 82.5 20.078 1 76 408 ILE A C 1
ATOM 3400 O O . ILE A 1 408 ? 1.021 81.625 20.625 1 76 408 ILE A O 1
ATOM 3404 N N . GLU A 1 409 ? 1.201 83.688 19.781 1 74.62 409 GLU A N 1
ATOM 3405 C CA . GLU A 1 409 ? -0.151 84.062 20.141 1 74.62 409 GLU A CA 1
ATOM 3406 C C . GLU A 1 409 ? -1.198 83.25 19.422 1 74.62 409 GLU A C 1
ATOM 3408 O O . GLU A 1 409 ? -2.332 83.125 19.891 1 74.62 409 GLU A O 1
ATOM 3413 N N . LYS A 1 410 ? -0.696 82.688 18.422 1 73.75 410 LYS A N 1
ATOM 3414 C CA . LYS A 1 410 ? -1.627 81.875 17.625 1 73.75 410 LYS A CA 1
ATOM 3415 C C . LYS A 1 410 ? -1.667 80.438 18.078 1 73.75 410 LYS A C 1
ATOM 3417 O O . LYS A 1 410 ? -2.494 79.625 17.609 1 73.75 410 LYS A O 1
ATOM 3422 N N . TRP A 1 411 ? -0.738 80.25 18.984 1 72.38 411 TRP A N 1
ATOM 3423 C CA . TRP A 1 411 ? -0.701 78.875 19.484 1 72.38 411 TRP A CA 1
ATOM 3424 C C . TRP A 1 411 ? -1.777 78.688 20.547 1 72.38 411 TRP A C 1
ATOM 3426 O O . TRP A 1 411 ? -2.133 79.625 21.281 1 72.38 411 TRP A O 1
ATOM 3436 N N . GLU A 1 412 ? -2.721 77.938 20.297 1 65.25 412 GLU A N 1
ATOM 3437 C CA . GLU A 1 412 ? -3.779 77.688 21.281 1 65.25 412 GLU A CA 1
ATOM 3438 C C . GLU A 1 412 ? -3.201 77.312 22.641 1 65.25 412 GLU A C 1
ATOM 3440 O O . GLU A 1 412 ? -3.26 76.125 23.047 1 65.25 412 GLU A O 1
ATOM 3445 N N . MET A 1 413 ? -2.408 78.25 23.25 1 62.03 413 MET A N 1
ATOM 3446 C CA . MET A 1 413 ? -1.699 78 24.5 1 62.03 413 MET A CA 1
ATOM 3447 C C . MET A 1 413 ? -2.547 78.375 25.703 1 62.03 413 MET A C 1
ATOM 3449 O O . MET A 1 413 ? -3.441 79.188 25.594 1 62.03 413 MET A O 1
ATOM 3453 N N . VAL A 1 414 ? -2.377 77.625 26.766 1 55.06 414 VAL A N 1
ATOM 3454 C CA . VAL A 1 414 ? -2.959 78.062 28.031 1 55.06 414 VAL A CA 1
ATOM 3455 C C . VAL A 1 414 ? -2.205 79.312 28.547 1 55.06 414 VAL A C 1
ATOM 3457 O O . VAL A 1 414 ? -0.976 79.312 28.484 1 55.06 414 VAL A O 1
ATOM 3460 N N . THR A 1 415 ? -2.939 80.25 28.812 1 56.94 415 THR A N 1
ATOM 3461 C CA . THR A 1 415 ? -2.584 81.688 29.141 1 56.94 415 THR A CA 1
ATOM 3462 C C . THR A 1 415 ? -1.482 81.688 30.203 1 56.94 415 THR A C 1
ATOM 3464 O O . THR A 1 415 ? -0.641 82.625 30.188 1 56.94 415 THR A O 1
ATOM 3467 N N . GLU A 1 416 ? -1.563 80.75 31.141 1 56.72 416 GLU A N 1
ATOM 3468 C CA . GLU A 1 416 ? -0.776 80.938 32.344 1 56.72 416 GLU A CA 1
ATOM 3469 C C . GLU A 1 416 ? 0.666 80.5 32.156 1 56.72 416 GLU A C 1
ATOM 3471 O O . GLU A 1 416 ? 1.509 80.688 33.031 1 56.72 416 GLU A O 1
ATOM 3476 N N . MET A 1 417 ? 1.008 80.062 31.016 1 60.31 417 MET A N 1
ATOM 3477 C CA . MET A 1 417 ? 2.338 79.5 30.938 1 60.31 417 MET A CA 1
ATOM 3478 C C . MET A 1 417 ? 3.332 80.438 30.312 1 60.31 417 MET A C 1
ATOM 3480 O O . MET A 1 417 ? 2.941 81.375 29.562 1 60.31 417 MET A O 1
ATOM 3484 N N . ASP A 1 418 ? 4.586 80.438 30.844 1 64.94 418 ASP A N 1
ATOM 3485 C CA . ASP A 1 418 ? 5.676 81.312 30.406 1 64.94 418 ASP A CA 1
ATOM 3486 C C . ASP A 1 418 ? 5.926 81.188 28.906 1 64.94 418 ASP A C 1
ATOM 3488 O O . ASP A 1 418 ? 6.52 80.188 28.469 1 64.94 418 ASP A O 1
ATOM 3492 N N . ARG A 1 419 ? 5.398 82.188 28.172 1 74.56 419 ARG A N 1
ATOM 3493 C CA . ARG A 1 419 ? 5.449 82.188 26.703 1 74.56 419 ARG A CA 1
ATOM 3494 C C . ARG A 1 419 ? 6.887 82.125 26.203 1 74.56 419 ARG A C 1
ATOM 3496 O O . ARG A 1 419 ? 7.168 81.438 25.188 1 74.56 419 ARG A O 1
ATOM 3503 N N . ILE A 1 420 ? 7.812 82.625 26.938 1 72 420 ILE A N 1
ATOM 3504 C CA . ILE A 1 420 ? 9.203 82.688 26.5 1 72 420 ILE A CA 1
ATOM 3505 C C . ILE A 1 420 ? 9.844 81.312 26.594 1 72 420 ILE A C 1
ATOM 3507 O O . ILE A 1 420 ? 10.523 80.875 25.672 1 72 420 ILE A O 1
ATOM 3511 N N . LYS A 1 421 ? 9.555 80.688 27.641 1 72.12 421 LYS A N 1
ATOM 3512 C CA . LYS A 1 421 ? 10.156 79.375 27.844 1 72.12 421 LYS A CA 1
ATOM 3513 C C . LYS A 1 421 ? 9.617 78.375 26.844 1 72.12 421 LYS A C 1
ATOM 3515 O O . LYS A 1 421 ? 10.359 77.5 26.344 1 72.12 421 LYS A O 1
ATOM 3520 N N . ILE A 1 422 ? 8.438 78.562 26.531 1 73.81 422 ILE A N 1
ATOM 3521 C CA . ILE A 1 422 ? 7.781 77.625 25.609 1 73.81 422 ILE A CA 1
ATOM 3522 C C . ILE A 1 422 ? 8.336 77.812 24.203 1 73.81 422 ILE A C 1
ATOM 3524 O O . ILE A 1 422 ? 8.562 76.812 23.484 1 73.81 422 ILE A O 1
ATOM 3528 N N . LYS A 1 423 ? 8.57 79 23.906 1 75 423 LYS A N 1
ATOM 3529 C CA . LYS A 1 423 ? 9.07 79.312 22.578 1 75 423 LYS A CA 1
ATOM 3530 C C . LYS A 1 423 ? 10.492 78.812 22.391 1 75 423 LYS A C 1
ATOM 3532 O O . LYS A 1 423 ? 10.93 78.562 21.266 1 75 423 LYS A O 1
ATOM 3537 N N . GLN A 1 424 ? 11.156 78.562 23.516 1 73.75 424 GLN A N 1
ATOM 3538 C CA . GLN A 1 424 ? 12.555 78.188 23.422 1 73.75 424 GLN A CA 1
ATOM 3539 C C . GLN A 1 424 ? 12.695 76.688 23.297 1 73.75 424 GLN A C 1
ATOM 3541 O O . GLN A 1 424 ? 13.742 76.188 22.859 1 73.75 424 GLN A O 1
ATOM 3546 N N . SER A 1 425 ? 11.617 76 23.625 1 74.38 425 SER A N 1
ATOM 3547 C CA . SER A 1 425 ? 11.68 74.562 23.547 1 74.38 425 SER A CA 1
ATOM 3548 C C . SER A 1 425 ? 10.734 74.062 22.484 1 74.38 425 SER A C 1
ATOM 3550 O O . SER A 1 425 ? 9.516 74.188 22.594 1 74.38 425 SER A O 1
ATOM 3552 N N . GLN A 1 426 ? 11.336 73.375 21.484 1 76.75 426 GLN A N 1
ATOM 3553 C CA . GLN A 1 426 ? 10.555 72.812 20.406 1 76.75 426 GLN A CA 1
ATOM 3554 C C . GLN A 1 426 ? 9.594 71.75 20.922 1 76.75 426 GLN A C 1
ATOM 3556 O O . GLN A 1 426 ? 8.438 71.688 20.484 1 76.75 426 GLN A O 1
ATOM 3561 N N . VAL A 1 427 ? 10.086 70.938 21.766 1 74.12 427 VAL A N 1
ATOM 3562 C CA . VAL A 1 427 ? 9.312 69.812 22.328 1 74.12 427 VAL A CA 1
ATOM 3563 C C . VAL A 1 427 ? 8.109 70.375 23.094 1 74.12 427 VAL A C 1
ATOM 3565 O O . VAL A 1 427 ? 6.988 69.875 22.953 1 74.12 427 VAL A O 1
ATOM 3568 N N . LEU A 1 428 ? 8.359 71.438 23.844 1 73.94 428 LEU A N 1
ATOM 3569 C CA . LEU A 1 428 ? 7.289 72 24.625 1 73.94 428 LEU A CA 1
ATOM 3570 C C . LEU A 1 428 ? 6.297 72.75 23.703 1 73.94 428 LEU A C 1
ATOM 3572 O O . LEU A 1 428 ? 5.09 72.688 23.938 1 73.94 428 LEU A O 1
ATOM 3576 N N . SER A 1 429 ? 6.82 73.375 22.688 1 76.75 429 SER A N 1
ATOM 3577 C CA . SER A 1 429 ? 5.965 74.125 21.75 1 76.75 429 SER A CA 1
ATOM 3578 C C . SER A 1 429 ? 5.016 73.188 21.031 1 76.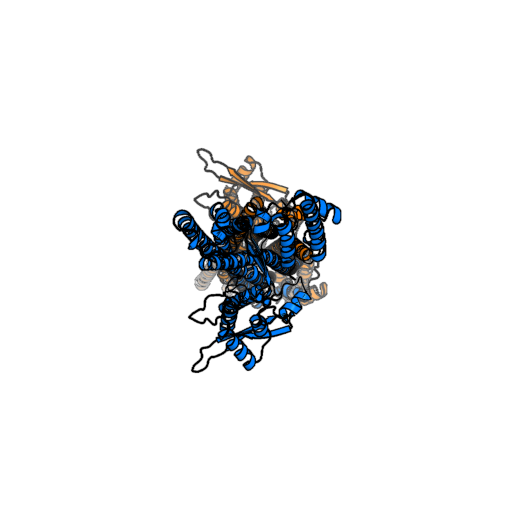75 429 SER A C 1
ATOM 3580 O O . SER A 1 429 ? 3.834 73.5 20.859 1 76.75 429 SER A O 1
ATOM 3582 N N . TYR A 1 430 ? 5.551 72.062 20.703 1 78.94 430 TYR A N 1
ATOM 3583 C CA . TYR A 1 430 ? 4.793 71.062 19.906 1 78.94 430 TYR A CA 1
ATOM 3584 C C . TYR A 1 430 ? 3.609 70.562 20.703 1 78.94 430 TYR A C 1
ATOM 3586 O O . TYR A 1 430 ? 2.594 70.125 20.125 1 78.94 430 TYR A O 1
ATOM 3594 N N . HIS A 1 431 ? 3.723 70.5 21.938 1 76.12 431 HIS A N 1
ATOM 3595 C CA . HIS A 1 431 ? 2.662 70 22.797 1 76.12 431 HIS A CA 1
ATOM 3596 C C . HIS A 1 431 ? 1.416 70.875 22.703 1 76.12 431 HIS A C 1
ATOM 3598 O O . HIS A 1 431 ? 0.297 70.438 22.891 1 76.12 431 HIS A O 1
ATOM 3604 N N . PHE A 1 432 ? 1.628 72.125 22.359 1 77.88 432 PHE A N 1
ATOM 3605 C CA . PHE A 1 432 ? 0.517 73.062 22.391 1 77.88 432 PHE A CA 1
ATOM 3606 C C . PHE A 1 432 ? 0.028 73.375 20.984 1 77.88 432 PHE A C 1
ATOM 3608 O O . PHE A 1 432 ? -0.986 74.062 20.797 1 77.88 432 PHE A O 1
ATOM 3615 N N . MET A 1 433 ? 0.667 72.812 20.047 1 81.75 433 MET A N 1
ATOM 3616 C CA . MET A 1 433 ? 0.323 73.125 18.656 1 81.75 433 MET A CA 1
ATOM 3617 C C . MET A 1 433 ? -0.678 72.125 18.109 1 81.75 433 MET A C 1
ATOM 3619 O O . MET A 1 433 ? -0.599 70.938 18.422 1 81.75 433 MET A O 1
ATOM 3623 N N . LEU A 1 434 ? -1.76 72.625 17.359 1 86.31 434 LEU A N 1
ATOM 3624 C CA . LEU A 1 434 ? -2.686 71.812 16.562 1 86.31 434 LEU A CA 1
ATOM 3625 C C . LEU A 1 434 ? -3.32 70.75 17.406 1 86.31 434 LEU A C 1
ATOM 3627 O O . LEU A 1 434 ? -3.195 69.562 17.094 1 86.31 434 LEU A O 1
ATOM 3631 N N . PRO A 1 435 ? -4.008 71.062 18.406 1 85.38 435 PRO A N 1
ATOM 3632 C CA . PRO A 1 435 ? -4.551 70.062 19.344 1 85.38 435 PRO A CA 1
ATOM 3633 C C . PRO A 1 435 ? -5.52 69.125 18.688 1 85.38 435 PRO A C 1
ATOM 3635 O O . PRO A 1 435 ? -5.555 67.938 19.047 1 85.38 435 PRO A O 1
ATOM 3638 N N . LYS A 1 436 ? -6.312 69.562 17.766 1 88.44 436 LYS A N 1
ATOM 3639 C CA . LYS A 1 436 ? -7.27 68.688 17.109 1 88.44 436 LYS A CA 1
ATOM 3640 C C . LYS A 1 436 ? -6.555 67.625 16.266 1 88.44 436 LYS A C 1
ATOM 3642 O O . LYS A 1 436 ? -6.867 66.438 16.359 1 88.44 436 LYS A O 1
ATOM 3647 N N . GLU A 1 437 ? -5.656 68.062 15.469 1 89.81 437 GLU A N 1
ATOM 3648 C CA . GLU A 1 437 ? -4.891 67.188 14.625 1 89.81 437 GLU A CA 1
ATOM 3649 C C . GLU A 1 437 ? -4.039 66.25 15.477 1 89.81 437 GLU A C 1
ATOM 3651 O O . GLU A 1 437 ? -3.859 65.062 15.125 1 89.81 437 GLU A O 1
ATOM 3656 N N . THR A 1 438 ? -3.498 66.75 16.562 1 89.38 438 THR A N 1
ATOM 3657 C CA . THR A 1 438 ? -2.697 65.875 17.469 1 89.38 438 THR A CA 1
ATOM 3658 C C . THR A 1 438 ? -3.543 64.812 18.078 1 89.38 438 THR A C 1
ATOM 3660 O O . THR A 1 438 ? -3.076 63.656 18.219 1 89.38 438 THR A O 1
ATOM 3663 N N . GLN A 1 439 ? -4.758 65.188 18.391 1 89.44 439 GLN A N 1
ATOM 3664 C CA . GLN A 1 439 ? -5.664 64.188 18.953 1 89.44 439 GLN A CA 1
ATOM 3665 C C . GLN A 1 439 ? -6.016 63.125 17.922 1 89.44 439 GLN A C 1
ATOM 3667 O O . GLN A 1 439 ? -6.137 61.938 18.266 1 89.44 439 GLN A O 1
ATOM 3672 N N . GLU A 1 440 ? -6.188 63.5 16.766 1 90.88 440 GLU A N 1
ATOM 3673 C CA . GLU A 1 440 ? -6.5 62.562 15.695 1 90.88 440 GLU A CA 1
ATOM 3674 C C . GLU A 1 440 ? -5.352 61.594 15.477 1 90.88 440 GLU A C 1
ATOM 3676 O O . GLU A 1 440 ? -5.582 60.375 15.289 1 90.88 440 GLU A O 1
ATOM 3681 N N . VAL A 1 441 ? -4.184 62.062 15.453 1 92.5 441 VAL A N 1
ATOM 3682 C CA . VAL A 1 441 ? -3.012 61.219 15.266 1 92.5 441 VAL A CA 1
ATOM 3683 C C . VAL A 1 441 ? -2.855 60.281 16.469 1 92.5 441 VAL A C 1
ATOM 3685 O O . VAL A 1 441 ? -2.443 59.125 16.312 1 92.5 441 VAL A O 1
ATOM 3688 N N . GLU A 1 442 ? -3.178 60.781 17.609 1 90.06 442 GLU A N 1
ATOM 3689 C CA . GLU A 1 442 ? -3.123 59.969 18.812 1 90.06 442 GLU A CA 1
ATOM 3690 C C . GLU A 1 442 ? -4.129 58.812 18.734 1 90.06 442 GLU A C 1
ATOM 3692 O O . GLU A 1 442 ? -3.846 57.688 19.188 1 90.06 442 GLU A O 1
ATOM 3697 N N . GLU A 1 443 ? -5.23 59.094 18.219 1 89.69 443 GLU A N 1
ATOM 3698 C CA . GLU A 1 443 ? -6.242 58.062 18.047 1 89.69 443 GLU A CA 1
ATOM 3699 C C . GLU A 1 443 ? -5.781 57 17.047 1 89.69 443 GLU A C 1
ATOM 3701 O O . GLU A 1 443 ? -6.027 55.812 17.25 1 89.69 443 GLU A O 1
ATOM 3706 N N . LEU A 1 444 ? -5.168 57.469 16 1 92.12 444 LEU A N 1
ATOM 3707 C CA . LEU A 1 444 ? -4.629 56.531 15.023 1 92.12 444 LEU A CA 1
ATOM 3708 C C . LEU A 1 444 ? -3.518 55.688 15.633 1 92.12 444 LEU A C 1
ATOM 3710 O O . LEU A 1 444 ? -3.398 54.5 15.32 1 92.12 444 LEU A O 1
ATOM 3714 N N . LYS A 1 445 ? -2.73 56.281 16.438 1 92.38 445 LYS A N 1
ATOM 3715 C CA . LYS A 1 445 ? -1.668 55.594 17.141 1 92.38 445 LYS A CA 1
ATOM 3716 C C . LYS A 1 445 ? -2.238 54.469 18.016 1 92.38 445 LYS A C 1
ATOM 3718 O O . LYS A 1 445 ? -1.763 53.344 17.984 1 92.38 445 LYS A O 1
ATOM 3723 N N . MET A 1 446 ? -3.229 54.844 18.719 1 91 446 MET A N 1
ATOM 3724 C CA . MET A 1 446 ? -3.846 53.906 19.641 1 91 446 MET A CA 1
ATOM 3725 C C . MET A 1 446 ? -4.516 52.75 18.875 1 91 446 MET A C 1
ATOM 3727 O O . MET A 1 446 ? -4.438 51.594 19.281 1 91 446 MET A O 1
ATOM 3731 N N . ARG A 1 447 ? -5.102 53.125 17.797 1 91.56 447 ARG A N 1
ATOM 3732 C CA . ARG A 1 447 ? -5.727 52.125 16.969 1 91.56 447 ARG A CA 1
ATOM 3733 C C . ARG A 1 447 ? -4.684 51.156 16.406 1 91.56 447 ARG A C 1
ATOM 3735 O O . ARG A 1 447 ? -4.879 49.938 16.422 1 91.56 447 ARG A O 1
ATOM 3742 N N . PHE A 1 448 ? -3.627 51.719 15.891 1 93.69 448 PHE A N 1
ATOM 3743 C CA . PHE A 1 448 ? -2.549 50.875 15.383 1 93.69 448 PHE A CA 1
ATOM 3744 C C . PHE A 1 448 ? -1.983 50 16.484 1 93.69 448 PHE A C 1
ATOM 3746 O O . PHE A 1 448 ? -1.738 48.812 16.266 1 93.69 448 PHE A O 1
ATOM 3753 N N . ALA A 1 449 ? -1.764 50.562 17.641 1 93.44 449 ALA A N 1
ATOM 3754 C CA . ALA A 1 449 ? -1.216 49.812 18.766 1 93.44 449 ALA A CA 1
ATOM 3755 C C . ALA A 1 449 ? -2.111 48.625 19.109 1 93.44 449 ALA A C 1
ATOM 3757 O O . ALA A 1 449 ? -1.619 47.562 19.484 1 93.44 449 ALA A O 1
ATOM 3758 N N . TYR A 1 450 ? -3.344 48.812 18.984 1 92.5 450 TYR A N 1
ATOM 3759 C CA . TYR A 1 450 ? -4.289 47.75 19.234 1 92.5 450 TYR A CA 1
ATOM 3760 C C . TYR A 1 450 ? -4.168 46.656 18.188 1 92.5 450 TYR A C 1
ATOM 3762 O O . TYR A 1 450 ? -4.047 45.469 18.516 1 92.5 450 TYR A O 1
ATOM 3770 N N . ILE A 1 451 ? -4.254 47.094 16.938 1 94.06 451 ILE A N 1
ATOM 3771 C CA . ILE A 1 451 ? -4.18 46.156 15.82 1 94.06 451 ILE A CA 1
ATOM 3772 C C . ILE A 1 451 ? -2.873 45.344 15.898 1 94.06 451 ILE A C 1
ATOM 3774 O O . ILE A 1 451 ? -2.859 44.156 15.664 1 94.06 451 ILE A O 1
ATOM 3778 N N . ASN A 1 452 ? -1.834 46.094 16.203 1 94.69 452 ASN A N 1
ATOM 3779 C CA . ASN A 1 452 ? -0.513 45.469 16.297 1 94.69 452 ASN A CA 1
ATOM 3780 C C . ASN A 1 452 ? -0.473 44.406 17.375 1 94.69 452 ASN A C 1
ATOM 3782 O O . ASN A 1 452 ? 0.011 43.281 17.125 1 94.69 452 ASN A O 1
ATOM 3786 N N . ARG A 1 453 ? -0.977 44.719 18.469 1 91.5 453 ARG A N 1
ATOM 3787 C CA . ARG A 1 453 ? -0.988 43.781 19.578 1 91.5 453 ARG A CA 1
ATOM 3788 C C . ARG A 1 453 ? -1.909 42.594 19.266 1 91.5 453 ARG A C 1
ATOM 3790 O O . ARG A 1 453 ? -1.572 41.438 19.547 1 91.5 453 ARG A O 1
ATOM 3797 N N . GLN A 1 454 ? -3.006 42.875 18.734 1 91.12 454 GLN A N 1
ATOM 3798 C CA . GLN A 1 454 ? -3.959 41.844 18.391 1 91.12 454 GLN A CA 1
ATOM 3799 C C . GLN A 1 454 ? -3.377 40.875 17.344 1 91.12 454 GLN A C 1
ATOM 3801 O O . GLN A 1 454 ? -3.514 39.656 17.469 1 91.12 454 GLN A O 1
ATOM 3806 N N . ALA A 1 455 ? -2.793 41.438 16.359 1 94.88 455 ALA A N 1
ATOM 3807 C CA . ALA A 1 455 ? -2.176 40.625 15.312 1 94.88 455 ALA A CA 1
ATOM 3808 C C . ALA A 1 455 ? -1.101 39.719 15.898 1 94.88 455 ALA A C 1
ATOM 3810 O O . ALA A 1 455 ? -1.004 38.531 15.531 1 94.88 455 ALA A O 1
ATOM 3811 N N . TYR A 1 456 ? -0.312 40.281 16.75 1 91.06 456 TYR A N 1
ATOM 3812 C CA . TYR A 1 456 ? 0.748 39.531 17.375 1 91.06 456 TYR A CA 1
ATOM 3813 C C . TYR A 1 456 ? 0.17 38.344 18.172 1 91.06 456 TYR A C 1
ATOM 3815 O O . TYR A 1 456 ? 0.648 37.219 18.047 1 91.06 456 TYR A O 1
ATOM 3823 N N . GLN A 1 457 ? -0.833 38.625 18.891 1 87.12 457 GLN A N 1
ATOM 3824 C CA . GLN A 1 457 ? -1.461 37.594 19.703 1 87.12 457 GLN A CA 1
ATOM 3825 C C . GLN A 1 457 ? -2.09 36.5 18.812 1 87.12 457 GLN A C 1
ATOM 3827 O O . GLN A 1 457 ? -1.955 35.312 19.094 1 87.12 457 GLN A O 1
ATOM 3832 N N . GLN A 1 458 ? -2.76 36.938 17.812 1 92.31 458 GLN A N 1
ATOM 3833 C CA . GLN A 1 458 ? -3.459 36.031 16.922 1 92.31 458 GLN A CA 1
ATOM 3834 C C . GLN A 1 458 ? -2.475 35.125 16.172 1 92.31 458 GLN A C 1
ATOM 3836 O O . GLN A 1 458 ? -2.691 33.938 16.047 1 92.31 458 GLN A O 1
ATOM 3841 N N . ILE A 1 459 ? -1.456 35.688 15.664 1 92 459 ILE A N 1
ATOM 3842 C CA . ILE A 1 459 ? -0.49 34.938 14.875 1 92 459 ILE A CA 1
ATOM 3843 C C . ILE A 1 459 ? 0.282 33.969 15.781 1 92 459 ILE A C 1
ATOM 3845 O O . ILE A 1 459 ? 0.526 32.812 15.406 1 92 459 ILE A O 1
ATOM 3849 N N . THR A 1 460 ? 0.69 34.438 16.922 1 84.38 460 THR A N 1
ATOM 3850 C CA . THR A 1 460 ? 1.375 33.594 17.875 1 84.38 460 THR A CA 1
ATOM 3851 C C . THR A 1 460 ? 0.484 32.406 18.281 1 84.38 460 THR A C 1
ATOM 3853 O O . THR A 1 460 ? 0.933 31.266 18.312 1 84.38 460 THR A O 1
ATOM 3856 N N . GLN A 1 461 ? -0.739 32.719 18.547 1 83.69 461 GLN A N 1
ATOM 3857 C CA . GLN A 1 461 ? -1.687 31.656 18.906 1 83.69 461 GLN A CA 1
ATOM 3858 C C . GLN A 1 461 ? -1.876 30.672 17.75 1 83.69 461 GLN A C 1
ATOM 3860 O O . GLN A 1 461 ? -2.018 29.469 17.969 1 83.69 461 GLN A O 1
ATOM 3865 N N . TYR A 1 462 ? -1.943 31.203 16.594 1 89.19 462 TYR A N 1
ATOM 3866 C CA . TYR A 1 462 ? -2.111 30.375 15.398 1 89.19 462 TYR A CA 1
ATOM 3867 C C . TYR A 1 462 ? -1 29.328 15.305 1 89.19 462 TYR A C 1
ATOM 3869 O O . TYR A 1 462 ? -1.267 28.141 15.102 1 89.19 462 TYR A O 1
ATOM 3877 N N . PHE A 1 463 ? 0.189 29.75 15.414 1 86.19 463 PHE A N 1
ATOM 3878 C CA . PHE A 1 463 ? 1.311 28.828 15.258 1 86.19 463 PHE A CA 1
ATOM 3879 C C . PHE A 1 463 ? 1.376 27.844 16.422 1 86.19 463 PHE A C 1
ATOM 3881 O O . PHE A 1 463 ? 1.758 26.688 16.25 1 86.19 463 PHE A O 1
ATOM 3888 N N . ASP A 1 464 ? 1.03 28.312 17.562 1 77.06 464 ASP A N 1
ATOM 3889 C CA . ASP A 1 464 ? 0.948 27.406 18.688 1 77.06 464 ASP A CA 1
ATOM 3890 C C . ASP A 1 464 ? -0.102 26.312 18.438 1 77.06 464 ASP A C 1
ATOM 3892 O O . ASP A 1 464 ? 0.164 25.125 18.641 1 77.06 464 ASP A O 1
ATOM 3896 N N . ASN A 1 465 ? -1.255 26.797 18.062 1 78.19 465 ASN A N 1
ATOM 3897 C CA . ASN A 1 465 ? -2.336 25.859 17.766 1 78.19 465 ASN A CA 1
ATOM 3898 C C . ASN A 1 465 ? -1.966 24.906 16.625 1 78.19 465 ASN A C 1
ATOM 3900 O O . ASN A 1 465 ? -2.377 23.75 16.625 1 78.19 465 ASN A O 1
ATOM 3904 N N . LYS A 1 466 ? -1.302 25.484 15.648 1 84.81 466 LYS A N 1
ATOM 3905 C CA . LYS A 1 466 ? -0.848 24.672 14.523 1 84.81 466 LYS A CA 1
ATOM 3906 C C . LYS A 1 466 ? 0.043 23.516 14.992 1 84.81 466 LYS A C 1
ATOM 3908 O O . LYS A 1 466 ? -0.135 22.375 14.578 1 84.81 466 LYS A O 1
ATOM 3913 N N . GLY A 1 467 ? 0.972 23.891 15.852 1 79.25 467 GLY A N 1
ATOM 3914 C CA . GLY A 1 467 ? 1.831 22.859 16.406 1 79.25 467 GLY A CA 1
ATOM 3915 C C . GLY A 1 467 ? 1.065 21.781 17.156 1 79.25 467 GLY A C 1
ATOM 3916 O O . GLY A 1 467 ? 1.339 20.594 16.984 1 79.25 467 GLY A O 1
ATOM 3917 N N . ILE A 1 468 ? 0.129 22.203 17.875 1 76.19 468 ILE A N 1
ATOM 3918 C CA . ILE A 1 468 ? -0.674 21.297 18.672 1 76.19 468 ILE A CA 1
ATOM 3919 C C . ILE A 1 468 ? -1.543 20.438 17.75 1 76.19 468 ILE A C 1
ATOM 3921 O O . ILE A 1 468 ? -1.621 19.219 17.922 1 76.19 468 ILE A O 1
ATOM 3925 N N . SER A 1 469 ? -2.174 21.078 16.859 1 79.75 469 SER A N 1
ATOM 3926 C CA . SER A 1 469 ? -3.043 20.375 15.93 1 79.75 469 SER A CA 1
ATOM 3927 C C . SER A 1 469 ? -2.264 19.344 15.117 1 79.75 469 SER A C 1
ATOM 3929 O O . SER A 1 469 ? -2.729 18.219 14.922 1 79.75 469 SER A O 1
ATOM 3931 N N . TYR A 1 470 ? -1.11 19.781 14.602 1 85.81 470 TYR A N 1
ATOM 3932 C CA . TYR A 1 470 ? -0.265 18.844 13.859 1 85.81 470 TYR A CA 1
ATOM 3933 C C . TYR A 1 470 ? 0.104 17.641 14.719 1 85.81 470 TYR A C 1
ATOM 3935 O O . TYR A 1 470 ? -0.016 16.5 14.273 1 85.81 470 TYR A O 1
ATOM 3943 N N . THR A 1 471 ? 0.487 17.938 15.898 1 81.94 471 THR A N 1
ATOM 3944 C CA . THR A 1 471 ? 0.929 16.875 16.781 1 81.94 471 THR A CA 1
ATOM 3945 C C . THR A 1 471 ? -0.215 15.898 17.062 1 81.94 471 THR A C 1
ATOM 3947 O O . THR A 1 471 ? -0.045 14.688 16.969 1 81.94 471 THR A O 1
ATOM 3950 N N . THR A 1 472 ? -1.291 16.422 17.406 1 78.56 472 THR A N 1
ATOM 3951 C CA . THR A 1 472 ? -2.439 15.602 17.766 1 78.56 472 THR A CA 1
ATOM 3952 C C . THR A 1 472 ? -2.926 14.805 16.547 1 78.56 472 THR A C 1
ATOM 3954 O O . THR A 1 472 ? -3.199 13.609 16.672 1 78.56 472 THR A O 1
ATOM 3957 N N . ARG A 1 473 ? -3.027 15.461 15.531 1 84.06 473 ARG A N 1
ATOM 3958 C CA . ARG A 1 473 ? -3.523 14.82 14.32 1 84.06 473 ARG A CA 1
ATOM 3959 C C . ARG A 1 473 ? -2.564 13.734 13.852 1 84.06 473 ARG A C 1
ATOM 3961 O O . ARG A 1 473 ? -2.994 12.656 13.438 1 84.06 473 ARG A O 1
ATOM 3968 N N . MET A 1 474 ? -1.334 14.047 13.797 1 86.38 474 MET A N 1
ATOM 3969 C CA . MET A 1 474 ? -0.34 13.062 13.375 1 86.38 474 MET A CA 1
ATOM 3970 C C . MET A 1 474 ? -0.295 11.891 14.352 1 86.38 474 MET A C 1
ATOM 3972 O O . MET A 1 474 ? -0.047 10.758 13.953 1 86.38 474 MET A O 1
ATOM 3976 N N . CYS A 1 475 ? -0.465 12.219 15.609 1 82.5 475 CYS A N 1
ATOM 3977 C CA . CYS A 1 475 ? -0.583 11.156 16.594 1 82.5 475 CYS A CA 1
ATOM 3978 C C . CYS A 1 475 ? -1.749 10.234 16.266 1 82.5 475 CYS A C 1
ATOM 3980 O O . CYS A 1 475 ? -1.577 9.016 16.188 1 82.5 475 CYS A O 1
ATOM 3982 N N . ASN A 1 476 ? -2.84 10.828 16.031 1 82.12 476 ASN A N 1
ATOM 3983 C CA . ASN A 1 476 ? -4.031 10.047 15.711 1 82.12 476 ASN A CA 1
ATOM 3984 C C . ASN A 1 476 ? -3.848 9.242 14.422 1 82.12 476 ASN A C 1
ATOM 3986 O O . ASN A 1 476 ? -4.242 8.078 14.352 1 82.12 476 ASN A O 1
ATOM 3990 N N . MET A 1 477 ? -3.359 9.906 13.422 1 86.88 477 MET A N 1
ATOM 3991 C CA . MET A 1 477 ? -3.082 9.211 12.164 1 86.88 477 MET A CA 1
ATOM 3992 C C . MET A 1 477 ? -2.166 8.016 12.391 1 86.88 477 MET A C 1
ATOM 3994 O O . MET A 1 477 ? -2.41 6.934 11.852 1 86.88 477 MET A O 1
ATOM 3998 N N . SER A 1 478 ? -1.14 8.219 13.195 1 85.69 478 SER A N 1
ATOM 3999 C CA . SER A 1 478 ? -0.177 7.16 13.477 1 85.69 478 SER A CA 1
ATOM 4000 C C . SER A 1 478 ? -0.831 6.004 14.227 1 85.69 478 SER A C 1
ATOM 4002 O O . SER A 1 478 ? -0.525 4.836 13.969 1 85.69 478 SER A O 1
ATOM 4004 N N . ILE A 1 479 ? -1.686 6.344 15.125 1 85.62 479 ILE A N 1
ATOM 4005 C CA . ILE A 1 479 ? -2.389 5.312 15.875 1 85.62 479 ILE A CA 1
ATOM 4006 C C . ILE A 1 479 ? -3.283 4.504 14.938 1 85.62 479 ILE A C 1
ATOM 4008 O O . ILE A 1 479 ? -3.289 3.271 14.984 1 85.62 479 ILE A O 1
ATOM 4012 N N . ARG A 1 480 ? -4.004 5.238 14.156 1 88 480 ARG A N 1
ATOM 4013 C CA . ARG A 1 480 ? -4.875 4.555 13.211 1 88 480 ARG A CA 1
ATOM 4014 C C . ARG A 1 480 ? -4.07 3.688 12.25 1 88 480 ARG A C 1
ATOM 4016 O O . ARG A 1 480 ? -4.477 2.57 11.922 1 88 480 ARG A O 1
ATOM 4023 N N . LYS A 1 481 ? -3.027 4.234 11.75 1 87.38 481 LYS A N 1
ATOM 4024 C CA . LYS A 1 481 ? -2.156 3.465 10.867 1 87.38 481 LYS A CA 1
ATOM 4025 C C . LYS A 1 481 ? -1.605 2.23 11.57 1 87.38 481 LYS A C 1
ATOM 4027 O O . LYS A 1 481 ? -1.484 1.164 10.969 1 87.38 481 LYS A O 1
ATOM 4032 N N . LYS A 1 482 ? -1.236 2.393 12.828 1 85.75 482 LYS A N 1
ATOM 4033 C CA . LYS A 1 482 ? -0.767 1.264 13.625 1 85.75 482 LYS A CA 1
ATOM 4034 C C . LYS A 1 482 ? -1.832 0.175 13.719 1 85.75 482 LYS A C 1
ATOM 4036 O O . LYS A 1 482 ? -1.534 -1.009 13.547 1 85.75 482 LYS A O 1
ATOM 4041 N N . GLU A 1 483 ? -3.016 0.601 13.984 1 86.94 483 GLU A N 1
ATOM 4042 C CA . GLU A 1 483 ? -4.125 -0.345 14.086 1 86.94 483 GLU A CA 1
ATOM 4043 C C . GLU A 1 483 ? -4.355 -1.062 12.758 1 86.94 483 GLU A C 1
ATOM 4045 O O . GLU A 1 483 ? -4.559 -2.277 12.734 1 86.94 483 GLU A O 1
ATOM 4050 N N . ASN A 1 484 ? -4.348 -0.29 11.734 1 86.44 484 ASN A N 1
ATOM 4051 C CA . ASN A 1 484 ? -4.531 -0.871 10.406 1 86.44 484 ASN A CA 1
ATOM 4052 C C . ASN A 1 484 ? -3.41 -1.852 10.07 1 86.44 484 ASN A C 1
ATOM 4054 O O . ASN A 1 484 ? -3.664 -2.914 9.5 1 86.44 484 ASN A O 1
ATOM 4058 N N . ALA A 1 485 ? -2.197 -1.441 10.312 1 83.94 485 ALA A N 1
ATOM 4059 C CA . ALA A 1 485 ? -1.048 -2.305 10.055 1 83.94 485 ALA A CA 1
ATOM 4060 C C . ALA A 1 485 ? -1.136 -3.59 10.875 1 83.94 485 ALA A C 1
ATOM 4062 O O . ALA A 1 485 ? -0.798 -4.672 10.391 1 83.94 485 ALA A O 1
ATOM 4063 N N . ALA A 1 486 ? -1.58 -3.512 12.102 1 84.75 486 ALA A N 1
ATOM 4064 C CA . ALA A 1 486 ? -1.733 -4.68 12.969 1 84.75 486 ALA A CA 1
ATOM 4065 C C . ALA A 1 486 ? -2.805 -5.625 12.422 1 84.75 486 ALA A C 1
ATOM 4067 O O . ALA A 1 486 ? -2.633 -6.844 12.445 1 84.75 486 ALA A O 1
ATOM 4068 N N . GLN A 1 487 ? -3.885 -5.066 12.031 1 85.69 487 GLN A N 1
ATOM 4069 C CA . GLN A 1 487 ? -4.957 -5.875 11.461 1 85.69 487 GLN A CA 1
ATOM 4070 C C . GLN A 1 487 ? -4.488 -6.602 10.203 1 85.69 487 GLN A C 1
ATOM 4072 O O . GLN A 1 487 ? -4.805 -7.777 10.008 1 85.69 487 GLN A O 1
ATOM 4077 N N . HIS A 1 488 ? -3.838 -5.887 9.383 1 83.62 488 HIS A N 1
ATOM 4078 C CA . HIS A 1 488 ? -3.305 -6.504 8.172 1 83.62 488 HIS A CA 1
ATOM 4079 C C . HIS A 1 488 ? -2.328 -7.625 8.508 1 83.62 488 HIS A C 1
ATOM 4081 O O . HIS A 1 488 ? -2.34 -8.68 7.875 1 83.62 488 HIS A O 1
ATOM 4087 N N . THR A 1 489 ? -1.472 -7.379 9.461 1 84.44 489 THR A N 1
ATOM 4088 C CA . THR A 1 489 ? -0.511 -8.391 9.891 1 84.44 489 THR A CA 1
ATOM 4089 C C . THR A 1 489 ? -1.228 -9.648 10.367 1 84.44 489 THR A C 1
ATOM 4091 O O . THR A 1 489 ? -0.804 -10.766 10.055 1 84.44 489 THR A O 1
ATOM 4094 N N . GLN A 1 490 ? -2.295 -9.508 11.07 1 84.88 490 GLN A N 1
ATOM 4095 C CA . GLN A 1 490 ? -3.064 -10.648 11.562 1 84.88 490 GLN A CA 1
ATOM 4096 C C . GLN A 1 490 ? -3.646 -11.461 10.414 1 84.88 490 GLN A C 1
ATOM 4098 O O . GLN A 1 490 ? -3.643 -12.695 10.453 1 84.88 490 GLN A O 1
ATOM 4103 N N . HIS A 1 491 ? -4.121 -10.844 9.5 1 83.31 491 HIS A N 1
ATOM 4104 C CA . HIS A 1 491 ? -4.703 -11.523 8.352 1 83.31 491 HIS A CA 1
ATOM 4105 C C . HIS A 1 491 ? -3.645 -12.289 7.57 1 83.31 491 HIS A C 1
ATOM 4107 O O . HIS A 1 491 ? -3.861 -13.438 7.188 1 83.31 491 HIS A O 1
ATOM 4113 N N . VAL A 1 492 ? -2.529 -11.586 7.289 1 84.69 492 VAL A N 1
ATOM 4114 C CA . VAL A 1 492 ? -1.453 -12.227 6.543 1 84.69 492 VAL A CA 1
ATOM 4115 C C . VAL A 1 492 ? -0.926 -13.43 7.328 1 84.69 492 VAL A C 1
ATOM 4117 O O . VAL A 1 492 ? -0.576 -14.453 6.742 1 84.69 492 VAL A O 1
ATOM 4120 N N . GLU A 1 493 ? -0.905 -13.25 8.609 1 83.44 493 GLU A N 1
ATOM 4121 C CA . GLU A 1 493 ? -0.462 -14.352 9.461 1 83.44 493 GLU A CA 1
ATOM 4122 C C . GLU A 1 493 ? -1.395 -15.555 9.352 1 83.44 493 GLU A C 1
ATOM 4124 O O . GLU A 1 493 ? -0.94 -16.703 9.328 1 83.44 493 GLU A O 1
ATOM 4129 N N . LYS A 1 494 ? -2.621 -15.305 9.375 1 84.56 494 LYS A N 1
ATOM 4130 C CA . LYS A 1 494 ? -3.604 -16.375 9.211 1 84.56 494 LYS A CA 1
ATOM 4131 C C . LYS A 1 494 ? -3.408 -17.109 7.883 1 84.56 494 LYS A C 1
ATOM 4133 O O . LYS A 1 494 ? -3.422 -18.328 7.836 1 84.56 494 LYS A O 1
ATOM 4138 N N . ILE A 1 495 ? -3.217 -16.375 6.832 1 84.5 495 ILE A N 1
ATOM 4139 C CA . ILE A 1 495 ? -3.025 -16.953 5.508 1 84.5 495 ILE A CA 1
ATOM 4140 C C . ILE A 1 495 ? -1.725 -17.75 5.477 1 84.5 495 ILE A C 1
ATOM 4142 O O . ILE A 1 495 ? -1.694 -18.875 4.984 1 84.5 495 ILE A O 1
ATOM 4146 N N . ALA A 1 496 ? -0.667 -17.141 6.012 1 81.88 496 ALA A N 1
ATOM 4147 C CA . ALA A 1 496 ? 0.621 -17.828 6.074 1 81.88 496 ALA A CA 1
ATOM 4148 C C . ALA A 1 496 ? 0.504 -19.141 6.836 1 81.88 496 ALA A C 1
ATOM 4150 O O . ALA A 1 496 ? 1.046 -20.172 6.406 1 81.88 496 ALA A O 1
ATOM 4151 N N . SER A 1 497 ? -0.251 -19.094 7.898 1 82.69 497 SER A N 1
ATOM 4152 C CA . SER A 1 497 ? -0.436 -20.297 8.711 1 82.69 497 SER A CA 1
ATOM 4153 C C . SER A 1 497 ? -1.181 -21.375 7.938 1 82.69 497 SER A C 1
ATOM 4155 O O . SER A 1 497 ? -0.845 -22.562 8.039 1 82.69 497 SER A O 1
ATOM 4157 N N . GLN A 1 498 ? -2.156 -21.016 7.215 1 81.25 498 GLN A N 1
ATOM 4158 C CA . GLN A 1 498 ? -2.924 -21.969 6.414 1 81.25 498 GLN A CA 1
ATOM 4159 C C . GLN A 1 498 ? -2.053 -22.609 5.344 1 81.25 498 GLN A C 1
ATOM 4161 O O . GLN A 1 498 ? -2.094 -23.828 5.156 1 81.25 498 GLN A O 1
ATOM 4166 N N . PHE A 1 499 ? -1.271 -21.844 4.688 1 81.62 499 PHE A N 1
ATOM 4167 C CA . PHE A 1 499 ? -0.37 -22.391 3.682 1 81.62 499 PHE A CA 1
ATOM 4168 C C . PHE A 1 499 ? 0.678 -23.297 4.324 1 81.62 499 PHE A C 1
ATOM 4170 O O . PHE A 1 499 ? 1.024 -24.344 3.777 1 81.62 499 PHE A O 1
ATOM 4177 N N . MET A 1 500 ? 1.185 -22.844 5.457 1 76.69 500 MET A N 1
ATOM 4178 C CA . MET A 1 500 ? 2.168 -23.656 6.172 1 76.69 500 MET A CA 1
ATOM 4179 C C . MET A 1 500 ? 1.585 -25.016 6.547 1 76.69 500 MET A C 1
ATOM 4181 O O . MET A 1 500 ? 2.281 -26.031 6.492 1 76.69 500 MET A O 1
ATOM 4185 N N . GLN A 1 501 ? 0.383 -25.047 6.902 1 75.5 501 GLN A N 1
ATOM 4186 C CA . GLN A 1 501 ? -0.287 -26.297 7.254 1 75.5 501 GLN A CA 1
ATOM 4187 C C . GLN A 1 501 ? -0.387 -27.234 6.051 1 75.5 501 GLN A C 1
ATOM 4189 O O . GLN A 1 501 ? -0.183 -28.438 6.176 1 75.5 501 GLN A O 1
ATOM 4194 N N . ILE A 1 502 ? -0.674 -26.703 4.953 1 72.31 502 ILE A N 1
ATOM 4195 C CA . ILE A 1 502 ? -0.757 -27.5 3.734 1 72.31 502 ILE A CA 1
ATOM 4196 C C . ILE A 1 502 ? 0.619 -28.062 3.395 1 72.31 502 ILE A C 1
ATOM 4198 O O . ILE A 1 502 ? 0.741 -29.25 3.041 1 72.31 502 ILE A O 1
ATOM 4202 N N . VAL A 1 503 ? 1.593 -27.25 3.514 1 71.31 503 VAL A N 1
ATOM 4203 C CA . VAL A 1 503 ? 2.953 -27.688 3.227 1 71.31 503 VAL A CA 1
ATOM 4204 C C . VAL A 1 503 ? 3.357 -28.781 4.207 1 71.31 503 VAL A C 1
ATOM 4206 O O . VAL A 1 503 ? 3.967 -29.781 3.814 1 71.31 503 VAL A O 1
ATOM 4209 N N . ALA A 1 504 ? 2.936 -28.594 5.434 1 68.88 504 ALA A N 1
ATOM 4210 C CA . ALA A 1 504 ? 3.252 -29.594 6.453 1 68.88 504 ALA A CA 1
ATOM 4211 C C . ALA A 1 504 ? 2.557 -30.922 6.16 1 68.88 504 ALA A C 1
ATOM 4213 O O . ALA A 1 504 ? 3.156 -31.984 6.301 1 68.88 504 ALA A O 1
ATOM 4214 N N . MET A 1 505 ? 1.402 -30.891 5.734 1 64.75 505 MET A N 1
ATOM 4215 C CA . MET A 1 505 ? 0.64 -32.094 5.402 1 64.75 505 MET A CA 1
ATOM 4216 C C . MET A 1 505 ? 1.278 -32.844 4.23 1 64.75 505 MET A C 1
ATOM 4218 O O . MET A 1 505 ? 1.365 -34.062 4.242 1 64.75 505 MET A O 1
ATOM 4222 N N . ARG A 1 506 ? 1.668 -32.094 3.369 1 62.47 506 ARG A N 1
ATOM 4223 C CA . ARG A 1 506 ? 2.326 -32.688 2.209 1 62.47 506 ARG A CA 1
ATOM 4224 C C . ARG A 1 506 ? 3.613 -33.406 2.611 1 62.47 506 ARG A C 1
ATOM 4226 O O . ARG A 1 506 ? 3.947 -34.438 2.061 1 62.47 506 ARG A O 1
ATOM 4233 N N . ASN A 1 507 ? 4.23 -32.75 3.688 1 60.38 507 ASN A N 1
ATOM 4234 C CA . ASN A 1 507 ? 5.5 -33.312 4.129 1 60.38 507 ASN A CA 1
ATOM 4235 C C . ASN A 1 507 ? 5.301 -34.375 5.184 1 60.38 507 ASN A C 1
ATOM 4237 O O . ASN A 1 507 ? 6.266 -34.875 5.777 1 60.38 507 ASN A O 1
ATOM 4241 N N . GLY A 1 508 ? 4.023 -34.906 5.305 1 53.72 508 GLY A N 1
ATOM 4242 C CA . GLY A 1 508 ? 3.709 -36 6.219 1 53.72 508 GLY A CA 1
ATOM 4243 C C . GLY A 1 508 ? 3.527 -35.531 7.652 1 53.72 508 GLY A C 1
ATOM 4244 O O . GLY A 1 508 ? 3.457 -36.344 8.57 1 53.72 508 GLY A O 1
ATOM 4245 N N . GLU A 1 509 ? 3.586 -34.188 7.703 1 49.44 509 GLU A N 1
ATOM 4246 C CA . GLU A 1 509 ? 3.391 -33.656 9.055 1 49.44 509 GLU A CA 1
ATOM 4247 C C . GLU A 1 509 ? 1.913 -33.406 9.344 1 49.44 509 GLU A C 1
ATOM 4249 O O . GLU A 1 509 ? 1.144 -33.094 8.43 1 49.44 509 GLU A O 1
ATOM 4254 N N . ILE A 1 510 ? 1.17 -34.156 10.211 1 41.62 510 ILE A N 1
ATOM 4255 C CA . ILE A 1 510 ? -0.244 -34.031 10.547 1 41.62 510 ILE A CA 1
ATOM 4256 C C . ILE A 1 510 ? -0.533 -32.625 11.031 1 41.62 510 ILE A C 1
ATOM 4258 O O . ILE A 1 510 ? -0.14 -32.25 12.133 1 41.62 510 ILE A O 1
ATOM 4262 N N . PRO A 1 511 ? -0.924 -31.812 10.086 1 47.5 511 PRO A N 1
ATOM 4263 C CA . PRO A 1 511 ? -1.235 -30.469 10.609 1 47.5 511 PRO A CA 1
ATOM 4264 C C . PRO A 1 511 ? -2.621 -30.406 11.25 1 47.5 511 PRO A C 1
ATOM 4266 O O . PRO A 1 511 ? -3.473 -31.25 10.977 1 47.5 511 PRO A O 1
ATOM 4269 N N . ASN A 1 512 ? -2.859 -29.906 12.336 1 44.78 512 ASN A N 1
ATOM 4270 C CA . ASN A 1 512 ? -4.156 -29.609 12.938 1 44.78 512 ASN A CA 1
ATOM 4271 C C . ASN A 1 512 ? -5.082 -28.906 11.945 1 44.78 512 ASN A C 1
ATOM 4273 O O . ASN A 1 512 ? -5.297 -27.703 12.031 1 44.78 512 ASN A O 1
ATOM 4277 N N . LEU A 1 513 ? -5.207 -29.453 10.797 1 44.34 513 LEU A N 1
ATOM 4278 C CA . LEU A 1 513 ? -6.145 -28.844 9.852 1 44.34 513 LEU A CA 1
ATOM 4279 C C . LEU A 1 513 ? -7.582 -29.203 10.211 1 44.34 513 LEU A C 1
ATOM 4281 O O . LEU A 1 513 ? -7.84 -30.281 10.766 1 44.34 513 LEU A O 1
ATOM 4285 N N . LYS A 1 514 ? -8.43 -28.406 10.133 1 45.59 514 LYS A N 1
ATOM 4286 C CA . LYS A 1 514 ? -9.852 -28.672 10.352 1 45.59 514 LYS A CA 1
ATOM 4287 C C . LYS A 1 514 ? -10.359 -29.781 9.43 1 45.59 514 LYS A C 1
ATOM 4289 O O . LYS A 1 514 ? -10.016 -29.812 8.242 1 45.59 514 LYS A O 1
ATOM 4294 N N . GLN A 1 515 ? -11.016 -30.812 9.961 1 45.03 515 GLN A N 1
ATOM 4295 C CA . GLN A 1 515 ? -11.539 -32 9.32 1 45.03 515 GLN A CA 1
ATOM 4296 C C . GLN A 1 515 ? -12.273 -31.672 8.031 1 45.03 515 GLN A C 1
ATOM 4298 O O . GLN A 1 515 ? -12.156 -32.375 7.035 1 45.03 515 GLN A O 1
ATOM 4303 N N . GLU A 1 516 ? -13 -30.656 8.023 1 46.88 516 GLU A N 1
ATOM 4304 C CA . GLU A 1 516 ? -13.797 -30.266 6.863 1 46.88 516 GLU A CA 1
ATOM 4305 C C . GLU A 1 516 ? -12.898 -29.953 5.664 1 46.88 516 GLU A C 1
ATOM 4307 O O . GLU A 1 516 ? -13.234 -30.297 4.527 1 46.88 516 GLU A O 1
ATOM 4312 N N . TRP A 1 517 ? -11.945 -29.344 5.977 1 44.28 517 TRP A N 1
ATOM 4313 C CA . TRP A 1 517 ? -11.023 -28.969 4.902 1 44.28 517 TRP A CA 1
ATOM 4314 C C . TRP A 1 517 ? -10.336 -30.203 4.324 1 44.28 517 TRP A C 1
ATOM 4316 O O . TRP A 1 517 ? -10.203 -30.328 3.107 1 44.28 517 TRP A O 1
ATOM 4326 N N . ILE A 1 518 ? -9.984 -31.078 5.145 1 45.94 518 ILE A N 1
ATOM 4327 C CA . ILE A 1 518 ? -9.398 -32.344 4.719 1 45.94 518 ILE A CA 1
ATOM 4328 C C . ILE A 1 518 ? -10.375 -33.094 3.812 1 45.94 518 ILE A C 1
ATOM 4330 O O . ILE A 1 518 ? -9.992 -33.594 2.752 1 45.94 518 ILE A O 1
ATOM 4334 N N . ASP A 1 519 ? -11.562 -33.125 4.285 1 48.72 519 ASP A N 1
ATOM 4335 C CA . ASP A 1 519 ? -12.594 -33.844 3.537 1 48.72 519 ASP A CA 1
ATOM 4336 C C . ASP A 1 519 ? -12.805 -33.219 2.16 1 48.72 519 ASP A C 1
ATOM 4338 O O . ASP A 1 519 ? -13 -33.938 1.173 1 48.72 519 ASP A O 1
ATOM 4342 N N . GLN A 1 520 ? -12.75 -31.938 2.178 1 45.25 520 GLN A N 1
ATOM 4343 C CA . GLN A 1 520 ? -13.125 -31.188 0.978 1 45.25 520 GLN A CA 1
ATOM 4344 C C . GLN A 1 520 ? -11.969 -31.141 -0.019 1 45.25 520 GLN A C 1
ATOM 4346 O O . GLN A 1 520 ? -12.18 -31.281 -1.226 1 45.25 520 GLN A O 1
ATOM 4351 N N . TYR A 1 521 ? -10.891 -30.797 0.481 1 44.47 521 TYR A N 1
ATOM 4352 C CA . TYR A 1 521 ? -9.852 -30.422 -0.471 1 44.47 521 TYR A CA 1
ATOM 4353 C C . TYR A 1 521 ? -8.836 -31.562 -0.634 1 44.47 521 TYR A C 1
ATOM 4355 O O . TYR A 1 521 ? -8.164 -31.641 -1.661 1 44.47 521 TYR A O 1
ATOM 4363 N N . LEU A 1 522 ? -8.766 -32.312 0.279 1 48.34 522 LEU A N 1
ATOM 4364 C CA . LEU A 1 522 ? -7.781 -33.375 0.205 1 48.34 522 LEU A CA 1
ATOM 4365 C C . LEU A 1 522 ? -8.43 -34.688 -0.251 1 48.34 522 LEU A C 1
ATOM 4367 O O . LEU A 1 522 ? -7.762 -35.719 -0.319 1 48.34 522 LEU A O 1
ATOM 4371 N N . SER A 1 523 ? -9.656 -34.594 -0.654 1 45.28 523 SER A N 1
ATOM 4372 C CA . SER A 1 523 ? -10.344 -35.719 -1.229 1 45.28 523 SER A CA 1
ATOM 4373 C C . SER A 1 523 ? -9.594 -36.281 -2.439 1 45.28 523 SER A C 1
ATOM 4375 O O . SER A 1 523 ? -9.727 -37.438 -2.783 1 45.28 523 SER A O 1
ATOM 4377 N N . PRO A 1 524 ? -9.109 -35.375 -3.131 1 42 524 PRO A N 1
ATOM 4378 C CA . PRO A 1 524 ? -8.477 -35.938 -4.312 1 42 524 PRO A CA 1
ATOM 4379 C C . PRO A 1 524 ? -7.34 -36.906 -3.959 1 42 524 PRO A C 1
ATOM 4381 O O . PRO A 1 524 ? -6.863 -37.656 -4.82 1 42 524 PRO A O 1
ATOM 4384 N N . LEU A 1 525 ? -6.941 -36.812 -2.715 1 44.12 525 LEU A N 1
ATOM 4385 C CA . LEU A 1 525 ? -5.957 -37.781 -2.207 1 44.12 525 LEU A CA 1
ATOM 4386 C C . LEU A 1 525 ? -6.605 -39.125 -1.908 1 44.12 525 LEU A C 1
ATOM 4388 O O . LEU A 1 525 ? -5.93 -40.062 -1.499 1 44.12 525 LEU A O 1
ATOM 4392 N N . ARG A 1 526 ? -7.867 -39.094 -2.111 1 46.31 526 ARG A N 1
ATOM 4393 C CA . ARG A 1 526 ? -8.602 -40.344 -1.854 1 46.31 526 ARG A CA 1
ATOM 4394 C C . ARG A 1 526 ? -8.602 -41.25 -3.082 1 46.31 526 ARG A C 1
ATOM 4396 O O . ARG A 1 526 ? -8.586 -40.75 -4.215 1 46.31 526 ARG A O 1
ATOM 4403 N N . ILE A 1 527 ? -8.227 -42.312 -2.939 1 45.91 527 ILE A N 1
ATOM 4404 C CA . ILE A 1 527 ? -8.258 -43.344 -3.955 1 45.91 527 ILE A CA 1
ATOM 4405 C C . ILE A 1 527 ? -9.594 -43.312 -4.691 1 45.91 527 ILE A C 1
ATOM 4407 O O . ILE A 1 527 ? -9.742 -43.906 -5.758 1 45.91 527 ILE A O 1
ATOM 4411 N N . SER A 1 528 ? -10.523 -42.594 -4.344 1 40.16 528 SER A N 1
ATOM 4412 C CA . SER A 1 528 ? -11.906 -42.812 -4.773 1 40.16 528 SER A CA 1
ATOM 4413 C C . SER A 1 528 ? -12.055 -42.594 -6.273 1 40.16 528 SER A C 1
ATOM 4415 O O . SER A 1 528 ? -13 -43.094 -6.891 1 40.16 528 SER A O 1
ATOM 4417 N N . CYS A 1 529 ? -11.477 -41.625 -6.867 1 39.81 529 CYS A N 1
ATOM 4418 C CA . CYS A 1 529 ? -11.914 -41.344 -8.234 1 39.81 529 CYS A CA 1
ATOM 4419 C C . CYS A 1 529 ? -11.523 -42.5 -9.164 1 39.81 529 CYS A C 1
ATOM 4421 O O . CYS A 1 529 ? -11.938 -42.531 -10.32 1 39.81 529 CYS A O 1
ATOM 4423 N N . ILE A 1 530 ? -10.531 -43.156 -8.992 1 38.34 530 ILE A N 1
ATOM 4424 C CA . ILE A 1 530 ? -10.07 -44.156 -9.969 1 38.34 530 ILE A CA 1
ATOM 4425 C C . ILE A 1 530 ? -11.086 -45.281 -10.07 1 38.34 530 ILE A C 1
ATOM 4427 O O . ILE A 1 530 ? -11.289 -45.844 -11.148 1 38.34 530 ILE A O 1
ATOM 4431 N N . VAL A 1 531 ? -11.617 -45.844 -8.992 1 39.06 531 VAL A N 1
ATOM 4432 C CA . VAL A 1 531 ? -12.398 -47.062 -9.008 1 39.06 531 VAL A CA 1
ATOM 4433 C C . VAL A 1 531 ? -13.859 -46.75 -9.328 1 39.06 531 VAL A C 1
ATOM 4435 O O . VAL A 1 531 ? -14.695 -47.656 -9.367 1 39.06 531 VAL A O 1
ATOM 4438 N N . LYS A 1 532 ? -14.32 -45.594 -9.438 1 39.59 532 LYS A N 1
ATOM 4439 C CA . LYS A 1 532 ? -15.711 -45.5 -9.883 1 39.59 532 LYS A CA 1
ATOM 4440 C C . LYS A 1 532 ? -15.797 -45.406 -11.406 1 39.59 532 LYS A C 1
ATOM 4442 O O . LYS A 1 532 ? -15.078 -44.656 -12.039 1 39.59 532 LYS A O 1
ATOM 4447 N N . MET B 1 1 ? 11.203 -41.062 -4.258 1 39.16 1 MET B N 1
ATOM 4448 C CA . MET B 1 1 ? 10.305 -40.875 -5.391 1 39.16 1 MET B CA 1
ATOM 4449 C C . MET B 1 1 ? 9.25 -39.812 -5.082 1 39.16 1 MET B C 1
ATOM 4451 O O . MET B 1 1 ? 8.773 -39.719 -3.951 1 39.16 1 MET B O 1
ATOM 4455 N N . SER B 1 2 ? 9.133 -38.969 -5.855 1 48.53 2 SER B N 1
ATOM 4456 C CA . SER B 1 2 ? 8.211 -37.875 -5.578 1 48.53 2 SER B CA 1
ATOM 4457 C C . SER B 1 2 ? 6.82 -38.375 -5.223 1 48.53 2 SER B C 1
ATOM 4459 O O . SER B 1 2 ? 6.406 -39.438 -5.703 1 48.53 2 SER B O 1
ATOM 4461 N N . LEU B 1 3 ? 6.328 -37.969 -4.121 1 51.22 3 LEU B N 1
ATOM 4462 C CA . LEU B 1 3 ? 5.008 -38.344 -3.637 1 51.22 3 LEU B CA 1
ATOM 4463 C C . LEU B 1 3 ? 4.008 -38.406 -4.785 1 51.22 3 LEU B C 1
ATOM 4465 O O . LEU B 1 3 ? 3.174 -39.344 -4.836 1 51.22 3 LEU B O 1
ATOM 4469 N N . THR B 1 4 ? 4.355 -37.562 -5.734 1 56.44 4 THR B N 1
ATOM 4470 C CA . THR B 1 4 ? 3.432 -37.531 -6.859 1 56.44 4 THR B CA 1
ATOM 4471 C C . THR B 1 4 ? 3.611 -38.75 -7.762 1 56.44 4 THR B C 1
ATOM 4473 O O . THR B 1 4 ? 2.631 -39.344 -8.211 1 56.44 4 THR B O 1
ATOM 4476 N N . PHE B 1 5 ? 4.91 -39 -7.848 1 58.56 5 PHE B N 1
ATOM 4477 C CA . PHE B 1 5 ? 5.156 -40.156 -8.734 1 58.56 5 PHE B CA 1
ATOM 4478 C C . PHE B 1 5 ? 4.672 -41.438 -8.094 1 58.56 5 PHE B C 1
ATOM 4480 O O . PHE B 1 5 ? 4.059 -42.281 -8.766 1 58.56 5 PHE B O 1
ATOM 4487 N N . GLU B 1 6 ? 4.941 -41.469 -6.848 1 65.5 6 GLU B N 1
ATOM 4488 C CA . GLU B 1 6 ? 4.5 -42.688 -6.148 1 65.5 6 GLU B CA 1
ATOM 4489 C C . GLU B 1 6 ? 2.979 -42.781 -6.148 1 65.5 6 GLU B C 1
ATOM 4491 O O . GLU B 1 6 ? 2.436 -43.875 -6.305 1 65.5 6 GLU B O 1
ATOM 4496 N N . ARG B 1 7 ? 2.4 -41.656 -6.047 1 67.75 7 ARG B N 1
ATOM 4497 C CA . ARG B 1 7 ? 0.942 -41.656 -6.086 1 67.75 7 ARG B CA 1
ATOM 4498 C C . ARG B 1 7 ? 0.422 -42.094 -7.445 1 67.75 7 ARG B C 1
ATOM 4500 O O . ARG B 1 7 ? -0.513 -42.906 -7.527 1 67.75 7 ARG B O 1
ATOM 4507 N N . LEU B 1 8 ? 1.091 -41.625 -8.391 1 64.69 8 LEU B N 1
ATOM 4508 C CA . LEU B 1 8 ? 0.692 -41.969 -9.742 1 64.69 8 LEU B CA 1
ATOM 4509 C C . LEU B 1 8 ? 0.869 -43.469 -9.984 1 64.69 8 LEU B C 1
ATOM 4511 O O . LEU B 1 8 ? 0.032 -44.094 -10.633 1 64.69 8 LEU B O 1
ATOM 4515 N N . LYS B 1 9 ? 1.964 -43.938 -9.43 1 72.31 9 LYS B N 1
ATOM 4516 C CA . LYS B 1 9 ? 2.215 -45.375 -9.57 1 72.31 9 LYS B CA 1
ATOM 4517 C C . LYS B 1 9 ? 1.125 -46.219 -8.891 1 72.31 9 LYS B C 1
ATOM 4519 O O . LYS B 1 9 ? 0.673 -47.219 -9.43 1 72.31 9 LYS B O 1
ATOM 4524 N N . LYS B 1 10 ? 0.773 -45.719 -7.727 1 75.25 10 LYS B N 1
ATOM 4525 C CA . LYS B 1 10 ? -0.258 -46.438 -6.969 1 75.25 10 LYS B CA 1
ATOM 4526 C C . LYS B 1 10 ? -1.61 -46.344 -7.672 1 75.25 10 LYS B C 1
ATOM 4528 O O . LYS B 1 10 ? -2.33 -47.344 -7.77 1 75.25 10 LYS B O 1
ATOM 4533 N N . GLN B 1 11 ? -1.896 -45.188 -8.211 1 71.31 11 GLN B N 1
ATOM 4534 C CA . GLN B 1 11 ? -3.139 -45 -8.945 1 71.31 11 GLN B CA 1
ATOM 4535 C C . GLN B 1 11 ? -3.164 -45.875 -10.211 1 71.31 11 GLN B C 1
ATOM 4537 O O . GLN B 1 11 ? -4.199 -46.438 -10.555 1 71.31 11 GLN B O 1
ATOM 4542 N N . ASP B 1 12 ? -2.016 -45.812 -10.773 1 72.75 12 ASP B N 1
ATOM 4543 C CA . ASP B 1 12 ? -1.88 -46.656 -11.977 1 72.75 12 ASP B CA 1
ATOM 4544 C C . ASP B 1 12 ? -2.125 -48.125 -11.664 1 72.75 12 ASP B C 1
ATOM 4546 O O . ASP B 1 12 ? -2.76 -48.812 -12.445 1 72.75 12 ASP B O 1
ATOM 4550 N N . LEU B 1 13 ? -1.598 -48.562 -10.594 1 77.69 13 LEU B N 1
ATOM 4551 C CA . LEU B 1 13 ? -1.774 -49.938 -10.164 1 77.69 13 LEU B CA 1
ATOM 4552 C C . LEU B 1 13 ? -3.252 -50.281 -9.984 1 77.69 13 LEU B C 1
ATOM 4554 O O . LEU B 1 13 ? -3.723 -51.312 -10.453 1 77.69 13 LEU B O 1
ATOM 4558 N N . LEU B 1 14 ? -3.967 -49.438 -9.352 1 77.44 14 LEU B N 1
ATOM 4559 C CA . LEU B 1 14 ? -5.383 -49.656 -9.07 1 77.44 14 LEU B CA 1
ATOM 4560 C C . LEU B 1 14 ? -6.207 -49.594 -10.352 1 77.44 14 LEU B C 1
ATOM 4562 O O . LEU B 1 14 ? -7.098 -50.406 -10.555 1 77.44 14 LEU B O 1
ATOM 4566 N N . SER B 1 15 ? -5.891 -48.688 -11.234 1 74.25 15 SER B N 1
ATOM 4567 C CA . SER B 1 15 ? -6.59 -48.594 -12.508 1 74.25 15 SER B CA 1
ATOM 4568 C C . SER B 1 15 ? -6.348 -49.812 -13.391 1 74.25 15 SER B C 1
ATOM 4570 O O . SER B 1 15 ? -7.27 -50.281 -14.047 1 74.25 15 SER B O 1
ATOM 4572 N N . ALA B 1 16 ? -5.121 -50.188 -13.375 1 76.25 16 ALA B N 1
ATOM 4573 C CA . ALA B 1 16 ? -4.773 -51.344 -14.164 1 76.25 16 ALA B CA 1
ATOM 4574 C C . ALA B 1 16 ? -5.547 -52.594 -13.688 1 76.25 16 ALA B C 1
ATOM 4576 O O . ALA B 1 16 ? -5.977 -53.406 -14.492 1 76.25 16 ALA B O 1
ATOM 4577 N N . ALA B 1 17 ? -5.762 -52.688 -12.367 1 77 17 ALA B N 1
ATOM 4578 C CA . ALA B 1 17 ? -6.492 -53.812 -11.797 1 77 17 ALA B CA 1
ATOM 4579 C C . ALA B 1 17 ? -7.938 -53.844 -12.289 1 77 17 ALA B C 1
ATOM 4581 O O . ALA B 1 17 ? -8.477 -54.906 -12.609 1 77 17 ALA B O 1
ATOM 4582 N N . VAL B 1 18 ? -8.484 -52.719 -12.445 1 74.25 18 VAL B N 1
ATOM 4583 C CA . VAL B 1 18 ? -9.891 -52.594 -12.82 1 74.25 18 VAL B CA 1
ATOM 4584 C C . VAL B 1 18 ? -10.023 -52.719 -14.336 1 74.25 18 VAL B C 1
ATOM 4586 O O . VAL B 1 18 ? -10.867 -53.5 -14.836 1 74.25 18 VAL B O 1
ATOM 4589 N N . LEU B 1 19 ? -9.141 -52.094 -15.039 1 71.62 19 LEU B N 1
ATOM 4590 C CA . LEU B 1 19 ? -9.32 -51.938 -16.484 1 71.62 19 LEU B CA 1
ATOM 4591 C C . LEU B 1 19 ? -8.797 -53.156 -17.219 1 71.62 19 LEU B C 1
ATOM 4593 O O . LEU B 1 19 ? -9.383 -53.594 -18.219 1 71.62 19 LEU B O 1
ATOM 4597 N N . TYR B 1 20 ? -7.746 -53.656 -16.703 1 72.94 20 TYR B N 1
ATOM 4598 C CA . TYR B 1 20 ? -7.09 -54.688 -17.5 1 72.94 20 TYR B CA 1
ATOM 4599 C C . TYR B 1 20 ? -7.277 -56.062 -16.859 1 72.94 20 TYR B C 1
ATOM 4601 O O . TYR B 1 20 ? -7.434 -57.062 -17.547 1 72.94 20 TYR B O 1
ATOM 4609 N N . GLU B 1 21 ? -7.32 -56.062 -15.555 1 74.31 21 GLU B N 1
ATOM 4610 C CA . GLU B 1 21 ? -7.535 -57.344 -14.867 1 74.31 21 GLU B CA 1
ATOM 4611 C C . GLU B 1 21 ? -9.016 -57.594 -14.617 1 74.31 21 GLU B C 1
ATOM 4613 O O . GLU B 1 21 ? -9.406 -58.656 -14.156 1 74.31 21 GLU B O 1
ATOM 4618 N N . LYS B 1 22 ? -9.859 -56.562 -14.945 1 76.62 22 LYS B N 1
ATOM 4619 C CA . LYS B 1 22 ? -11.312 -56.625 -14.898 1 76.62 22 LYS B CA 1
ATOM 4620 C C . LYS B 1 22 ? -11.805 -56.969 -13.5 1 76.62 22 LYS B C 1
ATOM 4622 O O . LYS B 1 22 ? -12.711 -57.812 -13.352 1 76.62 22 LYS B O 1
ATOM 4627 N N . ILE B 1 23 ? -11.148 -56.531 -12.523 1 80.75 23 ILE B N 1
ATOM 4628 C CA . ILE B 1 23 ? -11.648 -56.625 -11.148 1 80.75 23 ILE B CA 1
ATOM 4629 C C . ILE B 1 23 ? -12.734 -55.594 -10.93 1 80.75 23 ILE B C 1
ATOM 4631 O O . ILE B 1 23 ? -12.508 -54.375 -11.125 1 80.75 23 ILE B O 1
ATOM 4635 N N . PRO B 1 24 ? -13.945 -56.062 -10.594 1 80.12 24 PRO B N 1
ATOM 4636 C CA . PRO B 1 24 ? -14.992 -55.062 -10.336 1 80.12 24 PRO B CA 1
ATOM 4637 C C . PRO B 1 24 ? -14.594 -54.062 -9.273 1 80.12 24 PRO B C 1
ATOM 4639 O O . PRO B 1 24 ? -14.031 -54.438 -8.234 1 80.12 24 PRO B O 1
ATOM 4642 N N . LYS B 1 25 ? -14.844 -52.906 -9.469 1 81.31 25 LYS B N 1
ATOM 4643 C CA . LYS B 1 25 ? -14.484 -51.812 -8.602 1 81.31 25 LYS B CA 1
ATOM 4644 C C . LYS B 1 25 ? -15 -52.031 -7.18 1 81.31 25 LYS B C 1
ATOM 4646 O O . LYS B 1 25 ? -14.281 -51.75 -6.211 1 81.31 25 LYS B O 1
ATOM 4651 N N . GLU B 1 26 ? -16.188 -52.438 -7.137 1 79.94 26 GLU B N 1
ATOM 4652 C CA . GLU B 1 26 ? -16.812 -52.656 -5.84 1 79.94 26 GLU B CA 1
ATOM 4653 C C . GLU B 1 26 ? -16.062 -53.719 -5.027 1 79.94 26 GLU B C 1
ATOM 4655 O O . GLU B 1 26 ? -15.875 -53.531 -3.818 1 79.94 26 GLU B O 1
ATOM 4660 N N . GLU B 1 27 ? -15.578 -54.625 -5.715 1 85 27 GLU B N 1
ATOM 4661 C CA . GLU B 1 27 ? -14.836 -55.688 -5.039 1 85 27 GLU B CA 1
ATOM 4662 C C . GLU B 1 27 ? -13.477 -55.188 -4.547 1 85 27 GLU B C 1
ATOM 4664 O O . GLU B 1 27 ? -13.039 -55.562 -3.455 1 85 27 GLU B O 1
ATOM 4669 N N . LEU B 1 28 ? -12.867 -54.438 -5.332 1 85.69 28 LEU B N 1
ATOM 4670 C CA . LEU B 1 28 ? -11.578 -53.875 -4.969 1 85.69 28 LEU B CA 1
ATOM 4671 C C . LEU B 1 28 ? -11.711 -52.969 -3.74 1 85.69 28 LEU B C 1
ATOM 4673 O O . LEU B 1 28 ? -10.922 -53.094 -2.797 1 85.69 28 LEU B O 1
ATOM 4677 N N . ILE B 1 29 ? -12.711 -52.125 -3.697 1 82.25 29 ILE B N 1
ATOM 4678 C CA . ILE B 1 29 ? -12.969 -51.219 -2.602 1 82.25 29 ILE B CA 1
ATOM 4679 C C . ILE B 1 29 ? -13.25 -52 -1.319 1 82.25 29 ILE B C 1
ATOM 4681 O O . ILE B 1 29 ? -12.727 -51.656 -0.254 1 82.25 29 ILE B O 1
ATOM 4685 N N . GLN B 1 30 ? -14.094 -52.938 -1.484 1 84.38 30 GLN B N 1
ATOM 4686 C CA . GLN B 1 30 ? -14.453 -53.75 -0.334 1 84.38 30 GLN B CA 1
ATOM 4687 C C . GLN B 1 30 ? -13.219 -54.438 0.263 1 84.38 30 GLN B C 1
ATOM 4689 O O . GLN B 1 30 ? -13.039 -54.438 1.482 1 84.38 30 GLN B O 1
ATOM 4694 N N . HIS B 1 31 ? -12.398 -54.906 -0.588 1 88.75 31 HIS B N 1
ATOM 4695 C CA . HIS B 1 31 ? -11.203 -55.594 -0.122 1 88.75 31 HIS B CA 1
ATOM 4696 C C . HIS B 1 31 ? -10.258 -54.625 0.584 1 88.75 31 HIS B C 1
ATOM 4698 O O . HIS B 1 31 ? -9.773 -54.906 1.681 1 88.75 31 HIS B O 1
ATOM 4704 N N . LE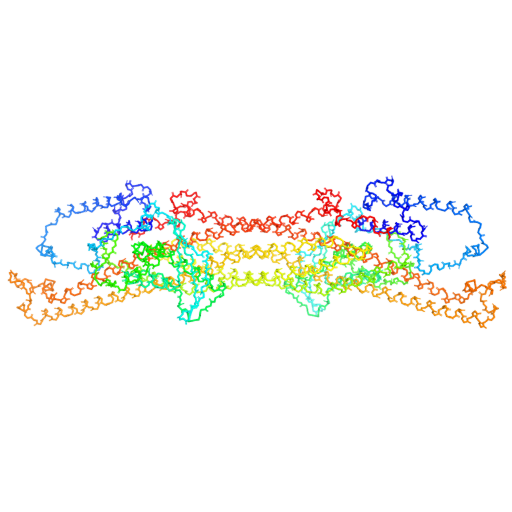U B 1 32 ? -9.969 -53.531 0.003 1 87.31 32 LEU B N 1
ATOM 4705 C CA . LEU B 1 32 ? -9.031 -52.562 0.568 1 87.31 32 LEU B CA 1
ATOM 4706 C C . LEU B 1 32 ? -9.562 -52 1.88 1 87.31 32 LEU B C 1
ATOM 4708 O O . LEU B 1 32 ? -8.797 -51.75 2.807 1 87.31 32 LEU B O 1
ATOM 4712 N N . SER B 1 33 ? -10.828 -51.812 1.894 1 85.31 33 SER B N 1
ATOM 4713 C CA . SER B 1 33 ? -11.461 -51.344 3.115 1 85.31 33 SER B CA 1
ATOM 4714 C C . SER B 1 33 ? -11.305 -52.344 4.25 1 85.31 33 SER B C 1
ATOM 4716 O O . SER B 1 33 ? -11.156 -51.969 5.414 1 85.31 33 SER B O 1
ATOM 4718 N N . GLN B 1 34 ? -11.289 -53.5 3.963 1 87.75 34 GLN B N 1
ATOM 4719 C CA . GLN B 1 34 ? -11.141 -54.531 4.957 1 87.75 34 GLN B CA 1
ATOM 4720 C C . GLN B 1 34 ? -9.711 -54.594 5.492 1 87.75 34 GLN B C 1
ATOM 4722 O O . GLN B 1 34 ? -9.5 -54.906 6.668 1 87.75 34 GLN B O 1
ATOM 4727 N N . VAL B 1 35 ? -8.812 -54.219 4.66 1 87.19 35 VAL B N 1
ATOM 4728 C CA . VAL B 1 35 ? -7.402 -54.344 5.023 1 87.19 35 VAL B CA 1
ATOM 4729 C C . VAL B 1 35 ? -6.98 -53.125 5.852 1 87.19 35 VAL B C 1
ATOM 4731 O O . VAL B 1 35 ? -6.277 -53.25 6.855 1 87.19 35 VAL B O 1
ATOM 4734 N N . LYS B 1 36 ? -7.34 -51.906 5.352 1 81.88 36 LYS B N 1
ATOM 4735 C CA . LYS B 1 36 ? -6.785 -50.688 5.969 1 81.88 36 LYS B CA 1
ATOM 4736 C C . LYS B 1 36 ? -7.863 -49.906 6.715 1 81.88 36 LYS B C 1
ATOM 4738 O O . LYS B 1 36 ? -7.598 -48.812 7.246 1 81.88 36 LYS B O 1
ATOM 4743 N N . GLY B 1 37 ? -9.039 -50.406 6.762 1 77 37 GLY B N 1
ATOM 4744 C CA . GLY B 1 37 ? -10.109 -49.75 7.484 1 77 37 GLY B CA 1
ATOM 4745 C C . GLY B 1 37 ? -10.523 -48.438 6.859 1 77 37 GLY B C 1
ATOM 4746 O O . GLY B 1 37 ? -10.703 -48.344 5.645 1 77 37 GLY B O 1
ATOM 4747 N N . GLU B 1 38 ? -10.656 -47.375 7.723 1 68.5 38 GLU B N 1
ATOM 4748 C CA . GLU B 1 38 ? -11.219 -46.094 7.324 1 68.5 38 GLU B CA 1
ATOM 4749 C C . GLU B 1 38 ? -10.234 -45.312 6.469 1 68.5 38 GLU B C 1
ATOM 4751 O O . GLU B 1 38 ? -10.633 -44.438 5.699 1 68.5 38 GLU B O 1
ATOM 4756 N N . GLN B 1 39 ? -9.031 -45.719 6.496 1 66.5 39 GLN B N 1
ATOM 4757 C CA . GLN B 1 39 ? -8.023 -44.938 5.766 1 66.5 39 GLN B CA 1
ATOM 4758 C C . GLN B 1 39 ? -7.699 -45.594 4.426 1 66.5 39 GLN B C 1
ATOM 4760 O O . GLN B 1 39 ? -6.703 -45.25 3.787 1 66.5 39 GLN B O 1
ATOM 4765 N N . PHE B 1 40 ? -8.617 -46.469 3.955 1 74.69 40 PHE B N 1
ATOM 4766 C CA . PHE B 1 40 ? -8.281 -47.25 2.785 1 74.69 40 PHE B CA 1
ATOM 4767 C C . PHE B 1 40 ? -8.234 -46.375 1.532 1 74.69 40 PHE B C 1
ATOM 4769 O O . PHE B 1 40 ? -7.523 -46.719 0.575 1 74.69 40 PHE B O 1
ATOM 4776 N N . ASP B 1 41 ? -8.984 -45.25 1.651 1 68.81 41 ASP B N 1
ATOM 4777 C CA . ASP B 1 41 ? -9.148 -44.438 0.439 1 68.81 41 ASP B CA 1
ATOM 4778 C C . ASP B 1 41 ? -8.102 -43.344 0.374 1 68.81 41 ASP B C 1
ATOM 4780 O O . ASP B 1 41 ? -8.094 -42.531 -0.566 1 68.81 41 ASP B O 1
ATOM 4784 N N . LEU B 1 42 ? -7.266 -43.438 1.327 1 67.62 42 LEU B N 1
ATOM 4785 C CA . LEU B 1 42 ? -6.148 -42.5 1.32 1 67.62 42 LEU B CA 1
ATOM 4786 C C . LEU B 1 42 ? -4.93 -43.094 0.633 1 67.62 42 LEU B C 1
ATOM 4788 O O . LEU B 1 42 ? -4.172 -43.844 1.254 1 67.62 42 LEU B O 1
ATOM 4792 N N . ILE B 1 43 ? -4.695 -42.719 -0.564 1 69.25 43 ILE B N 1
ATOM 4793 C CA . ILE B 1 43 ? -3.689 -43.344 -1.408 1 69.25 43 ILE B CA 1
ATOM 4794 C C . ILE B 1 43 ? -2.303 -43.156 -0.799 1 69.25 43 ILE B C 1
ATOM 4796 O O . ILE B 1 43 ? -1.44 -44.031 -0.896 1 69.25 43 ILE B O 1
ATOM 4800 N N . ASP B 1 44 ? -2.16 -42.094 -0.115 1 65.25 44 ASP B N 1
ATOM 4801 C CA . ASP B 1 44 ? -0.834 -41.781 0.404 1 65.25 44 ASP B CA 1
ATOM 4802 C C . ASP B 1 44 ? -0.547 -42.531 1.69 1 65.25 44 ASP B C 1
ATOM 4804 O O . ASP B 1 44 ? 0.6 -42.625 2.137 1 65.25 44 ASP B O 1
ATOM 4808 N N . SER B 1 45 ? -1.571 -43.188 2.236 1 69.81 45 SER B N 1
ATOM 4809 C CA . SER B 1 45 ? -1.381 -44 3.43 1 69.81 45 SER B CA 1
ATOM 4810 C C . SER B 1 45 ? -0.855 -45.406 3.072 1 69.81 45 SER B C 1
ATOM 4812 O O . SER B 1 45 ? -0.388 -46.125 3.943 1 69.81 45 SER B O 1
ATOM 4814 N N . TRP B 1 46 ? -0.841 -45.656 1.838 1 76.06 46 TRP B N 1
ATOM 4815 C CA . TRP B 1 46 ? -0.362 -46.969 1.357 1 76.06 46 TRP B CA 1
ATOM 4816 C C . TRP B 1 46 ? 1.084 -46.875 0.883 1 76.06 46 TRP B C 1
ATOM 4818 O O . TRP B 1 46 ? 1.476 -45.875 0.263 1 76.06 46 TRP B O 1
ATOM 4828 N N . SER B 1 47 ? 1.846 -47.844 1.263 1 80.88 47 SER B N 1
ATOM 4829 C CA . SER B 1 47 ? 3.066 -48.031 0.489 1 80.88 47 SER B CA 1
ATOM 4830 C C . SER B 1 47 ? 2.773 -48.75 -0.825 1 80.88 47 SER B C 1
ATOM 4832 O O . SER B 1 47 ? 1.808 -49.531 -0.924 1 80.88 47 SER B O 1
ATOM 4834 N N . TYR B 1 48 ? 3.545 -48.531 -1.816 1 82 48 TYR B N 1
ATOM 4835 C CA . TYR B 1 48 ? 3.318 -49.156 -3.111 1 82 48 TYR B CA 1
ATOM 4836 C C . TYR B 1 48 ? 3.34 -50.688 -2.986 1 82 48 TYR B C 1
ATOM 4838 O O . TYR B 1 48 ? 2.488 -51.375 -3.555 1 82 48 TYR B O 1
ATOM 4846 N N . GLU B 1 49 ? 4.258 -51.219 -2.227 1 85.5 49 GLU B N 1
ATOM 4847 C CA . GLU B 1 49 ? 4.434 -52.688 -2.092 1 85.5 49 GLU B CA 1
ATOM 4848 C C . GLU B 1 49 ? 3.219 -53.312 -1.435 1 85.5 49 GLU B C 1
ATOM 4850 O O . GLU B 1 49 ? 2.758 -54.375 -1.873 1 85.5 49 GLU B O 1
ATOM 4855 N N . ALA B 1 50 ? 2.732 -52.594 -0.477 1 88.25 50 ALA B N 1
ATOM 4856 C CA . ALA B 1 50 ? 1.582 -53.125 0.246 1 88.25 50 ALA B CA 1
ATOM 4857 C C . ALA B 1 50 ? 0.338 -53.156 -0.637 1 88.25 50 ALA B C 1
ATOM 4859 O O . ALA B 1 50 ? -0.414 -54.125 -0.644 1 88.25 50 ALA B O 1
ATOM 4860 N N . LEU B 1 51 ? 0.191 -52.156 -1.317 1 86.88 51 LEU B N 1
ATOM 4861 C CA . LEU B 1 51 ? -0.966 -52.031 -2.199 1 86.88 51 LEU B CA 1
ATOM 4862 C C . LEU B 1 51 ? -0.884 -53.062 -3.326 1 86.88 51 LEU B C 1
ATOM 4864 O O . LEU B 1 51 ? -1.887 -53.688 -3.674 1 86.88 51 LEU B O 1
ATOM 4868 N N . GLU B 1 52 ? 0.262 -53.188 -3.867 1 89.31 52 GLU B N 1
ATOM 4869 C CA . GLU B 1 52 ? 0.486 -54.156 -4.934 1 89.31 52 GLU B CA 1
ATOM 4870 C C . GLU B 1 52 ? 0.185 -55.562 -4.461 1 89.31 52 GLU B C 1
ATOM 4872 O O . GLU B 1 52 ? -0.402 -56.375 -5.199 1 89.31 52 GLU B O 1
ATOM 4877 N N . ALA B 1 53 ? 0.556 -55.906 -3.33 1 89.81 53 ALA B N 1
ATOM 4878 C CA . ALA B 1 53 ? 0.318 -57.219 -2.762 1 89.81 53 ALA B CA 1
ATOM 4879 C C . ALA B 1 53 ? -1.176 -57.5 -2.646 1 89.81 53 ALA B C 1
ATOM 4881 O O . ALA B 1 53 ? -1.627 -58.625 -2.953 1 89.81 53 ALA B O 1
ATOM 4882 N N . GLU B 1 54 ? -1.886 -56.469 -2.213 1 89 54 GLU B N 1
ATOM 4883 C CA . GLU B 1 54 ? -3.324 -56.656 -2.037 1 89 54 GLU B CA 1
ATOM 4884 C C . GLU B 1 54 ? -4.031 -56.812 -3.383 1 89 54 GLU B C 1
ATOM 4886 O O . GLU B 1 54 ? -4.988 -57.562 -3.506 1 89 54 GLU B O 1
ATOM 4891 N N . VAL B 1 55 ? -3.6 -56.125 -4.32 1 88.31 55 VAL B N 1
ATOM 4892 C CA . VAL B 1 55 ? -4.18 -56.25 -5.656 1 88.31 55 VAL B CA 1
ATOM 4893 C C . VAL B 1 55 ? -3.869 -57.594 -6.25 1 88.31 55 VAL B C 1
ATOM 4895 O O . VAL B 1 55 ? -4.723 -58.219 -6.895 1 88.31 55 VAL B O 1
ATOM 4898 N N . LYS B 1 56 ? -2.686 -58 -6.059 1 88.62 56 LYS B N 1
ATOM 4899 C CA . LYS B 1 56 ? -2.273 -59.312 -6.547 1 88.62 56 LYS B CA 1
ATOM 4900 C C . LYS B 1 56 ? -3.158 -60.438 -5.977 1 88.62 56 LYS B C 1
ATOM 4902 O O . LYS B 1 56 ? -3.475 -61.406 -6.668 1 88.62 56 LYS B O 1
ATOM 4907 N N . VAL B 1 57 ? -3.504 -60.281 -4.789 1 88.06 57 VAL B N 1
ATOM 4908 C CA . VAL B 1 57 ? -4.375 -61.25 -4.133 1 88.06 57 VAL B CA 1
ATOM 4909 C C . VAL B 1 57 ? -5.707 -61.344 -4.875 1 88.06 57 VAL B C 1
ATOM 4911 O O . VAL B 1 57 ? -6.219 -62.438 -5.121 1 88.06 57 VAL B O 1
ATOM 4914 N N . LEU B 1 58 ? -6.246 -60.281 -5.246 1 87.38 58 LEU B N 1
ATOM 4915 C CA . LEU B 1 58 ? -7.531 -60.25 -5.934 1 87.38 58 LEU B CA 1
ATOM 4916 C C . LEU B 1 58 ? -7.406 -60.781 -7.352 1 87.38 58 LEU B C 1
ATOM 4918 O O . LEU B 1 58 ? -8.312 -61.469 -7.848 1 87.38 58 LEU B O 1
ATOM 4922 N N . VAL B 1 59 ? -6.297 -60.5 -7.934 1 85.06 59 VAL B N 1
ATOM 4923 C CA . VAL B 1 59 ? -6.051 -60.969 -9.297 1 85.06 59 VAL B CA 1
ATOM 4924 C C . VAL B 1 59 ? -5.91 -62.5 -9.297 1 85.06 59 VAL B C 1
ATOM 4926 O O . VAL B 1 59 ? -6.477 -63.156 -10.156 1 85.06 59 VAL B O 1
ATOM 4929 N N . GLU B 1 60 ? -5.207 -63 -8.414 1 81.88 60 GLU B N 1
ATOM 4930 C CA . GLU B 1 60 ? -5.008 -64.438 -8.312 1 81.88 60 GLU B CA 1
ATOM 4931 C C . GLU B 1 60 ? -6.32 -65.125 -7.996 1 81.88 60 GLU B C 1
ATOM 4933 O O . GLU B 1 60 ? -6.594 -66.25 -8.539 1 81.88 60 GLU B O 1
ATOM 4938 N N . LYS B 1 61 ? -7.07 -64.562 -7.203 1 79.69 61 LYS B N 1
ATOM 4939 C CA . LYS B 1 61 ? -8.375 -65.125 -6.879 1 79.69 61 LYS B CA 1
ATOM 4940 C C . LYS B 1 61 ? -9.258 -65.188 -8.125 1 79.69 61 LYS B C 1
ATOM 4942 O O . LYS B 1 61 ? -9.961 -66.188 -8.328 1 79.69 61 LYS B O 1
ATOM 4947 N N . LYS B 1 62 ? -9.219 -64.312 -8.891 1 79.25 62 LYS B N 1
ATOM 4948 C CA . LYS B 1 62 ? -10 -64.312 -10.125 1 79.25 62 LYS B CA 1
ATOM 4949 C C . LYS B 1 62 ? -9.5 -65.375 -11.117 1 79.25 62 LYS B C 1
ATOM 4951 O O . LYS B 1 62 ? -10.297 -66 -11.766 1 79.25 62 LYS B O 1
ATOM 4956 N N . HIS B 1 63 ? -8.219 -65.438 -11.242 1 74.06 63 HIS B N 1
ATOM 4957 C CA . HIS B 1 63 ? -7.637 -66.438 -12.133 1 74.06 63 HIS B CA 1
ATOM 4958 C C . HIS B 1 63 ? -7.969 -67.812 -11.672 1 74.06 63 HIS B C 1
ATOM 4960 O O . HIS B 1 63 ? -8.234 -68.75 -12.492 1 74.06 63 HIS B O 1
ATOM 4966 N N . ASP B 1 64 ? -7.969 -68 -10.516 1 71.25 64 ASP B N 1
ATOM 4967 C CA . ASP B 1 64 ? -8.32 -69.312 -9.961 1 71.25 64 ASP B CA 1
ATOM 4968 C C . ASP B 1 64 ? -9.781 -69.688 -10.258 1 71.25 64 ASP B C 1
ATOM 4970 O O . ASP B 1 64 ? -10.094 -70.812 -10.625 1 71.25 64 ASP B O 1
ATOM 4974 N N . GLU B 1 65 ? -10.648 -68.75 -10.258 1 68.69 65 GLU B N 1
ATOM 4975 C CA . GLU B 1 65 ? -12.062 -68.938 -10.555 1 68.69 65 GLU B CA 1
ATOM 4976 C C . GLU B 1 65 ? -12.281 -69.25 -12.039 1 68.69 65 GLU B C 1
ATOM 4978 O O . GLU B 1 65 ? -13.102 -70.062 -12.391 1 68.69 65 GLU B O 1
ATOM 4983 N N . PHE B 1 66 ? -11.562 -68.562 -12.828 1 62.31 66 PHE B N 1
ATOM 4984 C CA . PHE B 1 66 ? -11.641 -68.75 -14.273 1 62.31 66 PHE B CA 1
ATOM 4985 C C . PHE B 1 66 ? -11.117 -70.125 -14.648 1 62.31 66 PHE B C 1
ATOM 4987 O O . PHE B 1 66 ? -11.695 -70.812 -15.5 1 62.31 66 PHE B O 1
ATOM 4994 N N . ARG B 1 67 ? -10.031 -70.562 -14.258 1 61.75 67 ARG B N 1
ATOM 4995 C CA . ARG B 1 67 ? -9.461 -71.875 -14.523 1 61.75 67 ARG B CA 1
ATOM 4996 C C . ARG B 1 67 ? -10.43 -73 -14.117 1 61.75 67 ARG B C 1
ATOM 4998 O O . ARG B 1 67 ? -10.516 -74 -14.781 1 61.75 67 ARG B O 1
ATOM 5005 N N . ARG B 1 68 ? -11.125 -72.75 -13.266 1 62.62 68 ARG B N 1
ATOM 5006 C CA . ARG B 1 68 ? -12.047 -73.75 -12.789 1 62.62 68 ARG B CA 1
ATOM 5007 C C . ARG B 1 68 ? -13.258 -73.875 -13.719 1 62.62 68 ARG B C 1
ATOM 5009 O O . ARG B 1 68 ? -13.828 -74.938 -13.875 1 62.62 68 ARG B O 1
ATOM 5016 N N . THR B 1 69 ? -13.578 -72.75 -14.281 1 54.25 69 THR B N 1
ATOM 5017 C CA . THR B 1 69 ? -14.805 -72.75 -15.062 1 54.25 69 THR B CA 1
ATOM 5018 C C . THR B 1 69 ? -14.5 -73 -16.547 1 54.25 69 THR B C 1
ATOM 5020 O O . THR B 1 69 ? -15.391 -73.312 -17.312 1 54.25 69 THR B O 1
ATOM 5023 N N . ARG B 1 70 ? -13.586 -72.438 -17.188 1 53.81 70 ARG B N 1
ATOM 5024 C CA . ARG B 1 70 ? -13.5 -72.312 -18.641 1 53.81 70 ARG B CA 1
ATOM 5025 C C . ARG B 1 70 ? -12.836 -73.562 -19.25 1 53.81 70 ARG B C 1
ATOM 5027 O O . ARG B 1 70 ? -11.703 -73.938 -18.891 1 53.81 70 ARG B O 1
ATOM 5034 N N . THR B 1 71 ? -13.555 -74.438 -19.719 1 50.81 71 THR B N 1
ATOM 5035 C CA . THR B 1 71 ? -13.156 -75.312 -20.812 1 50.81 71 THR B CA 1
ATOM 5036 C C . THR B 1 71 ? -12.719 -74.5 -22.031 1 50.81 71 THR B C 1
ATOM 5038 O O . THR B 1 71 ? -13.461 -73.688 -22.516 1 50.81 71 THR B O 1
ATOM 5041 N N . MET B 1 72 ? -11.445 -74.25 -22.297 1 50.34 72 MET B N 1
ATOM 5042 C CA . MET B 1 72 ? -10.898 -73.438 -23.375 1 50.34 72 MET B CA 1
ATOM 5043 C C . MET B 1 72 ? -11.461 -73.812 -24.734 1 50.34 72 MET B C 1
ATOM 5045 O O . MET B 1 72 ? -11.445 -75 -25.078 1 50.34 72 MET B O 1
ATOM 5049 N N . SER B 1 73 ? -12.312 -73.125 -25.234 1 52.69 73 SER B N 1
ATOM 5050 C CA . SER B 1 73 ? -12.75 -73.438 -26.594 1 52.69 73 SER B CA 1
ATOM 5051 C C . SER B 1 73 ? -11.562 -73.438 -27.547 1 52.69 73 SER B C 1
ATOM 5053 O O . SER B 1 73 ? -10.516 -72.875 -27.266 1 52.69 73 SER B O 1
ATOM 5055 N N . ILE B 1 74 ? -11.578 -74.188 -28.547 1 51.75 74 ILE B N 1
ATOM 5056 C CA . ILE B 1 74 ? -10.555 -74.312 -29.578 1 51.75 74 ILE B CA 1
ATOM 5057 C C . ILE B 1 74 ? -10.125 -73 -30.094 1 51.75 74 ILE B C 1
ATOM 5059 O O . ILE B 1 74 ? -8.938 -72.75 -30.328 1 51.75 74 ILE B O 1
ATOM 5063 N N . GLU B 1 75 ? -11.023 -72.062 -30.297 1 50 75 GLU B N 1
ATOM 5064 C CA . GLU B 1 75 ? -10.727 -70.688 -30.703 1 50 75 GLU B CA 1
ATOM 5065 C C . GLU B 1 75 ? -9.812 -70 -29.703 1 50 75 GLU B C 1
ATOM 5067 O O . GLU B 1 75 ? -8.859 -69.312 -30.078 1 50 75 GLU B O 1
ATOM 5072 N N . GLU B 1 76 ? -10.031 -70.25 -28.562 1 54.34 76 GLU B N 1
ATOM 5073 C CA . GLU B 1 76 ? -9.227 -69.688 -27.484 1 54.34 76 GLU B CA 1
ATOM 5074 C C . GLU B 1 76 ? -7.816 -70.25 -27.469 1 54.34 76 GLU B C 1
ATOM 5076 O O . GLU B 1 76 ? -6.848 -69.562 -27.203 1 54.34 76 GLU B O 1
ATOM 5081 N N . GLU B 1 77 ? -7.762 -71.5 -27.844 1 52.38 77 GLU B N 1
ATOM 5082 C CA . GLU B 1 77 ? -6.48 -72.188 -27.922 1 52.38 77 GLU B CA 1
ATOM 5083 C C . GLU B 1 77 ? -5.617 -71.625 -29.047 1 52.38 77 GLU B C 1
ATOM 5085 O O . GLU B 1 77 ? -4.402 -71.5 -28.891 1 52.38 77 GLU B O 1
ATOM 5090 N N . ILE B 1 78 ? -6.199 -71.312 -30.172 1 51.59 78 ILE B N 1
ATOM 5091 C CA . ILE B 1 78 ? -5.496 -70.812 -31.312 1 51.59 78 ILE B CA 1
ATOM 5092 C C . ILE B 1 78 ? -5.055 -69.375 -31.016 1 51.59 78 ILE B C 1
ATOM 5094 O O . ILE B 1 78 ? -3.939 -68.938 -31.375 1 51.59 78 ILE B O 1
ATOM 5098 N N . LEU B 1 79 ? -5.961 -68.688 -30.344 1 51.03 79 LEU B N 1
ATOM 5099 C CA . LEU B 1 79 ? -5.68 -67.25 -30.031 1 51.03 79 LEU B CA 1
ATOM 5100 C C . LEU B 1 79 ? -4.555 -67.188 -29 1 51.03 79 LEU B C 1
ATOM 5102 O O . LEU B 1 79 ? -3.93 -66.125 -28.859 1 51.03 79 LEU B O 1
ATOM 5106 N N . LEU B 1 80 ? -4.375 -68.188 -28.234 1 47.56 80 LEU B N 1
ATOM 5107 C CA . LEU B 1 80 ? -3.311 -68.188 -27.25 1 47.56 80 LEU B CA 1
ATOM 5108 C C . LEU B 1 80 ? -1.952 -68.438 -27.891 1 47.56 80 LEU B C 1
ATOM 5110 O O . LEU B 1 80 ? -0.918 -68.375 -27.219 1 47.56 80 LEU B O 1
ATOM 5114 N N . LYS B 1 81 ? -1.974 -68.875 -29.094 1 46.69 81 LYS B N 1
ATOM 5115 C CA . LYS B 1 81 ? -0.686 -69.062 -29.734 1 46.69 81 LYS B CA 1
ATOM 5116 C C . LYS B 1 81 ? 0.11 -67.812 -29.875 1 46.69 81 LYS B C 1
ATOM 5118 O O . LYS B 1 81 ? -0.47 -66.688 -30.031 1 46.69 81 LYS B O 1
ATOM 5123 N N . PRO B 1 82 ? 1.302 -67.812 -29.641 1 38.41 82 PRO B N 1
ATOM 5124 C CA . PRO B 1 82 ? 2.332 -66.812 -29.812 1 38.41 82 PRO B CA 1
ATOM 5125 C C . PRO B 1 82 ? 2.246 -66.062 -31.172 1 38.41 82 PRO B C 1
ATOM 5127 O O . PRO B 1 82 ? 2.025 -66.75 -32.188 1 38.41 82 PRO B O 1
ATOM 5130 N N . ASN B 1 83 ? 1.4 -65.062 -31.266 1 38.66 83 ASN B N 1
ATOM 5131 C CA . ASN B 1 83 ? 1.299 -64.062 -32.344 1 38.66 83 ASN B CA 1
ATOM 5132 C C . ASN B 1 83 ? -0.128 -63.562 -32.5 1 38.66 83 ASN B C 1
ATOM 5134 O O . ASN B 1 83 ? -0.448 -62.906 -33.5 1 38.66 83 ASN B O 1
ATOM 5138 N N . VAL B 1 84 ? -1.035 -64.188 -31.875 1 39.09 84 VAL B N 1
ATOM 5139 C CA . VAL B 1 84 ? -2.385 -63.625 -32.062 1 39.09 84 VAL B CA 1
ATOM 5140 C C . VAL B 1 84 ? -2.605 -62.438 -31.156 1 39.09 84 VAL B C 1
ATOM 5142 O O . VAL B 1 84 ? -2.604 -62.562 -29.922 1 39.09 84 VAL B O 1
ATOM 5145 N N . ILE B 1 85 ? -2.35 -61.281 -31.484 1 41.53 85 ILE B N 1
ATOM 5146 C CA . ILE B 1 85 ? -2.617 -60.031 -30.781 1 41.53 85 ILE B CA 1
ATOM 5147 C C . ILE B 1 85 ? -4.125 -59.844 -30.625 1 41.53 85 ILE B C 1
ATOM 5149 O O . ILE B 1 85 ? -4.859 -59.781 -31.609 1 41.53 85 ILE B O 1
ATOM 5153 N N . ILE B 1 86 ? -4.77 -60.5 -29.719 1 41.12 86 ILE B N 1
ATOM 5154 C CA . ILE B 1 86 ? -6.16 -60.125 -29.469 1 41.12 86 ILE B CA 1
ATOM 5155 C C . ILE B 1 86 ? -6.258 -58.656 -29.125 1 41.12 86 ILE B C 1
ATOM 5157 O O . ILE B 1 86 ? -5.637 -58.219 -28.156 1 41.12 86 ILE B O 1
ATOM 5161 N N . ASN B 1 87 ? -6.676 -57.844 -30.031 1 44 87 ASN B N 1
ATOM 5162 C CA . ASN B 1 87 ? -6.898 -56.406 -30.078 1 44 87 ASN B CA 1
ATOM 5163 C C . ASN B 1 87 ? -7.953 -55.969 -29.078 1 44 87 ASN B C 1
ATOM 5165 O O . ASN B 1 87 ? -9.148 -56 -29.359 1 44 87 ASN B O 1
ATOM 5169 N N . ASP B 1 88 ? -8.031 -56.438 -27.984 1 50.69 88 ASP B N 1
ATOM 5170 C CA . ASP B 1 88 ? -8.969 -55.531 -27.312 1 50.69 88 ASP B CA 1
ATOM 5171 C C . ASP B 1 88 ? -8.602 -54.062 -27.562 1 50.69 88 ASP B C 1
ATOM 5173 O O . ASP B 1 88 ? -7.598 -53.594 -27.031 1 50.69 88 ASP B O 1
ATOM 5177 N N . GLU B 1 89 ? -9.047 -53.531 -28.781 1 60.38 89 GLU B N 1
ATOM 5178 C CA . GLU B 1 89 ? -8.672 -52.344 -29.562 1 60.38 89 GLU B CA 1
ATOM 5179 C C . GLU B 1 89 ? -8.75 -51.062 -28.719 1 60.38 89 GLU B C 1
ATOM 5181 O O . GLU B 1 89 ? -8.055 -50.094 -28.984 1 60.38 89 GLU B O 1
ATOM 5186 N N . LYS B 1 90 ? -9.5 -51.25 -27.703 1 78.44 90 LYS B N 1
ATOM 5187 C CA . LYS B 1 90 ? -9.711 -49.969 -27.031 1 78.44 90 LYS B CA 1
ATOM 5188 C C . LYS B 1 90 ? -8.773 -49.844 -25.828 1 78.44 90 LYS B C 1
ATOM 5190 O O . LYS B 1 90 ? -8.398 -48.719 -25.469 1 78.44 90 LYS B O 1
ATOM 5195 N N . ASN B 1 91 ? -8.406 -50.906 -25.312 1 83.06 91 ASN B N 1
ATOM 5196 C CA . ASN B 1 91 ? -7.512 -50.875 -24.156 1 83.06 91 ASN B CA 1
ATOM 5197 C C . ASN B 1 91 ? -6.207 -51.625 -24.453 1 83.06 91 ASN B C 1
ATOM 5199 O O . ASN B 1 91 ? -6.215 -52.688 -25.031 1 83.06 91 ASN B O 1
ATOM 5203 N N . TYR B 1 92 ? -5.203 -51 -24.219 1 86.88 92 TYR B N 1
ATOM 5204 C CA . TYR B 1 92 ? -3.887 -51.594 -24.438 1 86.88 92 TYR B CA 1
ATOM 5205 C C . TYR B 1 92 ? -2.926 -51.25 -23.312 1 86.88 92 TYR B C 1
ATOM 5207 O O . TYR B 1 92 ? -2.865 -50.094 -22.891 1 86.88 92 TYR B O 1
ATOM 5215 N N . ARG B 1 93 ? -2.205 -52.281 -22.734 1 88.5 93 ARG B N 1
ATOM 5216 C CA . ARG B 1 93 ? -1.173 -52.031 -21.734 1 88.5 93 ARG B CA 1
ATOM 5217 C C . ARG B 1 93 ? -0.074 -53.062 -21.797 1 88.5 93 ARG B C 1
ATOM 5219 O O . ARG B 1 93 ? -0.359 -54.281 -21.844 1 88.5 93 ARG B O 1
ATOM 5226 N N . GLU B 1 94 ? 1.056 -52.594 -21.891 1 86.62 94 GLU B N 1
ATOM 5227 C CA . GLU B 1 94 ? 2.211 -53.5 -21.922 1 86.62 94 GLU B CA 1
ATOM 5228 C C . GLU B 1 94 ? 3.434 -52.844 -21.297 1 86.62 94 GLU B C 1
ATOM 5230 O O . GLU B 1 94 ? 3.611 -51.625 -21.391 1 86.62 94 GLU B O 1
ATOM 5235 N N . THR B 1 95 ? 4.215 -53.594 -20.547 1 88.06 95 THR B N 1
ATOM 5236 C CA . THR B 1 95 ? 5.48 -53.125 -20 1 88.06 95 THR B CA 1
ATOM 5237 C C . THR B 1 95 ? 6.66 -53.719 -20.75 1 88.06 95 THR B C 1
ATOM 5239 O O . THR B 1 95 ? 6.77 -54.938 -20.906 1 88.06 95 THR B O 1
ATOM 5242 N N . ILE B 1 96 ? 7.426 -52.906 -21.25 1 88.44 96 ILE B N 1
ATOM 5243 C CA . ILE B 1 96 ? 8.562 -53.375 -22.031 1 88.44 96 ILE B CA 1
ATOM 5244 C C . ILE B 1 96 ? 9.867 -52.969 -21.359 1 88.44 96 ILE B C 1
ATOM 5246 O O . ILE B 1 96 ? 9.922 -51.906 -20.703 1 88.44 96 ILE B O 1
ATOM 5250 N N . SER B 1 97 ? 10.852 -53.781 -21.516 1 88.38 97 SER B N 1
ATOM 5251 C CA . SER B 1 97 ? 12.164 -53.438 -20.969 1 88.38 97 SER B CA 1
ATOM 5252 C C . SER B 1 97 ? 12.914 -52.438 -21.844 1 88.38 97 SER B C 1
ATOM 5254 O O . SER B 1 97 ? 12.812 -52.5 -23.062 1 88.38 97 SER B O 1
ATOM 5256 N N . CYS B 1 98 ? 13.562 -51.531 -21.25 1 87.62 98 CYS B N 1
ATOM 5257 C CA . CYS B 1 98 ? 14.414 -50.594 -21.953 1 87.62 98 CYS B CA 1
ATOM 5258 C C . CYS B 1 98 ? 15.75 -50.406 -21.234 1 87.62 98 CYS B C 1
ATOM 5260 O O . CYS B 1 98 ? 16.016 -51.094 -20.234 1 87.62 98 CYS B O 1
ATOM 5262 N N . LYS B 1 99 ? 16.547 -49.562 -21.75 1 86.56 99 LYS B N 1
ATOM 5263 C CA . LYS B 1 99 ? 17.859 -49.344 -21.172 1 86.56 99 LYS B CA 1
ATOM 5264 C C . LYS B 1 99 ? 17.75 -48.688 -19.797 1 86.56 99 LYS B C 1
ATOM 5266 O O . LYS B 1 99 ? 17.094 -47.656 -19.656 1 86.56 99 LYS B O 1
ATOM 5271 N N . GLN B 1 100 ? 18.375 -49.281 -18.875 1 89.56 100 GLN B N 1
ATOM 5272 C CA . GLN B 1 100 ? 18.359 -48.75 -17.516 1 89.56 100 GLN B CA 1
ATOM 5273 C C . GLN B 1 100 ? 19.516 -47.781 -17.297 1 89.56 100 GLN B C 1
ATOM 5275 O O . GLN B 1 100 ? 20.672 -48.125 -17.562 1 89.56 100 GLN B O 1
ATOM 5280 N N . LEU B 1 101 ? 19.219 -46.625 -16.812 1 89.75 101 LEU B N 1
ATOM 5281 C CA . LEU B 1 101 ? 20.219 -45.625 -16.484 1 89.75 101 LEU B CA 1
ATOM 5282 C C . LEU B 1 101 ? 20.625 -45.719 -15.016 1 89.75 101 LEU B C 1
ATOM 5284 O O . LEU B 1 101 ? 19.766 -45.875 -14.148 1 89.75 101 LEU B O 1
ATOM 5288 N N . PRO B 1 102 ? 21.891 -45.656 -14.75 1 91.81 102 PRO B N 1
ATOM 5289 C CA . PRO B 1 102 ? 22.297 -45.594 -13.344 1 91.81 102 PRO B CA 1
ATOM 5290 C C . PRO B 1 102 ? 21.875 -44.281 -12.68 1 91.81 102 PRO B C 1
ATOM 5292 O O . PRO B 1 102 ? 21.844 -43.25 -13.336 1 91.81 102 PRO B O 1
ATOM 5295 N N . PRO B 1 103 ? 21.594 -44.344 -11.391 1 91.81 103 PRO B N 1
ATOM 5296 C CA . PRO B 1 103 ? 21.203 -43.125 -10.711 1 91.81 103 PRO B CA 1
ATOM 5297 C C . PRO B 1 103 ? 22.344 -42.094 -10.633 1 91.81 103 PRO B C 1
ATOM 5299 O O . PRO B 1 103 ? 23.484 -42.469 -10.312 1 91.81 103 PRO B O 1
ATOM 5302 N N . ASN B 1 104 ? 22 -40.906 -11.016 1 93.31 104 ASN B N 1
ATOM 5303 C CA . ASN B 1 104 ? 22.984 -39.844 -10.883 1 93.31 104 ASN B CA 1
ATOM 5304 C C . ASN B 1 104 ? 22.906 -39.156 -9.523 1 93.31 104 ASN B C 1
ATOM 5306 O O . ASN B 1 104 ? 22.125 -39.594 -8.664 1 93.31 104 ASN B O 1
ATOM 5310 N N . ARG B 1 105 ? 23.703 -38.062 -9.25 1 92.69 105 ARG B N 1
ATOM 5311 C CA . ARG B 1 105 ? 23.781 -37.375 -7.961 1 92.69 105 ARG B CA 1
ATOM 5312 C C . ARG B 1 105 ? 22.453 -36.719 -7.605 1 92.69 105 ARG B C 1
ATOM 5314 O O . ARG B 1 105 ? 22.062 -36.688 -6.434 1 92.69 105 ARG B O 1
ATOM 5321 N N . ILE B 1 106 ? 21.688 -36.219 -8.578 1 93.62 106 ILE B N 1
ATOM 5322 C CA . ILE B 1 106 ? 20.438 -35.531 -8.375 1 93.62 106 ILE B CA 1
ATOM 5323 C C . ILE B 1 106 ? 19.359 -36.5 -7.914 1 93.62 106 ILE B C 1
ATOM 5325 O O . ILE B 1 106 ? 18.672 -36.281 -6.918 1 93.62 106 ILE B O 1
ATOM 5329 N N . VAL B 1 107 ? 19.266 -37.625 -8.609 1 90.38 107 VAL B N 1
ATOM 5330 C CA . VAL B 1 107 ? 18.281 -38.656 -8.297 1 90.38 107 VAL B CA 1
ATOM 5331 C C . VAL B 1 107 ? 18.547 -39.219 -6.91 1 90.38 107 VAL B C 1
ATOM 5333 O O . VAL B 1 107 ? 17.625 -39.438 -6.125 1 90.38 107 VAL B O 1
ATOM 5336 N N . LEU B 1 108 ? 19.797 -39.469 -6.586 1 91 108 LEU B N 1
ATOM 5337 C CA . LEU B 1 108 ? 20.188 -40 -5.281 1 91 108 LEU B CA 1
ATOM 5338 C C . LEU B 1 108 ? 19.75 -39.062 -4.16 1 91 108 LEU B C 1
ATOM 5340 O O . LEU B 1 108 ? 19.297 -39.531 -3.109 1 91 108 LEU B O 1
ATOM 5344 N N . TYR B 1 109 ? 19.922 -37.812 -4.406 1 89.62 109 TYR B N 1
ATOM 5345 C CA . TYR B 1 109 ? 19.5 -36.844 -3.412 1 89.62 109 TYR B CA 1
ATOM 5346 C C . TYR B 1 109 ? 18 -36.906 -3.188 1 89.62 109 TYR B C 1
ATOM 5348 O O . TYR B 1 109 ? 17.531 -36.844 -2.047 1 89.62 109 TYR B O 1
ATOM 5356 N N . TYR B 1 110 ? 17.203 -36.969 -4.258 1 83.94 110 TYR B N 1
ATOM 5357 C CA . TYR B 1 110 ? 15.75 -37 -4.156 1 83.94 110 TYR B CA 1
ATOM 5358 C C . TYR B 1 110 ? 15.289 -38.281 -3.453 1 83.94 110 TYR B C 1
ATOM 5360 O O . TYR B 1 110 ? 14.266 -38.281 -2.764 1 83.94 110 TYR B O 1
ATOM 5368 N N . VAL B 1 111 ? 16.062 -39.344 -3.656 1 82.19 111 VAL B N 1
ATOM 5369 C CA . VAL B 1 111 ? 15.742 -40.594 -2.996 1 82.19 111 VAL B CA 1
ATOM 5370 C C . VAL B 1 111 ? 15.898 -40.438 -1.484 1 82.19 111 VAL B C 1
ATOM 5372 O O . VAL B 1 111 ? 15.094 -40.969 -0.713 1 82.19 111 VAL B O 1
ATOM 5375 N N . GLU B 1 112 ? 16.891 -39.719 -1.087 1 81.94 112 GLU B N 1
ATOM 5376 C CA . GLU B 1 112 ? 17.156 -39.5 0.331 1 81.94 112 GLU B CA 1
ATOM 5377 C C . GLU B 1 112 ? 16.203 -38.469 0.919 1 81.94 112 GLU B C 1
ATOM 5379 O O . GLU B 1 112 ? 15.961 -38.469 2.127 1 81.94 112 GLU B O 1
ATOM 5384 N N . ASN B 1 113 ? 15.766 -37.656 -0.002 1 78.19 113 ASN B N 1
ATOM 5385 C CA . ASN B 1 113 ? 14.875 -36.594 0.398 1 78.19 113 ASN B CA 1
ATOM 5386 C C . ASN B 1 113 ? 13.625 -36.531 -0.47 1 78.19 113 ASN B C 1
ATOM 5388 O O . ASN B 1 113 ? 13.43 -35.594 -1.242 1 78.19 113 ASN B O 1
ATOM 5392 N N . PRO B 1 114 ? 12.727 -37.344 -0.296 1 68.62 114 PRO B N 1
ATOM 5393 C CA . PRO B 1 114 ? 11.625 -37.531 -1.236 1 68.62 114 PRO B CA 1
ATOM 5394 C C . PRO B 1 114 ? 10.641 -36.375 -1.235 1 68.62 114 PRO B C 1
ATOM 5396 O O . PRO B 1 114 ? 9.938 -36.156 -2.225 1 68.62 114 PRO B O 1
ATOM 5399 N N . GLN B 1 115 ? 10.539 -35.594 -0.25 1 64.75 115 GLN B N 1
ATOM 5400 C CA . GLN B 1 115 ? 9.523 -34.562 -0.183 1 64.75 115 GLN B CA 1
ATOM 5401 C C . GLN B 1 115 ? 10.141 -33.188 -0.397 1 64.75 115 GLN B C 1
ATOM 5403 O O . GLN B 1 115 ? 9.469 -32.156 -0.238 1 64.75 115 GLN B O 1
ATOM 5408 N N . ILE B 1 116 ? 11.234 -33.156 -0.963 1 69.75 116 ILE B N 1
ATOM 5409 C CA . ILE B 1 116 ? 11.938 -31.891 -1.035 1 69.75 116 ILE B CA 1
ATOM 5410 C C . ILE B 1 116 ? 11.625 -31.203 -2.361 1 69.75 116 ILE B C 1
ATOM 5412 O O . ILE B 1 116 ? 11.383 -31.859 -3.373 1 69.75 116 ILE B O 1
ATOM 5416 N N . ILE B 1 117 ? 11.352 -29.906 -2.289 1 73.44 117 ILE B N 1
ATOM 5417 C CA . ILE B 1 117 ? 11.305 -29.094 -3.496 1 73.44 117 ILE B CA 1
ATOM 5418 C C . ILE B 1 117 ? 12.586 -28.266 -3.615 1 73.44 117 ILE B C 1
ATOM 5420 O O . ILE B 1 117 ? 12.898 -27.469 -2.734 1 73.44 117 ILE B O 1
ATOM 5424 N N . ILE B 1 118 ? 13.328 -28.547 -4.598 1 82.88 118 ILE B N 1
ATOM 5425 C CA . ILE B 1 118 ? 14.602 -27.859 -4.777 1 82.88 118 ILE B CA 1
ATOM 5426 C C . ILE B 1 118 ? 14.398 -26.594 -5.594 1 82.88 118 ILE B C 1
ATOM 5428 O O . ILE B 1 118 ? 13.75 -26.609 -6.645 1 82.88 118 ILE B O 1
ATOM 5432 N N . GLN B 1 119 ? 14.852 -25.516 -5.086 1 83.19 119 GLN B N 1
ATOM 5433 C CA . GLN B 1 119 ? 14.75 -24.219 -5.75 1 83.19 119 GLN B CA 1
ATOM 5434 C C . GLN B 1 119 ? 16.141 -23.641 -6.027 1 83.19 119 GLN B C 1
ATOM 5436 O O . GLN B 1 119 ? 16.734 -23 -5.16 1 83.19 119 GLN B O 1
ATOM 5441 N N . PRO B 1 120 ? 16.578 -23.797 -7.27 1 93.38 120 PRO B N 1
ATOM 5442 C CA . PRO B 1 120 ? 17.844 -23.156 -7.633 1 93.38 120 PRO B CA 1
ATOM 5443 C C . PRO B 1 120 ? 17.781 -21.641 -7.566 1 93.38 120 PRO B C 1
ATOM 5445 O O . PRO B 1 120 ? 16.719 -21.047 -7.797 1 93.38 120 PRO B O 1
ATOM 5448 N N . ARG B 1 121 ? 18.938 -21.047 -7.254 1 93 121 ARG B N 1
ATOM 5449 C CA . ARG B 1 121 ? 19 -19.594 -7.156 1 93 121 ARG B CA 1
ATOM 5450 C C . ARG B 1 121 ? 20.141 -19.031 -7.984 1 93 121 ARG B C 1
ATOM 5452 O O . ARG B 1 121 ? 21.188 -19.688 -8.133 1 93 121 ARG B O 1
ATOM 5459 N N . ILE B 1 122 ? 19.906 -17.781 -8.5 1 95.44 122 ILE B N 1
ATOM 5460 C CA . ILE B 1 122 ? 20.953 -17 -9.172 1 95.44 122 ILE B CA 1
ATOM 5461 C C . ILE B 1 122 ? 21.109 -15.656 -8.477 1 95.44 122 ILE B C 1
ATOM 5463 O O . ILE B 1 122 ? 20.609 -14.641 -8.969 1 95.44 122 ILE B O 1
ATOM 5467 N N . PRO B 1 123 ? 21.875 -15.625 -7.418 1 92 123 PRO B N 1
ATOM 5468 C CA . PRO B 1 123 ? 21.984 -14.422 -6.59 1 92 123 PRO B CA 1
ATOM 5469 C C . PRO B 1 123 ? 22.938 -13.375 -7.172 1 92 123 PRO B C 1
ATOM 5471 O O . PRO B 1 123 ? 22.875 -12.203 -6.793 1 92 123 PRO B O 1
ATOM 5474 N N . GLU B 1 124 ? 23.891 -13.875 -8.062 1 94.06 124 GLU B N 1
ATOM 5475 C CA . GLU B 1 124 ? 24.906 -12.977 -8.586 1 94.06 124 GLU B CA 1
ATOM 5476 C C . GLU B 1 124 ? 25.094 -13.172 -10.086 1 94.06 124 GLU B C 1
ATOM 5478 O O . GLU B 1 124 ? 24.781 -14.234 -10.625 1 94.06 124 GLU B O 1
ATOM 5483 N N . TYR B 1 125 ? 25.438 -12.078 -10.734 1 94.12 125 TYR B N 1
ATOM 5484 C CA . TYR B 1 125 ? 25.797 -12.117 -12.148 1 94.12 125 TYR B CA 1
ATOM 5485 C C . TYR B 1 125 ? 27.016 -11.25 -12.43 1 94.12 125 TYR B C 1
ATOM 5487 O O . TYR B 1 125 ? 27.375 -10.398 -11.617 1 94.12 125 TYR B O 1
ATOM 5495 N N . LYS B 1 126 ? 27.797 -11.555 -13.438 1 93.44 126 LYS B N 1
ATOM 5496 C CA . LYS B 1 126 ? 28.938 -10.773 -13.891 1 93.44 126 LYS B CA 1
ATOM 5497 C C . LYS B 1 126 ? 28.828 -10.438 -15.375 1 93.44 126 LYS B C 1
ATOM 5499 O O . LYS B 1 126 ? 28.531 -11.312 -16.188 1 93.44 126 LYS B O 1
ATOM 5504 N N . ILE B 1 127 ? 28.938 -9.195 -15.633 1 90.94 127 ILE B N 1
ATOM 5505 C CA . ILE B 1 127 ? 29.016 -8.789 -17.031 1 90.94 127 ILE B CA 1
ATOM 5506 C C . ILE B 1 127 ? 30.438 -8.945 -17.547 1 90.94 127 ILE B C 1
ATOM 5508 O O . ILE B 1 127 ? 31.375 -8.359 -17 1 90.94 127 ILE B O 1
ATOM 5512 N N . ILE B 1 128 ? 30.609 -9.766 -18.453 1 87.81 128 ILE B N 1
ATOM 5513 C CA . ILE B 1 128 ? 31.922 -10.023 -19.016 1 87.81 128 ILE B CA 1
ATOM 5514 C C . ILE B 1 128 ? 32.062 -9.281 -20.344 1 87.81 128 ILE B C 1
ATOM 5516 O O . ILE B 1 128 ? 31.203 -9.375 -21.219 1 87.81 128 ILE B O 1
ATOM 5520 N N . GLU B 1 129 ? 33.062 -8.547 -20.359 1 84 129 GLU B N 1
ATOM 5521 C CA . GLU B 1 129 ? 33.344 -7.816 -21.594 1 84 129 GLU B CA 1
ATOM 5522 C C . GLU B 1 129 ? 33.969 -8.734 -22.656 1 84 129 GLU B C 1
ATOM 5524 O O . GLU B 1 129 ? 34.875 -9.5 -22.359 1 84 129 GLU B O 1
ATOM 5529 N N . GLY B 1 130 ? 33.188 -8.766 -23.656 1 76.75 130 GLY B N 1
ATOM 5530 C CA . GLY B 1 130 ? 33.719 -9.578 -24.75 1 76.75 130 GLY B CA 1
ATOM 5531 C C . GLY B 1 130 ? 34.969 -9.016 -25.359 1 76.75 130 GLY B C 1
ATOM 5532 O O . GLY B 1 130 ? 35.469 -7.973 -24.938 1 76.75 130 GLY B O 1
ATOM 5533 N N . ASN B 1 131 ? 35.688 -9.953 -26.109 1 73.69 131 ASN B N 1
ATOM 5534 C CA . ASN B 1 131 ? 36.875 -9.531 -26.844 1 73.69 131 ASN B CA 1
ATOM 5535 C C . ASN B 1 131 ? 36.562 -9.172 -28.281 1 73.69 131 ASN B C 1
ATOM 5537 O O . ASN B 1 131 ? 35.375 -9.008 -28.641 1 73.69 131 ASN B O 1
ATOM 5541 N N . THR B 1 132 ? 37.625 -8.977 -29.094 1 69.56 132 THR B N 1
ATOM 5542 C CA . THR B 1 132 ? 37.5 -8.562 -30.484 1 69.56 132 THR B CA 1
ATOM 5543 C C . THR B 1 132 ? 36.5 -9.438 -31.234 1 69.56 132 THR B C 1
ATOM 5545 O O . THR B 1 132 ? 35.812 -8.969 -32.125 1 69.56 132 THR B O 1
ATOM 5548 N N . PHE B 1 133 ? 36.281 -10.664 -30.891 1 73.62 133 PHE B N 1
ATOM 5549 C CA . PHE B 1 133 ? 35.469 -11.578 -31.672 1 73.62 133 PHE B CA 1
ATOM 5550 C C . PHE B 1 133 ? 34.25 -12.047 -30.875 1 73.62 133 PHE B C 1
ATOM 5552 O O . PHE B 1 133 ? 33.406 -12.789 -31.375 1 73.62 133 PHE B O 1
ATOM 5559 N N . THR B 1 134 ? 34.156 -11.633 -29.609 1 71.19 134 THR B N 1
ATOM 5560 C CA . THR B 1 134 ? 33.062 -12.109 -28.766 1 71.19 134 THR B CA 1
ATOM 5561 C C . THR B 1 134 ? 32.344 -10.93 -28.125 1 71.19 134 THR B C 1
ATOM 5563 O O . THR B 1 134 ? 32.969 -10.039 -27.562 1 71.19 134 THR B O 1
ATOM 5566 N N . PRO B 1 135 ? 31.141 -10.828 -28.391 1 78.69 135 PRO B N 1
ATOM 5567 C CA . PRO B 1 135 ? 30.391 -9.758 -27.75 1 78.69 135 PRO B CA 1
ATOM 5568 C C . PRO B 1 135 ? 30.328 -9.898 -26.234 1 78.69 135 PRO B C 1
ATOM 5570 O O . PRO B 1 135 ? 30.688 -10.945 -25.688 1 78.69 135 PRO B O 1
ATOM 5573 N N . ASN B 1 136 ? 29.969 -8.852 -25.641 1 84.94 136 ASN B N 1
ATOM 5574 C CA . ASN B 1 136 ? 29.75 -8.891 -24.188 1 84.94 136 ASN B CA 1
ATOM 5575 C C . ASN B 1 136 ? 28.688 -9.906 -23.812 1 84.94 136 ASN B C 1
ATOM 5577 O O . ASN B 1 136 ? 27.75 -10.148 -24.578 1 84.94 136 ASN B O 1
ATOM 5581 N N . TYR B 1 137 ? 28.875 -10.562 -22.797 1 86 137 TYR B N 1
ATOM 5582 C CA . TYR B 1 137 ? 27.859 -11.484 -22.312 1 86 137 TYR B CA 1
ATOM 5583 C C . TYR B 1 137 ? 27.797 -11.492 -20.797 1 86 137 TYR B C 1
ATOM 5585 O O . TYR B 1 137 ? 28.641 -10.883 -20.125 1 86 137 TYR B O 1
ATOM 5593 N N . VAL B 1 138 ? 26.719 -12.055 -20.281 1 91.5 138 VAL B N 1
ATOM 5594 C CA . VAL B 1 138 ? 26.516 -12.109 -18.844 1 91.5 138 VAL B CA 1
ATOM 5595 C C . VAL B 1 138 ? 26.719 -13.539 -18.344 1 91.5 138 VAL B C 1
ATOM 5597 O O . VAL B 1 138 ? 26.219 -14.492 -18.938 1 91.5 138 VAL B O 1
ATOM 5600 N N . ASN B 1 139 ? 27.547 -13.641 -17.312 1 94.25 139 ASN B N 1
ATOM 5601 C CA . ASN B 1 139 ? 27.672 -14.898 -16.594 1 94.25 139 ASN B CA 1
ATOM 5602 C C . ASN B 1 139 ? 26.797 -14.922 -15.344 1 94.25 139 ASN B C 1
ATOM 5604 O O . ASN B 1 139 ? 26.844 -13.992 -14.539 1 94.25 139 ASN B O 1
ATOM 5608 N N . TYR B 1 140 ? 26.016 -16.016 -15.273 1 95.88 140 TYR B N 1
ATOM 5609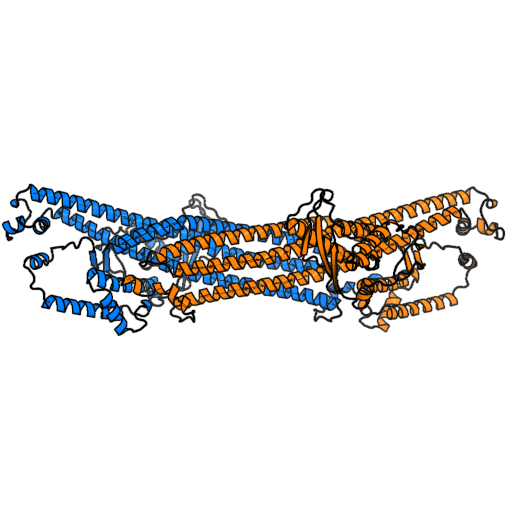 C CA . TYR B 1 140 ? 25.109 -16.156 -14.133 1 95.88 140 TYR B CA 1
ATOM 5610 C C . TYR B 1 140 ? 25.656 -17.188 -13.141 1 95.88 140 TYR B C 1
ATOM 5612 O O . TYR B 1 140 ? 26.078 -18.281 -13.539 1 95.88 140 TYR B O 1
ATOM 5620 N N . CYS B 1 141 ? 25.641 -16.844 -11.914 1 96.88 141 CYS B N 1
ATOM 5621 C CA . CYS B 1 141 ? 26.062 -17.766 -10.867 1 96.88 141 CYS B CA 1
ATOM 5622 C C . CYS B 1 141 ? 24.891 -18.625 -10.398 1 96.88 141 CYS B C 1
ATOM 5624 O O . CYS B 1 141 ? 24.062 -18.172 -9.617 1 96.88 141 CYS B O 1
ATOM 5626 N N . VAL B 1 142 ? 24.875 -19.922 -10.812 1 97.44 142 VAL B N 1
ATOM 5627 C CA . VAL B 1 142 ? 23.797 -20.844 -10.453 1 97.44 142 VAL B CA 1
ATOM 5628 C C . VAL B 1 142 ? 24.156 -21.578 -9.164 1 97.44 142 VAL B C 1
ATOM 5630 O O . VAL B 1 142 ? 25.172 -22.281 -9.109 1 97.44 142 VAL B O 1
ATOM 5633 N N . ILE B 1 143 ? 23.281 -21.406 -8.172 1 96.44 143 ILE B N 1
ATOM 5634 C CA . ILE B 1 143 ? 23.531 -22.031 -6.883 1 96.44 143 ILE B CA 1
ATOM 5635 C C . ILE B 1 143 ? 22.375 -22.953 -6.504 1 96.44 143 ILE B C 1
ATOM 5637 O O . ILE B 1 143 ? 21.219 -22.547 -6.562 1 96.44 143 ILE B O 1
ATOM 5641 N N . VAL B 1 144 ? 22.656 -24.172 -6.242 1 94.56 144 VAL B N 1
ATOM 5642 C CA . VAL B 1 144 ? 21.719 -25.094 -5.609 1 94.56 144 VAL B CA 1
ATOM 5643 C C . VAL B 1 144 ? 22.234 -25.5 -4.23 1 94.56 144 VAL B C 1
ATOM 5645 O O . VAL B 1 144 ? 22.953 -26.484 -4.094 1 94.56 144 VAL B O 1
ATOM 5648 N N . GLY B 1 145 ? 21.797 -24.859 -3.264 1 88.31 145 GLY B N 1
ATOM 5649 C CA . GLY B 1 145 ? 22.281 -25.016 -1.904 1 88.31 145 GLY B CA 1
ATOM 5650 C C . GLY B 1 145 ? 22.172 -26.438 -1.396 1 88.31 145 GLY B C 1
ATOM 5651 O O . GLY B 1 145 ? 23.094 -26.938 -0.737 1 88.31 145 GLY B O 1
ATOM 5652 N N . GLN B 1 146 ? 21.125 -27.109 -1.679 1 85.81 146 GLN B N 1
ATOM 5653 C CA . GLN B 1 146 ? 20.891 -28.484 -1.221 1 85.81 146 GLN B CA 1
ATOM 5654 C C . GLN B 1 146 ? 21.969 -29.422 -1.753 1 85.81 146 GLN B C 1
ATOM 5656 O O . GLN B 1 146 ? 22.312 -30.406 -1.09 1 85.81 146 GLN B O 1
ATOM 5661 N N . PHE B 1 147 ? 22.453 -29.094 -2.977 1 91.06 147 PHE B N 1
ATOM 5662 C CA . PHE B 1 147 ? 23.469 -29.922 -3.609 1 91.06 147 PHE B CA 1
ATOM 5663 C C . PHE B 1 147 ? 24.875 -29.422 -3.26 1 91.06 147 PHE B C 1
ATOM 5665 O O . PHE B 1 147 ? 25.859 -30.125 -3.512 1 91.06 147 PHE B O 1
ATOM 5672 N N . GLY B 1 148 ? 24.938 -28.266 -2.656 1 89.19 148 GLY B N 1
ATOM 5673 C CA . GLY B 1 148 ? 26.234 -27.641 -2.494 1 89.19 148 GLY B CA 1
ATOM 5674 C C . GLY B 1 148 ? 26.891 -27.281 -3.812 1 89.19 148 GLY B C 1
ATOM 5675 O O . GLY B 1 148 ? 28.109 -27.297 -3.926 1 89.19 148 GLY B O 1
ATOM 5676 N N . SER B 1 149 ? 26.109 -27.094 -4.824 1 91.12 149 SER B N 1
ATOM 5677 C CA . SER B 1 149 ? 26.594 -26.797 -6.168 1 91.12 149 SER B CA 1
ATOM 5678 C C . SER B 1 149 ? 26.609 -25.297 -6.434 1 91.12 149 SER B C 1
ATOM 5680 O O . SER B 1 149 ? 25.672 -24.578 -6.059 1 91.12 149 SER B O 1
ATOM 5682 N N . ASN B 1 150 ? 27.688 -24.875 -7.008 1 94.38 150 ASN B N 1
ATOM 5683 C CA . ASN B 1 150 ? 27.906 -23.484 -7.402 1 94.38 150 ASN B CA 1
ATOM 5684 C C . ASN B 1 150 ? 28.688 -23.391 -8.719 1 94.38 150 ASN B C 1
ATOM 5686 O O . ASN B 1 150 ? 29.891 -23.672 -8.75 1 94.38 150 ASN B O 1
ATOM 5690 N N . VAL B 1 151 ? 27.984 -23.016 -9.773 1 96.88 151 VAL B N 1
ATOM 5691 C CA . VAL B 1 151 ? 28.641 -23 -11.078 1 96.88 151 VAL B CA 1
ATOM 5692 C C . VAL B 1 151 ? 28.266 -21.719 -11.82 1 96.88 151 VAL B C 1
ATOM 5694 O O . VAL B 1 151 ? 27.219 -21.125 -11.562 1 96.88 151 VAL B O 1
ATOM 5697 N N . TRP B 1 152 ? 29.141 -21.312 -12.758 1 96.12 152 TRP B N 1
ATOM 5698 C CA . TRP B 1 152 ? 28.875 -20.172 -13.617 1 96.12 152 TRP B CA 1
ATOM 5699 C C . TRP B 1 152 ? 28.422 -20.609 -15 1 96.12 152 TRP B C 1
ATOM 5701 O O . TRP B 1 152 ? 29.062 -21.469 -15.617 1 96.12 152 TRP B O 1
ATOM 5711 N N . ARG B 1 153 ? 27.312 -20.109 -15.43 1 96.88 153 ARG B N 1
ATOM 5712 C CA . ARG B 1 153 ? 26.75 -20.453 -16.734 1 96.88 153 ARG B CA 1
ATOM 5713 C C . ARG B 1 153 ? 26.328 -19.203 -17.5 1 96.88 153 ARG B C 1
ATOM 5715 O O . ARG B 1 153 ? 25.891 -18.219 -16.906 1 96.88 153 ARG B O 1
ATOM 5722 N N . ARG B 1 154 ? 26.516 -19.219 -18.812 1 92.69 154 ARG B N 1
ATOM 5723 C CA . ARG B 1 154 ? 25.938 -18.203 -19.688 1 92.69 154 ARG B CA 1
ATOM 5724 C C . ARG B 1 154 ? 24.562 -18.625 -20.172 1 92.69 154 ARG B C 1
ATOM 5726 O O . ARG B 1 154 ? 24.141 -19.766 -19.969 1 92.69 154 ARG B O 1
ATOM 5733 N N . VAL B 1 155 ? 23.828 -17.656 -20.797 1 92.62 155 VAL B N 1
ATOM 5734 C CA . VAL B 1 155 ? 22.469 -17.938 -21.219 1 92.62 155 VAL B CA 1
ATOM 5735 C C . VAL B 1 155 ? 22.453 -19.016 -22.297 1 92.62 155 VAL B C 1
ATOM 5737 O O . VAL B 1 155 ? 21.547 -19.844 -22.344 1 92.62 155 VAL B O 1
ATOM 5740 N N . GLU B 1 156 ? 23.438 -19.125 -23.062 1 91.94 156 GLU B N 1
ATOM 5741 C CA . GLU B 1 156 ? 23.547 -20.125 -24.125 1 91.94 156 GLU B CA 1
ATOM 5742 C C . GLU B 1 156 ? 23.625 -21.531 -23.562 1 91.94 156 GLU B C 1
ATOM 5744 O O . GLU B 1 156 ? 23.141 -22.484 -24.188 1 91.94 156 GLU B O 1
ATOM 5749 N N . HIS B 1 157 ? 24.203 -21.656 -22.438 1 96.31 157 HIS B N 1
ATOM 5750 C CA . HIS B 1 157 ? 24.281 -22.953 -21.797 1 96.31 157 HIS B CA 1
ATOM 5751 C C . HIS B 1 157 ? 22.906 -23.453 -21.375 1 96.31 157 HIS B C 1
ATOM 5753 O O . HIS B 1 157 ? 22.641 -24.656 -21.391 1 96.31 157 HIS B O 1
ATOM 5759 N N . PHE B 1 158 ? 22.047 -22.562 -21 1 97.25 158 PHE B N 1
ATOM 5760 C CA . PHE B 1 158 ? 20.672 -22.938 -20.656 1 97.25 158 PHE B CA 1
ATOM 5761 C C . PHE B 1 158 ? 19.922 -23.406 -21.906 1 97.25 158 PHE B C 1
ATOM 5763 O O . PHE B 1 158 ? 19.188 -24.391 -21.844 1 97.25 158 PHE B O 1
ATOM 5770 N N . TYR B 1 159 ? 20.125 -22.703 -22.969 1 95.62 159 TYR B N 1
ATOM 5771 C CA . TYR B 1 159 ? 19.484 -23.109 -24.219 1 95.62 159 TYR B CA 1
ATOM 5772 C C . TYR B 1 159 ? 20 -24.484 -24.672 1 95.62 159 TYR B C 1
ATOM 5774 O O . TYR B 1 159 ? 19.234 -25.312 -25.141 1 95.62 159 TYR B O 1
ATOM 5782 N N . TRP B 1 160 ? 21.25 -24.641 -24.5 1 96.56 160 TRP B N 1
ATOM 5783 C CA . TRP B 1 160 ? 21.844 -25.938 -24.797 1 96.56 160 TRP B CA 1
ATOM 5784 C C . TRP B 1 160 ? 21.188 -27.031 -23.953 1 96.56 160 TRP B C 1
ATOM 5786 O O . TRP B 1 160 ? 20.859 -28.109 -24.469 1 96.56 160 TRP B O 1
ATOM 5796 N N . LEU B 1 161 ? 21.062 -26.812 -22.688 1 97.75 161 LEU B N 1
ATOM 5797 C CA . LEU B 1 161 ? 20.453 -27.797 -21.797 1 97.75 161 LEU B CA 1
ATOM 5798 C C . LEU B 1 161 ? 19.031 -28.125 -22.234 1 97.75 161 LEU B C 1
ATOM 5800 O O . LEU B 1 161 ? 18.656 -29.297 -22.281 1 97.75 161 LEU B O 1
ATOM 5804 N N . GLN B 1 162 ? 18.281 -27.125 -22.594 1 96.56 162 GLN B N 1
ATOM 5805 C CA . GLN B 1 162 ? 16.922 -27.328 -23.062 1 96.56 162 GLN B CA 1
ATOM 5806 C C . GLN B 1 162 ? 16.891 -28.203 -24.297 1 96.56 162 GLN B C 1
ATOM 5808 O O . GLN B 1 162 ? 16.094 -29.156 -24.375 1 96.56 162 GLN B O 1
ATOM 5813 N N . GLU B 1 163 ? 17.734 -27.922 -25.234 1 95.06 163 GLU B N 1
ATOM 5814 C CA . GLU B 1 163 ? 17.797 -28.672 -26.484 1 95.06 163 GLU B CA 1
ATOM 5815 C C . GLU B 1 163 ? 18.25 -30.109 -26.25 1 95.06 163 GLU B C 1
ATOM 5817 O O . GLU B 1 163 ? 17.734 -31.047 -26.875 1 95.06 163 GLU B O 1
ATOM 5822 N N . SER B 1 164 ? 19.203 -30.266 -25.375 1 95.81 164 SER B N 1
ATOM 5823 C CA . SER B 1 164 ? 19.719 -31.609 -25.062 1 95.81 164 SER B CA 1
ATOM 5824 C C . SER B 1 164 ? 18.625 -32.469 -24.422 1 95.81 164 SER B C 1
ATOM 5826 O O . SER B 1 164 ? 18.5 -33.656 -24.75 1 95.81 164 SER B O 1
ATOM 5828 N N . LEU B 1 165 ? 17.875 -31.875 -23.531 1 95.69 165 LEU B N 1
ATOM 5829 C CA . LEU B 1 165 ? 16.797 -32.625 -22.891 1 95.69 165 LEU B CA 1
ATOM 5830 C C . LEU B 1 165 ? 15.688 -32.938 -23.875 1 95.69 165 LEU B C 1
ATOM 5832 O O . LEU B 1 165 ? 15.086 -34 -23.812 1 95.69 165 LEU B O 1
ATOM 5836 N N . GLN B 1 166 ? 15.453 -31.984 -24.797 1 93.56 166 GLN B N 1
ATOM 5837 C CA . GLN B 1 166 ? 14.453 -32.219 -25.844 1 93.56 166 GLN B CA 1
ATOM 5838 C C . GLN B 1 166 ? 14.859 -33.375 -26.75 1 93.56 166 GLN B C 1
ATOM 5840 O O . GLN B 1 166 ? 14.008 -34.156 -27.188 1 93.56 166 GLN B O 1
ATOM 5845 N N . GLN B 1 167 ? 16.078 -33.5 -26.984 1 92.62 167 GLN B N 1
ATOM 5846 C CA . GLN B 1 167 ? 16.609 -34.594 -27.812 1 92.62 167 GLN B CA 1
ATOM 5847 C C . GLN B 1 167 ? 16.547 -35.938 -27.078 1 92.62 167 GLN B C 1
ATOM 5849 O O . GLN B 1 167 ? 16.219 -36.938 -27.672 1 92.62 167 GLN B O 1
ATOM 5854 N N . GLN B 1 168 ? 16.859 -35.875 -25.844 1 91.56 168 GLN B N 1
ATOM 5855 C CA . GLN B 1 168 ? 16.906 -37.094 -25.047 1 91.56 168 GLN B CA 1
ATOM 5856 C C . GLN B 1 168 ? 15.492 -37.594 -24.719 1 91.56 168 GLN B C 1
ATOM 5858 O O . GLN B 1 168 ? 15.25 -38.812 -24.656 1 91.56 168 GLN B O 1
ATOM 5863 N N . TYR B 1 169 ? 14.578 -36.688 -24.422 1 91.88 169 TYR B N 1
ATOM 5864 C CA . TYR B 1 169 ? 13.203 -37 -24.047 1 91.88 169 TYR B CA 1
ATOM 5865 C C . TYR B 1 169 ? 12.211 -36.188 -24.891 1 91.88 169 TYR B C 1
ATOM 5867 O O . TYR B 1 169 ? 11.484 -35.344 -24.375 1 91.88 169 TYR B O 1
ATOM 5875 N N . PRO B 1 170 ? 12.047 -36.562 -26.125 1 89.62 170 PRO B N 1
ATOM 5876 C CA . PRO B 1 170 ? 11.234 -35.75 -27.047 1 89.62 170 PRO B CA 1
ATOM 5877 C C . PRO B 1 170 ? 9.75 -35.75 -26.672 1 89.62 170 PRO B C 1
ATOM 5879 O O . PRO B 1 170 ? 9.031 -34.812 -27.031 1 89.62 170 PRO B O 1
ATOM 5882 N N . ASP B 1 171 ? 9.242 -36.75 -25.953 1 90.19 171 ASP B N 1
ATOM 5883 C CA . ASP B 1 171 ? 7.816 -36.875 -25.641 1 90.19 171 ASP B CA 1
ATOM 5884 C C . ASP B 1 171 ? 7.531 -36.438 -24.203 1 90.19 171 ASP B C 1
ATOM 5886 O O . ASP B 1 171 ? 6.523 -36.844 -23.609 1 90.19 171 ASP B O 1
ATOM 5890 N N . SER B 1 172 ? 8.438 -35.625 -23.656 1 92.81 172 SER B N 1
ATOM 5891 C CA . SER B 1 172 ? 8.281 -35.156 -22.281 1 92.81 172 SER B CA 1
ATOM 5892 C C . SER B 1 172 ? 8 -33.656 -22.25 1 92.81 172 SER B C 1
ATOM 5894 O O . SER B 1 172 ? 8.109 -32.969 -23.266 1 92.81 172 SER B O 1
ATOM 5896 N N . LEU B 1 173 ? 7.551 -33.25 -21.125 1 95.75 173 LEU B N 1
ATOM 5897 C CA . LEU B 1 173 ? 7.281 -31.844 -20.906 1 95.75 173 LEU B CA 1
ATOM 5898 C C . LEU B 1 173 ? 8.57 -31.094 -20.625 1 95.75 173 LEU B C 1
ATOM 5900 O O . LEU B 1 173 ? 9.109 -31.156 -19.516 1 95.75 173 LEU B O 1
ATOM 5904 N N . ILE B 1 174 ? 9.039 -30.344 -21.609 1 95.81 174 ILE B N 1
ATOM 5905 C CA . ILE B 1 174 ? 10.266 -29.562 -21.484 1 95.81 174 ILE B CA 1
ATOM 5906 C C . ILE B 1 174 ? 9.922 -28.125 -21.078 1 95.81 174 ILE B C 1
ATOM 5908 O O . ILE B 1 174 ? 9.164 -27.453 -21.781 1 95.81 174 ILE B O 1
ATOM 5912 N N . PRO B 1 175 ? 10.469 -27.656 -20 1 95.75 175 PRO B N 1
ATOM 5913 C CA . PRO B 1 175 ? 10.164 -26.297 -19.562 1 95.75 175 PRO B CA 1
ATOM 5914 C C . PRO B 1 175 ? 10.633 -25.234 -20.578 1 95.75 175 PRO B C 1
ATOM 5916 O O . PRO B 1 175 ? 11.656 -25.422 -21.234 1 95.75 175 PRO B O 1
ATOM 5919 N N . PRO B 1 176 ? 9.883 -24.141 -20.625 1 94.56 176 PRO B N 1
ATOM 5920 C CA . PRO B 1 176 ? 10.203 -23.109 -21.609 1 94.56 176 PRO B CA 1
ATOM 5921 C C . PRO B 1 176 ? 11.305 -22.172 -21.141 1 94.56 176 PRO B C 1
ATOM 5923 O O . PRO B 1 176 ? 11.516 -22 -19.938 1 94.56 176 PRO B O 1
ATOM 5926 N N . LEU B 1 177 ? 12 -21.656 -22.109 1 93.25 177 LEU B N 1
ATOM 5927 C CA . LEU B 1 177 ? 12.953 -20.562 -21.922 1 93.25 177 LEU B CA 1
ATOM 5928 C C . LEU B 1 177 ? 12.531 -19.328 -22.719 1 93.25 177 LEU B C 1
ATOM 5930 O O . LEU B 1 177 ? 11.812 -19.438 -23.719 1 93.25 177 LEU B O 1
ATOM 5934 N N . PRO B 1 178 ? 12.945 -18.172 -22.109 1 81.5 178 PRO B N 1
ATOM 5935 C CA . PRO B 1 178 ? 12.648 -16.984 -22.922 1 81.5 178 PRO B CA 1
ATOM 5936 C C . PRO B 1 178 ? 13.305 -17.016 -24.297 1 81.5 178 PRO B C 1
ATOM 5938 O O . PRO B 1 178 ? 14.344 -17.656 -24.469 1 81.5 178 PRO B O 1
ATOM 5941 N N . ALA B 1 179 ? 12.656 -16.328 -25.109 1 78.69 179 ALA B N 1
ATOM 5942 C CA . ALA B 1 179 ? 13.195 -16.266 -26.469 1 78.69 179 ALA B CA 1
ATOM 5943 C C . ALA B 1 179 ? 14.555 -15.578 -26.5 1 78.69 179 ALA B C 1
ATOM 5945 O O . ALA B 1 179 ? 14.805 -14.664 -25.703 1 78.69 179 ALA B O 1
ATOM 5946 N N . LYS B 1 180 ? 15.414 -16.094 -27.359 1 79.81 180 LYS B N 1
ATOM 5947 C CA . LYS B 1 180 ? 16.719 -15.469 -27.531 1 79.81 180 LYS B CA 1
ATOM 5948 C C . LYS B 1 180 ? 16.578 -14.039 -28.047 1 79.81 180 LYS B C 1
ATOM 5950 O O . LYS B 1 180 ? 15.75 -13.773 -28.922 1 79.81 180 LYS B O 1
ATOM 5955 N N . THR B 1 181 ? 17.016 -13.148 -27.266 1 72.25 181 THR B N 1
ATOM 5956 C CA . THR B 1 181 ? 16.938 -11.758 -27.688 1 72.25 181 THR B CA 1
ATOM 5957 C C . THR B 1 181 ? 18.094 -11.406 -28.625 1 72.25 181 THR B C 1
ATOM 5959 O O . THR B 1 181 ? 19.219 -11.859 -28.406 1 72.25 181 THR B O 1
ATOM 5962 N N . LEU B 1 182 ? 17.766 -10.68 -29.641 1 65.19 182 LEU B N 1
ATOM 5963 C CA . LEU B 1 182 ? 18.766 -10.281 -30.625 1 65.19 182 LEU B CA 1
ATOM 5964 C C . LEU B 1 182 ? 19.703 -9.227 -30.031 1 65.19 182 LEU B C 1
ATOM 5966 O O . LEU B 1 182 ? 20.891 -9.211 -30.344 1 65.19 182 LEU B O 1
ATOM 5970 N N . PHE B 1 183 ? 19.047 -8.328 -29.219 1 67.69 183 PHE B N 1
ATOM 5971 C CA . PHE B 1 183 ? 19.844 -7.262 -28.625 1 67.69 183 PHE B CA 1
ATOM 5972 C C . PHE B 1 183 ? 20 -7.477 -27.125 1 67.69 183 PHE B C 1
ATOM 5974 O O . PHE B 1 183 ? 19 -7.625 -26.406 1 67.69 183 PHE B O 1
ATOM 5981 N N . ARG B 1 184 ? 21.297 -7.629 -26.812 1 67.38 184 ARG B N 1
ATOM 5982 C CA . ARG B 1 184 ? 21.594 -7.855 -25.406 1 67.38 184 ARG B CA 1
ATOM 5983 C C . ARG B 1 184 ? 21.422 -6.57 -24.609 1 67.38 184 ARG B C 1
ATOM 5985 O O . ARG B 1 184 ? 22.031 -5.547 -24.922 1 67.38 184 ARG B O 1
ATOM 5992 N N . LYS B 1 185 ? 20.547 -6.66 -23.703 1 71.5 185 LYS B N 1
ATOM 5993 C CA . LYS B 1 185 ? 20.344 -5.566 -22.766 1 71.5 185 LYS B CA 1
ATOM 5994 C C . LYS B 1 185 ? 21.031 -5.867 -21.422 1 71.5 185 LYS B C 1
ATOM 5996 O O . LYS B 1 185 ? 20.812 -6.922 -20.828 1 71.5 185 LYS B O 1
ATOM 6001 N N . PHE B 1 186 ? 21.875 -4.836 -21.016 1 80.75 186 PHE B N 1
ATOM 6002 C CA . PHE B 1 186 ? 22.672 -5.113 -19.828 1 80.75 186 PHE B CA 1
ATOM 6003 C C . PHE B 1 186 ? 22.172 -4.285 -18.641 1 80.75 186 PHE B C 1
ATOM 6005 O O . PHE B 1 186 ? 22.938 -4.02 -17.719 1 80.75 186 PHE B O 1
ATOM 6012 N N . THR B 1 187 ? 20.906 -3.986 -18.734 1 82.19 187 THR B N 1
ATOM 6013 C CA . THR B 1 187 ? 20.375 -3.25 -17.594 1 82.19 187 THR B CA 1
ATOM 6014 C C . THR B 1 187 ? 20.094 -4.191 -16.438 1 82.19 187 THR B C 1
ATOM 6016 O O . THR B 1 187 ? 19.688 -5.34 -16.641 1 82.19 187 THR B O 1
ATOM 6019 N N . PRO B 1 188 ? 20.266 -3.627 -15.227 1 85.12 188 PRO B N 1
ATOM 6020 C CA . PRO B 1 188 ? 20.016 -4.457 -14.047 1 85.12 188 PRO B CA 1
ATOM 6021 C C . PRO B 1 188 ? 18.594 -5.023 -14.016 1 85.12 188 PRO B C 1
ATOM 6023 O O . PRO B 1 188 ? 18.391 -6.156 -13.562 1 85.12 188 PRO B O 1
ATOM 6026 N N . GLU B 1 189 ? 17.688 -4.32 -14.484 1 81.56 189 GLU B N 1
ATOM 6027 C CA . GLU B 1 189 ? 16.297 -4.766 -14.484 1 81.56 189 GLU B CA 1
ATOM 6028 C C . GLU B 1 189 ? 16.094 -5.961 -15.406 1 81.56 189 GLU B C 1
ATOM 6030 O O . GLU B 1 189 ? 15.445 -6.938 -15.039 1 81.56 189 GLU B O 1
ATOM 6035 N N . HIS B 1 190 ? 16.688 -5.832 -16.531 1 84.75 190 HIS B N 1
ATOM 6036 C CA . HIS B 1 190 ? 16.578 -6.91 -17.516 1 84.75 190 HIS B CA 1
ATOM 6037 C C . HIS B 1 190 ? 17.312 -8.164 -17.031 1 84.75 190 HIS B C 1
ATOM 6039 O O . HIS B 1 190 ? 16.812 -9.281 -17.219 1 84.75 190 HIS B O 1
ATOM 6045 N N . ILE B 1 191 ? 18.438 -7.98 -16.484 1 88.88 191 ILE B N 1
ATOM 6046 C CA . ILE B 1 191 ? 19.25 -9.102 -16.031 1 88.88 191 ILE B CA 1
ATOM 6047 C C . ILE B 1 191 ? 18.547 -9.805 -14.867 1 88.88 191 ILE B C 1
ATOM 6049 O O . ILE B 1 191 ? 18.5 -11.039 -14.812 1 88.88 191 ILE B O 1
ATOM 6053 N N . SER B 1 192 ? 17.953 -9.031 -14 1 87.56 192 SER B N 1
ATOM 6054 C CA . SER B 1 192 ? 17.234 -9.602 -12.867 1 87.56 192 SER B CA 1
ATOM 6055 C C . SER B 1 192 ? 16.047 -10.422 -13.32 1 87.56 192 SER B C 1
ATOM 6057 O O . SER B 1 192 ? 15.773 -11.492 -12.773 1 87.56 192 SER B O 1
ATOM 6059 N N . LYS B 1 193 ? 15.359 -9.906 -14.266 1 85.31 193 LYS B N 1
ATOM 6060 C CA . LYS B 1 193 ? 14.227 -10.633 -14.828 1 85.31 193 LYS B CA 1
ATOM 6061 C C . LYS B 1 193 ? 14.672 -11.961 -15.43 1 85.31 193 LYS B C 1
ATOM 6063 O O . LYS B 1 193 ? 14.016 -12.984 -15.242 1 85.31 193 LYS B O 1
ATOM 6068 N N . ARG B 1 194 ? 15.734 -11.922 -16.172 1 88.75 194 ARG B N 1
ATOM 6069 C CA . ARG B 1 194 ? 16.266 -13.133 -16.781 1 88.75 194 ARG B CA 1
ATOM 6070 C C . ARG B 1 194 ? 16.688 -14.141 -15.727 1 88.75 194 ARG B C 1
ATOM 6072 O O . ARG B 1 194 ? 16.438 -15.336 -15.867 1 88.75 194 ARG B O 1
ATOM 6079 N N . CYS B 1 195 ? 17.359 -13.656 -14.68 1 92 195 CYS B N 1
ATOM 6080 C CA . CYS B 1 195 ? 17.766 -14.531 -13.586 1 92 195 CYS B CA 1
ATOM 6081 C C . CYS B 1 195 ? 16.578 -15.32 -13.047 1 92 195 CYS B C 1
ATOM 6083 O O . CYS B 1 195 ? 16.672 -16.531 -12.859 1 92 195 CYS B O 1
ATOM 6085 N N . LYS B 1 196 ? 15.469 -14.695 -12.914 1 89.38 196 LYS B N 1
ATOM 6086 C CA . LYS B 1 196 ? 14.289 -15.336 -12.344 1 89.38 196 LYS B CA 1
ATOM 6087 C C . LYS B 1 196 ? 13.711 -16.375 -13.305 1 89.38 196 LYS B C 1
ATOM 6089 O O . LYS B 1 196 ? 13.273 -17.453 -12.875 1 89.38 196 LYS B O 1
ATOM 6094 N N . MET B 1 197 ? 13.773 -16.078 -14.531 1 90.38 197 MET B N 1
ATOM 6095 C CA . MET B 1 197 ? 13.281 -17.016 -15.531 1 90.38 197 MET B CA 1
ATOM 6096 C C . MET B 1 197 ? 14.156 -18.266 -15.578 1 90.38 197 MET B C 1
ATOM 6098 O O . MET B 1 197 ? 13.641 -19.391 -15.672 1 90.38 197 MET B O 1
ATOM 6102 N N . LEU B 1 198 ? 15.406 -18.016 -15.531 1 94.75 198 LEU B N 1
ATOM 6103 C CA . LEU B 1 198 ? 16.344 -19.125 -15.562 1 94.75 198 LEU B CA 1
ATOM 6104 C C . LEU B 1 198 ? 16.203 -20 -14.312 1 94.75 198 LEU B C 1
ATOM 6106 O O . LEU B 1 198 ? 16.297 -21.219 -14.398 1 94.75 198 LEU B O 1
ATOM 6110 N N . GLU B 1 199 ? 15.977 -19.375 -13.18 1 94.31 199 GLU B N 1
ATOM 6111 C CA . GLU B 1 199 ? 15.734 -20.109 -11.938 1 94.31 199 GLU B CA 1
ATOM 6112 C C . GLU B 1 199 ? 14.508 -21 -12.055 1 94.31 199 GLU B C 1
ATOM 6114 O O . GLU B 1 199 ? 14.539 -22.172 -11.656 1 94.31 199 GLU B O 1
ATOM 6119 N N . GLN B 1 200 ? 13.438 -20.516 -12.609 1 91.69 200 GLN B N 1
ATOM 6120 C CA . GLN B 1 200 ? 12.195 -21.266 -12.758 1 91.69 200 GLN B CA 1
ATOM 6121 C C . GLN B 1 200 ? 12.367 -22.422 -13.734 1 91.69 200 GLN B C 1
ATOM 6123 O O . GLN B 1 200 ? 11.82 -23.5 -13.523 1 91.69 200 GLN B O 1
ATOM 6128 N N . PHE B 1 201 ? 13.141 -22.141 -14.75 1 95.38 201 PHE B N 1
ATOM 6129 C CA . PHE B 1 201 ? 13.469 -23.172 -15.734 1 95.38 201 PHE B CA 1
ATOM 6130 C C . PHE B 1 201 ? 14.164 -24.344 -15.07 1 95.38 201 PHE B C 1
ATOM 6132 O O . PHE B 1 201 ? 13.742 -25.5 -15.219 1 95.38 201 PHE B O 1
ATOM 6139 N N . LEU B 1 202 ? 15.156 -24.047 -14.32 1 96 202 LEU B N 1
ATOM 6140 C CA . LEU B 1 202 ? 15.922 -25.094 -13.648 1 96 202 LEU B CA 1
ATOM 6141 C C . LEU B 1 202 ? 15.078 -25.812 -12.602 1 96 202 LEU B C 1
ATOM 6143 O O . LEU B 1 202 ? 15.172 -27.031 -12.445 1 96 202 LEU B O 1
ATOM 6147 N N . SER B 1 203 ? 14.258 -25.062 -11.93 1 92.56 203 SER B N 1
ATOM 6148 C CA . SER B 1 203 ? 13.383 -25.656 -10.914 1 92.56 203 SER B CA 1
ATOM 6149 C C . SER B 1 203 ? 12.414 -26.656 -11.539 1 92.56 203 SER B C 1
ATOM 6151 O O . SER B 1 203 ? 12.18 -27.719 -10.977 1 92.56 203 SER B O 1
ATOM 6153 N N . ALA B 1 204 ? 11.898 -26.281 -12.68 1 93 204 ALA B N 1
ATOM 6154 C CA . ALA B 1 204 ? 10.961 -27.172 -13.367 1 93 204 ALA B CA 1
ATOM 6155 C C . ALA B 1 204 ? 11.641 -28.453 -13.812 1 93 204 ALA B C 1
ATOM 6157 O O . ALA B 1 204 ? 11.055 -29.531 -13.727 1 93 204 ALA B O 1
ATOM 6158 N N . ILE B 1 205 ? 12.859 -28.344 -14.281 1 95.69 205 ILE B N 1
ATOM 6159 C CA . ILE B 1 205 ? 13.617 -29.516 -14.711 1 95.69 205 ILE B CA 1
ATOM 6160 C C . ILE B 1 205 ? 13.891 -30.422 -13.516 1 95.69 205 ILE B C 1
ATOM 6162 O O . ILE B 1 205 ? 13.641 -31.625 -13.578 1 95.69 205 ILE B O 1
ATOM 6166 N N . LEU B 1 206 ? 14.328 -29.859 -12.461 1 92.88 206 LEU B N 1
ATOM 6167 C CA . LEU B 1 206 ? 14.742 -30.625 -11.289 1 92.88 206 LEU B CA 1
ATOM 6168 C C . LEU B 1 206 ? 13.547 -31.312 -10.641 1 92.88 206 LEU B C 1
ATOM 6170 O O . LEU B 1 206 ? 13.688 -32.406 -10.062 1 92.88 206 LEU B O 1
ATOM 6174 N N . ASN B 1 207 ? 12.391 -30.766 -10.82 1 86.62 207 ASN B N 1
ATOM 6175 C CA . ASN B 1 207 ? 11.211 -31.328 -10.172 1 86.62 207 ASN B CA 1
ATOM 6176 C C . ASN B 1 207 ? 10.453 -32.25 -11.102 1 86.62 207 ASN B C 1
ATOM 6178 O O . ASN B 1 207 ? 9.422 -32.812 -10.727 1 86.62 207 ASN B O 1
ATOM 6182 N N . ASN B 1 208 ? 10.969 -32.406 -12.25 1 89.62 208 ASN B N 1
ATOM 6183 C CA . ASN B 1 208 ? 10.445 -33.438 -13.164 1 89.62 208 ASN B CA 1
ATOM 6184 C C . ASN B 1 208 ? 11.172 -34.75 -13.008 1 89.62 208 ASN B C 1
ATOM 6186 O O . ASN B 1 208 ? 12.391 -34.844 -13.195 1 89.62 208 ASN B O 1
ATOM 6190 N N . HIS B 1 209 ? 10.461 -35.75 -12.75 1 86 209 HIS B N 1
ATOM 6191 C CA . HIS B 1 209 ? 11 -37.062 -12.391 1 86 209 HIS B CA 1
ATOM 6192 C C . HIS B 1 209 ? 11.875 -37.625 -13.508 1 86 209 HIS B C 1
ATOM 6194 O O . HIS B 1 209 ? 12.891 -38.281 -13.242 1 86 209 HIS B O 1
ATOM 6200 N N . LEU B 1 210 ? 11.477 -37.438 -14.719 1 90.56 210 LEU B N 1
ATOM 6201 C CA . LEU B 1 210 ? 12.195 -38 -15.859 1 90.56 210 LEU B CA 1
ATOM 6202 C C . LEU B 1 210 ? 13.398 -37.156 -16.219 1 90.56 210 LEU B C 1
ATOM 6204 O O . LEU B 1 210 ? 14.516 -37.656 -16.375 1 90.56 210 LEU B O 1
ATOM 6208 N N . LEU B 1 211 ? 13.25 -35.844 -16.234 1 94.19 211 LEU B N 1
ATOM 6209 C CA . LEU B 1 211 ? 14.281 -34.938 -16.719 1 94.19 211 LEU B CA 1
ATOM 6210 C C . LEU B 1 211 ? 15.461 -34.875 -15.758 1 94.19 211 LEU B C 1
ATOM 6212 O O . LEU B 1 211 ? 16.609 -34.719 -16.172 1 94.19 211 LEU B O 1
ATOM 6216 N N . ARG B 1 212 ? 15.242 -35.062 -14.523 1 93.19 212 ARG B N 1
ATOM 6217 C CA . ARG B 1 212 ? 16.312 -34.938 -13.531 1 93.19 212 ARG B CA 1
ATOM 6218 C C . ARG B 1 212 ? 17.266 -36.125 -13.617 1 93.19 212 ARG B C 1
ATOM 6220 O O . ARG B 1 212 ? 18.344 -36.094 -13.039 1 93.19 212 ARG B O 1
ATOM 6227 N N . GLN B 1 213 ? 16.859 -37.125 -14.352 1 93.69 213 GLN B N 1
ATOM 6228 C CA . GLN B 1 213 ? 17.688 -38.312 -14.5 1 93.69 213 GLN B CA 1
ATOM 6229 C C . GLN B 1 213 ? 18.766 -38.125 -15.555 1 93.69 213 GLN B C 1
ATOM 6231 O O . GLN B 1 213 ? 19.703 -38.906 -15.648 1 93.69 213 GLN B O 1
ATOM 6236 N N . SER B 1 214 ? 18.688 -37.094 -16.328 1 94.12 214 SER B N 1
ATOM 6237 C CA . SER B 1 214 ? 19.594 -36.875 -17.453 1 94.12 214 SER B CA 1
ATOM 6238 C C . SER B 1 214 ? 21 -36.531 -16.953 1 94.12 214 SER B C 1
ATOM 6240 O O . SER B 1 214 ? 21.156 -35.812 -15.977 1 94.12 214 SER B O 1
ATOM 6242 N N . ASP B 1 215 ? 22.016 -37.031 -17.641 1 93.38 215 ASP B N 1
ATOM 6243 C CA . ASP B 1 215 ? 23.406 -36.688 -17.344 1 93.38 215 ASP B CA 1
ATOM 6244 C C . ASP B 1 215 ? 23.703 -35.25 -17.703 1 93.38 215 ASP B C 1
ATOM 6246 O O . ASP B 1 215 ? 24.609 -34.625 -17.156 1 93.38 215 ASP B O 1
ATOM 6250 N N . PHE B 1 216 ? 22.859 -34.719 -18.516 1 95.94 216 PHE B N 1
ATOM 6251 C CA . PHE B 1 216 ? 23.109 -33.375 -18.969 1 95.94 216 PHE B CA 1
ATOM 6252 C C . PHE B 1 216 ? 22.781 -32.344 -17.859 1 95.94 216 PHE B C 1
ATOM 6254 O O . PHE B 1 216 ? 23.531 -31.391 -17.672 1 95.94 216 PHE B O 1
ATOM 6261 N N . ILE B 1 217 ? 21.672 -32.531 -17.141 1 97.19 217 ILE B N 1
ATOM 6262 C CA . ILE B 1 217 ? 21.344 -31.641 -16.047 1 97.19 217 ILE B CA 1
ATOM 6263 C C . ILE B 1 217 ? 22.344 -31.828 -14.898 1 97.19 217 ILE B C 1
ATOM 6265 O O . ILE B 1 217 ? 22.719 -30.875 -14.227 1 97.19 217 ILE B O 1
ATOM 6269 N N . GLU B 1 218 ? 22.766 -33.031 -14.68 1 96.5 218 GLU B N 1
ATOM 6270 C CA . GLU B 1 218 ? 23.797 -33.281 -13.672 1 96.5 218 GLU B CA 1
ATOM 6271 C C . GLU B 1 218 ? 25.078 -32.531 -14.016 1 96.5 218 GLU B C 1
ATOM 6273 O O . GLU B 1 218 ? 25.641 -31.844 -13.164 1 96.5 218 GLU B O 1
ATOM 6278 N N . GLY B 1 219 ? 25.562 -32.781 -15.219 1 96.62 219 GLY B N 1
ATOM 6279 C CA . GLY B 1 219 ? 26.781 -32.094 -15.648 1 96.62 219 GLY B CA 1
ATOM 6280 C C . GLY B 1 219 ? 26.641 -30.594 -15.594 1 96.62 219 GLY B C 1
ATOM 6281 O O . GLY B 1 219 ? 27.578 -29.891 -15.18 1 96.62 219 GLY B O 1
ATOM 6282 N N . PHE B 1 220 ? 25.516 -30.062 -16.016 1 97.88 220 PHE B N 1
ATOM 6283 C CA . PHE B 1 220 ? 25.25 -28.641 -16.016 1 97.88 220 PHE B CA 1
ATOM 6284 C C . PHE B 1 220 ? 25.422 -28.047 -14.617 1 97.88 220 PHE B C 1
ATOM 6286 O O . PHE B 1 220 ? 25.953 -26.953 -14.453 1 97.88 220 PHE B O 1
ATOM 6293 N N . LEU B 1 221 ? 24.984 -28.734 -13.57 1 97.31 221 LEU B N 1
ATOM 6294 C CA . LEU B 1 221 ? 24.922 -28.188 -12.219 1 97.31 221 LEU B CA 1
ATOM 6295 C C . LEU B 1 221 ? 26.219 -28.453 -11.469 1 97.31 221 LEU B C 1
ATOM 6297 O O . LEU B 1 221 ? 26.531 -27.766 -10.492 1 97.31 221 LEU B O 1
ATOM 6301 N N . PHE B 1 222 ? 27.016 -29.438 -11.938 1 96.44 222 PHE B N 1
ATOM 6302 C CA . PHE B 1 222 ? 28.094 -29.859 -11.055 1 96.44 222 PHE B CA 1
ATOM 6303 C C . PHE B 1 222 ? 29.453 -29.688 -11.719 1 96.44 222 PHE B C 1
ATOM 6305 O O . PHE B 1 222 ? 30.484 -29.672 -11.055 1 96.44 222 PHE B O 1
ATOM 6312 N N . ILE B 1 223 ? 29.547 -29.562 -13 1 96.44 223 ILE B N 1
ATOM 6313 C CA . ILE B 1 223 ? 30.844 -29.453 -13.672 1 96.44 223 ILE B CA 1
ATOM 6314 C C . ILE B 1 223 ? 31.281 -27.984 -13.727 1 96.44 223 ILE B C 1
ATOM 6316 O O . ILE B 1 223 ? 30.703 -27.203 -14.477 1 96.44 223 ILE B O 1
ATOM 6320 N N . ASP B 1 224 ? 32.219 -27.703 -13 1 93.12 224 ASP B N 1
ATOM 6321 C CA . ASP B 1 224 ? 32.719 -26.328 -12.961 1 93.12 224 ASP B CA 1
ATOM 6322 C C . ASP B 1 224 ? 33.938 -26.156 -13.852 1 93.12 224 ASP B C 1
ATOM 6324 O O . ASP B 1 224 ? 34.25 -25.047 -14.273 1 93.12 224 ASP B O 1
ATOM 6328 N N . ASP B 1 225 ? 34.562 -27.281 -14.156 1 92.62 225 ASP B N 1
ATOM 6329 C CA . ASP B 1 225 ? 35.75 -27.281 -15 1 92.62 225 ASP B CA 1
ATOM 6330 C C . ASP B 1 225 ? 35.375 -27.016 -16.469 1 92.62 225 ASP B C 1
ATOM 6332 O O . ASP B 1 225 ? 34.594 -27.766 -17.047 1 92.62 225 ASP B O 1
ATOM 6336 N N . ASP B 1 226 ? 36.062 -26.047 -17.078 1 91.75 226 ASP B N 1
ATOM 6337 C CA . ASP B 1 226 ? 35.688 -25.609 -18.422 1 91.75 226 ASP B CA 1
ATOM 6338 C C . ASP B 1 226 ? 35.938 -26.719 -19.438 1 91.75 226 ASP B C 1
ATOM 6340 O O . ASP B 1 226 ? 35.156 -26.891 -20.375 1 91.75 226 ASP B O 1
ATOM 6344 N N . ILE B 1 227 ? 36.969 -27.391 -19.266 1 93.19 227 ILE B N 1
ATOM 6345 C CA . ILE B 1 227 ? 37.344 -28.438 -20.219 1 93.19 227 ILE B CA 1
ATOM 6346 C C . ILE B 1 227 ? 36.312 -29.578 -20.141 1 93.19 227 ILE B C 1
ATOM 6348 O O . ILE B 1 227 ? 35.812 -30.047 -21.172 1 93.19 227 ILE B O 1
ATOM 6352 N N . LYS B 1 228 ? 36 -30 -18.969 1 94.94 228 LYS B N 1
ATOM 6353 C CA . LYS B 1 228 ? 35.031 -31.062 -18.766 1 94.94 228 LYS B CA 1
ATOM 6354 C C . LYS B 1 228 ? 33.656 -30.641 -19.234 1 94.94 228 LYS B C 1
ATOM 6356 O O . LYS B 1 228 ? 32.906 -31.453 -19.766 1 94.94 228 LYS B O 1
ATOM 6361 N N . PHE B 1 229 ? 33.344 -29.453 -19.047 1 95.5 229 PHE B N 1
ATOM 6362 C CA . PHE B 1 229 ? 32.031 -28.953 -19.469 1 95.5 229 PHE B CA 1
ATOM 6363 C C . PHE B 1 229 ? 31.938 -28.891 -20.984 1 95.5 229 PHE B C 1
ATOM 6365 O O . PHE B 1 229 ? 30.891 -29.203 -21.562 1 95.5 229 PHE B O 1
ATOM 6372 N N . LYS B 1 230 ? 33.031 -28.531 -21.625 1 94 230 LYS B N 1
ATOM 6373 C CA . LYS B 1 230 ? 33.062 -28.531 -23.078 1 94 230 LYS B CA 1
ATOM 6374 C C . LYS B 1 230 ? 32.875 -29.938 -23.641 1 94 230 LYS B C 1
ATOM 6376 O O . LYS B 1 230 ? 32.281 -30.125 -24.688 1 94 230 LYS B O 1
ATOM 6381 N N . GLN B 1 231 ? 33.406 -30.844 -22.922 1 94.44 231 GLN B N 1
ATOM 6382 C CA . GLN B 1 231 ? 33.25 -32.25 -23.328 1 94.44 231 GLN B CA 1
ATOM 6383 C C . GLN B 1 231 ? 31.781 -32.656 -23.203 1 94.44 231 GLN B C 1
ATOM 6385 O O . GLN B 1 231 ? 31.266 -33.406 -24.047 1 94.44 231 GLN B O 1
ATOM 6390 N N . LEU B 1 232 ? 31.156 -32.25 -22.188 1 94.19 232 LEU B N 1
ATOM 6391 C CA . LEU B 1 232 ? 29.734 -32.531 -22 1 94.19 232 LEU B CA 1
ATOM 6392 C C . LEU B 1 232 ? 28.922 -31.922 -23.141 1 94.19 232 LEU B C 1
ATOM 6394 O O . LEU B 1 232 ? 28 -32.562 -23.656 1 94.19 232 LEU B O 1
ATOM 6398 N N . LEU B 1 233 ? 29.25 -30.719 -23.547 1 93.88 233 LEU B N 1
ATOM 6399 C CA . LEU B 1 233 ? 28.562 -30.047 -24.641 1 93.88 233 LEU B CA 1
ATOM 6400 C C . LEU B 1 233 ? 28.703 -30.812 -25.938 1 93.88 233 LEU B C 1
ATOM 6402 O O . LEU B 1 233 ? 27.734 -30.969 -26.688 1 93.88 233 LEU B O 1
ATOM 6406 N N . ALA B 1 234 ? 29.797 -31.344 -26.094 1 91.75 234 ALA B N 1
ATOM 6407 C CA . ALA B 1 234 ? 30.078 -32.094 -27.312 1 91.75 234 ALA B CA 1
ATOM 6408 C C . ALA B 1 234 ? 29.328 -33.438 -27.312 1 91.75 234 ALA B C 1
ATOM 6410 O O . ALA B 1 234 ? 28.906 -33.906 -28.359 1 91.75 234 ALA B O 1
ATOM 6411 N N . ALA B 1 235 ? 29.188 -34 -26.188 1 90.44 235 ALA B N 1
ATOM 6412 C CA . ALA B 1 235 ? 28.516 -35.281 -26.062 1 90.44 235 ALA B CA 1
ATOM 6413 C C . ALA B 1 235 ? 27.062 -35.219 -26.5 1 90.44 235 ALA B C 1
ATOM 6415 O O . ALA B 1 235 ? 26.484 -36.188 -26.984 1 90.44 235 ALA B O 1
ATOM 6416 N N . SER B 1 236 ? 26.453 -34.094 -26.375 1 88.56 236 SER B N 1
ATOM 6417 C CA . SER B 1 236 ? 25.047 -33.938 -26.734 1 88.56 236 SER B CA 1
ATOM 6418 C C . SER B 1 236 ? 24.844 -33.938 -28.234 1 88.56 236 SER B C 1
ATOM 6420 O O . SER B 1 236 ? 23.75 -34.219 -28.719 1 88.56 236 SER B O 1
ATOM 6422 N N . THR B 1 237 ? 25.875 -33.656 -28.984 1 88.81 237 THR B N 1
ATOM 6423 C CA . THR B 1 237 ? 25.766 -33.562 -30.438 1 88.81 237 THR B CA 1
ATOM 6424 C C . THR B 1 237 ? 25.656 -34.938 -31.047 1 88.81 237 THR B C 1
ATOM 6426 O O . THR B 1 237 ? 25.141 -35.094 -32.156 1 88.81 237 THR B O 1
ATOM 6429 N N . VAL B 1 238 ? 26.047 -36 -30.328 1 86.81 238 VAL B N 1
ATOM 6430 C CA . VAL B 1 238 ? 26.047 -37.344 -30.844 1 86.81 238 VAL B CA 1
ATOM 6431 C C . VAL B 1 238 ? 24.797 -38.094 -30.359 1 86.81 238 VAL B C 1
ATOM 6433 O O . VAL B 1 238 ? 24.5 -39.188 -30.828 1 86.81 238 VAL B O 1
ATOM 6436 N N . LEU B 1 239 ? 24.094 -37.438 -29.562 1 84.31 239 LEU B N 1
ATOM 6437 C CA . LEU B 1 239 ? 22.891 -38.062 -29.016 1 84.31 239 LEU B CA 1
ATOM 6438 C C . LEU B 1 239 ? 21.844 -38.281 -30.094 1 84.31 239 LEU B C 1
ATOM 6440 O O . LEU B 1 239 ? 21.5 -37.344 -30.812 1 84.31 239 LEU B O 1
ATOM 6444 N N . LYS B 1 240 ? 21.422 -39.5 -30.234 1 82.12 240 LYS B N 1
ATOM 6445 C CA . LYS B 1 240 ? 20.344 -39.812 -31.188 1 82.12 240 LYS B CA 1
ATOM 6446 C C . LYS B 1 240 ? 18.984 -39.812 -30.484 1 82.12 240 LYS B C 1
ATOM 6448 O O . LYS B 1 240 ? 18.859 -40.312 -29.375 1 82.12 240 LYS B O 1
ATOM 6453 N N . GLN B 1 241 ? 18.047 -39.219 -31.109 1 85.75 241 GLN B N 1
ATOM 6454 C CA . GLN B 1 241 ? 16.672 -39.219 -30.578 1 85.75 241 GLN B CA 1
ATOM 6455 C C . GLN B 1 241 ? 16.062 -40.594 -30.609 1 85.75 241 GLN B C 1
ATOM 6457 O O . GLN B 1 241 ? 16.188 -41.312 -31.594 1 85.75 241 GLN B O 1
ATOM 6462 N N . PRO B 1 242 ? 15.516 -40.906 -29.469 1 82.88 242 PRO B N 1
ATOM 6463 C CA . PRO B 1 242 ? 14.859 -42.219 -29.453 1 82.88 242 PRO B CA 1
ATOM 6464 C C . PRO B 1 242 ? 13.656 -42.281 -30.391 1 82.88 242 PRO B C 1
ATOM 6466 O O . PRO B 1 242 ? 12.812 -41.375 -30.391 1 82.88 242 PRO B O 1
ATOM 6469 N N . THR B 1 243 ? 13.648 -43.281 -31.281 1 76 243 THR B N 1
ATOM 6470 C CA . THR B 1 243 ? 12.555 -43.438 -32.219 1 76 243 THR B CA 1
ATOM 6471 C C . THR B 1 243 ? 11.703 -44.656 -31.891 1 76 243 THR B C 1
ATOM 6473 O O . THR B 1 243 ? 10.508 -44.688 -32.219 1 76 243 THR B O 1
ATOM 6476 N N . LYS B 1 244 ? 12.406 -45.625 -31.281 1 75.62 244 LYS B N 1
ATOM 6477 C CA . LYS B 1 244 ? 11.68 -46.844 -30.875 1 75.62 244 LYS B CA 1
ATOM 6478 C C . LYS B 1 244 ? 11.578 -46.938 -29.359 1 75.62 244 LYS B C 1
ATOM 6480 O O . LYS B 1 244 ? 12.352 -46.312 -28.641 1 75.62 244 LYS B O 1
ATOM 6485 N N . TYR B 1 245 ? 10.641 -47.5 -28.938 1 71.25 245 TYR B N 1
ATOM 6486 C CA . TYR B 1 245 ? 10.406 -47.656 -27.5 1 71.25 245 TYR B CA 1
ATOM 6487 C C . TYR B 1 245 ? 11.617 -48.281 -26.812 1 71.25 245 TYR B C 1
ATOM 6489 O O . TYR B 1 245 ? 11.914 -47.969 -25.656 1 71.25 245 TYR B O 1
ATOM 6497 N N . SER B 1 246 ? 12.297 -49.062 -27.578 1 71.44 246 SER B N 1
ATOM 6498 C CA . SER B 1 246 ? 13.445 -49.75 -26.984 1 71.44 246 SER B CA 1
ATOM 6499 C C . SER B 1 246 ? 14.625 -48.812 -26.812 1 71.44 246 SER B C 1
ATOM 6501 O O . SER B 1 246 ? 15.562 -49.094 -26.062 1 71.44 246 SER B O 1
ATOM 6503 N N . ASP B 1 247 ? 14.516 -47.719 -27.391 1 80.44 247 ASP B N 1
ATOM 6504 C CA . ASP B 1 247 ? 15.617 -46.75 -27.359 1 80.44 247 ASP B CA 1
ATOM 6505 C C . ASP B 1 247 ? 15.516 -45.844 -26.141 1 80.44 247 ASP B C 1
ATOM 6507 O O . ASP B 1 247 ? 16.438 -45.062 -25.859 1 80.44 247 ASP B O 1
ATOM 6511 N N . TYR B 1 248 ? 14.445 -46 -25.516 1 80.44 248 TYR B N 1
ATOM 6512 C CA . TYR B 1 248 ? 14.266 -45.125 -24.359 1 80.44 248 TYR B CA 1
ATOM 6513 C C . TYR B 1 248 ? 15.117 -45.625 -23.188 1 80.44 248 TYR B C 1
ATOM 6515 O O . TYR B 1 248 ? 15.445 -46.781 -23.094 1 80.44 248 TYR B O 1
ATOM 6523 N N . ALA B 1 249 ? 15.562 -44.656 -22.406 1 85.38 249 ALA B N 1
ATOM 6524 C CA . ALA B 1 249 ? 16.375 -45 -21.25 1 85.38 249 ALA B CA 1
ATOM 6525 C C . ALA B 1 249 ? 15.891 -44.25 -20.016 1 85.38 249 ALA B C 1
ATOM 6527 O O . ALA B 1 249 ? 15.516 -43.062 -20.094 1 85.38 249 ALA B O 1
ATOM 6528 N N . ASN B 1 250 ? 15.719 -44.969 -18.938 1 87.31 250 ASN B N 1
ATOM 6529 C CA . ASN B 1 250 ? 15.352 -44.375 -17.672 1 87.31 250 ASN B CA 1
ATOM 6530 C C . ASN B 1 250 ? 15.898 -45.188 -16.484 1 87.31 250 ASN B C 1
ATOM 6532 O O . ASN B 1 250 ? 16.609 -46.156 -16.688 1 87.31 250 ASN B O 1
ATOM 6536 N N . GLN B 1 251 ? 15.664 -44.719 -15.398 1 86.81 251 GLN B N 1
ATOM 6537 C CA . GLN B 1 251 ? 16.219 -45.375 -14.211 1 86.81 251 GLN B CA 1
ATOM 6538 C C . GLN B 1 251 ? 15.484 -46.656 -13.891 1 86.81 251 GLN B C 1
ATOM 6540 O O . GLN B 1 251 ? 16.062 -47.594 -13.312 1 86.81 251 GLN B O 1
ATOM 6545 N N . GLU B 1 252 ? 14.242 -46.75 -14.234 1 83.81 252 GLU B N 1
ATOM 6546 C CA . GLU B 1 252 ? 13.422 -47.938 -13.938 1 83.81 252 GLU B CA 1
ATOM 6547 C C . GLU B 1 252 ? 13.781 -49.094 -14.844 1 83.81 252 GLU B C 1
ATOM 6549 O O . GLU B 1 252 ? 13.555 -50.25 -14.492 1 83.81 252 GLU B O 1
ATOM 6554 N N . GLY B 1 253 ? 14.289 -48.844 -16.047 1 87.31 253 GLY B N 1
ATOM 6555 C CA . GLY B 1 253 ? 14.641 -49.875 -17 1 87.31 253 GLY B CA 1
ATOM 6556 C C . GLY B 1 253 ? 13.438 -50.5 -17.703 1 87.31 253 GLY B C 1
ATOM 6557 O O . GLY B 1 253 ? 13.531 -51.562 -18.297 1 87.31 253 GLY B O 1
ATOM 6558 N N . GLN B 1 254 ? 12.344 -49.844 -17.469 1 88.44 254 GLN B N 1
ATOM 6559 C CA . GLN B 1 254 ? 11.117 -50.281 -18.125 1 88.44 254 GLN B CA 1
ATOM 6560 C C . GLN B 1 254 ? 10.234 -49.125 -18.516 1 88.44 254 GLN B C 1
ATOM 6562 O O . GLN B 1 254 ? 10.312 -48.031 -17.906 1 88.44 254 GLN B O 1
ATOM 6567 N N . VAL B 1 255 ? 9.516 -49.312 -19.578 1 87.38 255 VAL B N 1
ATOM 6568 C CA . VAL B 1 255 ? 8.539 -48.312 -20.016 1 87.38 255 VAL B CA 1
ATOM 6569 C C . VAL B 1 255 ? 7.152 -48.938 -20.109 1 87.38 255 VAL B C 1
ATOM 6571 O O . VAL B 1 255 ? 7.027 -50.125 -20.422 1 87.38 255 VAL B O 1
ATOM 6574 N N . ILE B 1 256 ? 6.184 -48.188 -19.734 1 87.06 256 ILE B N 1
ATOM 6575 C CA . ILE B 1 256 ? 4.801 -48.656 -19.797 1 87.06 256 ILE B CA 1
ATOM 6576 C C . ILE B 1 256 ? 4.125 -48.094 -21.031 1 87.06 256 ILE B C 1
ATOM 6578 O O . ILE B 1 256 ? 4.18 -46.875 -21.281 1 87.06 256 ILE B O 1
ATOM 6582 N N . LEU B 1 257 ? 3.664 -48.938 -21.906 1 90.31 257 LEU B N 1
ATOM 6583 C CA . LEU B 1 257 ? 2.828 -48.562 -23.047 1 90.31 257 LEU B CA 1
ATOM 6584 C C . LEU B 1 257 ? 1.349 -48.719 -22.703 1 90.31 257 LEU B C 1
ATOM 6586 O O . LEU B 1 257 ? 0.921 -49.781 -22.219 1 90.31 257 LEU B O 1
ATOM 6590 N N . GLU B 1 258 ? 0.624 -47.625 -22.906 1 90.38 258 GLU B N 1
ATOM 6591 C CA . GLU B 1 258 ? -0.764 -47.719 -22.469 1 90.38 258 GLU B CA 1
ATOM 6592 C C . GLU B 1 258 ? -1.647 -46.719 -23.203 1 90.38 258 GLU B C 1
ATOM 6594 O O . GLU B 1 258 ? -1.235 -45.562 -23.438 1 90.38 258 GLU B O 1
ATOM 6599 N N . PHE B 1 259 ? -2.797 -47.094 -23.625 1 91.19 259 PHE B N 1
ATOM 6600 C CA . PHE B 1 259 ? -3.873 -46.188 -23.984 1 91.19 259 PHE B CA 1
ATOM 6601 C C . PHE B 1 259 ? -5.234 -46.781 -23.672 1 91.19 259 PHE B C 1
ATOM 6603 O O . PHE B 1 259 ? -5.383 -48 -23.656 1 91.19 259 PHE B O 1
ATOM 6610 N N . ASN B 1 260 ? -6.141 -46.094 -23.219 1 86.5 260 ASN B N 1
ATOM 6611 C CA . ASN B 1 260 ? -7.523 -46.469 -22.938 1 86.5 260 ASN B CA 1
ATOM 6612 C C . ASN B 1 260 ? -8.461 -45.281 -23.094 1 86.5 260 ASN B C 1
ATOM 6614 O O . ASN B 1 260 ? -8.008 -44.125 -23.156 1 86.5 260 ASN B O 1
ATOM 6618 N N . PRO B 1 261 ? -9.734 -45.469 -23.234 1 82.5 261 PRO B N 1
ATOM 6619 C CA . PRO B 1 261 ? -10.695 -44.406 -23.469 1 82.5 261 PRO B CA 1
ATOM 6620 C C . PRO B 1 261 ? -10.703 -43.375 -22.344 1 82.5 261 PRO B C 1
ATOM 6622 O O . PRO B 1 261 ? -10.984 -42.188 -22.578 1 82.5 261 PRO B O 1
ATOM 6625 N N . MET B 1 262 ? -10.453 -43.75 -21.156 1 82.12 262 MET B N 1
ATOM 6626 C CA . MET B 1 262 ? -10.414 -42.844 -20.016 1 82.12 262 MET B CA 1
ATOM 6627 C C . MET B 1 262 ? -9.305 -41.812 -20.203 1 82.12 262 MET B C 1
ATOM 6629 O O . MET B 1 262 ? -9.484 -40.625 -19.875 1 82.12 262 MET B O 1
ATOM 6633 N N . MET B 1 263 ? -8.141 -42.25 -20.656 1 87.62 263 MET B N 1
ATOM 6634 C CA . MET B 1 263 ? -7.027 -41.344 -20.922 1 87.62 263 MET B CA 1
ATOM 6635 C C . MET B 1 263 ? -7.375 -40.344 -22.016 1 87.62 263 MET B C 1
ATOM 6637 O O . MET B 1 263 ? -7.012 -39.156 -21.938 1 87.62 263 MET B O 1
ATOM 6641 N N . ASP B 1 264 ? -8.109 -40.812 -23.016 1 89.38 264 ASP B N 1
ATOM 6642 C CA . ASP B 1 264 ? -8.547 -39.938 -24.094 1 89.38 264 ASP B CA 1
ATOM 6643 C C . ASP B 1 264 ? -9.461 -38.844 -23.562 1 89.38 264 ASP B C 1
ATOM 6645 O O . ASP B 1 264 ? -9.328 -37.656 -23.938 1 89.38 264 ASP B O 1
ATOM 6649 N N . LYS B 1 265 ? -10.414 -39.281 -22.766 1 87.25 265 LYS B N 1
ATOM 6650 C CA . LYS B 1 265 ? -11.312 -38.312 -22.156 1 87.25 265 LYS B CA 1
ATOM 6651 C C . LYS B 1 265 ? -10.539 -37.312 -21.281 1 87.25 265 LYS B C 1
ATOM 6653 O O . LYS B 1 265 ? -10.82 -36.125 -21.297 1 87.25 265 LYS B O 1
ATOM 6658 N N . TYR B 1 266 ? -9.625 -37.844 -20.531 1 87.88 266 TYR B N 1
ATOM 6659 C CA . TYR B 1 266 ? -8.781 -37 -19.688 1 87.88 266 TYR B CA 1
ATOM 6660 C C . TYR B 1 266 ? -8.086 -35.938 -20.5 1 87.88 266 TYR B C 1
ATOM 6662 O O . TYR B 1 266 ? -8.109 -34.75 -20.141 1 87.88 266 TYR B O 1
ATOM 6670 N N . PHE B 1 267 ? -7.426 -36.312 -21.594 1 93.88 267 PHE B N 1
ATOM 6671 C CA . PHE B 1 267 ? -6.668 -35.375 -22.406 1 93.88 267 PHE B CA 1
ATOM 6672 C C . PHE B 1 267 ? -7.59 -34.344 -23.031 1 93.88 267 PHE B C 1
ATOM 6674 O O . PHE B 1 267 ? -7.219 -33.156 -23.141 1 93.88 267 PHE B O 1
ATOM 6681 N N . MET B 1 268 ? -8.797 -34.781 -23.422 1 93.12 268 MET B N 1
ATOM 6682 C CA . MET B 1 268 ? -9.766 -33.812 -23.969 1 93.12 268 MET B CA 1
ATOM 6683 C C . MET B 1 268 ? -10.172 -32.781 -22.922 1 93.12 268 MET B C 1
ATOM 6685 O O . MET B 1 268 ? -10.172 -31.594 -23.203 1 93.12 268 MET B O 1
ATOM 6689 N N . ASP B 1 269 ? -10.5 -33.25 -21.766 1 91.06 269 ASP B N 1
ATOM 6690 C CA . ASP B 1 269 ? -11 -32.375 -20.703 1 91.06 269 ASP B CA 1
ATOM 6691 C C . ASP B 1 269 ? -9.906 -31.438 -20.203 1 91.06 269 ASP B C 1
ATOM 6693 O O . ASP B 1 269 ? -10.148 -30.25 -20.016 1 91.06 269 ASP B O 1
ATOM 6697 N N . ILE B 1 270 ? -8.758 -31.984 -19.922 1 93.56 270 ILE B N 1
ATOM 6698 C CA . ILE B 1 270 ? -7.676 -31.188 -19.359 1 93.56 270 ILE B CA 1
ATOM 6699 C C . ILE B 1 270 ? -7.211 -30.156 -20.391 1 93.56 270 ILE B C 1
ATOM 6701 O O . ILE B 1 270 ? -6.809 -29.047 -20.047 1 93.56 270 ILE B O 1
ATOM 6705 N N . ASN B 1 271 ? -7.195 -30.609 -21.656 1 94.62 271 ASN B N 1
ATOM 6706 C CA . ASN B 1 271 ? -6.875 -29.672 -22.719 1 94.62 271 ASN B CA 1
ATOM 6707 C C . ASN B 1 271 ? -7.863 -28.5 -22.75 1 94.62 271 ASN B C 1
ATOM 6709 O O . ASN B 1 271 ? -7.461 -27.344 -22.875 1 94.62 271 ASN B O 1
ATOM 6713 N N . ASN B 1 272 ? -9.141 -28.828 -22.672 1 92.62 272 ASN B N 1
ATOM 6714 C CA . ASN B 1 272 ? -10.172 -27.797 -22.641 1 92.62 272 ASN B CA 1
ATOM 6715 C C . ASN B 1 272 ? -10 -26.875 -21.422 1 92.62 272 ASN B C 1
ATOM 6717 O O . ASN B 1 272 ? -10.18 -25.656 -21.531 1 92.62 272 ASN B O 1
ATOM 6721 N N . TYR B 1 273 ? -9.695 -27.438 -20.297 1 94.25 273 TYR B N 1
ATOM 6722 C CA . TYR B 1 273 ? -9.438 -26.672 -19.094 1 94.25 273 TYR B CA 1
ATOM 6723 C C . TYR B 1 273 ? -8.297 -25.688 -19.297 1 94.25 273 TYR B C 1
ATOM 6725 O O . TYR B 1 273 ? -8.406 -24.5 -18.953 1 94.25 273 TYR B O 1
ATOM 6733 N N . MET B 1 274 ? -7.172 -26.156 -19.844 1 94.75 274 MET B N 1
ATOM 6734 C CA . MET B 1 274 ? -6 -25.312 -20.047 1 94.75 274 MET B CA 1
ATOM 6735 C C . MET B 1 274 ? -6.289 -24.219 -21.062 1 94.75 274 MET B C 1
ATOM 6737 O O . MET B 1 274 ? -5.84 -23.078 -20.906 1 94.75 274 MET B O 1
ATOM 6741 N N . LEU B 1 275 ? -7.055 -24.578 -22.156 1 91.56 275 LEU B N 1
ATOM 6742 C CA . LEU B 1 275 ? -7.406 -23.578 -23.156 1 91.56 275 LEU B CA 1
ATOM 6743 C C . LEU B 1 275 ? -8.312 -22.5 -22.562 1 91.56 275 LEU B C 1
ATOM 6745 O O . LEU B 1 275 ? -8.133 -21.312 -22.828 1 91.56 275 LEU B O 1
ATOM 6749 N N . ASN B 1 276 ? -9.258 -22.906 -21.688 1 89.94 276 ASN B N 1
ATOM 6750 C CA . ASN B 1 276 ? -10.18 -21.984 -21.047 1 89.94 276 ASN B CA 1
ATOM 6751 C C . ASN B 1 276 ? -9.453 -21.062 -20.062 1 89.94 276 ASN B C 1
ATOM 6753 O O . ASN B 1 276 ? -9.789 -19.891 -19.922 1 89.94 276 ASN B O 1
ATOM 6757 N N . THR B 1 277 ? -8.508 -21.625 -19.359 1 94.19 277 THR B N 1
ATOM 6758 C CA . THR B 1 277 ? -7.84 -20.859 -18.297 1 94.19 277 THR B CA 1
ATOM 6759 C C . THR B 1 277 ? -6.684 -20.047 -18.875 1 94.19 277 THR B C 1
ATOM 6761 O O . THR B 1 277 ? -6.145 -19.156 -18.203 1 94.19 277 THR B O 1
ATOM 6764 N N . ASN B 1 278 ? -6.324 -20.359 -20.141 1 91.94 278 ASN B N 1
ATOM 6765 C CA . ASN B 1 278 ? -5.215 -19.641 -20.75 1 91.94 278 ASN B CA 1
ATOM 6766 C C . ASN B 1 278 ? -5.488 -18.141 -20.812 1 91.94 278 ASN B C 1
ATOM 6768 O O . ASN B 1 278 ? -4.598 -17.328 -20.562 1 91.94 278 ASN B O 1
ATOM 6772 N N . ASP B 1 279 ? -6.707 -17.781 -21.219 1 91.38 279 ASP B N 1
ATOM 6773 C CA . ASP B 1 279 ? -7.074 -16.375 -21.281 1 91.38 279 ASP B CA 1
ATOM 6774 C C . ASP B 1 279 ? -7.082 -15.75 -19.891 1 91.38 279 ASP B C 1
ATOM 6776 O O . ASP B 1 279 ? -6.691 -14.594 -19.719 1 91.38 279 ASP B O 1
ATOM 6780 N N . ILE B 1 280 ? -7.559 -16.453 -18.938 1 94.19 280 ILE B N 1
ATOM 6781 C CA . ILE B 1 280 ? -7.594 -15.953 -17.562 1 94.19 280 ILE B CA 1
ATOM 6782 C C . ILE B 1 280 ? -6.172 -15.734 -17.062 1 94.19 280 ILE B C 1
ATOM 6784 O O . ILE B 1 280 ? -5.891 -14.742 -16.391 1 94.19 280 ILE B O 1
ATOM 6788 N N . TYR B 1 281 ? -5.266 -16.672 -17.375 1 92.44 281 TYR B N 1
ATOM 6789 C CA . TYR B 1 281 ? -3.871 -16.531 -16.984 1 92.44 281 TYR B CA 1
ATOM 6790 C C . TYR B 1 281 ? -3.225 -15.32 -17.625 1 92.44 281 TYR B C 1
ATOM 6792 O O . TYR B 1 281 ? -2.363 -14.672 -17.031 1 92.44 281 TYR B O 1
ATOM 6800 N N . LYS B 1 282 ? -3.594 -15.109 -18.875 1 94.12 282 LYS B N 1
ATOM 6801 C CA . LYS B 1 282 ? -3.092 -13.906 -19.531 1 94.12 282 LYS B CA 1
ATOM 6802 C C . LYS B 1 282 ? -3.531 -12.656 -18.766 1 94.12 282 LYS B C 1
ATOM 6804 O O . LYS B 1 282 ? -2.723 -11.758 -18.516 1 94.12 282 LYS B O 1
ATOM 6809 N N . GLU B 1 283 ? -4.801 -12.586 -18.453 1 95.31 283 GLU B N 1
ATOM 6810 C CA . GLU B 1 283 ? -5.332 -11.477 -17.672 1 95.31 283 GLU B CA 1
ATOM 6811 C C . GLU B 1 283 ? -4.652 -11.383 -16.312 1 95.31 283 GLU B C 1
ATOM 6813 O O . GLU B 1 283 ? -4.336 -10.281 -15.844 1 95.31 283 GLU B O 1
ATOM 6818 N N . LEU B 1 284 ? -4.473 -12.477 -15.672 1 95.56 284 LEU B N 1
ATOM 6819 C CA . LEU B 1 284 ? -3.818 -12.555 -14.367 1 95.56 284 LEU B CA 1
ATOM 6820 C C . LEU B 1 284 ? -2.4 -12 -14.438 1 95.56 284 LEU B C 1
ATOM 6822 O O . LEU B 1 284 ? -1.981 -11.234 -13.562 1 95.56 284 LEU B O 1
ATOM 6826 N N . THR B 1 285 ? -1.688 -12.422 -15.43 1 95.31 285 THR B N 1
ATOM 6827 C CA . THR B 1 285 ? -0.324 -11.945 -15.625 1 95.31 285 THR B CA 1
ATOM 6828 C C . THR B 1 285 ? -0.308 -10.438 -15.844 1 95.31 285 THR B C 1
ATOM 6830 O O . THR B 1 285 ? 0.491 -9.727 -15.234 1 95.31 285 THR B O 1
ATOM 6833 N N . ASP B 1 286 ? -1.205 -9.961 -16.703 1 96.56 286 ASP B N 1
ATOM 6834 C CA . ASP B 1 286 ? -1.287 -8.523 -16.969 1 96.56 286 ASP B CA 1
ATOM 6835 C C . ASP B 1 286 ? -1.648 -7.758 -15.695 1 96.56 286 ASP B C 1
ATOM 6837 O O . ASP B 1 286 ? -1.013 -6.754 -15.367 1 96.56 286 ASP B O 1
ATOM 6841 N N . ASN B 1 287 ? -2.66 -8.195 -15.023 1 96.94 287 ASN B N 1
ATOM 6842 C CA . ASN B 1 287 ? -3.098 -7.531 -13.805 1 96.94 287 ASN B CA 1
ATOM 6843 C C . ASN B 1 287 ? -2.004 -7.531 -12.742 1 96.94 287 ASN B C 1
ATOM 6845 O O . ASN B 1 287 ? -1.889 -6.586 -11.961 1 96.94 287 ASN B O 1
ATOM 6849 N N . SER B 1 288 ? -1.235 -8.609 -12.641 1 96.44 288 SER B N 1
ATOM 6850 C CA . SER B 1 288 ? -0.104 -8.648 -11.719 1 96.44 288 SER B CA 1
ATOM 6851 C C . SER B 1 288 ? 0.952 -7.613 -12.094 1 96.44 288 SER B C 1
ATOM 6853 O O . SER B 1 288 ? 1.532 -6.965 -11.227 1 96.44 288 SER B O 1
ATOM 6855 N N . ARG B 1 289 ? 1.166 -7.52 -13.398 1 95.56 289 ARG B N 1
ATOM 6856 C CA . ARG B 1 289 ? 2.107 -6.512 -13.883 1 95.56 289 ARG B CA 1
ATOM 6857 C C . ARG B 1 289 ? 1.634 -5.105 -13.539 1 95.56 289 ARG B C 1
ATOM 6859 O O . ARG B 1 289 ? 2.42 -4.277 -13.078 1 95.56 289 ARG B O 1
ATOM 6866 N N . PHE B 1 290 ? 0.342 -4.852 -13.812 1 97.19 290 PHE B N 1
ATOM 6867 C CA . PHE B 1 290 ? -0.235 -3.545 -13.516 1 97.19 290 PHE B CA 1
ATOM 6868 C C . PHE B 1 290 ? -0.182 -3.256 -12.023 1 97.19 290 PHE B C 1
ATOM 6870 O O . PHE B 1 290 ? 0.027 -2.111 -11.617 1 97.19 290 PHE B O 1
ATOM 6877 N N . LEU B 1 291 ? -0.39 -4.258 -11.195 1 97.25 291 LEU B N 1
ATOM 6878 C CA . LEU B 1 291 ? -0.327 -4.109 -9.75 1 97.25 291 LEU B CA 1
ATOM 6879 C C . LEU B 1 291 ? 1.063 -3.662 -9.312 1 97.25 291 LEU B C 1
ATOM 6881 O O . LEU B 1 291 ? 1.198 -2.715 -8.531 1 97.25 291 LEU B O 1
ATOM 6885 N N . VAL B 1 292 ? 2.062 -4.32 -9.805 1 96.25 292 VAL B N 1
ATOM 6886 C CA . VAL B 1 292 ? 3.438 -4.004 -9.43 1 96.25 292 VAL B CA 1
ATOM 6887 C C . VAL B 1 292 ? 3.791 -2.598 -9.914 1 96.25 292 VAL B C 1
ATOM 6889 O O . VAL B 1 292 ? 4.422 -1.826 -9.188 1 96.25 292 VAL B O 1
ATOM 6892 N N . ALA B 1 293 ? 3.383 -2.291 -11.164 1 96.75 293 ALA B N 1
ATOM 6893 C CA . ALA B 1 293 ? 3.639 -0.959 -11.711 1 96.75 293 ALA B CA 1
ATOM 6894 C C . ALA B 1 293 ? 2.959 0.117 -10.867 1 96.75 293 ALA B C 1
ATOM 6896 O O . ALA B 1 293 ? 3.543 1.172 -10.609 1 96.75 293 ALA B O 1
ATOM 6897 N N . SER B 1 294 ? 1.72 -0.103 -10.508 1 97.38 294 SER B N 1
ATOM 6898 C CA . SER B 1 294 ? 0.97 0.843 -9.688 1 97.38 294 SER B CA 1
ATOM 6899 C C . SER B 1 294 ? 1.608 1.014 -8.312 1 97.38 294 SER B C 1
ATOM 6901 O O . SER B 1 294 ? 1.619 2.115 -7.762 1 97.38 294 SER B O 1
ATOM 6903 N N . MET B 1 295 ? 2.1 -0.064 -7.73 1 96.5 295 MET B N 1
ATOM 6904 C CA . MET B 1 295 ? 2.801 0.006 -6.453 1 96.5 295 MET B CA 1
ATOM 6905 C C . MET B 1 295 ? 4.039 0.888 -6.559 1 96.5 295 MET B C 1
ATOM 6907 O O . MET B 1 295 ? 4.305 1.704 -5.676 1 96.5 295 MET B O 1
ATOM 6911 N N . LYS B 1 296 ? 4.793 0.698 -7.629 1 95.69 296 LYS B N 1
ATOM 6912 C CA . LYS B 1 296 ? 5.984 1.516 -7.832 1 95.69 296 LYS B CA 1
ATOM 6913 C C . LYS B 1 296 ? 5.625 2.992 -7.961 1 95.69 296 LYS B C 1
ATOM 6915 O O . LYS B 1 296 ? 6.332 3.857 -7.441 1 95.69 296 LYS B O 1
ATOM 6920 N N . ASP B 1 297 ? 4.547 3.271 -8.641 1 97.38 297 ASP B N 1
ATOM 6921 C CA . ASP B 1 297 ? 4.051 4.641 -8.758 1 97.38 297 ASP B CA 1
ATOM 6922 C C . ASP B 1 297 ? 3.664 5.199 -7.391 1 97.38 297 ASP B C 1
ATOM 6924 O O . ASP B 1 297 ? 3.947 6.359 -7.082 1 97.38 297 ASP B O 1
ATOM 6928 N N . PHE B 1 298 ? 2.992 4.387 -6.598 1 97.25 298 PHE B N 1
ATOM 6929 C CA . PHE B 1 298 ? 2.596 4.77 -5.246 1 97.25 298 PHE B CA 1
ATOM 6930 C C . PHE B 1 298 ? 3.818 5.105 -4.402 1 97.25 298 PHE B C 1
ATOM 6932 O O . PHE B 1 298 ? 3.818 6.098 -3.666 1 97.25 298 PHE B O 1
ATOM 6939 N N . ILE B 1 299 ? 4.848 4.293 -4.523 1 97.19 299 ILE B N 1
ATOM 6940 C CA . ILE B 1 299 ? 6.082 4.5 -3.775 1 97.19 299 ILE B CA 1
ATOM 6941 C C . ILE B 1 299 ? 6.688 5.852 -4.145 1 97.19 299 ILE B C 1
ATOM 6943 O O . ILE B 1 299 ? 7.16 6.59 -3.273 1 97.19 299 ILE B O 1
ATOM 6947 N N . VAL B 1 300 ? 6.66 6.184 -5.449 1 97.69 300 VAL B N 1
ATOM 6948 C CA . VAL B 1 300 ? 7.188 7.465 -5.91 1 97.69 300 VAL B CA 1
ATOM 6949 C C . VAL B 1 300 ? 6.406 8.602 -5.262 1 97.69 300 VAL B C 1
ATOM 6951 O O . VAL B 1 300 ? 6.988 9.609 -4.859 1 97.69 300 VAL B O 1
ATOM 6954 N N . LYS B 1 301 ? 5.043 8.477 -5.152 1 98 301 LYS B N 1
ATOM 6955 C CA . LYS B 1 301 ? 4.219 9.508 -4.535 1 98 301 LYS B CA 1
ATOM 6956 C C . LYS B 1 301 ? 4.547 9.664 -3.053 1 98 301 LYS B C 1
ATOM 6958 O O . LYS B 1 301 ? 4.543 10.773 -2.521 1 98 301 LYS B O 1
ATOM 6963 N N . VAL B 1 302 ? 4.812 8.539 -2.35 1 96.75 302 VAL B N 1
ATOM 6964 C CA . VAL B 1 302 ? 5.207 8.578 -0.946 1 96.75 302 VAL B CA 1
ATOM 6965 C C . VAL B 1 302 ? 6.523 9.336 -0.803 1 96.75 302 VAL B C 1
ATOM 6967 O O . VAL B 1 302 ? 6.668 10.188 0.079 1 96.75 302 VAL B O 1
ATOM 6970 N N . LYS B 1 303 ? 7.461 9.078 -1.702 1 97 303 LYS B N 1
ATOM 6971 C CA . LYS B 1 303 ? 8.766 9.734 -1.667 1 97 303 LYS B CA 1
ATOM 6972 C C . LYS B 1 303 ? 8.633 11.227 -1.928 1 97 303 LYS B C 1
ATOM 6974 O O . LYS B 1 303 ? 9.305 12.039 -1.28 1 97 303 LYS B O 1
ATOM 6979 N N . ASN B 1 304 ? 7.777 11.578 -2.916 1 97.44 304 ASN B N 1
ATOM 6980 C CA . ASN B 1 304 ? 7.535 12.992 -3.209 1 97.44 304 ASN B CA 1
ATOM 6981 C C . ASN B 1 304 ? 6.957 13.727 -2.004 1 97.44 304 ASN B C 1
ATOM 6983 O O . ASN B 1 304 ? 7.344 14.859 -1.719 1 97.44 304 ASN B O 1
ATOM 6987 N N . LEU B 1 305 ? 6.008 13.062 -1.354 1 96.88 305 LEU B N 1
ATOM 6988 C CA . LEU B 1 305 ? 5.43 13.656 -0.153 1 96.88 305 LEU B CA 1
ATOM 6989 C C . LEU B 1 305 ? 6.492 13.836 0.927 1 96.88 305 LEU B C 1
ATOM 6991 O O . LEU B 1 305 ? 6.547 14.883 1.585 1 96.88 305 LEU B O 1
ATOM 6995 N N . GLY B 1 306 ? 7.328 12.789 1.099 1 95.94 306 GLY B N 1
ATOM 6996 C CA . GLY B 1 306 ? 8.445 12.906 2.027 1 95.94 306 GLY B CA 1
ATOM 6997 C C . GLY B 1 306 ? 9.375 14.062 1.699 1 95.94 306 GLY B C 1
ATOM 6998 O O . GLY B 1 306 ? 9.859 14.75 2.6 1 95.94 306 GLY B O 1
ATOM 6999 N N . GLY B 1 307 ? 9.594 14.266 0.413 1 96.25 307 GLY B N 1
ATOM 7000 C CA . GLY B 1 307 ? 10.43 15.375 -0.024 1 96.25 307 GLY B CA 1
ATOM 7001 C C . GLY B 1 307 ? 9.852 16.734 0.328 1 96.25 307 GLY B C 1
ATOM 7002 O O . GLY B 1 307 ? 10.578 17.625 0.775 1 96.25 307 GLY B O 1
ATOM 7003 N N . SER B 1 308 ? 8.531 16.906 0.124 1 96.12 308 SER B N 1
ATOM 7004 C CA . SER B 1 308 ? 7.871 18.156 0.462 1 96.12 308 SER B CA 1
ATOM 7005 C C . SER B 1 308 ? 7.922 18.422 1.963 1 96.12 308 SER B C 1
ATOM 7007 O O . SER B 1 308 ? 8.141 19.562 2.393 1 96.12 308 SER B O 1
ATOM 7009 N N . ILE B 1 309 ? 7.707 17.406 2.781 1 96.06 309 ILE B N 1
ATOM 7010 C CA . ILE B 1 309 ? 7.781 17.531 4.23 1 96.06 309 ILE B CA 1
ATOM 7011 C C . ILE B 1 309 ? 9.211 17.875 4.645 1 96.06 309 ILE B C 1
ATOM 7013 O O . ILE B 1 309 ? 9.422 18.703 5.547 1 96.06 309 ILE B O 1
ATOM 7017 N N . GLY B 1 310 ? 10.141 17.219 3.973 1 95.69 310 GLY B N 1
ATOM 7018 C CA . GLY B 1 310 ? 11.539 17.547 4.219 1 95.69 310 GLY B CA 1
ATOM 7019 C C . GLY B 1 310 ? 11.867 19 3.949 1 95.69 310 GLY B C 1
ATOM 7020 O O . GLY B 1 310 ? 12.625 19.625 4.699 1 95.69 310 GLY B O 1
ATOM 7021 N N . SER B 1 311 ? 11.305 19.594 2.9 1 96.62 311 SER B N 1
ATOM 7022 C CA . SER B 1 311 ? 11.508 21 2.574 1 96.62 311 SER B CA 1
ATOM 7023 C C . SER B 1 311 ? 10.93 21.906 3.654 1 96.62 311 SER B C 1
ATOM 7025 O O . SER B 1 311 ? 11.523 22.922 3.998 1 96.62 311 SER B O 1
ATOM 7027 N N . LEU B 1 312 ? 9.758 21.547 4.195 1 95.38 312 LEU B N 1
ATOM 7028 C CA . LEU B 1 312 ? 9.156 22.297 5.285 1 95.38 312 LEU B CA 1
ATOM 7029 C C . LEU B 1 312 ? 10.023 22.234 6.535 1 95.38 312 LEU B C 1
ATOM 7031 O O . LEU B 1 312 ? 10.188 23.25 7.234 1 95.38 312 LEU B O 1
ATOM 7035 N N . LYS B 1 313 ? 10.508 21.047 6.82 1 94.38 313 LYS B N 1
ATOM 7036 C CA . LYS B 1 313 ? 11.398 20.859 7.957 1 94.38 313 LYS B CA 1
ATOM 7037 C C . LYS B 1 313 ? 12.617 21.766 7.859 1 94.38 313 LYS B C 1
ATOM 7039 O O . LYS B 1 313 ? 12.961 22.469 8.82 1 94.38 313 LYS B O 1
ATOM 7044 N N . GLU B 1 314 ? 13.203 21.828 6.68 1 95.38 314 GLU B N 1
ATOM 7045 C CA . GLU B 1 314 ? 14.406 22.625 6.488 1 95.38 314 GLU B CA 1
ATOM 7046 C C . GLU B 1 314 ? 14.109 24.125 6.582 1 95.38 314 GLU B C 1
ATOM 7048 O O . GLU B 1 314 ? 14.891 24.875 7.148 1 95.38 314 GLU B O 1
ATOM 7053 N N . ALA B 1 315 ? 12.984 24.516 5.992 1 94.88 315 ALA B N 1
ATOM 7054 C CA . ALA B 1 315 ? 12.586 25.922 6.074 1 94.88 315 ALA B CA 1
ATOM 7055 C C . ALA B 1 315 ? 12.328 26.344 7.516 1 94.88 315 ALA B C 1
ATOM 7057 O O . ALA B 1 315 ? 12.711 27.438 7.938 1 94.88 315 ALA B O 1
ATOM 7058 N N . THR B 1 316 ? 11.664 25.484 8.281 1 93.56 316 THR B N 1
ATOM 7059 C CA . THR B 1 316 ? 11.344 25.781 9.68 1 93.56 316 THR B CA 1
ATOM 7060 C C . THR B 1 316 ? 12.602 25.781 10.531 1 93.56 316 THR B C 1
ATOM 7062 O O . THR B 1 316 ? 12.758 26.641 11.414 1 93.56 316 THR B O 1
ATOM 7065 N N . LYS B 1 317 ? 13.477 24.875 10.234 1 89.5 317 LYS B N 1
ATOM 7066 C CA . LYS B 1 317 ? 14.758 24.844 10.938 1 89.5 317 LYS B CA 1
ATOM 7067 C C . LYS B 1 317 ? 15.555 26.125 10.703 1 89.5 317 LYS B C 1
ATOM 7069 O O . LYS B 1 317 ? 16.109 26.688 11.641 1 89.5 317 LYS B O 1
ATOM 7074 N N . ALA B 1 318 ? 15.609 26.562 9.461 1 90.19 318 ALA B N 1
ATOM 7075 C CA . ALA B 1 318 ? 16.312 27.797 9.109 1 90.19 318 ALA B CA 1
ATOM 7076 C C . ALA B 1 318 ? 15.695 29 9.812 1 90.19 318 ALA B C 1
ATOM 7078 O O . ALA B 1 318 ? 16.406 29.891 10.281 1 90.19 318 ALA B O 1
ATOM 7079 N N . PHE B 1 319 ? 14.383 29.016 9.875 1 91.06 319 PHE B N 1
ATOM 7080 C CA . PHE B 1 319 ? 13.664 30.078 10.562 1 91.06 319 PHE B CA 1
ATOM 7081 C C . PHE B 1 319 ? 14.008 30.078 12.047 1 91.06 319 PHE B C 1
ATOM 7083 O O . PHE B 1 319 ? 14.281 31.141 12.625 1 91.06 319 PHE B O 1
ATOM 7090 N N . ASN B 1 320 ? 13.984 28.938 12.656 1 82.94 320 ASN B N 1
ATOM 7091 C CA . ASN B 1 320 ? 14.242 28.812 14.086 1 82.94 320 ASN B CA 1
ATOM 7092 C C . ASN B 1 320 ? 15.664 29.219 14.445 1 82.94 320 ASN B C 1
ATOM 7094 O O . ASN B 1 320 ? 15.914 29.75 15.531 1 82.94 320 ASN B O 1
ATOM 7098 N N . LEU B 1 321 ? 16.578 29 13.562 1 80.25 321 LEU B N 1
ATOM 7099 C CA . LEU B 1 321 ? 17.984 29.344 13.797 1 80.25 321 LEU B CA 1
ATOM 7100 C C . LEU B 1 321 ? 18.188 30.859 13.75 1 80.25 321 LEU B C 1
ATOM 7102 O O . LEU B 1 321 ? 19.016 31.391 14.484 1 80.25 321 LEU B O 1
ATOM 7106 N N . LYS B 1 322 ? 17.406 31.547 13 1 77.75 322 LYS B N 1
ATOM 7107 C CA . LYS B 1 322 ? 17.594 32.969 12.773 1 77.75 322 LYS B CA 1
ATOM 7108 C C . LYS B 1 322 ? 16.766 33.812 13.758 1 77.75 322 LYS B C 1
ATOM 7110 O O . LYS B 1 322 ? 17.094 34.969 14.016 1 77.75 322 LYS B O 1
ATOM 7115 N N . ASN B 1 323 ? 15.711 33.125 14.18 1 72.69 323 ASN B N 1
ATOM 7116 C CA . ASN B 1 323 ? 14.758 33.906 14.961 1 72.69 323 ASN B CA 1
ATOM 7117 C C . ASN B 1 323 ? 14.492 33.281 16.312 1 72.69 323 ASN B C 1
ATOM 7119 O O . ASN B 1 323 ? 13.93 32.188 16.391 1 72.69 323 ASN B O 1
ATOM 7123 N N . ILE B 1 324 ? 14.898 34.031 17.234 1 60.28 324 ILE B N 1
ATOM 7124 C CA . ILE B 1 324 ? 14.672 33.5 18.578 1 60.28 324 ILE B CA 1
ATOM 7125 C C . ILE B 1 324 ? 13.234 33.781 19 1 60.28 324 ILE B C 1
ATOM 7127 O O . ILE B 1 324 ? 12.555 32.906 19.547 1 60.28 324 ILE B O 1
ATOM 7131 N N . VAL B 1 325 ? 12.75 35 18.656 1 63.97 325 VAL B N 1
ATOM 7132 C CA . VAL B 1 325 ? 11.383 35.406 19 1 63.97 325 VAL B CA 1
ATOM 7133 C C . VAL B 1 325 ? 10.406 34.781 17.984 1 63.97 325 VAL B C 1
ATOM 7135 O O . VAL B 1 325 ? 10.578 34.938 16.781 1 63.97 325 VAL B O 1
ATOM 7138 N N . GLY B 1 326 ? 9.508 33.906 18.469 1 69.75 326 GLY B N 1
ATOM 7139 C CA . GLY B 1 326 ? 8.477 33.312 17.625 1 69.75 326 GLY B CA 1
ATOM 7140 C C . GLY B 1 326 ? 8.891 32 16.984 1 69.75 326 GLY B C 1
ATOM 7141 O O . GLY B 1 326 ? 8.297 31.578 16 1 69.75 326 GLY B O 1
ATOM 7142 N N . SER B 1 327 ? 10 31.469 17.453 1 78.44 327 SER B N 1
ATOM 7143 C CA . SER B 1 327 ? 10.461 30.188 16.922 1 78.44 327 SER B CA 1
ATOM 7144 C C . SER B 1 327 ? 9.375 29.125 17.016 1 78.44 327 SER B C 1
ATOM 7146 O O . SER B 1 327 ? 8.438 29.25 17.812 1 78.44 327 SER B O 1
ATOM 7148 N N . LEU B 1 328 ? 9.461 28.141 16.125 1 83.12 328 LEU B N 1
ATOM 7149 C CA . LEU B 1 328 ? 8.445 27.109 15.992 1 83.12 328 LEU B CA 1
ATOM 7150 C C . LEU B 1 328 ? 9.047 25.719 16.203 1 83.12 328 LEU B C 1
ATOM 7152 O O . LEU B 1 328 ? 8.992 24.875 15.305 1 83.12 328 LEU B O 1
ATOM 7156 N N . PRO B 1 329 ? 9.57 25.391 17.328 1 76.75 329 PRO B N 1
ATOM 7157 C CA . PRO B 1 329 ? 10.289 24.141 17.562 1 76.75 329 PRO B CA 1
ATOM 7158 C C . PRO B 1 329 ? 9.383 22.906 17.422 1 76.75 329 PRO B C 1
ATOM 7160 O O . PRO B 1 329 ? 9.812 21.875 16.906 1 76.75 329 PRO B O 1
ATOM 7163 N N . LEU B 1 330 ? 8.18 22.969 17.922 1 78.06 330 LEU B N 1
ATOM 7164 C CA . LEU B 1 330 ? 7.262 21.828 17.844 1 78.06 330 LEU B CA 1
ATOM 7165 C C . LEU B 1 330 ? 6.977 21.469 16.391 1 78.06 330 LEU B C 1
ATOM 7167 O O . LEU B 1 330 ? 6.91 20.281 16.047 1 78.06 330 LEU B O 1
ATOM 7171 N N . LEU B 1 331 ? 6.785 22.484 15.609 1 85.62 331 LEU B N 1
ATOM 7172 C CA . LEU B 1 331 ? 6.52 22.234 14.203 1 85.62 331 LEU B CA 1
ATOM 7173 C C . LEU B 1 331 ? 7.715 21.578 13.531 1 85.62 331 LEU B C 1
ATOM 7175 O O . LEU B 1 331 ? 7.547 20.672 12.695 1 85.62 331 LEU B O 1
ATOM 7179 N N . GLU B 1 332 ? 8.898 22.047 13.828 1 86 332 GLU B N 1
ATOM 7180 C CA . GLU B 1 332 ? 10.109 21.438 13.289 1 86 332 GLU B CA 1
ATOM 7181 C C . GLU B 1 332 ? 10.195 19.953 13.648 1 86 332 GLU B C 1
ATOM 7183 O O . GLU B 1 332 ? 10.547 19.125 12.812 1 86 332 GLU B O 1
ATOM 7188 N N . PHE B 1 333 ? 9.852 19.656 14.812 1 82.19 333 PHE B N 1
ATOM 7189 C CA . PHE B 1 333 ? 9.891 18.281 15.289 1 82.19 333 PHE B CA 1
ATOM 7190 C C . PHE B 1 333 ? 8.859 17.422 14.562 1 82.19 333 PHE B C 1
ATOM 7192 O O . PHE B 1 333 ? 9.148 16.297 14.156 1 82.19 333 PHE B O 1
ATOM 7199 N N . VAL B 1 334 ? 7.691 17.875 14.516 1 85.69 334 VAL B N 1
ATOM 7200 C CA . VAL B 1 334 ? 6.609 17.156 13.844 1 85.69 334 VAL B CA 1
ATOM 7201 C C . VAL B 1 334 ? 7.023 16.812 12.414 1 85.69 334 VAL B C 1
ATOM 7203 O O . VAL B 1 334 ? 6.84 15.68 11.969 1 85.69 334 VAL B O 1
ATOM 7206 N N . TYR B 1 335 ? 7.617 17.812 11.703 1 91.12 335 TYR B N 1
ATOM 7207 C CA . TYR B 1 335 ? 8.047 17.578 10.328 1 91.12 335 TYR B CA 1
ATOM 7208 C C . TYR B 1 335 ? 9.156 16.531 10.281 1 91.12 335 TYR B C 1
ATOM 7210 O O . TYR B 1 335 ? 9.219 15.727 9.352 1 91.12 335 TYR B O 1
ATOM 7218 N N . THR B 1 336 ? 10.031 16.531 11.281 1 90.06 336 THR B N 1
ATOM 7219 C CA . THR B 1 336 ? 11.117 15.562 11.344 1 90.06 336 THR B CA 1
ATOM 7220 C C . THR B 1 336 ? 10.562 14.141 11.484 1 90.06 336 THR B C 1
ATOM 7222 O O . THR B 1 336 ? 10.984 13.234 10.758 1 90.06 336 THR B O 1
ATOM 7225 N N . LEU B 1 337 ? 9.609 13.977 12.391 1 87.38 337 LEU B N 1
ATOM 7226 C CA . LEU B 1 337 ? 9.031 12.656 12.617 1 87.38 337 LEU B CA 1
ATOM 7227 C C . LEU B 1 337 ? 8.242 12.188 11.398 1 87.38 337 LEU B C 1
ATOM 7229 O O . LEU B 1 337 ? 8.281 11.008 11.047 1 87.38 337 LEU B O 1
ATOM 7233 N N . LEU B 1 338 ? 7.555 13.109 10.781 1 89.62 338 LEU B N 1
ATOM 7234 C CA . LEU B 1 338 ? 6.746 12.758 9.617 1 89.62 338 LEU B CA 1
ATOM 7235 C C . LEU B 1 338 ? 7.633 12.359 8.445 1 89.62 338 LEU B C 1
ATOM 7237 O O . LEU B 1 338 ? 7.293 11.453 7.68 1 89.62 338 LEU B O 1
ATOM 7241 N N . GLU B 1 339 ? 8.688 13.125 8.242 1 92.62 339 GLU B N 1
ATOM 7242 C CA . GLU B 1 339 ? 9.633 12.773 7.188 1 92.62 339 GLU B CA 1
ATOM 7243 C C . GLU B 1 339 ? 10.195 11.375 7.395 1 92.62 339 GLU B C 1
ATOM 7245 O O . GLU B 1 339 ? 10.266 10.578 6.457 1 92.62 339 GLU B O 1
ATOM 7250 N N . GLU B 1 340 ? 10.602 11.086 8.617 1 89.31 340 GLU B N 1
ATOM 7251 C CA . GLU B 1 340 ? 11.125 9.766 8.953 1 89.31 340 GLU B CA 1
ATOM 7252 C C . GLU B 1 340 ? 10.094 8.68 8.68 1 89.31 340 GLU B C 1
ATOM 7254 O O . GLU B 1 340 ? 10.438 7.609 8.164 1 89.31 340 GLU B O 1
ATOM 7259 N N . TYR B 1 341 ? 8.93 8.945 9.094 1 88.12 341 TYR B N 1
ATOM 7260 C CA . TYR B 1 341 ? 7.824 8.016 8.891 1 88.12 341 TYR B CA 1
ATOM 7261 C C . TYR B 1 341 ? 7.664 7.68 7.41 1 88.12 341 TYR B C 1
ATOM 7263 O O . TYR B 1 341 ? 7.547 6.508 7.043 1 88.12 341 TYR B O 1
ATOM 7271 N N . LEU B 1 342 ? 7.664 8.648 6.555 1 92.56 342 LEU B N 1
ATOM 7272 C CA . LEU B 1 342 ? 7.414 8.445 5.133 1 92.56 342 LEU B CA 1
ATOM 7273 C C . LEU B 1 342 ? 8.594 7.742 4.469 1 92.56 342 LEU B C 1
ATOM 7275 O O . LEU B 1 342 ? 8.406 6.926 3.564 1 92.56 342 LEU B O 1
ATOM 7279 N N . VAL B 1 343 ? 9.82 8.047 4.895 1 92 343 VAL B N 1
ATOM 7280 C CA . VAL B 1 343 ? 11.016 7.395 4.367 1 92 343 VAL B CA 1
ATOM 7281 C C . VAL B 1 343 ? 10.977 5.902 4.699 1 92 343 VAL B C 1
ATOM 7283 O O . VAL B 1 343 ? 11.219 5.062 3.83 1 92 343 VAL B O 1
ATOM 7286 N N . ASP B 1 344 ? 10.664 5.605 5.914 1 90.12 344 ASP B N 1
ATOM 7287 C CA . ASP B 1 344 ? 10.586 4.211 6.34 1 90.12 344 ASP B CA 1
ATOM 7288 C C . ASP B 1 344 ? 9.469 3.475 5.609 1 90.12 344 ASP B C 1
ATOM 7290 O O . ASP B 1 344 ? 9.625 2.311 5.234 1 90.12 344 ASP B O 1
ATOM 7294 N N . TRP B 1 345 ? 8.344 4.094 5.547 1 90.69 345 TRP B N 1
ATOM 7295 C CA . TRP B 1 345 ? 7.219 3.492 4.84 1 90.69 345 TRP B CA 1
ATOM 7296 C C . TRP B 1 345 ? 7.59 3.176 3.395 1 90.69 345 TRP B C 1
ATOM 7298 O O . TRP B 1 345 ? 7.27 2.098 2.887 1 90.69 345 TRP B O 1
ATOM 7308 N N . SER B 1 346 ? 8.281 4.125 2.705 1 94.38 346 SER B N 1
ATOM 7309 C CA . SER B 1 346 ? 8.711 3.918 1.325 1 94.38 346 SER B CA 1
ATOM 7310 C C . SER B 1 346 ? 9.625 2.709 1.206 1 94.38 346 SER B C 1
ATOM 7312 O O . SER B 1 346 ? 9.516 1.925 0.261 1 94.38 346 SER B O 1
ATOM 7314 N N . THR B 1 347 ? 10.5 2.496 2.111 1 93.06 347 THR B N 1
ATOM 7315 C CA . THR B 1 347 ? 11.422 1.367 2.119 1 93.06 347 THR B CA 1
ATOM 7316 C C . THR B 1 347 ? 10.672 0.049 2.262 1 93.06 347 THR B C 1
ATOM 7318 O O . THR B 1 347 ? 10.961 -0.92 1.559 1 93.06 347 THR B O 1
ATOM 7321 N N . ASN B 1 348 ? 9.758 0.042 3.18 1 90.44 348 ASN B N 1
ATOM 7322 C CA . ASN B 1 348 ? 8.953 -1.155 3.391 1 90.44 348 ASN B CA 1
ATOM 7323 C C . ASN B 1 348 ? 8.117 -1.496 2.158 1 90.44 348 ASN B C 1
ATOM 7325 O O . ASN B 1 348 ? 7.965 -2.668 1.812 1 90.44 348 ASN B O 1
ATOM 7329 N N . LEU B 1 349 ? 7.574 -0.505 1.554 1 93.56 349 LEU B N 1
ATOM 7330 C CA . LEU B 1 349 ? 6.777 -0.708 0.349 1 93.56 349 LEU B CA 1
ATOM 7331 C C . LEU B 1 349 ? 7.637 -1.254 -0.786 1 93.56 349 LEU B C 1
ATOM 7333 O O . LEU B 1 349 ? 7.164 -2.045 -1.604 1 93.56 349 LEU B O 1
ATOM 7337 N N . ASN B 1 350 ? 8.875 -0.8 -0.869 1 94.69 350 ASN B N 1
ATOM 7338 C CA . ASN B 1 350 ? 9.781 -1.312 -1.888 1 94.69 350 ASN B CA 1
ATOM 7339 C C . ASN B 1 350 ? 10.039 -2.807 -1.711 1 94.69 350 ASN B C 1
ATOM 7341 O O . ASN B 1 350 ? 10.086 -3.553 -2.691 1 94.69 350 ASN B O 1
ATOM 7345 N N . LYS B 1 351 ? 10.227 -3.264 -0.512 1 91.94 351 LYS B N 1
ATOM 7346 C CA . LYS B 1 351 ? 10.375 -4.688 -0.228 1 91.94 351 LYS B CA 1
ATOM 7347 C C . LYS B 1 351 ? 9.133 -5.465 -0.657 1 91.94 351 LYS B C 1
ATOM 7349 O O . LYS B 1 351 ? 9.242 -6.543 -1.243 1 91.94 351 LYS B O 1
ATOM 7354 N N . LEU B 1 352 ? 8.008 -4.914 -0.298 1 91.94 352 LEU B N 1
ATOM 7355 C CA . LEU B 1 352 ? 6.75 -5.555 -0.672 1 91.94 352 LEU B CA 1
ATOM 7356 C C . LEU B 1 352 ? 6.617 -5.645 -2.189 1 91.94 352 LEU B C 1
ATOM 7358 O O . LEU B 1 352 ? 6.195 -6.672 -2.719 1 91.94 352 LEU B O 1
ATOM 7362 N N . ALA B 1 353 ? 6.957 -4.543 -2.908 1 94.44 353 ALA B N 1
ATOM 7363 C CA . ALA B 1 353 ? 6.879 -4.52 -4.367 1 94.44 353 ALA B CA 1
ATOM 7364 C C . ALA B 1 353 ? 7.723 -5.633 -4.98 1 94.44 353 ALA B C 1
ATOM 7366 O O . ALA B 1 353 ? 7.289 -6.305 -5.918 1 94.44 353 ALA B O 1
ATOM 7367 N N . ASN B 1 354 ? 8.891 -5.844 -4.477 1 90.88 354 ASN B N 1
ATOM 7368 C CA . ASN B 1 354 ? 9.773 -6.898 -4.965 1 90.88 354 ASN B CA 1
ATOM 7369 C C . ASN B 1 354 ? 9.18 -8.281 -4.715 1 90.88 354 ASN B C 1
ATOM 7371 O O . ASN B 1 354 ? 9.258 -9.156 -5.578 1 90.88 354 ASN B O 1
ATOM 7375 N N . THR B 1 355 ? 8.672 -8.445 -3.531 1 91.12 355 THR B N 1
ATOM 7376 C CA . THR B 1 355 ? 8.047 -9.711 -3.178 1 91.12 355 THR B CA 1
ATOM 7377 C C . THR B 1 355 ? 6.879 -10.023 -4.113 1 91.12 355 THR B C 1
ATOM 7379 O O . THR B 1 355 ? 6.754 -11.141 -4.605 1 91.12 355 THR B O 1
ATOM 7382 N N . LEU B 1 356 ? 6.07 -9.031 -4.363 1 92.44 356 LEU B N 1
ATOM 7383 C CA . LEU B 1 356 ? 4.918 -9.211 -5.238 1 92.44 356 LEU B CA 1
ATOM 7384 C C . LEU B 1 356 ? 5.359 -9.477 -6.672 1 92.44 356 LEU B C 1
ATOM 7386 O O . LEU B 1 356 ? 4.797 -10.336 -7.355 1 92.44 356 LEU B O 1
ATOM 7390 N N . ASN B 1 357 ? 6.332 -8.719 -7.102 1 93.31 357 ASN B N 1
ATOM 7391 C CA . ASN B 1 357 ? 6.836 -8.898 -8.461 1 93.31 357 ASN B CA 1
ATOM 7392 C C . ASN B 1 357 ? 7.34 -10.32 -8.688 1 93.31 357 ASN B C 1
ATOM 7394 O O . ASN B 1 357 ? 7.008 -10.945 -9.695 1 93.31 357 ASN B O 1
ATOM 7398 N N . GLU B 1 358 ? 8.039 -10.867 -7.754 1 88.44 358 GLU B N 1
ATOM 7399 C CA . GLU B 1 358 ? 8.664 -12.18 -7.863 1 88.44 358 GLU B CA 1
ATOM 7400 C C . GLU B 1 358 ? 7.621 -13.297 -7.773 1 88.44 358 GLU B C 1
ATOM 7402 O O . GLU B 1 358 ? 7.688 -14.273 -8.516 1 88.44 358 GLU B O 1
ATOM 7407 N N . ASN B 1 359 ? 6.715 -13.125 -6.895 1 89.5 359 ASN B N 1
ATOM 7408 C CA . ASN B 1 359 ? 5.867 -14.258 -6.551 1 89.5 359 ASN B CA 1
ATOM 7409 C C . ASN B 1 359 ? 4.535 -14.211 -7.297 1 89.5 359 ASN B C 1
ATOM 7411 O O . ASN B 1 359 ? 3.795 -15.195 -7.32 1 89.5 359 ASN B O 1
ATOM 7415 N N . LEU B 1 360 ? 4.238 -13.07 -7.902 1 93.12 360 LEU B N 1
ATOM 7416 C CA . LEU B 1 360 ? 3.002 -12.992 -8.672 1 93.12 360 LEU B CA 1
ATOM 7417 C C . LEU B 1 360 ? 3.299 -12.828 -10.156 1 93.12 360 LEU B C 1
ATOM 7419 O O . LEU B 1 360 ? 3.244 -13.797 -10.922 1 93.12 360 LEU B O 1
ATOM 7423 N N . TYR B 1 361 ? 3.814 -11.672 -10.555 1 93.25 361 TYR B N 1
ATOM 7424 C CA . TYR B 1 361 ? 3.965 -11.367 -11.977 1 93.25 361 TYR B CA 1
ATOM 7425 C C . TYR B 1 361 ? 4.898 -12.367 -12.648 1 93.25 361 TYR B C 1
ATOM 7427 O O . TYR B 1 361 ? 4.496 -13.086 -13.57 1 93.25 361 TYR B O 1
ATOM 7435 N N . GLU B 1 362 ? 6.113 -12.492 -12.125 1 89.75 362 GLU B N 1
ATOM 7436 C CA . GLU B 1 362 ? 7.094 -13.367 -12.758 1 89.75 362 GLU B CA 1
ATOM 7437 C C . GLU B 1 362 ? 6.668 -14.828 -12.672 1 89.75 362 GLU B C 1
ATOM 7439 O O . GLU B 1 362 ? 6.879 -15.602 -13.609 1 89.75 362 GLU B O 1
ATOM 7444 N N . PHE B 1 363 ? 6.074 -15.172 -11.594 1 91.19 363 PHE B N 1
ATOM 7445 C CA . PHE B 1 363 ? 5.629 -16.547 -11.375 1 91.19 363 PHE B CA 1
ATOM 7446 C C . PHE B 1 363 ? 4.496 -16.906 -12.328 1 91.19 363 PHE B C 1
ATOM 7448 O O . PHE B 1 363 ? 4.551 -17.938 -13 1 91.19 363 PHE B O 1
ATOM 7455 N N . PHE B 1 364 ? 3.502 -16.047 -12.453 1 92.56 364 PHE B N 1
ATOM 7456 C CA . PHE B 1 364 ? 2.352 -16.359 -13.297 1 92.56 364 PHE B CA 1
ATOM 7457 C C . PHE B 1 364 ? 2.738 -16.328 -14.766 1 92.56 364 PHE B C 1
ATOM 7459 O O . PHE B 1 364 ? 2.195 -17.094 -15.57 1 92.56 364 PHE B O 1
ATOM 7466 N N . ARG B 1 365 ? 3.637 -15.5 -15.117 1 91.12 365 ARG B N 1
ATOM 7467 C CA . ARG B 1 365 ? 4.125 -15.492 -16.484 1 91.12 365 ARG B CA 1
ATOM 7468 C C . ARG B 1 365 ? 4.734 -16.844 -16.859 1 91.12 365 ARG B C 1
ATOM 7470 O O . ARG B 1 365 ? 4.441 -17.391 -17.922 1 91.12 365 ARG B O 1
ATOM 7477 N N . PHE B 1 366 ? 5.539 -17.375 -15.961 1 91.5 366 PHE B N 1
ATOM 7478 C CA . PHE B 1 366 ? 6.164 -18.672 -16.203 1 91.5 366 PHE B CA 1
ATOM 7479 C C . PHE B 1 366 ? 5.117 -19.781 -16.266 1 91.5 366 PHE B C 1
ATOM 7481 O O . PHE B 1 366 ? 5.203 -20.672 -17.094 1 91.5 366 PHE B O 1
ATOM 7488 N N . GLN B 1 367 ? 4.188 -19.703 -15.367 1 90.38 367 GLN B N 1
ATOM 7489 C CA . GLN B 1 367 ? 3.15 -20.719 -15.328 1 90.38 367 GLN B CA 1
ATOM 7490 C C . GLN B 1 367 ? 2.328 -20.719 -16.625 1 90.38 367 GLN B C 1
ATOM 7492 O O . GLN B 1 367 ? 1.896 -21.781 -17.078 1 90.38 367 GLN B O 1
ATOM 7497 N N . ARG B 1 368 ? 2.105 -19.578 -17.172 1 90.75 368 ARG B N 1
ATOM 7498 C CA . ARG B 1 368 ? 1.401 -19.484 -18.438 1 90.75 368 ARG B CA 1
ATOM 7499 C C . ARG B 1 368 ? 2.197 -20.156 -19.562 1 90.75 368 ARG B C 1
ATOM 7501 O O . ARG B 1 368 ? 1.642 -20.922 -20.359 1 90.75 368 ARG B O 1
ATOM 7508 N N . ASP B 1 369 ? 3.463 -19.922 -19.594 1 92.12 369 ASP B N 1
ATOM 7509 C CA . ASP B 1 369 ? 4.32 -20.516 -20.609 1 92.12 369 ASP B CA 1
ATOM 7510 C C . ASP B 1 369 ? 4.383 -22.047 -20.453 1 92.12 369 ASP B C 1
ATOM 7512 O O . ASP B 1 369 ? 4.406 -22.766 -21.453 1 92.12 369 ASP B O 1
ATOM 7516 N N . MET B 1 370 ? 4.453 -22.484 -19.219 1 93.56 370 MET B N 1
ATOM 7517 C CA . MET B 1 370 ? 4.473 -23.906 -18.938 1 93.56 370 MET B CA 1
ATOM 7518 C C . MET B 1 370 ? 3.193 -24.578 -19.422 1 93.56 370 MET B C 1
ATOM 7520 O O . MET B 1 370 ? 3.229 -25.703 -19.938 1 93.56 370 MET B O 1
ATOM 7524 N N . GLN B 1 371 ? 2.1 -23.922 -19.203 1 93.94 371 GLN B N 1
ATOM 7525 C CA . GLN B 1 371 ? 0.824 -24.469 -19.656 1 93.94 371 GLN B CA 1
ATOM 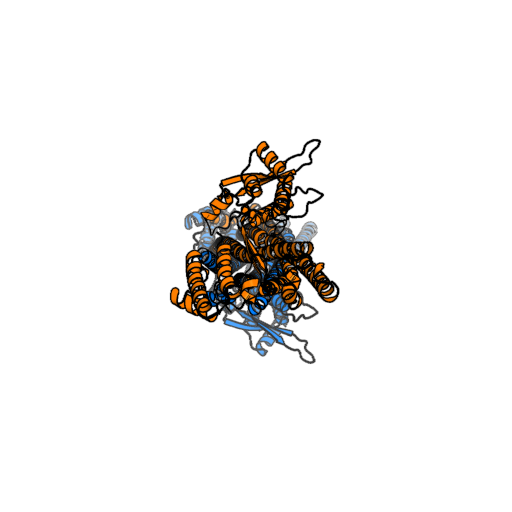7526 C C . GLN B 1 371 ? 0.789 -24.594 -21.188 1 93.94 371 GLN B C 1
ATOM 7528 O O . GLN B 1 371 ? 0.224 -25.547 -21.719 1 93.94 371 GLN B O 1
ATOM 7533 N N . ASN B 1 372 ? 1.38 -23.656 -21.875 1 93.25 372 ASN B N 1
ATOM 7534 C CA . ASN B 1 372 ? 1.473 -23.75 -23.328 1 93.25 372 ASN B CA 1
ATOM 7535 C C . ASN B 1 372 ? 2.264 -24.984 -23.766 1 93.25 372 ASN B C 1
ATOM 7537 O O . ASN B 1 372 ? 1.94 -25.594 -24.781 1 93.25 372 ASN B O 1
ATOM 7541 N N . GLN B 1 373 ? 3.307 -25.297 -22.984 1 94.88 373 GLN B N 1
ATOM 7542 C CA . GLN B 1 373 ? 4.082 -26.5 -23.281 1 94.88 373 GLN B CA 1
ATOM 7543 C C . GLN B 1 373 ? 3.236 -27.75 -23.109 1 94.88 373 GLN B C 1
ATOM 7545 O O . GLN B 1 373 ? 3.402 -28.719 -23.859 1 94.88 373 GLN B O 1
ATOM 7550 N N . CYS B 1 374 ? 2.33 -27.734 -22.141 1 96.25 374 CYS B N 1
ATOM 7551 C CA . CYS B 1 374 ? 1.435 -28.859 -21.922 1 96.25 374 CYS B CA 1
ATOM 7552 C C . CYS B 1 374 ? 0.483 -29.031 -23.109 1 96.25 374 CYS B C 1
ATOM 7554 O O . CYS B 1 374 ? 0.254 -30.141 -23.562 1 96.25 374 CYS B O 1
ATOM 7556 N N . VAL B 1 375 ? -0.025 -27.922 -23.562 1 95.88 375 VAL B N 1
ATOM 7557 C CA . VAL B 1 375 ? -0.941 -27.953 -24.703 1 95.88 375 VAL B CA 1
ATOM 7558 C C . VAL B 1 375 ? -0.224 -28.5 -25.922 1 95.88 375 VAL B C 1
ATOM 7560 O O . VAL B 1 375 ? -0.795 -29.297 -26.688 1 95.88 375 VAL B O 1
ATOM 7563 N N . GLU B 1 376 ? 1.029 -28.156 -26.078 1 95.31 376 GLU B N 1
ATOM 7564 C CA . GLU B 1 376 ? 1.824 -28.656 -27.203 1 95.31 376 GLU B CA 1
ATOM 7565 C C . GLU B 1 376 ? 2.057 -30.156 -27.062 1 95.31 376 GLU B C 1
ATOM 7567 O O . GLU B 1 376 ? 2.01 -30.891 -28.062 1 95.31 376 GLU B O 1
ATOM 7572 N N . LEU B 1 377 ? 2.301 -30.609 -25.875 1 96.69 377 LEU B N 1
ATOM 7573 C CA . LEU B 1 377 ? 2.498 -32.031 -25.625 1 96.69 377 LEU B CA 1
ATOM 7574 C C . LEU B 1 377 ? 1.249 -32.844 -25.984 1 96.69 377 LEU B C 1
ATOM 7576 O O . LEU B 1 377 ? 1.343 -33.906 -26.578 1 96.69 377 LEU B O 1
ATOM 7580 N N . ILE B 1 378 ? 0.096 -32.312 -25.625 1 97.12 378 ILE B N 1
ATOM 7581 C CA . ILE B 1 378 ? -1.166 -32.969 -25.922 1 97.12 378 ILE B CA 1
ATOM 7582 C C . ILE B 1 378 ? -1.392 -33 -27.438 1 97.12 378 ILE B C 1
ATOM 7584 O O . ILE B 1 378 ? -1.879 -33.969 -28 1 97.12 378 ILE B O 1
ATOM 7588 N N . SER B 1 379 ? -1.021 -31.906 -28.109 1 96.81 379 SER B N 1
ATOM 7589 C CA . SER B 1 379 ? -1.146 -31.828 -29.547 1 96.81 379 SER B CA 1
ATOM 7590 C C . SER B 1 379 ? -0.295 -32.875 -30.234 1 96.81 379 SER B C 1
ATOM 7592 O O . SER B 1 379 ? -0.743 -33.531 -31.188 1 96.81 379 SER B O 1
ATOM 7594 N N . ASN B 1 380 ? 0.934 -33.094 -29.766 1 95.75 380 ASN B N 1
ATOM 7595 C CA . ASN B 1 380 ? 1.817 -34.125 -30.312 1 95.75 380 ASN B CA 1
ATOM 7596 C C . ASN B 1 380 ? 1.246 -35.5 -30.094 1 95.75 380 ASN B C 1
ATOM 7598 O O . ASN B 1 380 ? 1.331 -36.375 -30.984 1 95.75 380 ASN B O 1
ATOM 7602 N N . ARG B 1 381 ? 0.722 -35.719 -28.875 1 97.06 381 ARG B N 1
ATOM 7603 C CA . ARG B 1 381 ? 0.053 -36.969 -28.594 1 97.06 381 ARG B CA 1
ATOM 7604 C C . ARG B 1 381 ? -1.1 -37.219 -29.562 1 97.06 381 ARG B C 1
ATOM 7606 O O . ARG B 1 381 ? -1.248 -38.312 -30.078 1 97.06 381 ARG B O 1
ATOM 7613 N N . ASN B 1 382 ? -1.917 -36.219 -29.812 1 96.94 382 ASN B N 1
ATOM 7614 C CA . ASN B 1 382 ? -3.066 -36.344 -30.703 1 96.94 382 ASN B CA 1
ATOM 7615 C C . ASN B 1 382 ? -2.635 -36.625 -32.125 1 96.94 382 ASN B C 1
ATOM 7617 O O . ASN B 1 382 ? -3.303 -37.375 -32.844 1 96.94 382 ASN B O 1
ATOM 7621 N N . LYS B 1 383 ? -1.546 -36.062 -32.562 1 96.94 383 LYS B N 1
ATOM 7622 C CA . LYS B 1 383 ? -1.012 -36.344 -33.875 1 96.94 383 LYS B CA 1
ATOM 7623 C C . LYS B 1 383 ? -0.575 -37.781 -34 1 96.94 383 LYS B C 1
ATOM 7625 O O . LYS B 1 383 ? -0.824 -38.438 -35.031 1 96.94 383 LYS B O 1
ATOM 7630 N N . ALA B 1 384 ? 0.111 -38.281 -32.938 1 95.19 384 ALA B N 1
ATOM 7631 C CA . ALA B 1 384 ? 0.542 -39.688 -32.938 1 95.19 384 ALA B CA 1
ATOM 7632 C C . ALA B 1 384 ? -0.657 -40.625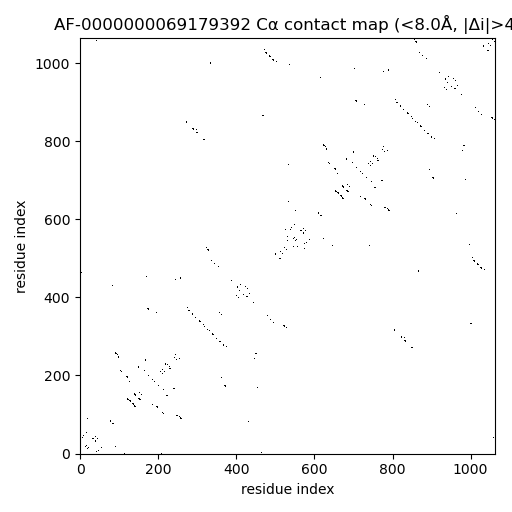 -33 1 95.19 384 ALA B C 1
ATOM 7634 O O . ALA B 1 384 ? -0.634 -41.656 -33.688 1 95.19 384 ALA B O 1
ATOM 7635 N N . GLN B 1 385 ? -1.696 -40.281 -32.25 1 96.12 385 GLN B N 1
ATOM 7636 C CA . GLN B 1 385 ? -2.912 -41.062 -32.25 1 96.12 385 GLN B CA 1
ATOM 7637 C C . GLN B 1 385 ? -3.572 -41.094 -33.625 1 96.12 385 GLN B C 1
ATOM 7639 O O . GLN B 1 385 ? -3.979 -42.156 -34.094 1 96.12 385 GLN B O 1
ATOM 7644 N N . SER B 1 386 ? -3.688 -39.906 -34.219 1 96.56 386 SER B N 1
ATOM 7645 C CA . SER B 1 386 ? -4.316 -39.781 -35.531 1 96.56 386 SER B CA 1
ATOM 7646 C C . SER B 1 386 ? -3.559 -40.562 -36.594 1 96.56 386 SER B C 1
ATOM 7648 O O . SER B 1 386 ? -4.168 -41.188 -37.469 1 96.56 386 SER B O 1
ATOM 7650 N N . ARG B 1 387 ? -2.25 -40.531 -36.5 1 96.12 387 ARG B N 1
ATOM 7651 C CA . ARG B 1 387 ? -1.429 -41.281 -37.469 1 96.12 387 ARG B CA 1
ATOM 7652 C C . ARG B 1 387 ? -1.643 -42.781 -37.312 1 96.12 387 ARG B C 1
ATOM 7654 O O . ARG B 1 387 ? -1.816 -43.5 -38.281 1 96.12 387 ARG B O 1
ATOM 7661 N N . TYR B 1 388 ? -1.633 -43.281 -36.062 1 94.94 388 TYR B N 1
ATOM 7662 C CA . TYR B 1 388 ? -1.849 -44.688 -35.781 1 94.94 388 TYR B CA 1
ATOM 7663 C C . TYR B 1 388 ? -3.221 -45.156 -36.281 1 94.94 388 TYR B C 1
ATOM 7665 O O . TYR B 1 388 ? -3.334 -46.156 -37 1 94.94 388 TYR B O 1
ATOM 7673 N N . LEU B 1 389 ? -4.242 -44.312 -35.969 1 93.88 389 LEU B N 1
ATOM 7674 C CA . LEU B 1 389 ? -5.609 -44.688 -36.312 1 93.88 389 LEU B CA 1
ATOM 7675 C C . LEU B 1 389 ? -5.809 -44.688 -37.812 1 93.88 389 LEU B C 1
ATOM 7677 O O . LEU B 1 389 ? -6.512 -45.531 -38.344 1 93.88 389 LEU B O 1
ATOM 7681 N N . LYS B 1 390 ? -5.219 -43.75 -38.469 1 95.75 390 LYS B N 1
ATOM 7682 C CA . LYS B 1 390 ? -5.324 -43.688 -39.906 1 95.75 390 LYS B CA 1
ATOM 7683 C C . LYS B 1 390 ? -4.676 -44.906 -40.562 1 95.75 390 LYS B C 1
ATOM 7685 O O . LYS B 1 390 ? -5.281 -45.562 -41.406 1 95.75 390 LYS B O 1
ATOM 7690 N N . GLU B 1 391 ? -3.422 -45.219 -40.156 1 95.62 391 GLU B N 1
ATOM 7691 C CA . GLU B 1 391 ? -2.709 -46.375 -40.719 1 95.62 391 GLU B CA 1
ATOM 7692 C C . GLU B 1 391 ? -3.412 -47.688 -40.375 1 95.62 391 GLU B C 1
ATOM 7694 O O . GLU B 1 391 ? -3.41 -48.625 -41.188 1 95.62 391 GLU B O 1
ATOM 7699 N N . PHE B 1 392 ? -3.984 -47.719 -39.219 1 93.69 392 PHE B N 1
ATOM 7700 C CA . PHE B 1 392 ? -4.73 -48.875 -38.812 1 93.69 392 PHE B CA 1
ATOM 7701 C C . PHE B 1 392 ? -5.969 -49.094 -39.656 1 93.69 392 PHE B C 1
ATOM 7703 O O . PHE B 1 392 ? -6.234 -50.188 -40.125 1 93.69 392 PHE B O 1
ATOM 7710 N N . GLN B 1 393 ? -6.68 -48.031 -39.938 1 92.81 393 GLN B N 1
ATOM 7711 C CA . GLN B 1 393 ? -7.883 -48.125 -40.75 1 92.81 393 GLN B CA 1
ATOM 7712 C C . GLN B 1 393 ? -7.547 -48.5 -42.188 1 92.81 393 GLN B C 1
ATOM 7714 O O . GLN B 1 393 ? -8.258 -49.281 -42.812 1 92.81 393 GLN B O 1
ATOM 7719 N N . ASP B 1 394 ? -6.504 -47.938 -42.625 1 94.69 394 ASP B N 1
ATOM 7720 C CA . ASP B 1 394 ? -6.074 -48.281 -43.969 1 94.69 394 ASP B CA 1
ATOM 7721 C C . ASP B 1 394 ? -5.691 -49.75 -44.094 1 94.69 394 ASP B C 1
ATOM 7723 O O . ASP B 1 394 ? -6.004 -50.375 -45.094 1 94.69 394 ASP B O 1
ATOM 7727 N N . LEU B 1 395 ? -4.988 -50.25 -43.062 1 93.44 395 LEU B N 1
ATOM 7728 C CA . LEU B 1 395 ? -4.602 -51.656 -43.062 1 93.44 395 LEU B CA 1
ATOM 7729 C C . LEU B 1 395 ? -5.832 -52.562 -43.031 1 93.44 395 LEU B C 1
ATOM 7731 O O . LEU B 1 395 ? -5.895 -53.562 -43.75 1 93.44 395 LEU B O 1
ATOM 7735 N N . MET B 1 396 ? -6.809 -52.125 -42.281 1 90.19 396 MET B N 1
ATOM 7736 C CA . MET B 1 396 ? -8.023 -52.938 -42.156 1 90.19 396 MET B CA 1
ATOM 7737 C C . MET B 1 396 ? -8.797 -52.906 -43.469 1 90.19 396 MET B C 1
ATOM 7739 O O . MET B 1 396 ? -9.359 -53.938 -43.875 1 90.19 396 MET B O 1
ATOM 7743 N N . LYS B 1 397 ? -8.82 -51.875 -44.125 1 91.56 397 LYS B N 1
ATOM 7744 C CA . LYS B 1 397 ? -9.469 -51.781 -45.438 1 91.56 397 LYS B CA 1
ATOM 7745 C C . LYS B 1 397 ? -8.758 -52.656 -46.438 1 91.56 397 LYS B C 1
ATOM 7747 O O . LYS B 1 397 ? -9.406 -53.344 -47.25 1 91.56 397 LYS B O 1
ATOM 7752 N N . LYS B 1 398 ? -7.469 -52.656 -46.375 1 90.75 398 LYS B N 1
ATOM 7753 C CA . LYS B 1 398 ? -6.68 -53.469 -47.312 1 90.75 398 LYS B CA 1
ATOM 7754 C C . LYS B 1 398 ? -6.902 -54.969 -47.031 1 90.75 398 LYS B C 1
ATOM 7756 O O . LYS B 1 398 ? -7.02 -55.75 -47.969 1 90.75 398 LYS B O 1
ATOM 7761 N N . LYS B 1 399 ? -6.918 -55.281 -45.75 1 88.06 399 LYS B N 1
ATOM 7762 C CA . LYS B 1 399 ? -7.141 -56.688 -45.406 1 88.06 399 LYS B CA 1
ATOM 7763 C C . LYS B 1 399 ? -8.539 -57.156 -45.812 1 88.06 399 LYS B C 1
ATOM 7765 O O . LYS B 1 399 ? -8.719 -58.281 -46.25 1 88.06 399 LYS B O 1
ATOM 7770 N N . HIS B 1 400 ? -9.477 -56.281 -45.656 1 88.31 400 HIS B N 1
ATOM 7771 C CA . HIS B 1 400 ? -10.836 -56.625 -46.062 1 88.31 400 HIS B CA 1
ATOM 7772 C C . HIS B 1 400 ? -10.922 -56.844 -47.562 1 88.31 400 HIS B C 1
ATOM 7774 O O . HIS B 1 400 ? -11.578 -57.781 -48.031 1 88.31 400 HIS B O 1
ATOM 7780 N N . LYS B 1 401 ? -10.258 -56.062 -48.281 1 86.88 401 LYS B N 1
ATOM 7781 C CA . LYS B 1 401 ? -10.227 -56.219 -49.75 1 86.88 401 LYS B CA 1
ATOM 7782 C C . LYS B 1 401 ? -9.539 -57.531 -50.125 1 86.88 401 LYS B C 1
ATOM 7784 O O . LYS B 1 401 ? -10 -58.219 -51.031 1 86.88 401 LYS B O 1
ATOM 7789 N N . TYR B 1 402 ? -8.461 -57.812 -49.438 1 84.56 402 TYR B N 1
ATOM 7790 C CA . TYR B 1 402 ? -7.723 -59.062 -49.688 1 84.56 402 TYR B CA 1
ATOM 7791 C C . TYR B 1 402 ? -8.57 -60.281 -49.375 1 84.56 402 TYR B C 1
ATOM 7793 O O . TYR B 1 402 ? -8.555 -61.281 -50.094 1 84.56 402 TYR B O 1
ATOM 7801 N N . PHE B 1 403 ? -9.266 -60.156 -48.312 1 83.62 403 PHE B N 1
ATOM 7802 C CA . PHE B 1 403 ? -10.102 -61.281 -47.844 1 83.62 403 PHE B CA 1
ATOM 7803 C C . PHE B 1 403 ? -11.234 -61.562 -48.844 1 83.62 403 PHE B C 1
ATOM 7805 O O . PHE B 1 403 ? -11.57 -62.719 -49.094 1 83.62 403 PHE B O 1
ATOM 7812 N N . THR B 1 404 ? -11.75 -60.594 -49.438 1 84.38 404 THR B N 1
ATOM 7813 C CA . THR B 1 404 ? -12.922 -60.75 -50.281 1 84.38 404 THR B CA 1
ATOM 7814 C C . THR B 1 404 ? -12.5 -61.094 -51.719 1 84.38 404 THR B C 1
ATOM 7816 O O . THR B 1 404 ? -13.242 -61.75 -52.438 1 84.38 404 THR B O 1
ATOM 7819 N N . THR B 1 405 ? -11.312 -60.719 -52.156 1 81.88 405 THR B N 1
ATOM 7820 C CA . THR B 1 405 ? -11.016 -60.812 -53.594 1 81.88 405 THR B CA 1
ATOM 7821 C C . THR B 1 405 ? -9.922 -61.844 -53.875 1 81.88 405 THR B C 1
ATOM 7823 O O . THR B 1 405 ? -9.797 -62.344 -54.969 1 81.88 405 THR B O 1
ATOM 7826 N N . GLU B 1 406 ? -9.039 -62.062 -52.906 1 75.94 406 GLU B N 1
ATOM 7827 C CA . GLU B 1 406 ? -7.848 -62.875 -53.219 1 75.94 406 GLU B CA 1
ATOM 7828 C C . GLU B 1 406 ? -8 -64.312 -52.688 1 75.94 406 GLU B C 1
ATOM 7830 O O . GLU B 1 406 ? -8.586 -64.562 -51.656 1 75.94 406 GLU B O 1
ATOM 7835 N N . PRO B 1 407 ? -7.488 -65.188 -53.531 1 77.06 407 PRO B N 1
ATOM 7836 C CA . PRO B 1 407 ? -7.512 -66.562 -53.062 1 77.06 407 PRO B CA 1
ATOM 7837 C C . PRO B 1 407 ? -6.559 -66.812 -51.906 1 77.06 407 PRO B C 1
ATOM 7839 O O . PRO B 1 407 ? -5.578 -66.125 -51.75 1 77.06 407 PRO B O 1
ATOM 7842 N N . ILE B 1 408 ? -6.777 -67.812 -51.062 1 76.69 408 ILE B N 1
ATOM 7843 C CA . ILE B 1 408 ? -6.098 -68.062 -49.812 1 76.69 408 ILE B CA 1
ATOM 7844 C C . ILE B 1 408 ? -4.637 -68.438 -50.094 1 76.69 408 ILE B C 1
ATOM 7846 O O . ILE B 1 408 ? -3.77 -68.188 -49.25 1 76.69 408 ILE B O 1
ATOM 7850 N N . GLU B 1 409 ? -4.297 -68.938 -51.281 1 75.12 409 GLU B N 1
ATOM 7851 C CA . GLU B 1 409 ? -2.943 -69.312 -51.625 1 75.12 409 GLU B CA 1
ATOM 7852 C C . GLU B 1 409 ? -1.986 -68.125 -51.656 1 75.12 409 GLU B C 1
ATOM 7854 O O . GLU B 1 409 ? -0.776 -68.312 -51.469 1 75.12 409 GLU B O 1
ATOM 7859 N N . LYS B 1 410 ? -2.621 -67.062 -51.75 1 74.12 410 LYS B N 1
ATOM 7860 C CA . LYS B 1 410 ? -1.802 -65.812 -51.844 1 74.12 410 LYS B CA 1
ATOM 7861 C C . LYS B 1 410 ? -1.543 -65.25 -50.469 1 74.12 410 LYS B C 1
ATOM 7863 O O . LYS B 1 410 ? -0.765 -64.312 -50.344 1 74.12 410 LYS B O 1
ATOM 7868 N N . TRP B 1 411 ? -2.264 -65.875 -49.594 1 73.31 411 TRP B N 1
ATOM 7869 C CA . TRP B 1 411 ? -2.078 -65.375 -48.25 1 73.31 411 TRP B CA 1
ATOM 7870 C C . TRP B 1 411 ? -0.795 -65.938 -47.625 1 73.31 411 TRP B C 1
ATOM 7872 O O . TRP B 1 411 ? -0.375 -67.062 -47.938 1 73.31 411 TRP B O 1
ATOM 7882 N N . GLU B 1 412 ? 0.139 -65.125 -47.312 1 67.88 412 GLU B N 1
ATOM 7883 C CA . GLU B 1 412 ? 1.393 -65.562 -46.719 1 67.88 412 GLU B CA 1
ATOM 7884 C C . GLU B 1 412 ? 1.139 -66.438 -45.469 1 67.88 412 GLU B C 1
ATOM 7886 O O . GLU B 1 412 ? 1.387 -66 -44.344 1 67.88 412 GLU B O 1
ATOM 7891 N N . MET B 1 413 ? 0.436 -67.625 -45.656 1 63.97 413 MET B N 1
ATOM 7892 C CA . MET B 1 413 ? 0.024 -68.5 -44.562 1 63.97 413 MET B CA 1
ATOM 7893 C C . MET B 1 413 ? 1.023 -69.625 -44.312 1 63.97 413 MET B C 1
ATOM 7895 O O . MET B 1 413 ? 1.773 -69.938 -45.25 1 63.97 413 MET B O 1
ATOM 7899 N N . VAL B 1 414 ? 1.077 -70.062 -43.062 1 57 414 VAL B N 1
ATOM 7900 C CA . VAL B 1 414 ? 1.844 -71.25 -42.781 1 57 414 VAL B CA 1
ATOM 7901 C C . VAL B 1 414 ? 1.103 -72.5 -43.312 1 57 414 VAL B C 1
ATOM 7903 O O . VAL B 1 414 ? -0.12 -72.562 -43.156 1 57 414 VAL B O 1
ATOM 7906 N N . THR B 1 415 ? 1.774 -73.25 -44.031 1 59.53 415 THR B N 1
ATOM 7907 C CA . THR B 1 415 ? 1.334 -74.375 -44.875 1 59.53 415 THR B CA 1
ATOM 7908 C C . THR B 1 415 ? 0.495 -75.312 -44.031 1 59.53 415 THR B C 1
ATOM 7910 O O . THR B 1 415 ? -0.428 -75.938 -44.562 1 59.53 415 THR B O 1
ATOM 7913 N N . GLU B 1 416 ? 0.854 -75.5 -42.781 1 58.5 416 GLU B N 1
ATOM 7914 C CA . GLU B 1 416 ? 0.299 -76.562 -42 1 58.5 416 GLU B CA 1
ATOM 7915 C C . GLU B 1 416 ? -1.08 -76.25 -41.438 1 58.5 416 GLU B C 1
ATOM 7917 O O . GLU B 1 416 ? -1.756 -77.062 -40.875 1 58.5 416 GLU B O 1
ATOM 7922 N N . MET B 1 417 ? -1.598 -75.125 -41.812 1 62 417 MET B N 1
ATOM 7923 C CA . MET B 1 417 ? -2.836 -74.75 -41.125 1 62 417 MET B CA 1
ATOM 7924 C C . MET B 1 417 ? -4.047 -75.062 -42 1 62 417 MET B C 1
ATOM 7926 O O . MET B 1 417 ? -3.936 -75.062 -43.25 1 62 417 MET B O 1
ATOM 7930 N N . ASP B 1 418 ? -5.133 -75.562 -41.344 1 66.44 418 ASP B N 1
ATOM 7931 C CA . ASP B 1 418 ? -6.391 -75.812 -42.031 1 66.44 418 ASP B CA 1
ATOM 7932 C C . ASP B 1 418 ? -6.918 -74.625 -42.781 1 66.44 418 ASP B C 1
ATOM 7934 O O . ASP B 1 418 ? -7.492 -73.688 -42.188 1 66.44 418 ASP B O 1
ATOM 7938 N N . ARG B 1 419 ? -6.68 -74.688 -44.125 1 76.06 419 ARG B N 1
ATOM 7939 C CA . ARG B 1 419 ? -7.016 -73.562 -45 1 76.06 419 ARG B CA 1
ATOM 7940 C C . ARG B 1 419 ? -8.516 -73.312 -44.969 1 76.06 419 ARG B C 1
ATOM 7942 O O . ARG B 1 419 ? -8.93 -72.125 -45.094 1 76.06 419 ARG B O 1
ATOM 7949 N N . ILE B 1 420 ? -9.32 -74.25 -44.75 1 73.62 420 ILE B N 1
ATOM 7950 C CA . ILE B 1 420 ? -10.773 -74.125 -44.781 1 73.62 420 ILE B CA 1
ATOM 7951 C C . ILE B 1 420 ? -11.25 -73.375 -43.531 1 73.62 420 ILE B C 1
ATOM 7953 O O . ILE B 1 420 ? -12.055 -72.438 -43.656 1 73.62 420 ILE B O 1
ATOM 7957 N N . LYS B 1 421 ? -10.719 -73.75 -42.5 1 73.12 421 LYS B N 1
ATOM 7958 C CA . LYS B 1 421 ? -11.133 -73.125 -41.25 1 73.12 421 LYS B CA 1
ATOM 7959 C C . LYS B 1 421 ? -10.711 -71.625 -41.219 1 73.12 421 LYS B C 1
ATOM 7961 O O . LYS B 1 421 ? -11.461 -70.75 -40.719 1 73.12 421 LYS B O 1
ATOM 7966 N N . ILE B 1 422 ? -9.617 -71.438 -41.781 1 75 422 ILE B N 1
ATOM 7967 C CA . ILE B 1 422 ? -9.07 -70.062 -41.75 1 75 422 ILE B CA 1
ATOM 7968 C C . ILE B 1 422 ? -9.898 -69.188 -42.656 1 75 422 ILE B C 1
ATOM 7970 O O . ILE B 1 422 ? -10.172 -68 -42.312 1 75 422 ILE B O 1
ATOM 7974 N N . LYS B 1 423 ? -10.297 -69.75 -43.719 1 75.81 423 LYS B N 1
ATOM 7975 C CA . LYS B 1 423 ? -11.07 -68.938 -44.688 1 75.81 423 LYS B CA 1
ATOM 7976 C C . LYS B 1 423 ? -12.453 -68.625 -44.125 1 75.81 423 LYS B C 1
ATOM 7978 O O . LYS B 1 423 ? -13.078 -67.625 -44.531 1 75.81 423 LYS B O 1
ATOM 7983 N N . GLN B 1 424 ? -12.867 -69.375 -43.125 1 74.69 424 GLN B N 1
ATOM 7984 C CA . GLN B 1 424 ? -14.219 -69.188 -42.625 1 74.69 424 GLN B CA 1
ATOM 7985 C C . GLN B 1 424 ? -14.242 -68.125 -41.531 1 74.69 424 GLN B C 1
ATOM 7987 O O . GLN B 1 424 ? -15.305 -67.562 -41.219 1 74.69 424 GLN B O 1
ATOM 7992 N N . SER B 1 425 ? -13.07 -67.875 -41.031 1 74.88 425 SER B N 1
ATOM 7993 C CA . SER B 1 425 ? -13.008 -66.875 -39.969 1 74.88 425 SER B CA 1
ATOM 7994 C C . SER B 1 425 ? -12.234 -65.688 -40.406 1 74.88 425 SER B C 1
ATOM 7996 O O . SER B 1 425 ? -11.031 -65.75 -40.656 1 74.88 425 SER B O 1
ATOM 7998 N N . GLN B 1 426 ? -12.969 -64.5 -40.438 1 76.94 426 GLN B N 1
ATOM 7999 C CA . GLN B 1 426 ? -12.352 -63.281 -40.812 1 76.94 426 GLN B CA 1
ATOM 8000 C C . GLN B 1 426 ? -11.219 -62.906 -39.875 1 76.94 426 GLN B C 1
ATOM 8002 O O . GLN B 1 426 ? -10.156 -62.438 -40.281 1 76.94 426 GLN B O 1
ATOM 8007 N N . VAL B 1 427 ? -11.461 -63.062 -38.625 1 74.25 427 VAL B N 1
ATOM 8008 C CA . VAL B 1 427 ? -10.5 -62.719 -37.594 1 74.25 427 VAL B CA 1
ATOM 8009 C C . VAL B 1 427 ? -9.234 -63.531 -37.75 1 74.25 427 VAL B C 1
ATOM 8011 O O . VAL B 1 427 ? -8.125 -63.031 -37.688 1 74.25 427 VAL B O 1
ATOM 8014 N N . LEU B 1 428 ? -9.43 -64.812 -38 1 74.06 428 LEU B N 1
ATOM 8015 C CA . LEU B 1 428 ? -8.281 -65.688 -38.219 1 74.06 428 LEU B CA 1
ATOM 8016 C C . LEU B 1 428 ? -7.551 -65.375 -39.5 1 74.06 428 LEU B C 1
ATOM 8018 O O . LEU B 1 428 ? -6.316 -65.375 -39.531 1 74.06 428 LEU B O 1
ATOM 8022 N N . SER B 1 429 ? -8.312 -65.062 -40.531 1 77 429 SER B N 1
ATOM 8023 C CA . SER B 1 429 ? -7.715 -64.75 -41.844 1 77 429 SER B CA 1
ATOM 8024 C C . SER B 1 429 ? -6.84 -63.5 -41.75 1 77 429 SER B C 1
ATOM 8026 O O . SER B 1 429 ? -5.746 -63.469 -42.312 1 77 429 SER B O 1
ATOM 8028 N N . TYR B 1 430 ? -7.328 -62.594 -41 1 79 430 TYR B N 1
ATOM 8029 C CA . TYR B 1 430 ? -6.652 -61.312 -40.906 1 79 430 TYR B CA 1
ATOM 8030 C C . TYR B 1 430 ? -5.289 -61.438 -40.25 1 79 430 TYR B C 1
ATOM 8032 O O . TYR B 1 430 ? -4.375 -60.656 -40.5 1 79 430 TYR B O 1
ATOM 8040 N N . HIS B 1 431 ? -5.137 -62.375 -39.438 1 76.38 431 HIS B N 1
ATOM 8041 C CA . HIS B 1 431 ? -3.887 -62.625 -38.75 1 76.38 431 HIS B CA 1
ATOM 8042 C C . HIS B 1 431 ? -2.771 -63 -39.719 1 76.38 431 HIS B C 1
ATOM 8044 O O . HIS B 1 431 ? -1.594 -62.781 -39.438 1 76.38 431 HIS B O 1
ATOM 8050 N N . PHE B 1 432 ? -3.176 -63.531 -40.812 1 77.69 432 PHE B N 1
ATOM 8051 C CA . PHE B 1 432 ? -2.176 -64.062 -41.75 1 77.69 432 PHE B CA 1
ATOM 8052 C C . PHE B 1 432 ? -2 -63.156 -42.938 1 77.69 432 PHE B C 1
ATOM 8054 O O . PHE B 1 432 ? -1.132 -63.375 -43.781 1 77.69 432 PHE B O 1
ATOM 8061 N N . MET B 1 433 ? -2.73 -62.125 -42.969 1 81.69 433 MET B N 1
ATOM 8062 C CA . MET B 1 433 ? -2.689 -61.25 -44.125 1 81.69 433 MET B CA 1
ATOM 8063 C C . MET B 1 433 ? -1.727 -60.094 -43.875 1 81.69 433 MET B C 1
ATOM 8065 O O . MET B 1 433 ? -1.644 -59.562 -42.75 1 81.69 433 MET B O 1
ATOM 8069 N N . LEU B 1 434 ? -0.861 -59.719 -44.906 1 86.12 434 LEU B N 1
ATOM 8070 C CA . LEU B 1 434 ? -0.039 -58.5 -44.969 1 86.12 434 LEU B CA 1
ATOM 8071 C C . LEU B 1 434 ? 0.837 -58.406 -43.719 1 86.12 434 LEU B C 1
ATOM 8073 O O . LEU B 1 434 ? 0.761 -57.406 -42.969 1 86.12 434 LEU B O 1
ATOM 8077 N N . PRO B 1 435 ? 1.672 -59.312 -43.469 1 85.44 435 PRO B N 1
ATOM 8078 C CA . PRO B 1 435 ? 2.467 -59.344 -42.25 1 85.44 435 PRO B CA 1
ATOM 8079 C C . PRO B 1 435 ? 3.373 -58.125 -42.094 1 85.44 435 PRO B C 1
ATOM 8081 O O . PRO B 1 435 ? 3.576 -57.656 -40.969 1 85.44 435 PRO B O 1
ATOM 8084 N N . LYS B 1 436 ? 3.939 -57.688 -43.156 1 88.56 436 LYS B N 1
ATOM 8085 C CA . LYS B 1 436 ? 4.828 -56.531 -43.094 1 88.56 436 LYS B CA 1
ATOM 8086 C C . LYS B 1 436 ? 4.062 -55.281 -42.688 1 88.56 436 LYS B C 1
ATOM 8088 O O . LYS B 1 436 ? 4.488 -54.562 -41.781 1 88.56 436 LYS B O 1
ATOM 8093 N N . GLU B 1 437 ? 2.988 -55.031 -43.344 1 89.69 437 GLU B N 1
ATOM 8094 C CA . GLU B 1 437 ? 2.162 -53.875 -43 1 89.69 437 GLU B CA 1
ATOM 8095 C C . GLU B 1 437 ? 1.573 -53.969 -41.594 1 89.69 437 GLU B C 1
ATOM 8097 O O . GLU B 1 437 ? 1.435 -52.969 -40.906 1 89.69 437 GLU B O 1
ATOM 8102 N N . THR B 1 438 ? 1.216 -55.188 -41.219 1 89.38 438 THR B N 1
ATOM 8103 C CA . THR B 1 438 ? 0.674 -55.406 -39.875 1 89.38 438 THR B CA 1
ATOM 8104 C C . THR B 1 438 ? 1.713 -55.094 -38.812 1 89.38 438 THR B C 1
ATOM 8106 O O . THR B 1 438 ? 1.384 -54.5 -37.781 1 89.38 438 THR B O 1
ATOM 8109 N N . GLN B 1 439 ? 2.926 -55.469 -39.125 1 89.62 439 GLN B N 1
ATOM 8110 C CA . GLN B 1 439 ? 4.004 -55.188 -38.188 1 89.62 439 GLN B CA 1
ATOM 8111 C C . GLN B 1 439 ? 4.25 -53.656 -38.094 1 89.62 439 GLN B C 1
ATOM 8113 O O . GLN B 1 439 ? 4.531 -53.156 -37 1 89.62 439 GLN B O 1
ATOM 8118 N N . GLU B 1 440 ? 4.168 -53.031 -39.125 1 90.94 440 GLU B N 1
ATOM 8119 C CA . GLU B 1 440 ? 4.348 -51.562 -39.125 1 90.94 440 GLU B CA 1
ATOM 8120 C C . GLU B 1 440 ? 3.271 -50.875 -38.312 1 90.94 440 GLU B C 1
ATOM 8122 O O . GLU B 1 440 ? 3.562 -49.938 -37.562 1 90.94 440 GLU B O 1
ATOM 8127 N N . VAL B 1 441 ? 2.078 -51.281 -38.469 1 92.5 441 VAL B N 1
ATOM 8128 C CA . VAL B 1 441 ? 0.969 -50.688 -37.719 1 92.5 441 VAL B CA 1
ATOM 8129 C C . VAL B 1 441 ? 1.121 -51 -36.219 1 92.5 441 VAL B C 1
ATOM 8131 O O . VAL B 1 441 ? 0.792 -50.188 -35.375 1 92.5 441 VAL B O 1
ATOM 8134 N N . GLU B 1 442 ? 1.608 -52.188 -35.969 1 90.06 442 GLU B N 1
ATOM 8135 C CA . GLU B 1 442 ? 1.85 -52.562 -34.594 1 90.06 442 GLU B CA 1
ATOM 8136 C C . GLU B 1 442 ? 2.914 -51.688 -33.938 1 90.06 442 GLU B C 1
ATOM 8138 O O . GLU B 1 442 ? 2.816 -51.344 -32.781 1 90.06 442 GLU B O 1
ATOM 8143 N N . GLU B 1 443 ? 3.883 -51.375 -34.688 1 89.69 443 GLU B N 1
ATOM 8144 C CA . GLU B 1 443 ? 4.93 -50.469 -34.188 1 89.69 443 GLU B CA 1
ATOM 8145 C C . GLU B 1 443 ? 4.383 -49.094 -33.906 1 89.69 443 GLU B C 1
ATOM 8147 O O . GLU B 1 443 ? 4.762 -48.438 -32.938 1 89.69 443 GLU B O 1
ATOM 8152 N N . LEU B 1 444 ? 3.543 -48.656 -34.812 1 92.19 444 LEU B N 1
ATOM 8153 C CA . LEU B 1 444 ? 2.906 -47.344 -34.594 1 92.19 444 LEU B CA 1
ATOM 8154 C C . LEU B 1 444 ? 2.01 -47.375 -33.375 1 92.19 444 LEU B C 1
ATOM 8156 O O . LEU B 1 444 ? 1.939 -46.375 -32.625 1 92.19 444 LEU B O 1
ATOM 8160 N N . LYS B 1 445 ? 1.344 -48.438 -33.188 1 92.31 445 LYS B N 1
ATOM 8161 C CA . LYS B 1 445 ? 0.498 -48.625 -32 1 92.31 445 LYS B CA 1
ATOM 8162 C C . LYS B 1 445 ? 1.318 -48.531 -30.719 1 92.31 445 LYS B C 1
ATOM 8164 O O . LYS B 1 445 ? 0.948 -47.812 -29.797 1 92.31 445 LYS B O 1
ATOM 8169 N N . MET B 1 446 ? 2.381 -49.219 -30.766 1 91.06 446 MET B N 1
ATOM 8170 C CA . MET B 1 446 ? 3.238 -49.25 -29.594 1 91.06 446 MET B CA 1
ATOM 8171 C C . MET B 1 446 ? 3.848 -47.875 -29.328 1 91.06 446 MET B C 1
ATOM 8173 O O . MET B 1 446 ? 3.947 -47.469 -28.172 1 91.06 446 MET B O 1
ATOM 8177 N N . ARG B 1 447 ? 4.188 -47.25 -30.391 1 91.56 447 ARG B N 1
ATOM 8178 C CA . ARG B 1 447 ? 4.738 -45.906 -30.234 1 91.56 447 ARG B CA 1
ATOM 8179 C C . ARG B 1 447 ? 3.697 -44.938 -29.672 1 91.56 447 ARG B C 1
ATOM 8181 O O . ARG B 1 447 ? 4 -44.156 -28.781 1 91.56 447 ARG B O 1
ATOM 8188 N N . PHE B 1 448 ? 2.52 -45.031 -30.219 1 93.75 448 PHE B N 1
ATOM 8189 C CA . PHE B 1 448 ? 1.439 -44.188 -29.688 1 93.75 448 PHE B CA 1
ATOM 8190 C C . PHE B 1 448 ? 1.167 -44.5 -28.219 1 93.75 448 PHE B C 1
ATOM 8192 O O . PHE B 1 448 ? 0.992 -43.594 -27.406 1 93.75 448 PHE B O 1
ATOM 8199 N N . ALA B 1 449 ? 1.122 -45.75 -27.891 1 93.38 449 ALA B N 1
ATOM 8200 C CA . ALA B 1 449 ? 0.861 -46.188 -26.516 1 93.38 449 ALA B CA 1
ATOM 8201 C C . ALA B 1 449 ? 1.906 -45.594 -25.562 1 93.38 449 ALA B C 1
ATOM 8203 O O . ALA B 1 449 ? 1.587 -45.25 -24.438 1 93.38 449 ALA B O 1
ATOM 8204 N N . TYR B 1 450 ? 3.07 -45.531 -26.031 1 92.5 450 TYR B N 1
ATOM 8205 C CA . TYR B 1 450 ? 4.141 -44.969 -25.234 1 92.5 450 TYR B CA 1
ATOM 8206 C C . TYR B 1 450 ? 3.922 -43.469 -25.031 1 92.5 450 TYR B C 1
ATOM 8208 O O . TYR B 1 450 ? 3.965 -42.969 -23.906 1 92.5 450 TYR B O 1
ATOM 8216 N N . ILE B 1 451 ? 3.74 -42.781 -26.156 1 94.19 451 ILE B N 1
ATOM 8217 C CA . ILE B 1 451 ? 3.539 -41.344 -26.125 1 94.19 451 ILE B CA 1
ATOM 8218 C C . ILE B 1 451 ? 2.346 -41 -25.234 1 94.19 451 ILE B C 1
ATOM 8220 O O . ILE B 1 451 ? 2.396 -40.062 -24.438 1 94.19 451 ILE B O 1
ATOM 8224 N N . ASN B 1 452 ? 1.317 -41.812 -25.391 1 94.69 452 ASN B N 1
ATOM 8225 C CA . ASN B 1 452 ? 0.095 -41.594 -24.625 1 94.69 452 ASN B CA 1
ATOM 8226 C C . ASN B 1 452 ? 0.35 -41.719 -23.125 1 94.69 452 ASN B C 1
ATOM 8228 O O . ASN B 1 452 ? -0.072 -40.844 -22.359 1 94.69 452 ASN B O 1
ATOM 8232 N N . ARG B 1 453 ? 1.025 -42.719 -22.797 1 91.5 453 ARG B N 1
ATOM 8233 C CA . ARG B 1 453 ? 1.328 -42.938 -21.391 1 91.5 453 ARG B CA 1
ATOM 8234 C C . ARG B 1 453 ? 2.271 -41.875 -20.859 1 91.5 453 ARG B C 1
ATOM 8236 O O . ARG B 1 453 ? 2.096 -41.375 -19.734 1 91.5 453 ARG B O 1
ATOM 8243 N N . GLN B 1 454 ? 3.209 -41.562 -21.609 1 91.19 454 GLN B N 1
ATOM 8244 C CA . GLN B 1 454 ? 4.168 -40.531 -21.203 1 91.19 454 GLN B CA 1
ATOM 8245 C C . GLN B 1 454 ? 3.486 -39.188 -21.016 1 91.19 454 GLN B C 1
ATOM 8247 O O . GLN B 1 454 ? 3.742 -38.469 -20.031 1 91.19 454 GLN B O 1
ATOM 8252 N N . ALA B 1 455 ? 2.686 -38.844 -21.938 1 94.94 455 ALA B N 1
ATOM 8253 C CA . ALA B 1 455 ? 1.96 -37.562 -21.844 1 94.94 455 ALA B CA 1
ATOM 8254 C C . ALA B 1 455 ? 1.095 -37.531 -20.594 1 94.94 455 ALA B C 1
ATOM 8256 O O . ALA B 1 455 ? 1.034 -36.5 -19.906 1 94.94 455 ALA B O 1
ATOM 8257 N N . TYR B 1 456 ? 0.427 -38.625 -20.375 1 91.12 456 TYR B N 1
ATOM 8258 C CA . TYR B 1 456 ? -0.423 -38.688 -19.188 1 91.12 456 TYR B CA 1
ATOM 8259 C C . TYR B 1 456 ? 0.389 -38.5 -17.922 1 91.12 456 TYR B C 1
ATOM 8261 O O . TYR B 1 456 ? -0.003 -37.719 -17.047 1 91.12 456 TYR B O 1
ATOM 8269 N N . GLN B 1 457 ? 1.477 -39.125 -17.859 1 87.19 457 GLN B N 1
ATOM 8270 C CA . GLN B 1 457 ? 2.332 -39.031 -16.688 1 87.19 457 GLN B CA 1
ATOM 8271 C C . GLN B 1 457 ? 2.875 -37.594 -16.531 1 87.19 457 GLN B C 1
ATOM 8273 O O . GLN B 1 457 ? 2.893 -37.062 -15.422 1 87.19 457 GLN B O 1
ATOM 8278 N N . GLN B 1 458 ? 3.316 -37.062 -17.609 1 92.25 458 GLN B N 1
ATOM 8279 C CA . GLN B 1 458 ? 3.916 -35.719 -17.578 1 92.25 458 GLN B CA 1
ATOM 8280 C C . GLN B 1 458 ? 2.891 -34.656 -17.188 1 92.25 458 GLN B C 1
ATOM 8282 O O . GLN B 1 458 ? 3.186 -33.781 -16.406 1 92.25 458 GLN B O 1
ATOM 8287 N N . ILE B 1 459 ? 1.749 -34.719 -17.734 1 92 459 ILE B N 1
ATOM 8288 C CA . ILE B 1 459 ? 0.723 -33.719 -17.469 1 92 459 ILE B CA 1
ATOM 8289 C C . ILE B 1 459 ? 0.213 -33.844 -16.047 1 92 459 ILE B C 1
ATOM 8291 O O . ILE B 1 459 ? 0.007 -32.844 -15.352 1 92 459 ILE B O 1
ATOM 8295 N N . THR B 1 460 ? -0.021 -35.062 -15.625 1 84.19 460 THR B N 1
ATOM 8296 C CA . THR B 1 460 ? -0.444 -35.312 -14.25 1 84.19 460 THR B CA 1
ATOM 8297 C C . THR B 1 460 ? 0.605 -34.781 -13.266 1 84.19 460 THR B C 1
ATOM 8299 O O . THR B 1 460 ? 0.272 -34.094 -12.297 1 84.19 460 THR B O 1
ATOM 8302 N N . GLN B 1 461 ? 1.827 -35.062 -13.555 1 83.81 461 GLN B N 1
ATOM 8303 C CA . GLN B 1 461 ? 2.914 -34.594 -12.711 1 83.81 461 GLN B CA 1
ATOM 8304 C C . GLN B 1 461 ? 2.975 -33.062 -12.711 1 83.81 461 GLN B C 1
ATOM 8306 O O . GLN B 1 461 ? 3.26 -32.469 -11.68 1 83.81 461 GLN B O 1
ATOM 8311 N N . TYR B 1 462 ? 2.771 -32.5 -13.852 1 89.06 462 TYR B N 1
ATOM 8312 C CA . TYR B 1 462 ? 2.795 -31.062 -13.984 1 89.06 462 TYR B CA 1
ATOM 8313 C C . TYR B 1 462 ? 1.78 -30.406 -13.047 1 89.06 462 TYR B C 1
ATOM 8315 O O . TYR B 1 462 ? 2.107 -29.469 -12.328 1 89.06 462 TYR B O 1
ATOM 8323 N N . PHE B 1 463 ? 0.609 -30.859 -13.078 1 86.19 463 PHE B N 1
ATOM 8324 C CA . PHE B 1 463 ? -0.438 -30.234 -12.273 1 86.19 463 PHE B CA 1
ATOM 8325 C C . PHE B 1 463 ? -0.208 -30.516 -10.789 1 86.19 463 PHE B C 1
ATOM 8327 O O . PHE B 1 463 ? -0.517 -29.672 -9.945 1 86.19 463 PHE B O 1
ATOM 8334 N N . ASP B 1 464 ? 0.294 -31.641 -10.516 1 77.12 464 ASP B N 1
ATOM 8335 C CA . ASP B 1 464 ? 0.659 -31.906 -9.125 1 77.12 464 ASP B CA 1
ATOM 8336 C C . ASP B 1 464 ? 1.74 -30.938 -8.648 1 77.12 464 ASP B C 1
ATOM 8338 O O . ASP B 1 464 ? 1.618 -30.344 -7.578 1 77.12 464 ASP B O 1
ATOM 8342 N N . ASN B 1 465 ? 2.762 -30.875 -9.445 1 78.12 465 ASN B N 1
ATOM 8343 C CA . ASN B 1 465 ? 3.852 -29.953 -9.117 1 78.12 465 ASN B CA 1
ATOM 8344 C C . ASN B 1 465 ? 3.365 -28.516 -9.031 1 78.12 465 ASN B C 1
ATOM 8346 O O . ASN B 1 465 ? 3.869 -27.734 -8.227 1 78.12 465 ASN B O 1
ATOM 8350 N N . LYS B 1 466 ? 2.484 -28.188 -9.938 1 84.94 466 LYS B N 1
ATOM 8351 C CA . LYS B 1 466 ? 1.91 -26.844 -9.938 1 84.94 466 LYS B CA 1
ATOM 8352 C C . LYS B 1 466 ? 1.224 -26.531 -8.609 1 84.94 466 LYS B C 1
ATOM 8354 O O . LYS B 1 466 ? 1.429 -25.469 -8.023 1 84.94 466 LYS B O 1
ATOM 8359 N N . GLY B 1 467 ? 0.449 -27.5 -8.195 1 79.62 467 GLY B N 1
ATOM 8360 C CA . GLY B 1 467 ? -0.202 -27.328 -6.906 1 79.62 467 GLY B CA 1
ATOM 8361 C C . GLY B 1 467 ? 0.777 -27.156 -5.762 1 79.62 467 GLY B C 1
ATOM 8362 O O . GLY B 1 467 ? 0.59 -26.281 -4.91 1 79.62 467 GLY B O 1
ATOM 8363 N N . ILE B 1 468 ? 1.783 -27.906 -5.805 1 76.44 468 ILE B N 1
ATOM 8364 C CA . ILE B 1 468 ? 2.795 -27.859 -4.754 1 76.44 468 ILE B CA 1
ATOM 8365 C C . ILE B 1 468 ? 3.561 -26.547 -4.832 1 76.44 468 ILE B C 1
ATOM 8367 O O . ILE B 1 468 ? 3.771 -25.875 -3.812 1 76.44 468 ILE B O 1
ATOM 8371 N N . SER B 1 469 ? 3.961 -26.219 -5.977 1 79.88 469 SER B N 1
ATOM 8372 C CA . SER B 1 469 ? 4.711 -24.984 -6.191 1 79.88 469 SER B CA 1
ATOM 8373 C C . SER B 1 469 ? 3.896 -23.766 -5.773 1 79.88 469 SER B C 1
ATOM 8375 O O . SER B 1 469 ? 4.418 -22.859 -5.117 1 79.88 469 SER B O 1
ATOM 8377 N N . TYR B 1 470 ? 2.631 -23.75 -6.211 1 86.19 470 TYR B N 1
ATOM 8378 C CA . TYR B 1 470 ? 1.753 -22.656 -5.812 1 86.19 470 TYR B CA 1
ATOM 8379 C C . TYR B 1 470 ? 1.652 -22.562 -4.297 1 86.19 470 TYR B C 1
ATOM 8381 O O . TYR B 1 470 ? 1.788 -21.484 -3.727 1 86.19 470 TYR B O 1
ATOM 8389 N N . THR B 1 471 ? 1.475 -23.703 -3.717 1 82.38 471 THR B N 1
ATOM 8390 C CA . THR B 1 471 ? 1.303 -23.719 -2.268 1 82.38 471 THR B CA 1
ATOM 8391 C C . THR B 1 471 ? 2.561 -23.219 -1.567 1 82.38 471 THR B C 1
ATOM 8393 O O . THR B 1 471 ? 2.486 -22.359 -0.68 1 82.38 471 THR B O 1
ATOM 8396 N N . THR B 1 472 ? 3.633 -23.719 -1.949 1 79.38 472 THR B N 1
ATOM 8397 C CA . THR B 1 472 ? 4.898 -23.359 -1.313 1 79.38 472 THR B CA 1
ATOM 8398 C C . THR B 1 472 ? 5.227 -21.891 -1.555 1 79.38 472 THR B C 1
ATOM 8400 O O . THR B 1 472 ? 5.629 -21.172 -0.632 1 79.38 472 THR B O 1
ATOM 8403 N N . ARG B 1 473 ? 5.07 -21.531 -2.719 1 84.31 473 ARG B N 1
ATOM 8404 C CA . ARG B 1 473 ? 5.395 -20.156 -3.078 1 84.31 473 ARG B CA 1
ATOM 8405 C C . ARG B 1 473 ? 4.469 -19.172 -2.371 1 84.31 473 ARG B C 1
ATOM 8407 O O . ARG B 1 473 ? 4.914 -18.125 -1.889 1 84.31 473 ARG B O 1
ATOM 8414 N N . MET B 1 474 ? 3.227 -19.438 -2.402 1 87.06 474 MET B N 1
ATOM 8415 C CA . MET B 1 474 ? 2.268 -18.562 -1.727 1 87.06 474 MET B CA 1
ATOM 8416 C C . MET B 1 474 ? 2.512 -18.547 -0.221 1 87.06 474 MET B C 1
ATOM 8418 O O . MET B 1 474 ? 2.301 -17.531 0.44 1 87.06 474 MET B O 1
ATOM 8422 N N . CYS B 1 475 ? 2.889 -19.703 0.264 1 82.94 475 CYS B N 1
ATOM 8423 C CA . CYS B 1 475 ? 3.281 -19.766 1.667 1 82.94 475 CYS B CA 1
ATOM 8424 C C . CYS B 1 475 ? 4.445 -18.812 1.943 1 82.94 475 CYS B C 1
ATOM 8426 O O . CYS B 1 475 ? 4.375 -17.984 2.846 1 82.94 475 CYS B O 1
ATOM 8428 N N . ASN B 1 476 ? 5.418 -18.922 1.144 1 82.75 476 ASN B N 1
ATOM 8429 C CA . ASN B 1 476 ? 6.598 -18.078 1.312 1 82.75 476 ASN B CA 1
ATOM 8430 C C . ASN B 1 476 ? 6.262 -16.609 1.153 1 82.75 476 ASN B C 1
ATOM 8432 O O . ASN B 1 476 ? 6.742 -15.766 1.919 1 82.75 476 ASN B O 1
ATOM 8436 N N . MET B 1 477 ? 5.523 -16.312 0.12 1 87.25 477 MET B N 1
ATOM 8437 C CA . MET B 1 477 ? 5.086 -14.938 -0.093 1 87.25 477 MET B CA 1
ATOM 8438 C C . MET B 1 477 ? 4.344 -14.406 1.128 1 87.25 477 MET B C 1
ATOM 8440 O O . MET B 1 477 ? 4.586 -13.281 1.569 1 87.25 477 MET B O 1
ATOM 8444 N N . SER B 1 478 ? 3.488 -15.234 1.675 1 86.31 478 SER B N 1
ATOM 8445 C CA . SER B 1 478 ? 2.691 -14.836 2.832 1 86.31 478 SER B CA 1
ATOM 8446 C C . SER B 1 478 ? 3.57 -14.609 4.059 1 86.31 478 SER B C 1
ATOM 8448 O O . SER B 1 478 ? 3.328 -13.695 4.84 1 86.31 478 SER B O 1
ATOM 8450 N N . ILE B 1 479 ? 4.531 -15.438 4.195 1 86.12 479 ILE B N 1
ATOM 8451 C CA . ILE B 1 479 ? 5.453 -15.297 5.32 1 86.12 479 ILE B CA 1
ATOM 8452 C C . ILE B 1 479 ? 6.23 -13.992 5.184 1 86.12 479 ILE B C 1
ATOM 8454 O O . ILE B 1 479 ? 6.352 -13.227 6.148 1 86.12 479 ILE B O 1
ATOM 8458 N N . ARG B 1 480 ? 6.727 -13.812 3.994 1 88.06 480 ARG B N 1
ATOM 8459 C CA . ARG B 1 480 ? 7.477 -12.578 3.762 1 88.06 480 ARG B CA 1
ATOM 8460 C C . ARG B 1 480 ? 6.59 -11.352 3.975 1 88.06 480 ARG B C 1
ATOM 8462 O O . ARG B 1 480 ? 7.031 -10.352 4.551 1 88.06 480 ARG B O 1
ATOM 8469 N N . LYS B 1 481 ? 5.422 -11.414 3.443 1 87.94 481 LYS B N 1
ATOM 8470 C CA . LYS B 1 481 ? 4.48 -10.312 3.635 1 87.94 481 LYS B CA 1
ATOM 8471 C C . LYS B 1 481 ? 4.176 -10.102 5.113 1 87.94 481 LYS B C 1
ATOM 8473 O O . LYS B 1 481 ? 4.043 -8.961 5.57 1 87.94 481 LYS B O 1
ATOM 8478 N N . LYS B 1 482 ? 4.035 -11.188 5.84 1 86 482 LYS B N 1
ATOM 8479 C CA . LYS B 1 482 ? 3.82 -11.109 7.281 1 86 482 LYS B CA 1
ATOM 8480 C C . LYS B 1 482 ? 4.977 -10.391 7.973 1 86 482 LYS B C 1
ATOM 8482 O O . LYS B 1 482 ? 4.758 -9.523 8.82 1 86 482 LYS B O 1
ATOM 8487 N N . GLU B 1 483 ? 6.141 -10.773 7.594 1 87.25 483 GLU B N 1
ATOM 8488 C CA . GLU B 1 483 ? 7.328 -10.148 8.172 1 87.25 483 GLU B CA 1
ATOM 8489 C C . GLU B 1 483 ? 7.379 -8.664 7.852 1 87.25 483 GLU B C 1
ATOM 8491 O O . GLU B 1 483 ? 7.684 -7.844 8.727 1 87.25 483 GLU B O 1
ATOM 8496 N N . ASN B 1 484 ? 7.113 -8.383 6.629 1 86.62 484 ASN B N 1
ATOM 8497 C CA . ASN B 1 484 ? 7.098 -6.984 6.215 1 86.62 484 ASN B CA 1
ATOM 8498 C C . ASN B 1 484 ? 6.027 -6.188 6.957 1 86.62 484 ASN B C 1
ATOM 8500 O O . ASN B 1 484 ? 6.262 -5.051 7.363 1 86.62 484 ASN B O 1
ATOM 8504 N N . ALA B 1 485 ? 4.844 -6.742 7.023 1 84.44 485 ALA B N 1
ATOM 8505 C CA . ALA B 1 485 ? 3.744 -6.094 7.734 1 84.44 485 ALA B CA 1
ATOM 8506 C C . ALA B 1 485 ? 4.094 -5.883 9.203 1 84.44 485 ALA B C 1
ATOM 8508 O O . ALA B 1 485 ? 3.77 -4.844 9.781 1 84.44 485 ALA B O 1
ATOM 8509 N N . ALA B 1 486 ? 4.754 -6.82 9.836 1 85.06 486 ALA B N 1
ATOM 8510 C CA . ALA B 1 486 ? 5.164 -6.715 11.234 1 85.06 486 ALA B CA 1
ATOM 8511 C C . ALA B 1 486 ? 6.195 -5.605 11.414 1 85.06 486 ALA B C 1
ATOM 8513 O O . ALA B 1 486 ? 6.141 -4.855 12.391 1 85.06 486 ALA B O 1
ATOM 8514 N N . GLN B 1 487 ? 7.137 -5.562 10.539 1 85.81 487 GLN B N 1
ATOM 8515 C CA . GLN B 1 487 ? 8.156 -4.52 10.602 1 85.81 487 GLN B CA 1
ATOM 8516 C C . GLN B 1 487 ? 7.527 -3.135 10.461 1 85.81 487 GLN B C 1
ATOM 8518 O O . GLN B 1 487 ? 7.906 -2.201 11.172 1 85.81 487 GLN B O 1
ATOM 8523 N N . HIS B 1 488 ? 6.656 -3.025 9.531 1 83.62 488 HIS B N 1
ATOM 8524 C CA . HIS B 1 488 ? 5.965 -1.754 9.352 1 83.62 488 HIS B CA 1
ATOM 8525 C C . HIS B 1 488 ? 5.168 -1.378 10.594 1 83.62 488 HIS B C 1
ATOM 8527 O O . HIS B 1 488 ? 5.148 -0.212 10.992 1 83.62 488 HIS B O 1
ATOM 8533 N N . THR B 1 489 ? 4.5 -2.332 11.156 1 84.38 489 THR B N 1
ATOM 8534 C CA . THR B 1 489 ? 3.729 -2.096 12.375 1 84.38 489 THR B CA 1
ATOM 8535 C C . THR B 1 489 ? 4.629 -1.578 13.492 1 84.38 489 THR B C 1
ATOM 8537 O O . THR B 1 489 ? 4.254 -0.663 14.227 1 84.38 489 THR B O 1
ATOM 8540 N N . GLN B 1 490 ? 5.801 -2.092 13.617 1 85.19 490 GLN B N 1
ATOM 8541 C CA . GLN B 1 490 ? 6.746 -1.667 14.641 1 85.19 490 GLN B CA 1
ATOM 8542 C C . GLN B 1 490 ? 7.168 -0.215 14.438 1 85.19 490 GLN B C 1
ATOM 8544 O O . GLN B 1 490 ? 7.277 0.548 15.398 1 85.19 490 GLN B O 1
ATOM 8549 N N . HIS B 1 491 ? 7.395 0.117 13.289 1 83.12 491 HIS B N 1
ATOM 8550 C CA . HIS B 1 491 ? 7.805 1.481 12.977 1 83.12 491 HIS B CA 1
ATOM 8551 C C . HIS B 1 491 ? 6.688 2.475 13.281 1 83.12 491 HIS B C 1
ATOM 8553 O O . HIS B 1 491 ? 6.934 3.529 13.867 1 83.12 491 HIS B O 1
ATOM 8559 N N . VAL B 1 492 ? 5.473 2.133 12.805 1 84.69 492 VAL B N 1
ATOM 8560 C CA . VAL B 1 492 ? 4.336 3.02 13.031 1 84.69 492 VAL B CA 1
ATOM 8561 C C . VAL B 1 492 ? 4.07 3.146 14.531 1 84.69 492 VAL B C 1
ATOM 8563 O O . VAL B 1 492 ? 3.707 4.223 15.016 1 84.69 492 VAL B O 1
ATOM 8566 N N . GLU B 1 493 ? 4.289 2.061 15.203 1 83.5 493 GLU B N 1
ATOM 8567 C CA . GLU B 1 493 ? 4.109 2.078 16.641 1 83.5 493 GLU B CA 1
ATOM 8568 C C . GLU B 1 493 ? 5.105 3.025 17.312 1 83.5 493 GLU B C 1
ATOM 8570 O O . GLU B 1 493 ? 4.754 3.736 18.266 1 83.5 493 GLU B O 1
ATOM 8575 N N . LYS B 1 494 ? 6.301 2.957 16.906 1 84.44 494 LYS B N 1
ATOM 8576 C CA . LYS B 1 494 ? 7.324 3.855 17.438 1 84.44 494 LYS B CA 1
ATOM 8577 C C . LYS B 1 494 ? 6.945 5.316 17.203 1 84.44 494 LYS B C 1
ATOM 8579 O O . LYS B 1 494 ? 7.059 6.145 18.109 1 84.44 494 LYS B O 1
ATOM 8584 N N . ILE B 1 495 ? 6.484 5.617 16.031 1 83.69 495 ILE B N 1
ATOM 8585 C CA . ILE B 1 495 ? 6.102 6.98 15.672 1 83.69 495 ILE B CA 1
ATOM 8586 C C . ILE B 1 495 ? 4.887 7.406 16.5 1 83.69 495 ILE B C 1
ATOM 8588 O O . ILE B 1 495 ? 4.859 8.508 17.047 1 83.69 495 ILE B O 1
ATOM 8592 N N . ALA B 1 496 ? 3.896 6.523 16.578 1 81.88 496 ALA B N 1
ATOM 8593 C CA . ALA B 1 496 ? 2.703 6.801 17.375 1 81.88 496 ALA B CA 1
ATOM 8594 C C . ALA B 1 496 ? 3.068 7.082 18.828 1 81.88 496 ALA B C 1
ATOM 8596 O O . ALA B 1 496 ? 2.537 8.016 19.438 1 81.88 496 ALA B O 1
ATOM 8597 N N . SER B 1 497 ? 4.004 6.332 19.312 1 82.56 497 SER B N 1
ATOM 8598 C CA . SER B 1 497 ? 4.438 6.504 20.688 1 82.56 497 SER B CA 1
ATOM 8599 C C . SER B 1 497 ? 5.109 7.859 20.891 1 82.56 497 SER B C 1
ATOM 8601 O O . SER B 1 497 ? 4.898 8.516 21.922 1 82.56 497 SER B O 1
ATOM 8603 N N . GLN B 1 498 ? 5.902 8.258 19.984 1 80.88 498 GLN B N 1
ATOM 8604 C CA . GLN B 1 498 ? 6.578 9.555 20.062 1 80.88 498 GLN B CA 1
ATOM 8605 C C . GLN B 1 498 ? 5.578 10.703 20.031 1 80.88 498 GLN B C 1
ATOM 8607 O O . GLN B 1 498 ? 5.68 11.641 20.828 1 80.88 498 GLN B O 1
ATOM 8612 N N . PHE B 1 499 ? 4.621 10.625 19.203 1 80.88 499 PHE B N 1
ATOM 8613 C CA . PHE B 1 499 ? 3.592 11.656 19.141 1 80.88 499 PHE B CA 1
ATOM 8614 C C . PHE B 1 499 ? 2.764 11.664 20.422 1 80.88 499 PHE B C 1
ATOM 8616 O O . PHE B 1 499 ? 2.404 12.727 20.938 1 80.88 499 PHE B O 1
ATOM 8623 N N . MET B 1 500 ? 2.463 10.477 20.906 1 76.44 500 MET B N 1
ATOM 8624 C CA . MET B 1 500 ? 1.703 10.367 22.141 1 76.44 500 MET B CA 1
ATOM 8625 C C . MET B 1 500 ? 2.455 11.016 23.297 1 76.44 500 MET B C 1
ATOM 8627 O O . MET B 1 500 ? 1.847 11.656 24.156 1 76.44 500 MET B O 1
ATOM 8631 N N . GLN B 1 501 ? 3.709 10.898 23.328 1 75.38 501 GLN B N 1
ATOM 8632 C CA . GLN B 1 501 ? 4.535 11.508 24.359 1 75.38 501 GLN B CA 1
ATOM 8633 C C . GLN B 1 501 ? 4.484 13.031 24.297 1 75.38 501 GLN B C 1
ATOM 8635 O O . GLN B 1 501 ? 4.406 13.703 25.312 1 75.38 501 GLN B O 1
ATOM 8640 N N . ILE B 1 502 ? 4.512 13.531 23.141 1 72 502 ILE B N 1
ATOM 8641 C CA . ILE B 1 502 ? 4.434 14.977 22.953 1 72 502 ILE B CA 1
ATOM 8642 C C . ILE B 1 502 ? 3.07 15.484 23.438 1 72 502 ILE B C 1
ATOM 8644 O O . ILE B 1 502 ? 2.982 16.516 24.109 1 72 502 ILE B O 1
ATOM 8648 N N . VAL B 1 503 ? 2.078 14.766 23.062 1 70.69 503 VAL B N 1
ATOM 8649 C CA . VAL B 1 503 ? 0.731 15.156 23.469 1 70.69 503 VAL B CA 1
ATOM 8650 C C . VAL B 1 503 ? 0.607 15.094 24.984 1 70.69 503 VAL B C 1
ATOM 8652 O O . VAL B 1 503 ? 0.016 15.977 25.609 1 70.69 503 VAL B O 1
ATOM 8655 N N . ALA B 1 504 ? 1.248 14.102 25.547 1 68.69 504 ALA B N 1
ATOM 8656 C CA . ALA B 1 504 ? 1.214 13.953 27 1 68.69 504 ALA B CA 1
ATOM 8657 C C . ALA B 1 504 ? 1.953 15.102 27.672 1 68.69 504 ALA B C 1
ATOM 8659 O O . ALA B 1 504 ? 1.48 15.641 28.688 1 68.69 504 ALA B O 1
ATOM 8660 N N . MET B 1 505 ? 2.998 15.5 27.188 1 64.56 505 MET B N 1
ATOM 8661 C CA . MET B 1 505 ? 3.783 16.594 27.734 1 64.56 505 MET B CA 1
ATOM 8662 C C . MET B 1 505 ? 3.002 17.906 27.672 1 64.56 505 MET B C 1
ATOM 8664 O O . MET B 1 505 ? 3.02 18.688 28.609 1 64.56 505 MET B O 1
ATOM 8668 N N . ARG B 1 506 ? 2.387 18.047 26.625 1 61.91 506 ARG B N 1
ATOM 8669 C CA . ARG B 1 506 ? 1.577 19.234 26.453 1 61.91 506 ARG B CA 1
ATOM 8670 C C . ARG B 1 506 ? 0.452 19.297 27.484 1 61.91 506 ARG B C 1
ATOM 8672 O O . ARG B 1 506 ? 0.11 20.375 27.984 1 61.91 506 ARG B O 1
ATOM 8679 N N . ASN B 1 507 ? 0.001 18.016 27.781 1 59.84 507 ASN B N 1
ATOM 8680 C CA . ASN B 1 507 ? -1.118 17.938 28.719 1 59.84 507 ASN B CA 1
ATOM 8681 C C . ASN B 1 507 ? -0.639 17.875 30.156 1 59.84 507 ASN B C 1
ATOM 8683 O O . ASN B 1 507 ? -1.437 17.656 31.078 1 59.84 507 ASN B O 1
ATOM 8687 N N . GLY B 1 508 ? 0.661 18.234 30.375 1 53 508 GLY B N 1
ATOM 8688 C CA . GLY B 1 508 ? 1.224 18.281 31.719 1 53 508 GLY B CA 1
ATOM 8689 C C . GLY B 1 508 ? 1.622 16.922 32.25 1 53 508 GLY B C 1
ATOM 8690 O O . GLY B 1 508 ? 1.922 16.766 33.438 1 53 508 GLY B O 1
ATOM 8691 N N . GLU B 1 509 ? 1.438 16.016 31.281 1 49.69 509 GLU B N 1
ATOM 8692 C CA . GLU B 1 509 ? 1.839 14.672 31.703 1 49.69 509 GLU B CA 1
ATOM 8693 C C . GLU B 1 509 ? 3.318 14.422 31.422 1 49.69 509 GLU B C 1
ATOM 8695 O O . GLU B 1 509 ? 3.875 14.977 30.469 1 49.69 509 GLU B O 1
ATOM 8700 N N . ILE B 1 510 ? 4.262 14.312 32.375 1 40.59 510 ILE B N 1
ATOM 8701 C CA . ILE B 1 510 ? 5.699 14.109 32.25 1 40.59 510 ILE B CA 1
ATOM 8702 C C . ILE B 1 510 ? 5.957 12.859 31.406 1 40.59 510 ILE B C 1
ATOM 8704 O O . ILE B 1 510 ? 5.773 11.734 31.875 1 40.59 510 ILE B O 1
ATOM 8708 N N . PRO B 1 511 ? 6.074 13.125 30.125 1 46.41 511 PRO B N 1
ATOM 8709 C CA . PRO B 1 511 ? 6.387 11.898 29.391 1 46.41 511 PRO B CA 1
ATOM 8710 C C . PRO B 1 511 ? 7.871 11.539 29.438 1 46.41 511 PRO B C 1
ATOM 8712 O O . PRO B 1 511 ? 8.711 12.398 29.719 1 46.41 511 PRO B O 1
ATOM 8715 N N . ASN B 1 512 ? 8.297 10.43 29.75 1 43.59 512 ASN B N 1
ATOM 8716 C CA . ASN B 1 512 ? 9.664 9.945 29.656 1 43.59 512 ASN B CA 1
ATOM 8717 C C . ASN B 1 512 ? 10.281 10.273 28.297 1 43.59 512 ASN B C 1
ATOM 8719 O O . ASN B 1 512 ? 10.344 9.414 27.406 1 43.59 512 ASN B O 1
ATOM 8723 N N . LEU B 1 513 ? 10.258 11.523 27.969 1 43.41 513 LEU B N 1
ATOM 8724 C CA . LEU B 1 513 ? 10.906 11.891 26.719 1 43.41 513 LEU B CA 1
ATOM 8725 C C . LEU B 1 513 ? 12.422 11.93 26.875 1 43.41 513 LEU B C 1
ATOM 8727 O O . LEU B 1 513 ? 12.93 12.211 27.969 1 43.41 513 LEU B O 1
ATOM 8731 N N . LYS B 1 514 ? 13.117 11.57 26.031 1 45.88 514 LYS B N 1
ATOM 8732 C CA . LYS B 1 514 ? 14.578 11.664 26.047 1 45.88 514 LYS B CA 1
ATOM 8733 C C . LYS B 1 514 ? 15.031 13.109 26.234 1 45.88 514 LYS B C 1
ATOM 8735 O O . LYS B 1 514 ? 14.469 14.031 25.641 1 45.88 514 LYS B O 1
ATOM 8740 N N . GLN B 1 515 ? 15.953 13.359 27.188 1 44.31 515 GLN B N 1
ATOM 8741 C CA . GLN B 1 515 ? 16.5 14.641 27.625 1 44.31 515 GLN B CA 1
ATOM 8742 C C . GLN B 1 515 ? 16.906 15.508 26.438 1 44.31 515 GLN B C 1
ATOM 8744 O O . GLN B 1 515 ? 16.672 16.719 26.422 1 44.31 515 GLN B O 1
ATOM 8749 N N . GLU B 1 516 ? 17.484 14.945 25.484 1 45.94 516 GLU B N 1
ATOM 8750 C CA . GLU B 1 516 ? 17.953 15.672 24.312 1 45.94 516 GLU B CA 1
ATOM 8751 C C . GLU B 1 516 ? 16.812 16.359 23.578 1 45.94 516 GLU B C 1
ATOM 8753 O O . GLU B 1 516 ? 16.938 17.484 23.109 1 45.94 516 GLU B O 1
ATOM 8758 N N . TRP B 1 517 ? 15.875 15.656 23.5 1 43 517 TRP B N 1
ATOM 8759 C CA . TRP B 1 517 ? 14.703 16.188 22.812 1 43 517 TRP B CA 1
ATOM 8760 C C . TRP B 1 517 ? 14.094 17.344 23.594 1 43 517 TRP B C 1
ATOM 8762 O O . TRP B 1 517 ? 13.727 18.375 23.016 1 43 517 TRP B O 1
ATOM 8772 N N . ILE B 1 518 ? 14.016 17.219 24.844 1 45.09 518 ILE B N 1
ATOM 8773 C CA . ILE B 1 518 ? 13.531 18.281 25.719 1 45.09 518 ILE B CA 1
ATOM 8774 C C . ILE B 1 518 ? 14.391 19.531 25.547 1 45.09 518 ILE B C 1
ATOM 8776 O O . ILE B 1 518 ? 13.859 20.641 25.406 1 45.09 518 ILE B O 1
ATOM 8780 N N . ASP B 1 519 ? 15.633 19.281 25.578 1 48.06 519 ASP B N 1
ATOM 8781 C CA . ASP B 1 519 ? 16.562 20.406 25.469 1 48.06 519 ASP B CA 1
ATOM 8782 C C . ASP B 1 519 ? 16.406 21.125 24.125 1 48.06 519 ASP B C 1
ATOM 8784 O O . ASP B 1 519 ? 16.469 22.344 24.062 1 48.06 519 ASP B O 1
ATOM 8788 N N . GLN B 1 520 ? 16.234 20.297 23.141 1 44.44 520 GLN B N 1
ATOM 8789 C CA . GLN B 1 520 ? 16.25 20.828 21.781 1 44.44 520 GLN B CA 1
ATOM 8790 C C . GLN B 1 520 ? 14.906 21.453 21.422 1 44.44 520 GLN B C 1
ATOM 8792 O O . GLN B 1 520 ? 14.859 22.5 20.766 1 44.44 520 GLN B O 1
ATOM 8797 N N . TYR B 1 521 ? 13.922 20.75 21.688 1 43.5 521 TYR B N 1
ATOM 8798 C CA . TYR B 1 521 ? 12.656 21.156 21.078 1 43.5 521 TYR B CA 1
ATOM 8799 C C . TYR B 1 521 ? 11.781 21.891 22.094 1 43.5 521 TYR B C 1
ATOM 8801 O O . TYR B 1 521 ? 10.898 22.656 21.703 1 43.5 521 TYR B O 1
ATOM 8809 N N . LEU B 1 522 ? 11.977 21.625 23.219 1 47.28 522 LEU B N 1
ATOM 8810 C CA . LEU B 1 522 ? 11.141 22.266 24.219 1 47.28 522 LEU B CA 1
ATOM 8811 C C . LEU B 1 522 ? 11.805 23.547 24.75 1 47.28 522 LEU B C 1
ATOM 8813 O O . LEU B 1 522 ? 11.273 24.203 25.641 1 47.28 522 LEU B O 1
ATOM 8817 N N . SER B 1 523 ? 12.891 23.844 24.094 1 44.53 523 SER B N 1
ATOM 8818 C CA . SER B 1 523 ? 13.57 25.094 24.438 1 44.53 523 SER B CA 1
ATOM 8819 C C . SER B 1 523 ? 12.648 26.297 24.234 1 44.53 523 SER B C 1
ATOM 8821 O O . SER B 1 523 ? 12.836 27.344 24.875 1 44.53 523 SER B O 1
ATOM 8823 N N . PRO B 1 524 ? 11.938 26.172 23.219 1 41.12 524 PRO B N 1
ATOM 8824 C CA . PRO B 1 524 ? 11.125 27.375 23.062 1 41.12 524 PRO B CA 1
ATOM 8825 C C . PRO B 1 524 ? 10.188 27.625 24.234 1 41.12 524 PRO B C 1
ATOM 8827 O O . PRO B 1 524 ? 9.609 28.719 24.359 1 41.12 524 PRO B O 1
ATOM 8830 N N . LEU B 1 525 ? 10.078 26.578 25 1 43.31 525 LEU B N 1
ATOM 8831 C CA . LEU B 1 525 ? 9.289 26.688 26.219 1 43.31 525 LEU B CA 1
ATOM 8832 C C . LEU B 1 525 ? 10.094 27.375 27.328 1 43.31 525 LEU B C 1
ATOM 8834 O O . LEU B 1 525 ? 9.578 27.641 28.406 1 43.31 525 LEU B O 1
ATOM 8838 N N . ARG B 1 526 ? 11.312 27.594 26.938 1 45.47 526 ARG B N 1
ATOM 8839 C CA . ARG B 1 526 ? 12.188 28.234 27.922 1 45.47 526 ARG B CA 1
ATOM 8840 C C . ARG B 1 526 ? 12.062 29.766 27.859 1 45.47 526 ARG B C 1
ATOM 8842 O O . ARG B 1 526 ? 11.891 30.328 26.766 1 45.47 526 ARG B O 1
ATOM 8849 N N . ILE B 1 527 ? 11.812 30.266 28.812 1 45.16 527 ILE B N 1
ATOM 8850 C CA . ILE B 1 527 ? 11.742 31.719 28.984 1 45.16 527 ILE B CA 1
ATOM 8851 C C . ILE B 1 527 ? 12.938 32.375 28.297 1 45.16 527 ILE B C 1
ATOM 8853 O O . ILE B 1 527 ? 12.891 33.562 27.969 1 45.16 527 ILE B O 1
ATOM 8857 N N . SER B 1 528 ? 13.875 31.703 27.891 1 40.94 528 SER B N 1
ATOM 8858 C CA . SER B 1 528 ? 15.172 32.281 27.562 1 40.94 528 SER B CA 1
ATOM 8859 C C . SER B 1 528 ? 15.062 33.219 26.359 1 40.94 528 SER B C 1
ATOM 8861 O O . SER B 1 528 ? 15.859 34.156 26.234 1 40.94 528 SER B O 1
ATOM 8863 N N . CYS B 1 529 ? 14.297 32.938 25.406 1 40.72 529 CYS B N 1
ATOM 8864 C CA . CYS B 1 529 ? 14.398 33.781 24.219 1 40.72 529 CYS B CA 1
ATOM 8865 C C . CYS B 1 529 ? 13.828 35.156 24.5 1 40.72 529 CYS B C 1
ATOM 8867 O O . CYS B 1 529 ? 14.016 36.094 23.703 1 40.72 529 CYS B O 1
ATOM 8869 N N . ILE B 1 530 ? 12.906 35.375 25.312 1 39.69 530 ILE B N 1
ATOM 8870 C CA . ILE B 1 530 ? 12.258 36.656 25.531 1 39.69 530 ILE B CA 1
ATOM 8871 C C . ILE B 1 530 ? 13.211 37.594 26.266 1 39.69 530 ILE B C 1
ATOM 8873 O O . ILE B 1 530 ? 13.227 38.781 26.016 1 39.69 530 ILE B O 1
ATOM 8877 N N . VAL B 1 531 ? 14.07 37.062 27.219 1 40.69 531 VAL B N 1
ATOM 8878 C CA . VAL B 1 531 ? 14.922 37.938 28.031 1 40.69 531 VAL B CA 1
ATOM 8879 C C . VAL B 1 531 ? 16.266 38.125 27.359 1 40.69 531 VAL B C 1
ATOM 8881 O O . VAL B 1 531 ? 17.141 38.812 27.875 1 40.69 531 VAL B O 1
ATOM 8884 N N . LYS B 1 532 ? 16.594 37.562 26.266 1 41.25 532 LYS B N 1
ATOM 8885 C CA . LYS B 1 532 ? 17.859 37.969 25.656 1 41.25 532 LYS B CA 1
ATOM 8886 C C . LYS B 1 532 ? 17.641 39.062 24.625 1 41.25 532 LYS B C 1
ATOM 8888 O O . LYS B 1 532 ? 16.75 39 23.781 1 41.25 532 LYS B O 1
#

Secondary structure (DSSP, 8-state):
--HHHHHHHHHHHHHHHHHTS---HHHHHHHHHHHHGGGGGBGGGS-HHHHHHHHHHHHHHHHHHHHHH----HHHHHHTSTT-----TT-EEEEEE-EEPPP-HHHHHHHH-TT-----EEEEEEEEPP-TTS--EEEEEEEEGGGTEEEEEEHHHHHHHHHHHHHH-TTS-PPP-PPPPSS----HHHHHHHHHHHHHHHHHHHT-TTGGG-HHHHHHHH---HHHHHHHHHHTTSPPPP-SGGG-EESSSEEEEEE-HHHHHHHHHHHHHHHHHHHHHHHHHHHHHHHHHHHHHHHHHHHHHHHHHHHHHHHHHHHHHH-STT--HHHHHHHHHHHHHHHHHHHHHHHHHHHHIIIIIHHHHHHHHHHHHHHHHHHHHHHHHHHHHHHHHHHHHHHHHHHHHS-GGGS---TTS-HHHHHH-HHHHHHHS-HHHHHHHHHHHHHHHHHHHHHHHHHHHHHHHHHHHHHHHHHHHHHHHHHHHHHHHHHHHHHHHHHHHHHHHHTT------HHHHHHHSGGGBTHHHH-/--HHHHHHHHHHHHHHHHHTS---HHHHHHHHHHHHGGGGGBGGGS-HHHHHHHHHHHHHHHHHHHHHH----HHHHHHTSTT-----SS-EEEEEE-EEPPP-HHHHHHHH-TT-----EEEEEEEEPP-TTS--EEEEEEEEGGGTEEEEEEHHHHHHHHHHHHHH-TTS-PPP-PPPPSS----HHHHHHHHHHHHHHHHHHHTSTTGGG-HHHHHHHH---HHHHHHHHHHTTSPPPP-SGGG-EESSSEEEEEE-HHHHHHHHHHHHHHHHHHHHHHHHHHHHHHHHHHHHHHHHHHHHHHHHHHHHHHHHHHHHHH-STT--HHHHHHHHHHHHHHHHHHHHHHHHHHHHIIIIIHHHHHHHHHHHHHHHHHHHHHHHHHHHHHHHHHHHHHHHHHHHHS-GGGS---TTS-HHHHHH-HHHHHHHS-HHHHHHHHHHHHHHHHHHHHHHHHHHHHHHHHHHHHHHHHHHHHHHHHHHHHHHHHHHHHHHHHHHHHHHHHTT------HHHHHHHSGGGBTHHHH-

InterPro domains:
  IPR001683 Phox homology [PF00787] (147-221)
  IPR001683 Phox homology [PS50195] (118-228)
  IPR001683 Phox homology [SM00312] (120-224)
  IPR036871 PX domain superfamily [G3DSA:3.30.1520.10] (112-248)
  IPR036871 PX domain superfamily [SSF64268] (115-225)

Sequence (1064 aa):
MSLTFERLKKQDLLSAAVLYEKIPKEELIQHLSQVKGEQFDLIDSWSYEALEAEVKVLVEKKHDEFRRTRTMSIEEEILLKPNVIINDEKNYRETISCKQLPPNRIVLYYVENPQIIIQPRIPEYKIIEGNTFTPNYVNYCVIVGQFGSNVWRRVEHFYWLQESLQQQYPDSLIPPLPAKTLFRKFTPEHISKRCKMLEQFLSAILNNHLLRQSDFIEGFLFIDDDIKFKQLLAASTVLKQPTKYSDYANQEGQVILEFNPMMDKYFMDINNYMLNTNDIYKELTDNSRFLVASMKDFIVKVKNLGGSIGSLKEATKAFNLKNIVGSLPLLEFVYTLLEEYLVDWSTNLNKLANTLNENLYEFFRFQRDMQNQCVELISNRNKAQSRYLKEFQDLMKKKHKYFTTEPIEKWEMVTEMDRIKIKQSQVLSYHFMLPKETQEVEELKMRFAYINRQAYQQITQYFDNKGISYTTRMCNMSIRKKENAAQHTQHVEKIASQFMQIVAMRNGEIPNLKQEWIDQYLSPLRISCIVKMSLTFERLKKQDLLSAAVLYEKIPKEELIQHLSQVKGEQFDLIDSWSYEALEAEVKVLVEKKHDEFRRTRTMSIEEEILLKPNVIINDEKNYRETISCKQLPPNRIVLYYVENPQIIIQPRIPEYKIIEGNTFTPNYVNYCVIVGQFGSNVWRRVEHFYWLQESLQQQYPDSLIPPLPAKTLFRKFTPEHISKRCKMLEQFLSAILNNHLLRQSDFIEGFLFIDDDIKFKQLLAASTVLKQPTKYSDYANQEGQVILEFNPMMDKYFMDINNYMLNTNDIYKELTDNSRFLVASMKDFIVKVKNLGGSIGSLKEATKAFNLKNIVGSLPLLEFVYTLLEEYLVDWSTNLNKLANTLNENLYEFFRFQRDMQNQCVELISNRNKAQSRYLKEFQDLMKKKHKYFTTEPIEKWEMVTEMDRIKIKQSQVLSYHFMLPKETQEVEELKMRFAYINRQAYQQITQYFDNKGISYTTRMCNMSIRKKENAAQHTQHVEKIASQFMQIVAMRNGEIPNLKQEWIDQYLSPLRISCIVK

Nearest PDB structures (foldseek):
  8afz-assembly1_A  TM=6.611E-01  e=3.703E-09  Homo sapiens
  6q0x-assembly1_A  TM=7.422E-01  e=3.843E-07  Saccharomyces cerevisiae W303
  8a1g-assembly2_B  TM=7.754E-01  e=8.970E-03  Homo sapiens
  3qwe-assembly1_A-2  TM=4.799E-01  e=1.291E-02  Homo sapiens
  4tql-assembly2_B  TM=4.406E-01  e=3.579E-01  synthetic construct

Radius of gyration: 46.59 Å; Cα contacts (8 Å, |Δi|>4): 1248; chains: 2; bounding box: 78×161×99 Å

Solvent-accessible surface area (backbone atoms only — not comparable to full-atom values): 56658 Å² total; per-residue (Å²): 88,44,63,63,55,51,46,48,50,45,50,48,52,56,40,43,40,35,71,72,65,60,44,56,42,70,58,53,52,54,51,41,32,69,73,52,42,91,52,44,40,33,51,81,75,49,52,65,68,60,50,49,52,56,50,47,52,56,50,50,52,49,51,55,54,46,64,72,64,58,77,74,51,70,68,54,56,61,45,63,37,89,81,40,75,79,63,56,81,59,52,48,75,47,78,42,73,29,43,59,40,76,82,44,76,62,46,52,48,36,57,76,38,38,78,66,80,71,70,44,40,52,90,48,72,44,81,41,78,40,57,100,86,36,70,64,46,56,39,36,36,44,33,32,74,94,75,70,28,71,27,77,43,41,70,66,54,53,53,48,50,50,51,46,49,43,42,70,41,68,67,53,80,66,66,64,71,80,76,86,65,91,71,87,67,88,44,69,68,55,47,52,53,48,38,53,51,54,25,51,32,51,24,52,40,63,71,29,81,71,58,36,59,37,67,63,58,50,44,65,50,65,48,68,50,66,66,62,41,52,51,53,59,53,54,54,74,71,60,71,61,60,84,48,75,62,57,40,69,39,69,80,24,55,47,61,27,25,48,38,66,66,58,53,50,42,52,53,53,52,48,50,50,51,60,62,45,44,60,45,43,51,50,33,26,50,32,33,45,50,31,40,53,33,46,53,52,33,39,50,28,39,47,49,32,25,50,33,35,44,51,50,26,52,53,44,48,54,46,38,75,75,28,63,69,84,49,55,42,58,46,32,48,52,28,50,54,50,26,52,50,33,52,52,51,35,52,54,50,51,54,50,42,52,52,46,37,55,67,40,23,56,40,41,48,50,52,48,50,43,50,51,41,50,53,50,50,52,50,52,38,50,50,41,45,52,52,34,52,51,52,45,51,52,51,49,52,49,46,51,51,44,65,74,71,48,64,72,86,73,37,74,58,70,82,87,53,64,65,65,63,34,71,71,29,68,74,59,39,53,72,39,43,60,60,69,62,50,50,51,43,48,51,38,45,52,48,30,17,31,40,43,33,40,39,51,51,42,53,54,48,46,54,52,48,47,32,51,48,49,41,52,48,51,20,50,51,26,45,52,49,24,52,50,31,47,53,52,25,51,52,32,42,52,52,20,49,53,32,47,36,52,53,32,40,74,66,72,39,86,47,94,61,60,66,65,53,47,61,65,41,46,38,76,48,27,48,59,49,69,60,105,86,44,64,63,54,51,46,47,51,46,50,46,51,55,42,44,39,36,71,72,66,61,43,56,40,70,58,52,50,54,51,43,33,70,73,53,43,90,53,43,40,32,50,82,76,50,52,64,69,60,50,51,52,55,50,48,51,55,51,51,53,48,50,55,54,46,66,72,65,58,75,76,49,68,69,54,56,59,48,65,37,94,78,48,78,78,65,59,82,61,51,47,76,47,77,44,71,28,43,60,40,76,82,45,76,61,47,52,49,37,57,77,38,37,79,65,81,70,72,44,40,52,90,47,71,44,79,41,78,41,58,101,89,38,71,64,46,55,38,36,36,42,32,33,74,94,75,70,29,70,27,78,42,43,69,65,54,53,53,47,50,50,52,45,48,44,42,68,42,68,66,51,82,66,69,63,72,80,76,86,64,89,71,86,64,87,44,69,68,57,46,52,52,50,40,53,49,53,26,50,32,51,24,50,39,63,70,28,82,70,58,38,57,38,68,62,58,49,44,65,49,65,49,69,50,67,69,63,40,51,50,54,59,53,55,53,74,72,59,71,61,60,84,48,76,62,57,39,70,38,68,79,24,55,46,61,28,27,47,39,66,67,58,53,52,41,54,53,51,54,47,49,49,51,60,64,44,45,59,45,42,51,50,34,27,50,31,34,44,50,31,39,54,34,46,54,51,34,40,51,28,40,48,50,33,24,50,33,35,43,52,50,26,51,54,44,47,55,47,39,74,74,26,64,70,83,47,53,43,58,46,31,48,50,28,49,54,49,26,50,50,33,53,53,50,36,54,53,48,52,53,50,42,50,52,46,38,57,68,40,24,56,40,42,47,50,52,48,50,44,49,53,42,50,52,50,51,52,50,54,39,50,50,41,46,52,52,35,51,49,52,44,51,51,50,51,52,50,48,50,51,44,64,75,70,48,63,73,86,74,38,75,58,70,84,88,53,65,64,67,63,33,71,71,29,68,74,59,40,52,72,36,43,60,61,69,63,50,50,52,43,49,51,39,45,50,50,30,17,31,40,44,34,41,41,51,52,43,54,53,47,47,54,53,49,48,32,50,48,50,40,51,49,51,21,50,51,25,44,52,48,24,53,51,32,47,53,51,25,51,51,32,42,53,53,21,50,53,31,47,36,52,52,31,41,74,65,71,37,84,45,94,62,62,65,66,52,47,60,66,40,46,39,78,46,26,44,58,50,69,57,102

pLDDT: mean 82.54, std 14.7, range [37.0, 98.0]

Organism: Paramecium tetraurelia (NCBI:txid5888)